Protein AF-A0A374UNR1-F1 (afdb_monomer)

Mean predicted aligned error: 21.01 Å

Radius of gyration: 39.87 Å; Cα contacts (8 Å, |Δi|>4): 2050; chains: 1; bounding box: 82×100×119 Å

Secondary structure (DSSP, 8-state):
-------------HHHHHHHHHHHHHHHHHHHHHHHHHHHHTTTSS--SSHHHHHHHHHHHHHHHHHHHHHHTT-SPPPSSSEEEEEEEE-TT--SEEEEEESSHHHHHHHHH-GGGTTSEEGGGEEEEEEE-TTS-EEEEEEE-TTSS--SSS-----EEEEE---EEEEEEEEEE-EEEE---------------SSGGG-GGG--------TT-----PEEP-TTSSTTSS-EEEE--BS-S--EEESSPEEE-SEEEEEEBSSS-EEEEETTSEEEE-----SS---SSS-SS--SEEEEESSTT--EEEEESEEEE-S-EEEE-STT--SEEEEE-SS-TTT--EEEEEESS-EEEEEE-TTS-EEEEEEE-SEEEEEE-TTTT--EETT-HHHHHHPEEE-TTSGGGGGTTT-THHHHTB-TTSPBP-EEESB-SS--TTSPPPBSB-TTSSBP--TT-SSEESS--SS--GGGTT-EEEE--SS---S-EEEEEE-SSEEEEEE--SS-EEE-SSEEEEEE-SEEEEEESSPTT-EEEEETT-B-TTSPBP-EEE--SS-PPTTTS-S-TTEEEEE--S-SEEEE-STT-EEEEEPPTT-S--EEEE-S-EEEE-TTS-EEEE-SSEE----TT-EETTSHHHHHHHHHS------SSS-SS--EETTEE-TTS-GGGGEEEEEEEEEEETT-EEPPSEEEEEEEEEEEE----SSTTPPEEE-TTEEEESSEEEEEESEEE-BTTB-EEEESSSS-TT-EEEETTEEE-EEEEEE-S-EEEE---TT--EEEEPSEEEEEET--S-EETT-HHHHHT-BTTB-EEEESS--TT---EEEEEEEEEEPPP--TT-B-

Foldseek 3Di:
DDDDDDDPDDPPDPVVVVVVVVVVVVVVVVVVVVVVVVVVVVVPDDDDPDPLLVLLQVQFVQVVVVVLVCVQVVNDDADPAFKKKKWWWDAPPDPDIDIDIDPDPVVNLCVLVPPVCVRIGTRSQFMWIWHQDPVRKIKIKTFHNPPPRDDDDDDDRSMWMFIGHWFKAKEKDWDFAFWAFDFPPPPPPPQDADDEDDWCLQVLQQQPDQPDPDPDDPDTQTQDFPCPFAVLQWGEGERPDAPGDDAREACHEYAAQAAYAYEYDDQEAHEYAHAAYEYAQQHDDPDQTGDDDADNHDWRYYWEYPDQHYEYEYEEQEYEHNIAYEAEHHDPDFHYKYFYHYQPLADFTKHKYFYQAWYWYFYAYPVNDTPAIDIDGGAIWIQTCPSVRPIDHPRDPVRVVRIDTDDPPDPCVVVVVRVVVLVVQADPVRHGAAEHECADPGHHVPADGRQQADSNSAGDAPDPDQFWHQDDDPDHDCRQLRHAYEHEGQAHHPDAGEGEAEHNAEYEYEDEFLAAAEDPHLYEYEYEYQEYEDEFYDAQQQKWKFFQPPADPVRGGGGTRHDPDDGDPPPPVDDRPRIDIDGSHQRLEHEYQDQNYWYWYAYHPPDQWHKYAYSAKGKYAANVRDIDIQAGDIDTPAGSGTDTCNDPVVRVVRVVVCPHADPDDEPPDCCEDPLEGDQVPDQVVLEAQNAEHERRNQQAYEDHAHERHYQEYHEDGHDDDADPTFREHEQANYEYAHCAYEYEGSEYEYDPQHFHKYANPQSDPPRWMGGPNRTFGWHKYFYQAWYWAAQPDDRHGIYIDGGWMKTAGPHRGIDTPSHPVSQQVAAPVGWIKTDNDRDRDDRGIITIHMDMRIDSDDRVPRMD

Sequence (864 aa):
MKKLHTKKRRINSKKGISMVLAIALAAVLFLSTTTFLSIAMLQQKETGTTMNSRQAYVSAKSALDMAEELLNDGKLQLPDSGSLYYVFYYVEGDPKVHVEKFNSSELALEWINNPAHASYTIIGNAYIKITKNTDGSYTMTAVGKENKYDYSGDGNTGDLSTKFDVKYNLVEKEETANLTMKQKTITSPTGNKFLMLGDQTSFSLLRSVRKTLNEGDTTFRTLQSYDTDNDKKSIIYIPKNEAGNTPLTTCFPLVFDKTVKSTSNSNKRLKFTAYDNGIYFLGNYSGPKVTSDYNSEAVDISFYTESDAYGVALECKYLVIGGNMVCRPATGESGITLKYSGSSYNTDKGVVIYFTKDCKLMTYNNSNQITKTVEYKKGYYYINLGDNNTAVDLFSESTKASAKEITTNSEEYKRVNSIDMYSSMVDTKGKLKDIHSAYEGEYEKGKERVDILNESGTFTAVPNSNSYSNTVRTTFTKGWQDYYIYCAPSEMPTASGYYDMYSGKEFNYLWYNINPMEFNGNVDMSIHSSNITLSIGPDENETVYYNNQIKNSNGNPYFPYSFNQTILPTDKFATDSNTQKFTAEGSNKITQKNSSASFSVKPYWNEKSFTLKVVNDFIVEMSDGTTYTIKADDYTDIPETGLNLFTDEAKKYFESHSTSRVDSNSSSIEWVKNNTINTSVDSSNLDQSSSVINFKATAGGTLKDGTYKGKAIYCDFGNGSSGKDAIVTYGNNATLKADVVSIGADLLEIKDGKGLKINTYSAHKESTCVVDGNPIDGSMLQITRKTTLKFNDDNANSITLSPGYYFFPGITGDFDILSKAFWENWSSSKPYYKAEKLNDGTEAYKKVTVTTKIDPVDFEGKYF

Structure (mmCIF, N/CA/C/O backbone):
data_AF-A0A374UNR1-F1
#
_entry.id   AF-A0A374UNR1-F1
#
loop_
_atom_site.group_PDB
_atom_site.id
_atom_site.type_symbol
_atom_site.label_atom_id
_atom_site.label_alt_id
_atom_site.label_comp_id
_atom_site.label_asym_id
_atom_site.label_entity_id
_atom_site.label_seq_id
_atom_site.pdbx_PDB_ins_code
_atom_site.Cartn_x
_atom_site.Cartn_y
_atom_site.Cartn_z
_atom_site.occupancy
_atom_site.B_iso_or_equiv
_atom_site.auth_seq_id
_atom_site.auth_comp_id
_atom_site.auth_asym_id
_atom_site.auth_atom_id
_atom_site.pdbx_PDB_model_num
ATOM 1 N N . MET A 1 1 ? 11.825 -65.751 11.940 1.00 29.23 1 MET A N 1
ATOM 2 C CA . MET A 1 1 ? 13.012 -66.184 12.712 1.00 29.23 1 MET A CA 1
ATOM 3 C C . MET A 1 1 ? 13.044 -65.458 14.054 1.00 29.23 1 MET A C 1
ATOM 5 O O . MET A 1 1 ? 12.887 -64.252 14.068 1.00 29.23 1 MET A O 1
ATOM 9 N N . LYS A 1 2 ? 13.197 -66.243 15.133 1.00 29.80 2 LYS A N 1
ATOM 10 C CA . LYS A 1 2 ? 13.602 -65.946 16.528 1.00 29.80 2 LYS A CA 1
ATOM 11 C C . LYS A 1 2 ? 13.008 -64.736 17.285 1.00 29.80 2 LYS A C 1
ATOM 13 O O . LYS A 1 2 ? 13.402 -63.592 17.112 1.00 29.80 2 LYS A O 1
ATOM 18 N N . LYS A 1 3 ? 12.153 -65.095 18.256 1.00 33.03 3 LYS A N 1
ATOM 19 C CA . LYS A 1 3 ? 11.768 -64.340 19.459 1.00 33.03 3 LYS A CA 1
ATOM 20 C C . LYS A 1 3 ? 12.991 -64.002 20.325 1.00 33.03 3 LYS A C 1
ATOM 22 O O . LYS A 1 3 ? 13.810 -64.882 20.582 1.00 33.03 3 LYS A O 1
ATOM 27 N N . LEU A 1 4 ? 13.009 -62.798 20.893 1.00 28.83 4 LEU A N 1
ATOM 28 C CA . LEU A 1 4 ? 13.778 -62.462 22.092 1.00 28.83 4 LEU A CA 1
ATOM 29 C C . LEU A 1 4 ? 12.827 -61.828 23.114 1.00 28.83 4 LEU A C 1
ATOM 31 O O . LEU A 1 4 ? 12.230 -60.782 22.881 1.00 28.83 4 LEU A O 1
ATOM 35 N N . HIS A 1 5 ? 12.640 -62.538 24.225 1.00 33.31 5 HIS A N 1
ATOM 36 C CA . HIS A 1 5 ? 11.892 -62.102 25.398 1.00 33.31 5 HIS A CA 1
ATOM 37 C C . HIS A 1 5 ? 12.731 -61.119 26.223 1.00 33.31 5 HIS A C 1
ATOM 39 O O . HIS A 1 5 ? 13.824 -61.475 26.660 1.00 33.31 5 HIS A O 1
ATOM 45 N N . THR A 1 6 ? 12.163 -59.969 26.586 1.00 31.38 6 THR A N 1
ATOM 46 C CA . THR A 1 6 ? 12.615 -59.182 27.744 1.00 31.38 6 THR A CA 1
ATOM 47 C C . THR A 1 6 ? 11.504 -59.140 28.789 1.00 31.38 6 THR A C 1
ATOM 49 O O . THR A 1 6 ? 10.429 -58.575 28.595 1.00 31.38 6 THR A O 1
ATOM 52 N N . LYS A 1 7 ? 11.766 -59.816 29.913 1.00 32.53 7 LYS A N 1
ATOM 53 C CA . LYS A 1 7 ? 10.925 -59.875 31.114 1.00 32.53 7 LYS A CA 1
ATOM 54 C C . LYS A 1 7 ? 10.635 -58.458 31.633 1.00 32.53 7 LYS A C 1
ATOM 56 O O . LYS A 1 7 ? 11.538 -57.809 32.158 1.00 32.53 7 LYS A O 1
ATOM 61 N N . LYS A 1 8 ? 9.372 -58.013 31.607 1.00 32.25 8 LYS A N 1
ATOM 62 C CA . LYS A 1 8 ? 8.910 -56.919 32.479 1.00 32.25 8 LYS A CA 1
ATOM 63 C C . LYS A 1 8 ? 8.946 -57.416 33.929 1.00 32.25 8 LYS A C 1
ATOM 65 O O . LYS A 1 8 ? 8.096 -58.199 34.349 1.00 32.25 8 LYS A O 1
ATOM 70 N N . ARG A 1 9 ? 9.962 -56.995 34.688 1.00 33.50 9 ARG A N 1
ATOM 71 C CA . ARG A 1 9 ? 10.013 -57.132 36.152 1.00 33.50 9 ARG A CA 1
ATOM 72 C C . ARG A 1 9 ? 8.788 -56.424 36.748 1.00 33.50 9 ARG A C 1
ATOM 74 O O . ARG A 1 9 ? 8.654 -55.214 36.601 1.00 33.50 9 ARG A O 1
ATOM 81 N N . ARG A 1 10 ? 7.922 -57.164 37.448 1.00 40.94 10 ARG A N 1
ATOM 82 C CA . ARG A 1 10 ? 6.970 -56.589 38.412 1.00 40.94 10 ARG A CA 1
ATOM 83 C C . ARG A 1 10 ? 7.777 -55.886 39.506 1.00 40.94 10 ARG A C 1
ATOM 85 O O . ARG A 1 10 ? 8.472 -56.554 40.269 1.00 40.94 10 ARG A O 1
ATOM 92 N N . ILE A 1 11 ? 7.676 -54.563 39.600 1.00 37.28 11 ILE A N 1
ATOM 93 C CA . ILE A 1 11 ? 8.151 -53.812 40.766 1.00 37.28 11 ILE A CA 1
ATOM 94 C C . ILE A 1 11 ? 7.072 -53.941 41.849 1.00 37.28 11 ILE A C 1
ATOM 96 O O . ILE A 1 11 ? 6.263 -53.048 42.054 1.00 37.28 11 ILE A O 1
ATOM 100 N N . ASN A 1 12 ? 7.049 -55.079 42.546 1.00 48.50 12 ASN A N 1
ATOM 101 C CA . ASN A 1 12 ? 6.418 -55.173 43.864 1.00 48.50 12 ASN A CA 1
ATOM 102 C C . ASN A 1 12 ? 7.443 -54.698 44.899 1.00 48.50 12 ASN A C 1
ATOM 104 O O . ASN A 1 12 ? 8.076 -55.495 45.587 1.00 48.50 12 ASN A O 1
ATOM 108 N N . SER A 1 13 ? 7.646 -53.386 44.981 1.00 42.69 13 SER A N 1
ATOM 109 C CA . SER A 1 13 ? 8.400 -52.779 46.074 1.00 42.69 13 SER A CA 1
ATOM 110 C C . SER A 1 13 ? 7.399 -52.265 47.102 1.00 42.69 13 SER A C 1
ATOM 112 O O . SER A 1 13 ? 6.795 -51.211 46.911 1.00 42.69 13 SER A O 1
ATOM 114 N N . LYS A 1 14 ? 7.232 -52.994 48.217 1.00 47.12 14 LYS A N 1
ATOM 115 C CA . LYS A 1 14 ? 6.432 -52.549 49.379 1.00 47.12 14 LYS A CA 1
ATOM 116 C C . LYS A 1 14 ? 6.840 -51.147 49.875 1.00 47.12 14 LYS A C 1
ATOM 118 O O . LYS A 1 14 ? 6.032 -50.465 50.491 1.00 47.12 14 LYS A O 1
ATOM 123 N N . LYS A 1 15 ? 8.060 -50.689 49.559 1.00 47.06 15 LYS A N 1
ATOM 124 C CA . LYS A 1 15 ? 8.560 -49.349 49.899 1.00 47.06 15 LYS A CA 1
ATOM 125 C C . LYS A 1 15 ? 7.963 -48.232 49.029 1.00 47.06 15 LYS A C 1
ATOM 127 O O . LYS A 1 15 ? 7.762 -47.143 49.540 1.00 47.06 15 LYS A O 1
ATOM 132 N N . GLY A 1 16 ? 7.624 -48.493 47.762 1.00 44.81 16 GLY A N 1
ATOM 133 C CA . GLY A 1 16 ? 7.032 -47.483 46.867 1.00 44.81 16 GLY A CA 1
ATOM 134 C C . GLY A 1 16 ? 5.580 -47.154 47.221 1.00 44.81 16 GLY A C 1
ATOM 135 O O . GLY A 1 16 ? 5.220 -45.987 47.329 1.00 44.81 16 GLY A O 1
ATOM 136 N N . ILE A 1 17 ? 4.774 -48.184 47.508 1.00 51.75 17 ILE A N 1
ATOM 137 C CA . ILE A 1 17 ? 3.396 -48.002 47.994 1.00 51.75 17 ILE A CA 1
ATOM 138 C C . ILE A 1 17 ? 3.410 -47.341 49.373 1.00 51.75 17 ILE A C 1
ATOM 140 O O . ILE A 1 17 ? 2.650 -46.410 49.593 1.00 51.75 17 ILE A O 1
ATOM 144 N N . SER A 1 18 ? 4.316 -47.744 50.272 1.00 48.91 18 SER A N 1
ATOM 145 C CA . SER A 1 18 ? 4.457 -47.109 51.588 1.00 48.91 18 SER A CA 1
ATOM 146 C C . SER A 1 18 ? 4.862 -45.636 51.505 1.00 48.91 18 SER A C 1
ATOM 148 O O . SER A 1 18 ? 4.433 -44.865 52.352 1.00 48.91 18 SER A O 1
ATOM 150 N N . MET A 1 19 ? 5.672 -45.237 50.521 1.00 49.16 19 MET A N 1
ATOM 151 C CA . MET A 1 19 ? 6.091 -43.844 50.352 1.00 49.16 19 MET A CA 1
ATOM 152 C C . MET A 1 19 ? 4.959 -42.981 49.790 1.00 49.16 19 MET A C 1
ATOM 154 O O . MET A 1 19 ? 4.734 -41.886 50.288 1.00 49.16 19 MET A O 1
ATOM 158 N N . VAL A 1 20 ? 4.192 -43.494 48.822 1.00 52.34 20 VAL A N 1
ATOM 159 C CA . VAL A 1 20 ? 2.989 -42.811 48.312 1.00 52.34 20 VAL A CA 1
ATOM 160 C C . VAL A 1 20 ? 1.911 -42.733 49.392 1.00 52.34 20 VAL A C 1
ATOM 162 O O . VAL A 1 20 ? 1.309 -41.679 49.560 1.00 52.34 20 VAL A O 1
ATOM 165 N N . LEU A 1 21 ? 1.716 -43.796 50.181 1.00 51.34 21 LEU A N 1
ATOM 166 C CA . LEU A 1 21 ? 0.797 -43.772 51.318 1.00 51.34 21 LEU A CA 1
ATOM 167 C C . LEU A 1 21 ? 1.270 -42.793 52.393 1.00 51.34 21 LEU A C 1
ATOM 169 O O . LEU A 1 21 ? 0.435 -42.116 52.964 1.00 51.34 21 LEU A O 1
ATOM 173 N N . ALA A 1 22 ? 2.578 -42.692 52.650 1.00 53.69 22 ALA A N 1
ATOM 174 C CA . ALA A 1 22 ? 3.142 -41.748 53.612 1.00 53.69 22 ALA A CA 1
ATOM 175 C C . ALA A 1 22 ? 3.049 -40.296 53.129 1.00 53.69 22 ALA A C 1
ATOM 177 O O . ALA A 1 22 ? 2.792 -39.423 53.942 1.00 53.69 22 ALA A O 1
ATOM 178 N N . ILE A 1 23 ? 3.205 -40.031 51.828 1.00 62.62 23 ILE A N 1
ATOM 179 C CA . ILE A 1 23 ? 2.996 -38.698 51.243 1.00 62.62 23 ILE A CA 1
ATOM 180 C C . ILE A 1 23 ? 1.506 -38.345 51.250 1.00 62.62 23 ILE A C 1
ATOM 182 O O . ILE A 1 23 ? 1.162 -37.221 51.589 1.00 62.62 23 ILE A O 1
ATOM 186 N N . ALA A 1 24 ? 0.616 -39.295 50.952 1.00 53.59 24 ALA A N 1
ATOM 187 C CA . ALA A 1 24 ? -0.827 -39.097 51.055 1.00 53.59 24 ALA A CA 1
ATOM 188 C C . ALA A 1 24 ? -1.268 -38.895 52.513 1.00 53.59 24 ALA A C 1
ATOM 190 O O . ALA A 1 24 ? -2.026 -37.977 52.791 1.00 53.59 24 ALA A O 1
ATOM 191 N N . LEU A 1 25 ? -0.743 -39.682 53.459 1.00 52.00 25 LEU A N 1
ATOM 192 C CA . LEU A 1 25 ? -0.968 -39.500 54.895 1.00 52.00 25 LEU A CA 1
ATOM 193 C C . LEU A 1 25 ? -0.373 -38.194 55.392 1.00 52.00 25 LEU A C 1
ATOM 195 O O . LEU A 1 25 ? -1.006 -37.563 56.217 1.00 52.00 25 LEU A O 1
ATOM 199 N N . ALA A 1 26 ? 0.791 -37.771 54.897 1.00 55.19 26 ALA A N 1
ATOM 200 C CA . ALA A 1 26 ? 1.384 -36.482 55.228 1.00 55.19 26 ALA A CA 1
ATOM 201 C C . ALA A 1 26 ? 0.565 -35.332 54.641 1.00 55.19 26 ALA A C 1
ATOM 203 O O . ALA A 1 26 ? 0.360 -34.355 55.336 1.00 55.19 26 ALA A O 1
ATOM 204 N N . ALA A 1 27 ? 0.044 -35.450 53.418 1.00 51.47 27 ALA A N 1
ATOM 205 C CA . ALA A 1 27 ? -0.844 -34.460 52.812 1.00 51.47 27 ALA A CA 1
ATOM 206 C C . ALA A 1 27 ? -2.188 -34.384 53.548 1.00 51.47 27 ALA A C 1
ATOM 208 O O . ALA A 1 27 ? -2.667 -33.291 53.815 1.00 51.47 27 ALA A O 1
ATOM 209 N N . VAL A 1 28 ? -2.755 -35.525 53.955 1.00 56.34 28 VAL A N 1
ATOM 210 C CA . VAL A 1 28 ? -3.936 -35.587 54.828 1.00 56.34 28 VAL A CA 1
ATOM 211 C C . VAL A 1 28 ? -3.605 -35.042 56.215 1.00 56.34 28 VAL A C 1
ATOM 213 O O . VAL A 1 28 ? -4.420 -34.322 56.775 1.00 56.34 28 VAL A O 1
ATOM 216 N N . LEU A 1 29 ? -2.404 -35.296 56.751 1.00 48.38 29 LEU A N 1
ATOM 217 C CA . LEU A 1 29 ? -1.960 -34.708 58.012 1.00 48.38 29 LEU A CA 1
ATOM 218 C C . LEU A 1 29 ? -1.815 -33.197 57.871 1.00 48.38 29 LEU A C 1
ATOM 220 O O . LEU A 1 29 ? -2.296 -32.505 58.745 1.00 48.38 29 LEU A O 1
ATOM 224 N N . PHE A 1 30 ? -1.227 -32.690 56.785 1.00 49.44 30 PHE A N 1
ATOM 225 C CA . PHE A 1 30 ? -1.058 -31.263 56.503 1.00 49.44 30 PHE A CA 1
ATOM 226 C C . PHE A 1 30 ? -2.394 -30.564 56.247 1.00 49.44 30 PHE A C 1
ATOM 228 O O . PHE A 1 30 ? -2.594 -29.462 56.744 1.00 49.44 30 PHE A O 1
ATOM 235 N N . LEU A 1 31 ? -3.332 -31.201 55.541 1.00 49.78 31 LEU A N 1
ATOM 236 C CA . LEU A 1 31 ? -4.710 -30.723 55.385 1.00 49.78 31 LEU A CA 1
ATOM 237 C C . LEU A 1 31 ? -5.444 -30.739 56.730 1.00 49.78 31 LEU A C 1
ATOM 239 O O . LEU A 1 31 ? -6.104 -29.769 57.076 1.00 49.78 31 LEU A O 1
ATOM 243 N N . SER A 1 32 ? -5.254 -31.787 57.539 1.00 46.12 32 SER A N 1
ATOM 244 C CA . SER A 1 32 ? -5.852 -31.870 58.871 1.00 46.12 32 SER A CA 1
ATOM 245 C C . SER A 1 32 ? -5.237 -30.853 59.838 1.00 46.12 32 SER A C 1
ATOM 247 O O . SER A 1 32 ? -5.969 -30.198 60.570 1.00 46.12 32 SER A O 1
ATOM 249 N N . THR A 1 33 ? -3.918 -30.637 59.817 1.00 44.62 33 THR A N 1
ATOM 250 C CA . THR A 1 33 ? -3.226 -29.688 60.693 1.00 44.62 33 THR A CA 1
ATOM 251 C C . THR A 1 33 ? -3.454 -28.258 60.255 1.00 44.62 33 THR A C 1
ATOM 253 O O . THR A 1 33 ? -3.564 -27.414 61.130 1.00 44.62 33 THR A O 1
ATOM 256 N N . THR A 1 34 ? -3.607 -27.971 58.958 1.00 47.34 34 THR A N 1
ATOM 257 C CA . THR A 1 34 ? -4.079 -26.657 58.497 1.00 47.34 34 THR A CA 1
ATOM 258 C C . THR A 1 34 ? -5.524 -26.427 58.910 1.00 47.34 34 THR A C 1
ATOM 260 O O . THR A 1 34 ? -5.779 -25.383 59.490 1.00 47.34 34 THR A O 1
ATOM 263 N N . THR A 1 35 ? -6.435 -27.407 58.803 1.00 46.94 35 THR A N 1
ATOM 264 C CA . THR A 1 35 ? -7.781 -27.262 59.393 1.00 46.94 35 THR A CA 1
ATOM 265 C C . THR A 1 35 ? -7.748 -27.111 60.917 1.00 46.94 35 THR A C 1
ATOM 267 O O . THR A 1 35 ? -8.485 -26.289 61.446 1.00 46.94 35 THR A O 1
ATOM 270 N N . PHE A 1 36 ? -6.865 -27.808 61.644 1.00 41.84 36 PHE A N 1
ATOM 271 C CA . PHE A 1 36 ? -6.701 -27.639 63.094 1.00 41.84 36 PHE A CA 1
ATOM 272 C C . PHE A 1 36 ? -6.054 -26.297 63.458 1.00 41.84 36 PHE A C 1
ATOM 274 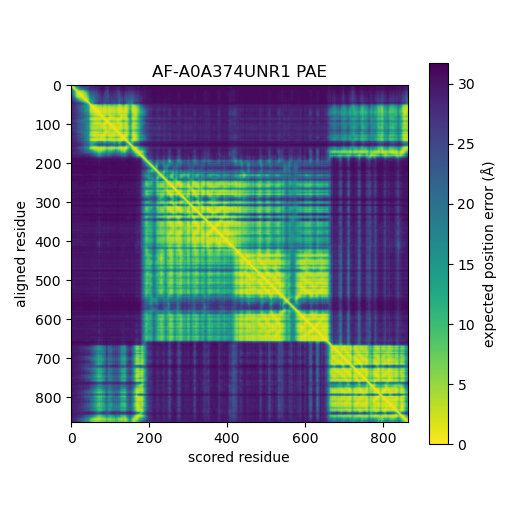O O . PHE A 1 36 ? -6.419 -25.734 64.480 1.00 41.84 36 PHE A O 1
ATOM 281 N N . LEU A 1 37 ? -5.147 -25.758 62.638 1.00 39.94 37 LEU A N 1
ATOM 282 C CA . LEU A 1 37 ? -4.577 -24.416 62.790 1.00 39.94 37 LEU A CA 1
ATOM 283 C C . LEU A 1 37 ? -5.606 -23.337 62.455 1.00 39.94 37 LEU A C 1
ATOM 285 O O . LEU A 1 37 ? -5.656 -22.348 63.169 1.00 39.94 37 LEU A O 1
ATOM 289 N N . SER A 1 38 ? -6.474 -23.536 61.463 1.00 42.09 38 SER A N 1
ATOM 290 C CA . SER A 1 38 ? -7.618 -22.661 61.183 1.00 42.09 38 SER A CA 1
ATOM 291 C C . SER A 1 38 ? -8.635 -22.700 62.328 1.00 42.09 38 SER A C 1
ATOM 293 O O . SER A 1 38 ? -9.090 -21.652 62.774 1.00 42.09 38 SER A O 1
ATOM 295 N N . ILE A 1 39 ? -8.926 -23.885 62.882 1.00 47.09 39 ILE A N 1
ATOM 296 C CA . ILE A 1 39 ? -9.789 -24.074 64.063 1.00 47.09 39 ILE A CA 1
ATOM 297 C C . ILE A 1 39 ? -9.136 -23.500 65.339 1.00 47.09 39 ILE A C 1
ATOM 299 O O . ILE A 1 39 ? -9.832 -22.961 66.198 1.00 47.09 39 ILE A O 1
ATOM 303 N N . ALA A 1 40 ? -7.807 -23.564 65.470 1.00 39.69 40 ALA A N 1
ATOM 304 C CA . ALA A 1 40 ? -7.055 -22.986 66.587 1.00 39.69 40 ALA A CA 1
ATOM 305 C C . ALA A 1 40 ? -6.854 -21.465 66.449 1.00 39.69 40 ALA A C 1
ATOM 307 O O . ALA A 1 40 ? -6.859 -20.755 67.450 1.00 39.69 40 ALA A O 1
ATOM 308 N N . MET A 1 41 ? -6.752 -20.928 65.230 1.00 39.75 41 MET A N 1
ATOM 309 C CA . MET A 1 41 ? -6.783 -19.483 64.977 1.00 39.75 41 MET A CA 1
ATOM 310 C C . MET A 1 41 ? -8.196 -18.916 65.200 1.00 39.75 41 MET A C 1
ATOM 312 O O . MET A 1 41 ? -8.321 -17.847 65.794 1.00 39.75 41 MET A O 1
ATOM 316 N N . LEU A 1 42 ? -9.252 -19.682 64.883 1.00 41.78 42 LEU A N 1
ATOM 317 C CA . LEU A 1 42 ? -10.643 -19.417 65.294 1.00 41.78 42 LEU A CA 1
ATOM 318 C C . LEU A 1 42 ? -10.852 -19.482 66.822 1.00 41.78 42 LEU A C 1
ATOM 320 O O . LEU A 1 42 ? -11.837 -18.952 67.328 1.00 41.78 42 LEU A O 1
ATOM 324 N N . GLN A 1 43 ? -9.939 -20.093 67.591 1.00 43.88 43 GLN A N 1
ATOM 325 C CA . GLN A 1 43 ? -9.961 -20.005 69.058 1.00 43.88 43 GLN A CA 1
ATOM 326 C C . GLN A 1 43 ? -9.366 -18.698 69.604 1.00 43.88 43 GLN A C 1
ATOM 328 O O . GLN A 1 43 ? -9.635 -18.380 70.763 1.00 43.88 43 GLN A O 1
ATOM 333 N N . GLN A 1 44 ? -8.573 -17.950 68.826 1.00 40.66 44 GLN A N 1
ATOM 334 C CA . GLN A 1 44 ? -7.817 -16.795 69.333 1.00 40.66 44 GLN A CA 1
ATOM 335 C C . GLN A 1 44 ? -8.295 -15.422 68.850 1.00 40.66 44 GLN A C 1
ATOM 337 O O . GLN A 1 44 ? -7.933 -14.429 69.482 1.00 40.66 44 GLN A O 1
ATOM 342 N N . LYS A 1 45 ? -9.124 -15.325 67.805 1.00 39.19 45 LYS A N 1
ATOM 343 C CA . LYS A 1 45 ? -9.715 -14.046 67.384 1.00 39.19 45 LYS A CA 1
ATOM 344 C C . LYS A 1 45 ? -11.214 -14.178 67.089 1.00 39.19 45 LYS A C 1
ATOM 346 O O . LYS A 1 45 ? -11.601 -14.733 66.073 1.00 39.19 45 LYS A O 1
ATOM 351 N N . GLU A 1 46 ? -11.981 -13.598 68.014 1.00 42.94 46 GLU A N 1
ATOM 352 C CA . GLU A 1 46 ? -13.384 -13.144 67.939 1.00 42.94 46 GLU A CA 1
ATOM 353 C C . GLU A 1 46 ? -14.532 -14.106 68.349 1.00 42.94 46 GLU A C 1
ATOM 355 O O . GLU A 1 46 ? -14.998 -14.978 67.625 1.00 42.94 46 GLU A O 1
ATOM 360 N N . THR A 1 47 ? -14.955 -13.881 69.608 1.00 48.19 47 THR A N 1
ATOM 361 C CA . THR A 1 47 ? -16.325 -13.793 70.169 1.00 48.19 47 THR A CA 1
ATOM 362 C C . THR A 1 47 ? -17.348 -14.905 69.908 1.00 48.19 47 THR A C 1
ATOM 364 O O . THR A 1 47 ? -18.336 -14.731 69.207 1.00 48.19 47 THR A O 1
ATOM 367 N N . GLY A 1 48 ? -17.210 -16.003 70.656 1.00 43.06 48 GLY A N 1
ATOM 368 C CA . GLY A 1 48 ? -18.324 -16.883 71.022 1.00 43.06 48 GLY A CA 1
ATOM 369 C C . GLY A 1 48 ? -17.963 -17.688 72.269 1.00 43.06 48 GLY A C 1
ATOM 370 O O . GLY A 1 48 ? -16.992 -18.448 72.257 1.00 43.06 48 GLY A O 1
ATOM 371 N N . THR A 1 49 ? -18.690 -17.493 73.369 1.00 51.75 49 THR A N 1
ATOM 372 C CA . THR A 1 49 ? -18.372 -18.048 74.698 1.00 51.75 49 THR A CA 1
ATOM 373 C C . THR A 1 49 ? -18.713 -19.543 74.850 1.00 51.75 49 THR A C 1
ATOM 375 O O . THR A 1 49 ? -18.425 -20.115 75.900 1.00 51.75 49 THR A O 1
ATOM 378 N N . THR A 1 50 ? -19.240 -20.227 73.814 1.00 59.41 50 THR A N 1
ATOM 379 C CA . THR A 1 50 ? -19.604 -21.665 73.851 1.00 59.41 50 THR A CA 1
ATOM 380 C C . THR A 1 50 ? -19.249 -22.439 72.559 1.00 59.41 50 THR A C 1
ATOM 382 O O . THR A 1 50 ? -19.030 -21.867 71.490 1.00 59.41 50 THR A O 1
ATOM 385 N N . MET A 1 51 ? -19.167 -23.779 72.626 1.00 61.03 51 MET A N 1
ATOM 386 C CA . MET A 1 51 ? -18.892 -24.645 71.457 1.00 61.03 51 MET A CA 1
ATOM 387 C C . MET A 1 51 ? -20.012 -24.579 70.403 1.00 61.03 51 MET A C 1
ATOM 389 O O . MET A 1 51 ? -19.736 -24.623 69.205 1.00 61.03 51 MET A O 1
ATOM 393 N N . ASN A 1 52 ? -21.255 -24.382 70.849 1.00 62.81 52 ASN A N 1
ATOM 394 C CA . ASN A 1 52 ? -22.427 -24.254 69.986 1.00 62.81 52 ASN A CA 1
ATOM 395 C C . ASN A 1 52 ? -22.388 -22.963 69.156 1.00 62.81 52 ASN A C 1
ATOM 397 O O . ASN A 1 52 ? -22.630 -23.019 67.953 1.00 62.81 52 ASN A O 1
ATOM 401 N N . SER A 1 53 ? -21.983 -21.824 69.740 1.00 60.34 53 SER A N 1
ATOM 402 C CA . SER A 1 53 ? -21.831 -20.571 68.980 1.00 60.34 53 SER A CA 1
ATOM 403 C C . SER A 1 53 ? -20.756 -20.670 67.890 1.00 60.34 53 SER A C 1
ATOM 405 O O . SER A 1 53 ? -20.907 -20.105 66.812 1.00 60.34 53 SER A O 1
ATOM 407 N N . ARG A 1 54 ? -19.692 -21.451 68.125 1.00 67.88 54 ARG A N 1
ATOM 408 C CA . ARG A 1 54 ? -18.645 -21.703 67.117 1.00 67.88 54 ARG A CA 1
ATOM 409 C C . ARG A 1 54 ? -19.147 -22.594 65.983 1.00 67.88 54 ARG A C 1
ATOM 411 O O . ARG A 1 54 ? -18.820 -22.357 64.826 1.00 67.88 54 ARG A O 1
ATOM 418 N N . GLN A 1 55 ? -19.949 -23.608 66.305 1.00 70.50 55 GLN A N 1
ATOM 419 C CA . GLN A 1 55 ? -20.542 -24.489 65.301 1.00 70.50 55 GLN A CA 1
ATOM 420 C C . GLN A 1 55 ? -21.580 -23.755 64.439 1.00 70.50 55 GLN A C 1
ATOM 422 O O . GLN A 1 55 ? -21.625 -23.975 63.228 1.00 70.50 55 GLN A O 1
ATOM 427 N N . ALA A 1 56 ? -22.361 -22.852 65.040 1.00 70.06 56 ALA A N 1
ATOM 428 C CA . ALA A 1 56 ? -23.271 -21.963 64.326 1.00 70.06 56 ALA A CA 1
ATOM 429 C C . ALA A 1 56 ? -22.509 -21.050 63.349 1.00 70.06 56 ALA A C 1
ATOM 431 O O . ALA A 1 56 ? -22.813 -21.059 62.159 1.00 70.06 56 ALA A O 1
ATOM 432 N N . TYR A 1 57 ? -21.438 -20.391 63.811 1.00 73.50 57 TYR A N 1
ATOM 433 C CA . TYR A 1 57 ? -20.580 -19.549 62.969 1.00 73.50 57 TYR A CA 1
ATOM 434 C C . TYR A 1 57 ? -19.986 -20.306 61.769 1.00 73.50 57 TYR A C 1
ATOM 436 O O . TYR A 1 57 ? -20.101 -19.856 60.633 1.00 73.50 57 TYR A O 1
ATOM 444 N N . VAL A 1 58 ? -19.393 -21.487 61.988 1.00 76.19 58 VAL A N 1
ATOM 445 C CA . VAL A 1 58 ? -18.815 -22.300 60.897 1.00 76.19 58 VAL A CA 1
ATOM 446 C C . VAL A 1 58 ? -19.890 -22.746 59.901 1.00 76.19 58 VAL A C 1
ATOM 448 O O . VAL A 1 58 ? -19.637 -22.772 58.695 1.00 76.19 58 VAL A O 1
ATOM 451 N N . SER A 1 59 ? -21.093 -23.069 60.384 1.00 78.62 59 SER A N 1
ATOM 452 C CA . SER A 1 59 ? -22.217 -23.468 59.528 1.00 78.62 59 SER A CA 1
ATOM 453 C C . SER A 1 59 ? -22.690 -22.304 58.650 1.00 78.62 59 SER A C 1
ATOM 455 O O . SER A 1 59 ? -22.813 -22.471 57.438 1.00 78.62 59 SER A O 1
ATOM 457 N N . ALA A 1 60 ? -22.875 -21.120 59.239 1.00 79.62 60 ALA A N 1
ATOM 458 C CA . ALA A 1 60 ? -23.276 -19.911 58.528 1.00 79.62 60 ALA A CA 1
ATOM 459 C C . ALA A 1 60 ? -22.203 -19.452 57.527 1.00 79.62 60 ALA A C 1
ATOM 461 O O . ALA A 1 60 ? -22.521 -19.169 56.372 1.00 79.62 60 ALA A O 1
ATOM 462 N N . LYS A 1 61 ? -20.922 -19.489 57.918 1.00 84.00 61 LYS A N 1
ATOM 463 C CA . LYS A 1 61 ? -19.799 -19.199 57.017 1.00 84.00 61 LYS A CA 1
ATOM 464 C C . LYS A 1 61 ? -19.764 -20.160 55.829 1.00 84.00 61 LYS A C 1
ATOM 466 O O . LYS A 1 61 ? -19.634 -19.710 54.703 1.00 84.00 61 LYS A O 1
ATOM 471 N N . SER A 1 62 ? -19.953 -21.462 56.054 1.00 83.81 62 SER A N 1
ATOM 472 C CA . SER A 1 62 ? -19.968 -22.450 54.961 1.00 83.81 62 SER A CA 1
ATOM 473 C C . SER A 1 62 ? -21.091 -22.184 53.950 1.00 83.81 62 SER A C 1
ATOM 475 O O . SER A 1 62 ? -20.913 -22.410 52.755 1.00 83.81 62 SER A O 1
ATOM 477 N N . ALA A 1 63 ? -22.250 -21.704 54.414 1.00 87.38 63 ALA A N 1
ATOM 478 C CA . ALA A 1 63 ? -23.346 -21.313 53.531 1.00 87.38 63 ALA A CA 1
ATOM 479 C C . ALA A 1 63 ? -23.031 -20.022 52.753 1.00 87.38 63 ALA A C 1
ATOM 481 O O . ALA A 1 63 ? -23.362 -19.947 51.572 1.00 87.38 63 ALA A O 1
ATOM 482 N N . LEU A 1 64 ? -22.368 -19.039 53.378 1.00 88.56 64 LEU A N 1
ATOM 483 C CA . LEU A 1 64 ? -21.918 -17.811 52.709 1.00 88.56 64 LEU A CA 1
ATOM 484 C C . LEU A 1 64 ? -20.791 -18.060 51.699 1.00 88.56 64 LEU A C 1
ATOM 486 O O . LEU A 1 64 ? -20.872 -17.533 50.597 1.00 88.56 64 LEU A O 1
ATOM 490 N N . ASP A 1 65 ? -19.797 -18.892 52.026 1.00 86.50 65 ASP A N 1
ATOM 491 C CA . ASP A 1 65 ? -18.714 -19.277 51.105 1.00 86.50 65 ASP A CA 1
ATOM 492 C C . ASP A 1 65 ? -19.302 -19.954 49.849 1.00 86.50 65 ASP A C 1
ATOM 494 O O . ASP A 1 65 ? -18.936 -19.644 48.718 1.00 86.50 65 ASP A O 1
ATOM 498 N N . MET A 1 66 ? -20.286 -20.843 50.036 1.00 89.19 66 MET A N 1
ATOM 499 C CA . MET A 1 66 ? -21.009 -21.472 48.926 1.00 89.19 66 MET A CA 1
ATOM 500 C C . MET A 1 66 ? -21.831 -20.452 48.125 1.00 89.19 66 MET A C 1
ATOM 502 O O . MET A 1 66 ? -21.913 -20.531 46.899 1.00 89.19 66 MET A O 1
ATOM 506 N N . ALA A 1 67 ? -22.450 -19.483 48.802 1.00 89.94 67 ALA A N 1
ATOM 507 C CA . ALA A 1 67 ? -23.182 -18.414 48.137 1.00 89.94 67 ALA A CA 1
ATOM 508 C C . ALA A 1 67 ? -22.257 -17.529 47.288 1.00 89.94 67 ALA A C 1
ATOM 510 O O . ALA A 1 67 ? -22.648 -17.134 46.193 1.00 89.94 67 ALA A O 1
ATOM 511 N N . GLU A 1 68 ? -21.044 -17.241 47.769 1.00 89.81 68 GLU A N 1
ATOM 512 C CA . GLU A 1 68 ? -20.006 -16.508 47.039 1.00 89.81 68 GLU A CA 1
ATOM 513 C C . GLU A 1 68 ? -19.661 -17.215 45.726 1.00 89.81 68 GLU A C 1
ATOM 515 O O . GLU A 1 68 ? -19.734 -16.615 44.653 1.00 89.81 68 GLU A O 1
ATOM 520 N N . GLU A 1 69 ? -19.360 -18.514 45.804 1.00 88.12 69 GLU A N 1
ATOM 521 C CA . GLU A 1 69 ? -19.015 -19.339 44.646 1.00 88.12 69 GLU A CA 1
ATOM 522 C C . GLU A 1 69 ? -20.163 -19.366 43.627 1.00 88.12 69 GLU A C 1
ATOM 524 O O . GLU A 1 69 ? -19.966 -19.080 42.445 1.00 88.12 69 GLU A O 1
ATOM 529 N N . LEU A 1 70 ? -21.393 -19.622 44.086 1.00 89.31 70 LEU A N 1
ATOM 530 C CA . LEU A 1 70 ? -22.574 -19.676 43.221 1.00 89.31 70 LEU A CA 1
ATOM 531 C C . LEU A 1 70 ? -22.944 -18.307 42.623 1.00 89.31 70 LEU A C 1
ATOM 533 O O . LEU A 1 70 ? -23.452 -18.251 41.499 1.00 89.31 70 LEU A O 1
ATOM 537 N N . LEU A 1 71 ? -22.703 -17.206 43.342 1.00 88.44 71 LEU A N 1
ATOM 538 C CA . LEU A 1 71 ? -22.895 -15.845 42.837 1.00 88.44 71 LEU A CA 1
ATOM 539 C C . LEU A 1 71 ? -21.863 -15.512 41.752 1.00 88.44 71 LEU A C 1
ATOM 541 O O . LEU A 1 71 ? -22.242 -15.033 40.683 1.00 88.44 71 LEU A O 1
ATOM 545 N N . ASN A 1 72 ? -20.588 -15.828 41.987 1.00 84.56 72 ASN A N 1
ATOM 546 C CA . ASN A 1 72 ? -19.495 -15.618 41.032 1.00 84.56 72 ASN A CA 1
ATOM 547 C C . ASN A 1 72 ? -19.637 -16.485 39.765 1.00 84.56 72 ASN A C 1
ATOM 549 O O . ASN A 1 72 ? -19.263 -16.059 38.666 1.00 84.56 72 ASN A O 1
ATOM 553 N N . ASP A 1 73 ? -20.252 -17.662 39.898 1.00 81.44 73 ASP A N 1
ATOM 554 C CA . ASP A 1 73 ? -20.659 -18.543 38.798 1.00 81.44 73 ASP A CA 1
ATOM 555 C C . ASP A 1 73 ? -21.908 -18.053 38.035 1.00 81.44 73 ASP A C 1
ATOM 557 O O . ASP A 1 73 ? -22.287 -18.648 37.022 1.00 81.44 73 ASP A O 1
ATOM 561 N N . GLY A 1 74 ? -22.577 -16.995 38.508 1.00 77.75 74 GLY A N 1
ATOM 562 C CA . GLY A 1 74 ? -23.805 -16.459 37.911 1.00 77.75 74 GLY A CA 1
ATOM 563 C C . GLY A 1 74 ? -25.050 -17.327 38.132 1.00 77.75 74 GLY A C 1
ATOM 564 O O . GLY A 1 74 ? -26.040 -17.172 37.417 1.00 77.75 74 GLY A O 1
ATOM 565 N N . LYS A 1 75 ? -25.018 -18.254 39.098 1.00 85.31 75 LYS A N 1
ATOM 566 C CA . LYS A 1 75 ? -26.140 -19.150 39.437 1.00 85.31 75 LYS A CA 1
ATOM 567 C C . LYS A 1 75 ? -27.101 -18.542 40.460 1.00 85.31 75 LYS A C 1
ATOM 569 O O . LYS A 1 75 ? -28.217 -19.038 40.602 1.00 85.31 75 LYS A O 1
ATOM 574 N N . LEU A 1 76 ? -26.696 -17.476 41.154 1.00 87.38 76 LEU A N 1
ATOM 575 C CA . LEU A 1 76 ? -27.564 -16.711 42.052 1.00 87.38 76 LEU A CA 1
ATOM 576 C C . LEU A 1 76 ? -28.000 -15.398 41.407 1.00 87.38 76 LEU A C 1
ATOM 578 O O . LEU A 1 76 ? -27.199 -14.688 40.806 1.00 87.38 76 LEU A O 1
ATOM 582 N N . GLN A 1 77 ? -29.277 -15.055 41.577 1.00 85.06 77 GLN A N 1
ATOM 583 C CA . GLN A 1 77 ? -29.808 -13.752 41.182 1.00 85.06 77 GLN A CA 1
ATOM 584 C C . GLN A 1 77 ? -29.799 -12.797 42.375 1.00 85.06 77 GLN A C 1
ATOM 586 O O . GLN A 1 77 ? -30.195 -13.169 43.485 1.00 85.06 77 GLN A O 1
ATOM 591 N N . LEU A 1 78 ? -29.409 -11.551 42.124 1.00 87.06 78 LEU A N 1
ATOM 592 C CA . LEU A 1 78 ? -29.503 -10.469 43.096 1.00 87.06 78 LEU A CA 1
ATOM 593 C C . LEU A 1 78 ? -30.897 -9.811 43.032 1.00 87.06 78 LEU A C 1
ATOM 595 O O . LEU A 1 78 ? -31.478 -9.732 41.950 1.00 87.06 78 LEU A O 1
ATOM 599 N N . PRO A 1 79 ? -31.469 -9.371 44.168 1.00 86.56 79 PRO A N 1
ATOM 600 C CA . PRO A 1 79 ? -32.762 -8.685 44.189 1.00 86.56 79 PRO A CA 1
ATOM 601 C C . PRO A 1 79 ? -32.685 -7.294 43.543 1.00 86.56 79 PRO A C 1
ATOM 603 O O . PRO A 1 79 ? -31.834 -6.490 43.918 1.00 86.56 79 PRO A O 1
ATOM 606 N N . ASP A 1 80 ? -33.636 -6.957 42.667 1.00 77.88 80 ASP A N 1
ATOM 607 C CA . ASP A 1 80 ? -33.789 -5.586 42.145 1.00 77.88 80 ASP A CA 1
ATOM 608 C C . ASP A 1 80 ? -34.329 -4.614 43.209 1.00 77.88 80 ASP A C 1
ATOM 610 O O . ASP A 1 80 ? -33.969 -3.433 43.222 1.00 77.88 80 ASP A O 1
ATOM 614 N N . SER A 1 81 ? -35.171 -5.129 44.114 1.00 77.50 81 SER A N 1
ATOM 615 C CA . SER A 1 81 ? -35.678 -4.481 45.330 1.00 77.50 81 SER A CA 1
ATOM 616 C C . SER A 1 81 ? -36.078 -5.546 46.365 1.00 77.50 81 SER A C 1
ATOM 618 O O . SER A 1 81 ? -36.372 -6.685 45.998 1.00 77.50 81 SER A O 1
ATOM 620 N N . GLY A 1 82 ? -36.080 -5.201 47.657 1.00 83.19 82 GLY A N 1
ATOM 621 C CA . GLY A 1 82 ? -36.431 -6.139 48.731 1.00 83.19 82 GLY A CA 1
ATOM 622 C C . GLY A 1 82 ? -35.370 -7.224 48.972 1.00 83.19 82 GLY A C 1
ATOM 623 O O . GLY A 1 82 ? -34.168 -6.955 48.884 1.00 83.19 82 GLY A O 1
ATOM 624 N N . SER A 1 83 ? -35.817 -8.441 49.299 1.00 90.06 83 SER A N 1
ATOM 625 C CA . SER A 1 83 ? -34.942 -9.579 49.608 1.00 90.06 83 SER A CA 1
ATOM 626 C C . SER A 1 83 ? -35.279 -10.818 48.774 1.00 90.06 83 SER A C 1
ATOM 628 O O . SER A 1 83 ? -36.446 -11.094 48.508 1.00 90.06 83 SER A O 1
ATOM 630 N N . LEU A 1 84 ? -34.251 -11.586 48.407 1.00 92.12 84 LEU A N 1
ATOM 631 C CA . LEU A 1 84 ? -34.374 -12.938 47.857 1.00 92.12 84 LEU A CA 1
ATOM 632 C C . LEU A 1 84 ? -33.835 -13.959 48.853 1.00 92.12 84 LEU A C 1
ATOM 634 O O . LEU A 1 84 ? -32.887 -13.673 49.586 1.00 92.12 84 LEU A O 1
ATOM 638 N N . TYR A 1 85 ? -34.430 -15.148 48.851 1.00 93.00 85 TYR A N 1
ATOM 639 C CA . TYR A 1 85 ? -34.133 -16.206 49.808 1.00 93.00 85 TYR A CA 1
ATOM 640 C C . TYR A 1 85 ? -33.715 -17.470 49.058 1.00 93.00 85 TYR A C 1
ATOM 642 O O . TYR A 1 85 ? -34.383 -17.861 48.103 1.00 93.00 85 TYR A O 1
ATOM 650 N N . TYR A 1 86 ? -32.625 -18.108 49.475 1.00 93.25 86 TYR A N 1
ATOM 651 C CA . TYR A 1 86 ? -32.086 -19.300 48.823 1.00 93.25 86 TYR A CA 1
ATOM 652 C C . TYR A 1 86 ? -31.777 -20.403 49.825 1.00 93.25 86 TYR A C 1
ATOM 654 O O . TYR A 1 86 ? -31.347 -20.127 50.942 1.00 93.25 86 TYR A O 1
ATOM 662 N N . VAL A 1 87 ? -31.939 -21.656 49.410 1.00 91.75 87 VAL A N 1
ATOM 663 C CA . VAL A 1 87 ? -31.495 -22.826 50.176 1.00 91.75 87 VAL A CA 1
ATOM 664 C C . VAL A 1 87 ? -30.575 -23.664 49.301 1.00 91.75 87 VAL A C 1
ATOM 666 O O . VAL A 1 87 ? -30.922 -23.985 48.163 1.00 91.75 87 VAL A O 1
ATOM 669 N N . PHE A 1 88 ? -29.403 -24.015 49.833 1.00 92.88 88 PHE A N 1
ATOM 670 C CA . PHE A 1 88 ? -28.427 -24.859 49.146 1.00 92.88 88 PHE A CA 1
ATOM 671 C C . PHE A 1 88 ? -28.370 -26.233 49.798 1.00 92.88 88 PHE A C 1
ATOM 673 O O . PHE A 1 88 ? -28.310 -26.340 51.026 1.00 92.88 88 PHE A O 1
ATOM 680 N N . TYR A 1 89 ? -28.377 -27.293 48.996 1.00 90.94 89 TYR A N 1
ATOM 681 C CA . TYR A 1 89 ? -28.417 -28.655 49.518 1.00 90.94 89 TYR A CA 1
ATOM 682 C C . TYR A 1 89 ? -27.758 -29.673 48.586 1.00 90.94 89 TYR A C 1
ATOM 684 O O . TYR A 1 89 ? -27.623 -29.451 47.384 1.00 90.94 89 TYR A O 1
ATOM 692 N N . TYR A 1 90 ? -27.371 -30.810 49.160 1.00 88.81 90 TYR A N 1
ATOM 693 C CA . TYR A 1 90 ? -26.953 -32.004 48.429 1.00 88.81 90 TYR A CA 1
ATOM 694 C C . TYR A 1 90 ? -28.045 -33.069 48.464 1.00 88.81 90 TYR A C 1
ATOM 696 O O . TYR A 1 90 ? -28.696 -33.271 49.495 1.00 88.81 90 TYR A O 1
ATOM 704 N N . VAL A 1 91 ? -28.186 -33.787 47.353 1.00 88.00 91 VAL A N 1
ATOM 705 C CA . VAL A 1 91 ? -29.029 -34.980 47.239 1.00 88.00 91 VAL A CA 1
ATOM 706 C C . VAL A 1 91 ? -28.139 -36.216 47.362 1.00 88.00 91 VAL A C 1
ATOM 708 O O . VAL A 1 91 ? -27.042 -36.260 46.809 1.00 88.00 91 VAL A O 1
ATOM 711 N N . GLU A 1 92 ? -28.591 -37.231 48.097 1.00 81.81 92 GLU A N 1
ATOM 712 C CA . GLU A 1 92 ? -27.834 -38.472 48.275 1.00 81.81 92 GLU A CA 1
ATOM 713 C C . GLU A 1 92 ? -27.498 -39.119 46.916 1.00 81.81 92 GLU A C 1
ATOM 715 O O . GLU A 1 92 ? -28.379 -39.391 46.101 1.00 81.81 92 GLU A O 1
ATOM 720 N N . GLY A 1 93 ? -26.206 -39.350 46.661 1.00 79.38 93 GLY A N 1
ATOM 721 C CA . GLY A 1 93 ? -25.712 -39.925 45.404 1.00 79.38 93 GLY A CA 1
ATOM 722 C C . GLY A 1 93 ? -25.420 -38.920 44.280 1.00 79.38 93 GLY A C 1
ATOM 723 O O . GLY A 1 93 ? -24.836 -39.326 43.275 1.00 79.38 93 GLY A O 1
ATOM 724 N N . ASP A 1 94 ? -25.743 -37.632 44.446 1.00 82.69 94 ASP A N 1
ATOM 725 C CA . ASP A 1 94 ? -25.370 -36.561 43.511 1.00 82.69 94 ASP A CA 1
ATOM 726 C C . ASP A 1 94 ? -24.354 -35.603 44.162 1.00 82.69 94 ASP A C 1
ATOM 728 O O . ASP A 1 94 ? -24.683 -34.919 45.132 1.00 82.69 94 ASP A O 1
ATOM 732 N N . PRO A 1 95 ? -23.109 -35.519 43.655 1.00 78.69 95 PRO A N 1
ATOM 733 C CA . PRO A 1 95 ? -22.095 -34.629 44.216 1.00 78.69 95 PRO A CA 1
ATOM 734 C C . PRO A 1 95 ? -22.337 -33.139 43.911 1.00 78.69 95 PRO A C 1
ATOM 736 O O . PRO A 1 95 ? -21.545 -32.305 44.347 1.00 78.69 95 PRO A O 1
ATOM 739 N N . LYS A 1 96 ? -23.368 -32.778 43.135 1.00 85.94 96 LYS A N 1
ATOM 740 C CA . LYS A 1 96 ? -23.668 -31.383 42.785 1.00 85.94 96 LYS A CA 1
ATOM 741 C C . LYS A 1 96 ? -24.462 -30.670 43.879 1.00 85.94 96 LYS A C 1
ATOM 743 O O . LYS A 1 96 ? -25.359 -31.242 44.493 1.00 85.94 96 LYS A O 1
ATOM 748 N N . VAL A 1 97 ? -24.163 -29.385 44.057 1.00 89.31 97 VAL A N 1
ATOM 749 C CA . VAL A 1 97 ? -24.960 -28.472 44.885 1.00 89.31 97 VAL A CA 1
ATOM 750 C C . VAL A 1 97 ? -26.228 -28.087 44.128 1.00 89.31 97 VAL A C 1
ATOM 752 O O . VAL A 1 97 ? -26.157 -27.616 42.991 1.00 89.31 97 VAL A O 1
ATOM 755 N N . HIS A 1 98 ? -27.377 -28.263 44.774 1.00 90.88 98 HIS A N 1
ATOM 756 C CA . HIS A 1 98 ? -28.685 -27.827 44.290 1.00 90.88 98 HIS A CA 1
ATOM 757 C C . HIS A 1 98 ? -29.084 -26.513 44.965 1.00 90.88 98 HIS A C 1
ATOM 759 O O . HIS A 1 98 ? -28.754 -26.285 46.131 1.00 90.88 98 HIS A O 1
ATOM 765 N N . VAL A 1 99 ? -29.779 -25.645 44.226 1.00 92.06 99 VAL A N 1
ATOM 766 C CA . VAL A 1 99 ? -30.172 -24.298 44.666 1.00 92.06 99 VAL A CA 1
ATOM 767 C C . VAL A 1 99 ? -31.672 -24.126 44.475 1.00 92.06 99 VAL A C 1
ATOM 769 O O . VAL A 1 99 ? -32.154 -24.216 43.349 1.00 92.06 99 VAL A O 1
ATOM 772 N N . GLU A 1 100 ? -32.389 -23.825 45.555 1.00 93.06 100 GLU A N 1
ATOM 773 C CA . GLU A 1 100 ? -33.822 -23.512 45.521 1.00 93.06 100 GLU A CA 1
ATOM 774 C C . GLU A 1 100 ? -34.050 -22.043 45.905 1.00 93.06 100 GLU A C 1
ATOM 776 O O . GLU A 1 100 ? -33.446 -21.555 46.865 1.00 93.06 100 GLU A O 1
ATOM 781 N N . LYS A 1 101 ? -34.898 -21.328 45.152 1.00 92.56 101 LYS A N 1
ATOM 782 C CA . LYS A 1 101 ? -35.186 -19.893 45.333 1.00 92.56 101 LYS A CA 1
ATOM 783 C C . LYS A 1 101 ? -36.585 -19.690 45.918 1.00 92.56 101 LYS A C 1
ATOM 785 O O . LYS A 1 101 ? -37.556 -20.241 45.412 1.00 92.56 101 LYS A O 1
ATOM 790 N N . PHE A 1 102 ? -36.700 -18.800 46.899 1.00 91.50 102 PHE A N 1
ATOM 791 C CA . PHE A 1 102 ? -37.947 -18.436 47.569 1.00 91.50 102 PHE A CA 1
ATOM 792 C C . PHE A 1 102 ? -38.148 -16.918 47.604 1.00 91.50 102 PHE A C 1
ATOM 794 O O . PHE A 1 102 ? -37.197 -16.133 47.557 1.00 91.50 102 PHE A O 1
ATOM 801 N N . ASN A 1 103 ? -39.414 -16.512 47.725 1.00 85.75 103 ASN A N 1
ATOM 802 C CA . ASN A 1 103 ? -39.817 -15.104 47.791 1.00 85.75 103 ASN A CA 1
ATOM 803 C C . ASN A 1 103 ? -40.034 -14.596 49.229 1.00 85.75 103 ASN A C 1
ATOM 805 O O . ASN A 1 103 ? -40.273 -13.406 49.411 1.00 85.75 103 ASN A O 1
ATOM 809 N N . SER A 1 104 ? -39.972 -15.466 50.244 1.00 88.44 104 SER A N 1
ATOM 810 C CA . SER A 1 104 ? -40.081 -15.072 51.653 1.00 88.44 104 SER A CA 1
ATOM 811 C C . SER A 1 104 ? -39.269 -15.990 52.571 1.00 88.44 104 SER A C 1
ATOM 813 O O . SER A 1 104 ? -38.942 -17.125 52.205 1.00 88.44 104 SER A O 1
ATOM 815 N N . SER A 1 105 ? -38.955 -15.492 53.769 1.00 86.56 105 SER A N 1
ATOM 816 C CA . SER A 1 105 ? -38.276 -16.246 54.830 1.00 86.56 105 SER A CA 1
ATOM 817 C C . SER A 1 105 ? -39.091 -17.450 55.289 1.00 86.56 105 SER A C 1
ATOM 819 O O . SER A 1 105 ? -38.531 -18.520 55.508 1.00 86.56 105 SER A O 1
ATOM 821 N N . GLU A 1 106 ? -40.409 -17.291 55.398 1.00 86.56 106 GLU A N 1
ATOM 822 C CA . GLU A 1 106 ? -41.317 -18.322 55.905 1.00 86.56 106 GLU A CA 1
ATOM 823 C C . GLU A 1 106 ? -41.317 -19.533 54.970 1.00 86.56 106 GLU A C 1
ATOM 825 O O . GLU A 1 106 ? -41.158 -20.657 55.431 1.00 86.56 106 GLU A O 1
ATOM 830 N N . LEU A 1 107 ? -41.385 -19.306 53.654 1.00 89.06 107 LEU A N 1
ATOM 831 C CA . LEU A 1 107 ? -41.368 -20.378 52.655 1.00 89.06 107 LEU A CA 1
ATOM 832 C C . LEU A 1 107 ? -40.027 -21.119 52.612 1.00 89.06 107 LEU A C 1
ATOM 834 O O . LEU A 1 107 ? -40.002 -22.345 52.503 1.00 89.06 107 LEU A O 1
ATOM 838 N N . ALA A 1 108 ? -38.910 -20.392 52.716 1.00 88.12 108 ALA A N 1
ATOM 839 C CA . ALA A 1 108 ? -37.589 -21.012 52.784 1.00 88.12 108 ALA A CA 1
ATOM 840 C C . ALA A 1 108 ? -37.454 -21.881 54.046 1.00 88.12 108 ALA A C 1
ATOM 842 O O . ALA A 1 108 ? -36.949 -23.004 53.987 1.00 88.12 108 ALA A O 1
ATOM 843 N N . LEU A 1 109 ? -37.957 -21.393 55.184 1.00 85.06 109 LEU A N 1
ATOM 844 C CA . LEU A 1 109 ? -37.923 -22.111 56.453 1.00 85.06 109 LEU A CA 1
ATOM 845 C C . LEU A 1 109 ? -38.866 -23.326 56.460 1.00 85.06 109 LEU A C 1
ATOM 847 O O . LEU A 1 109 ? -38.480 -24.395 56.934 1.00 85.06 109 LEU A O 1
ATOM 851 N N . GLU A 1 110 ? -40.072 -23.203 55.900 1.00 86.56 110 GLU A N 1
ATOM 852 C CA . GLU A 1 110 ? -41.001 -24.320 55.689 1.00 86.56 110 GLU A CA 1
ATOM 853 C C . GLU A 1 110 ? -40.374 -25.407 54.812 1.00 86.56 110 GLU A C 1
ATOM 855 O O . GLU A 1 110 ? -40.474 -26.591 55.135 1.00 86.56 110 GLU A O 1
ATOM 860 N N . TRP A 1 111 ? -39.665 -25.021 53.747 1.00 89.94 111 TRP A N 1
ATOM 861 C CA . TRP A 1 111 ? -38.976 -25.961 52.866 1.00 89.94 111 TRP A CA 1
ATOM 862 C C . TRP A 1 111 ? -37.845 -26.707 53.579 1.00 89.94 111 TRP A C 1
ATOM 864 O O . TRP A 1 111 ? -37.754 -27.931 53.460 1.00 89.94 111 TRP A O 1
ATOM 874 N N . ILE A 1 112 ? -37.024 -25.992 54.361 1.00 85.62 112 ILE A N 1
ATOM 875 C CA . ILE A 1 112 ? -35.962 -26.570 55.205 1.00 85.62 112 ILE A CA 1
ATOM 876 C C . ILE A 1 112 ? -36.546 -27.548 56.237 1.00 85.62 112 ILE A C 1
ATOM 878 O O . ILE A 1 112 ? -35.916 -28.548 56.584 1.00 85.62 112 ILE A O 1
ATOM 882 N N . ASN A 1 113 ? -37.737 -27.254 56.762 1.00 83.44 113 ASN A N 1
ATOM 883 C CA . ASN A 1 113 ? -38.392 -28.042 57.805 1.00 83.44 113 ASN A CA 1
ATOM 884 C C . ASN A 1 113 ? -39.306 -29.150 57.274 1.00 83.44 113 ASN A C 1
ATOM 886 O O . ASN A 1 113 ? -39.848 -29.916 58.074 1.00 83.44 113 ASN A O 1
ATOM 890 N N . ASN A 1 114 ? -39.473 -29.264 55.956 1.00 85.19 114 ASN A N 1
ATOM 891 C CA . ASN A 1 114 ? -40.353 -30.254 55.359 1.00 85.19 114 ASN A CA 1
ATOM 892 C C . ASN A 1 114 ? -39.786 -31.676 55.562 1.00 85.19 114 ASN A C 1
ATOM 894 O O . ASN A 1 114 ? -38.691 -31.971 55.074 1.00 85.19 114 ASN A O 1
ATOM 898 N N . PRO A 1 115 ? -40.523 -32.599 56.214 1.00 83.31 115 PRO A N 1
ATOM 899 C CA . PRO A 1 115 ? -40.073 -33.977 56.412 1.00 83.31 115 PRO A CA 1
ATOM 900 C C . PRO A 1 115 ? -39.741 -34.721 55.110 1.00 83.31 115 PRO A C 1
ATOM 902 O O . PRO A 1 115 ? -38.913 -35.629 55.123 1.00 83.31 115 PRO A O 1
ATOM 905 N N . ALA A 1 116 ? -40.346 -34.333 53.980 1.00 83.50 116 ALA A N 1
ATOM 906 C CA . ALA A 1 116 ? -40.053 -34.912 52.669 1.00 83.50 116 ALA A CA 1
ATOM 907 C C . ALA A 1 116 ? -38.619 -34.626 52.181 1.00 83.50 116 ALA A C 1
ATOM 909 O O . ALA A 1 116 ? -38.117 -35.339 51.319 1.00 83.50 116 ALA A O 1
ATOM 910 N N . HIS A 1 117 ? -37.950 -33.612 52.737 1.00 84.25 117 HIS A N 1
ATOM 911 C CA . HIS A 1 117 ? -36.579 -33.222 52.396 1.00 84.25 117 HIS A CA 1
ATOM 912 C C . HIS A 1 117 ? -35.548 -33.729 53.415 1.00 84.25 117 HIS A C 1
ATOM 914 O O . HIS A 1 117 ? -34.384 -33.340 53.363 1.00 84.25 117 HIS A O 1
ATOM 920 N N . ALA A 1 118 ? -35.940 -34.615 54.339 1.00 76.56 118 ALA A N 1
ATOM 921 C CA . ALA A 1 118 ? -35.057 -35.121 55.394 1.00 76.56 118 ALA A CA 1
ATOM 922 C C . ALA A 1 118 ? -33.831 -35.897 54.869 1.00 76.56 118 ALA A C 1
ATOM 924 O O . ALA A 1 118 ? -32.843 -36.031 55.587 1.00 76.56 118 ALA A O 1
ATOM 925 N N . SER A 1 119 ? -33.883 -36.397 53.629 1.00 80.50 119 SER A N 1
ATOM 926 C CA . SER A 1 119 ? -32.756 -37.041 52.941 1.00 80.50 119 SER A CA 1
ATOM 927 C C . SER A 1 119 ? -31.758 -36.053 52.322 1.00 80.50 119 SER A C 1
ATOM 929 O O . SER A 1 119 ? -30.712 -36.475 51.835 1.00 80.50 119 SER A O 1
ATOM 931 N N . TYR A 1 120 ? -32.060 -34.752 52.292 1.00 87.81 120 TYR A N 1
ATOM 932 C CA . TYR A 1 120 ? -31.170 -33.734 51.736 1.00 87.81 120 TYR A CA 1
ATOM 933 C C . TYR A 1 120 ? -30.206 -33.209 52.799 1.00 87.81 120 TYR A C 1
ATOM 935 O O . TYR A 1 120 ? -30.587 -32.926 53.934 1.00 87.81 120 TYR A O 1
ATOM 943 N N . THR A 1 121 ? -28.941 -33.021 52.421 1.00 87.56 121 THR A N 1
ATOM 944 C CA . THR A 1 121 ? -27.960 -32.358 53.291 1.00 87.56 121 THR A CA 1
ATOM 945 C C . THR A 1 121 ? -27.963 -30.864 53.000 1.00 87.56 121 THR A C 1
ATOM 947 O O . THR A 1 121 ? -27.368 -30.428 52.018 1.00 87.56 121 THR A O 1
ATOM 950 N N . ILE A 1 122 ? -28.633 -30.081 53.846 1.00 87.25 122 ILE A N 1
ATOM 951 C CA . ILE A 1 122 ? -28.713 -28.619 53.711 1.00 87.25 122 ILE A CA 1
ATOM 952 C C . ILE A 1 122 ? -27.384 -27.995 54.145 1.00 87.25 122 ILE A C 1
ATOM 954 O O . ILE A 1 122 ? -26.929 -28.183 55.278 1.00 87.25 122 ILE A O 1
ATOM 958 N N . ILE A 1 123 ? -26.761 -27.234 53.251 1.00 86.00 123 ILE A N 1
ATOM 959 C CA . ILE A 1 123 ? -25.462 -26.601 53.484 1.00 86.00 123 ILE A CA 1
ATOM 960 C C . ILE A 1 123 ? -25.634 -25.505 54.539 1.00 86.00 123 ILE A C 1
ATOM 962 O O . ILE A 1 123 ? -26.495 -24.638 54.431 1.00 86.00 123 ILE A O 1
ATOM 966 N N . GLY A 1 124 ? -24.850 -25.593 55.613 1.00 78.94 124 GLY A N 1
ATOM 967 C CA . GLY A 1 124 ? -24.921 -24.667 56.745 1.00 78.94 124 GLY A CA 1
ATOM 968 C C . GLY A 1 124 ? -26.193 -24.749 57.601 1.00 78.94 124 GLY A C 1
ATOM 969 O O . GLY A 1 124 ? -26.284 -24.024 58.585 1.00 78.94 124 GLY A O 1
ATOM 970 N N . ASN A 1 125 ? -27.153 -25.640 57.296 1.00 81.12 125 ASN A N 1
ATOM 971 C CA . ASN A 1 125 ? -28.482 -25.678 57.941 1.00 81.12 125 ASN A CA 1
ATOM 972 C C . ASN A 1 125 ? -29.162 -24.293 58.017 1.00 81.12 125 ASN A C 1
ATOM 974 O O . ASN A 1 125 ? -29.825 -23.974 59.008 1.00 81.12 125 ASN A O 1
ATOM 978 N N . ALA A 1 126 ? -28.964 -23.478 56.987 1.00 84.31 126 ALA A N 1
ATOM 979 C CA . ALA A 1 126 ? -29.407 -22.096 56.920 1.00 84.31 126 ALA A CA 1
ATOM 980 C C . ALA A 1 126 ? -30.053 -21.827 55.560 1.00 84.31 126 ALA A C 1
ATOM 982 O O . ALA A 1 126 ? -29.766 -22.521 54.581 1.00 84.31 126 ALA A O 1
ATOM 983 N N . TYR A 1 127 ? -30.897 -20.800 55.493 1.00 89.31 127 TYR A N 1
ATOM 984 C CA . TYR A 1 127 ? -31.216 -20.162 54.219 1.00 89.31 127 TYR A CA 1
ATOM 985 C C . TYR A 1 127 ? -30.356 -18.908 54.052 1.00 89.31 127 TYR A C 1
ATOM 987 O O . TYR A 1 127 ? -29.976 -18.260 55.025 1.00 89.31 127 TYR A O 1
ATOM 995 N N . ILE A 1 128 ? -30.058 -18.544 52.812 1.00 92.94 128 ILE A N 1
ATOM 996 C CA . ILE A 1 128 ? -29.370 -17.303 52.473 1.00 92.94 128 ILE A CA 1
ATOM 997 C C . ILE A 1 128 ? -30.401 -16.240 52.132 1.00 92.94 128 ILE A C 1
ATOM 999 O O . ILE A 1 128 ? -31.179 -16.406 51.196 1.00 92.94 128 ILE A O 1
ATOM 1003 N N . LYS A 1 129 ? -30.381 -15.126 52.858 1.00 93.06 129 LYS A N 1
ATOM 1004 C CA . LYS A 1 129 ? -31.121 -13.909 52.532 1.00 93.06 129 LYS A CA 1
ATOM 1005 C C . LYS A 1 129 ? -30.183 -12.928 51.842 1.00 93.06 129 LYS A C 1
ATOM 1007 O O . LYS A 1 129 ? -29.217 -12.478 52.446 1.00 93.06 129 LYS A O 1
ATOM 1012 N N . ILE A 1 130 ? -30.499 -12.540 50.615 1.00 93.06 130 ILE A N 1
ATOM 1013 C CA . ILE A 1 130 ? -29.809 -11.464 49.897 1.00 93.06 130 ILE A CA 1
ATOM 1014 C C . ILE A 1 130 ? -30.725 -10.248 49.895 1.00 93.06 130 ILE A C 1
ATOM 1016 O O . ILE A 1 130 ? -31.882 -10.363 49.505 1.00 93.06 130 ILE A O 1
ATOM 1020 N N . THR A 1 131 ? -30.227 -9.090 50.318 1.00 91.69 131 THR A N 1
ATOM 1021 C CA . THR A 1 131 ? -30.984 -7.831 50.367 1.00 91.69 131 THR A CA 1
ATOM 1022 C C . THR A 1 131 ? -30.217 -6.736 49.649 1.00 91.69 131 THR A C 1
ATOM 1024 O O . THR A 1 131 ? -29.012 -6.595 49.856 1.00 91.69 131 THR A O 1
ATOM 1027 N N . LYS A 1 132 ? -30.913 -5.951 48.823 1.00 90.31 132 LYS A N 1
ATOM 1028 C CA . LYS A 1 132 ? -30.352 -4.737 48.227 1.00 90.31 132 LYS A CA 1
ATOM 1029 C C . LYS A 1 132 ? -30.533 -3.571 49.194 1.00 90.31 132 LYS A C 1
ATOM 1031 O O . LYS A 1 132 ? -31.656 -3.263 49.590 1.00 90.31 132 LYS A O 1
ATOM 1036 N N . ASN A 1 133 ? -29.429 -2.947 49.580 1.00 87.50 133 ASN A N 1
ATOM 1037 C CA . ASN A 1 133 ? -29.421 -1.812 50.491 1.00 87.50 133 ASN A CA 1
ATOM 1038 C C . ASN A 1 133 ? -29.781 -0.515 49.753 1.00 87.50 133 ASN A C 1
ATOM 1040 O O . ASN A 1 133 ? -29.682 -0.415 48.529 1.00 87.50 133 ASN A O 1
ATOM 1044 N N . THR A 1 134 ? -30.171 0.512 50.509 1.00 83.38 134 THR A N 1
ATOM 1045 C CA . THR A 1 134 ? -30.505 1.838 49.963 1.00 83.38 134 THR A CA 1
ATOM 1046 C C . THR A 1 134 ? -29.313 2.550 49.323 1.00 83.38 134 THR A C 1
ATOM 1048 O O . THR A 1 134 ? -29.517 3.404 48.468 1.00 83.38 134 THR A O 1
ATOM 1051 N N . ASP A 1 135 ? -28.086 2.199 49.714 1.00 79.44 135 ASP A N 1
ATOM 1052 C CA . ASP A 1 135 ? -26.838 2.715 49.136 1.00 79.44 135 ASP A CA 1
ATOM 1053 C C . ASP A 1 135 ? -26.393 1.965 47.863 1.00 79.44 135 ASP A C 1
ATOM 1055 O O . ASP A 1 135 ? -25.337 2.267 47.316 1.00 79.44 135 ASP A O 1
ATOM 1059 N N . GLY A 1 136 ? -27.184 0.997 47.383 1.00 74.94 136 GLY A N 1
ATOM 1060 C CA . GLY A 1 136 ? -26.902 0.213 46.176 1.00 74.94 136 GLY A CA 1
ATOM 1061 C C . GLY A 1 136 ? -26.022 -1.023 46.397 1.00 74.94 136 GLY A C 1
ATOM 1062 O O . GLY A 1 136 ? -25.949 -1.869 45.504 1.00 74.94 136 GLY A O 1
ATOM 1063 N N . SER A 1 137 ? -25.414 -1.169 47.577 1.00 85.69 137 SER A N 1
ATOM 1064 C CA . SER A 1 137 ? -24.687 -2.381 47.974 1.00 85.69 137 SER A CA 1
ATOM 1065 C C . SER A 1 137 ? -25.643 -3.535 48.299 1.00 85.69 137 SER A C 1
ATOM 1067 O O . SER A 1 137 ? -26.856 -3.348 48.443 1.00 85.69 137 SER A O 1
ATOM 1069 N N . TYR A 1 138 ? -25.101 -4.738 48.472 1.00 89.69 138 TYR A N 1
ATOM 1070 C CA . TYR A 1 138 ? -25.869 -5.912 48.870 1.00 89.69 138 TYR A CA 1
ATOM 1071 C C . TYR A 1 138 ? -25.408 -6.419 50.229 1.00 89.69 138 TYR A C 1
ATOM 1073 O O . TYR A 1 138 ? -24.219 -6.423 50.549 1.00 89.69 138 TYR A O 1
ATOM 1081 N N . THR A 1 139 ? -26.366 -6.880 51.024 1.00 91.25 139 THR A N 1
ATOM 1082 C CA . THR A 1 139 ? -26.098 -7.647 52.238 1.00 91.25 139 THR A CA 1
ATOM 1083 C C . THR A 1 139 ? -26.604 -9.060 52.042 1.00 91.25 139 THR A C 1
ATOM 1085 O O . THR A 1 139 ? -27.765 -9.269 51.681 1.00 91.25 139 THR A O 1
ATOM 1088 N N . MET A 1 140 ? -25.724 -10.026 52.273 1.00 92.56 140 MET A N 1
ATOM 1089 C CA . MET A 1 140 ? -26.049 -11.441 52.252 1.00 92.56 140 MET A CA 1
ATOM 1090 C C . MET A 1 140 ? -25.897 -12.002 53.657 1.00 92.56 140 MET A C 1
ATOM 1092 O O . MET A 1 140 ? -24.837 -11.881 54.265 1.00 92.56 140 MET A O 1
ATOM 1096 N N . THR A 1 141 ? -26.972 -12.593 54.163 1.00 90.44 141 THR A N 1
ATOM 1097 C CA . THR A 1 141 ? -27.054 -13.140 55.514 1.00 90.44 141 THR A CA 1
ATOM 1098 C C . THR A 1 141 ? -27.389 -14.618 55.426 1.00 90.44 141 THR A C 1
ATOM 1100 O O . THR A 1 141 ? -28.412 -1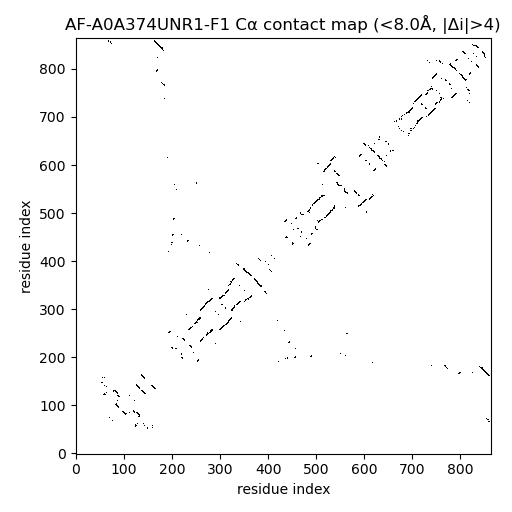4.982 54.846 1.00 90.44 141 THR A O 1
ATOM 1103 N N . ALA A 1 142 ? -26.553 -15.470 56.009 1.00 88.56 142 ALA A N 1
ATOM 1104 C CA . ALA A 1 142 ? -26.932 -16.845 56.296 1.00 88.56 142 ALA A CA 1
ATOM 1105 C C . ALA A 1 142 ? -27.757 -16.841 57.581 1.00 88.56 142 ALA A C 1
ATOM 1107 O O . ALA A 1 142 ? -27.229 -16.482 58.629 1.00 88.56 142 ALA A O 1
ATOM 1108 N N . VAL A 1 143 ? -29.039 -17.199 57.481 1.00 84.88 143 VAL A N 1
ATOM 1109 C CA . VAL A 1 143 ? -29.961 -17.241 58.618 1.00 84.88 143 VAL A CA 1
ATOM 1110 C C . VAL A 1 143 ? -30.153 -18.683 59.060 1.00 84.88 143 VAL A C 1
ATOM 1112 O O . VAL A 1 143 ? -30.635 -19.524 58.291 1.00 84.88 143 VAL A O 1
ATOM 1115 N N . GLY A 1 144 ? -29.733 -18.976 60.287 1.00 73.06 144 GLY A N 1
ATOM 1116 C CA . GLY A 1 144 ? -29.774 -20.321 60.846 1.00 73.06 144 GLY A CA 1
ATOM 1117 C C . GLY A 1 144 ? -31.201 -20.815 61.086 1.00 73.06 144 GLY A C 1
ATOM 1118 O O . GLY A 1 144 ? -32.125 -20.048 61.342 1.00 73.06 144 GLY A O 1
ATOM 1119 N N . LYS A 1 145 ? -31.397 -22.136 61.050 1.00 67.56 145 LYS A N 1
ATOM 1120 C CA . LYS A 1 145 ? -32.635 -22.756 61.540 1.00 67.56 145 LYS A CA 1
ATOM 1121 C C . LYS A 1 145 ? -32.812 -22.460 63.038 1.00 67.56 145 LYS A C 1
ATOM 1123 O O . LYS A 1 145 ? -32.025 -22.950 63.854 1.00 67.56 145 LYS A O 1
ATOM 1128 N N . GLU A 1 146 ? -33.855 -21.703 63.388 1.00 55.38 146 GLU A N 1
ATOM 1129 C CA . GLU A 1 146 ? -34.203 -21.378 64.778 1.00 55.38 146 GLU A CA 1
ATOM 1130 C C . GLU A 1 146 ? -34.265 -22.649 65.657 1.00 55.38 146 GLU A C 1
ATOM 1132 O O . GLU A 1 146 ? -34.744 -23.704 65.229 1.00 55.38 146 GLU A O 1
ATOM 1137 N N . ASN A 1 147 ? -33.771 -22.543 66.897 1.00 50.47 147 ASN A N 1
ATOM 1138 C CA . ASN A 1 147 ? -33.803 -23.566 67.960 1.00 50.47 147 ASN A CA 1
ATOM 1139 C C . ASN A 1 147 ? -32.831 -24.762 67.863 1.00 50.47 147 ASN A C 1
ATOM 1141 O O . ASN A 1 147 ? -32.938 -25.683 68.673 1.00 50.47 147 ASN A O 1
ATOM 1145 N N . LYS A 1 148 ? -31.848 -24.787 66.947 1.00 50.94 148 LYS A N 1
ATOM 1146 C CA . LYS A 1 148 ? -30.838 -25.878 66.933 1.00 50.94 148 LYS A CA 1
ATOM 1147 C C . LYS A 1 148 ? -29.693 -25.685 67.943 1.00 50.94 148 LYS A C 1
ATOM 1149 O O . LYS A 1 148 ? -29.116 -26.673 68.393 1.00 50.94 148 LYS A O 1
ATOM 1154 N N . TYR A 1 149 ? -29.379 -24.440 68.306 1.00 50.09 149 TYR A N 1
ATOM 1155 C CA . TYR A 1 149 ? -28.281 -24.090 69.224 1.00 50.09 149 TYR A CA 1
ATOM 1156 C C . TYR A 1 149 ? -28.735 -23.301 70.462 1.00 50.09 149 TYR A C 1
ATOM 1158 O O . TYR A 1 149 ? -27.889 -22.796 71.200 1.00 50.09 149 TYR A O 1
ATOM 1166 N N . ASP A 1 150 ? -30.047 -23.212 70.701 1.00 43.81 150 ASP A N 1
ATOM 1167 C CA . ASP A 1 150 ? -30.611 -22.462 71.822 1.00 43.81 150 ASP A CA 1
ATOM 1168 C C . ASP A 1 150 ? -30.356 -23.195 73.149 1.00 43.81 150 ASP A C 1
ATOM 1170 O O . ASP A 1 150 ? -30.932 -24.246 73.439 1.00 43.81 150 ASP A O 1
ATOM 1174 N N . TYR A 1 151 ? -29.437 -22.648 73.941 1.00 43.16 151 TYR A N 1
ATOM 1175 C CA . TYR A 1 151 ? -29.301 -22.970 75.353 1.00 43.16 151 TYR A CA 1
ATOM 1176 C C . TYR A 1 151 ? -29.188 -21.653 76.120 1.00 43.16 151 TYR A C 1
ATOM 1178 O O . TYR A 1 151 ? -28.114 -21.068 76.221 1.00 43.16 151 TYR A O 1
ATOM 1186 N N . SER A 1 152 ? -30.324 -21.220 76.665 1.00 43.50 152 SER A N 1
ATOM 1187 C CA . SER A 1 152 ? -30.468 -20.236 77.742 1.00 43.50 152 SER A CA 1
ATOM 1188 C C . SER A 1 152 ? -29.759 -18.884 77.554 1.00 43.50 152 SER A C 1
ATOM 1190 O O . SER A 1 152 ? -28.591 -18.726 77.894 1.00 43.50 152 SER A O 1
ATOM 1192 N N . GLY A 1 153 ? -30.541 -17.863 77.200 1.00 46.44 153 GLY A N 1
ATOM 1193 C CA . GLY A 1 153 ? -30.403 -16.526 77.792 1.00 46.44 153 GLY A CA 1
ATOM 1194 C C . GLY A 1 153 ? -29.721 -15.440 76.961 1.00 46.44 153 GLY A C 1
ATOM 1195 O O . GLY A 1 153 ? -30.106 -14.288 77.118 1.00 46.44 153 GLY A O 1
ATOM 1196 N N . ASP A 1 154 ? -28.816 -15.777 76.041 1.00 41.28 154 ASP A N 1
ATOM 1197 C CA . ASP A 1 154 ? -28.133 -14.791 75.190 1.00 41.28 154 ASP A CA 1
ATOM 1198 C C . ASP A 1 154 ? -28.406 -15.114 73.715 1.00 41.28 154 ASP A C 1
ATOM 1200 O O . ASP A 1 154 ? -27.761 -15.976 73.119 1.00 41.28 154 ASP A O 1
ATOM 1204 N N . GLY A 1 155 ? -29.430 -14.461 73.153 1.00 43.75 155 GLY A N 1
ATOM 1205 C CA . GLY A 1 155 ? -30.012 -14.719 71.832 1.00 43.75 155 GLY A CA 1
ATOM 1206 C C . GLY A 1 155 ? -29.048 -14.554 70.656 1.00 43.75 155 GLY A C 1
ATOM 1207 O O . GLY A 1 155 ? -29.085 -13.549 69.952 1.00 43.75 155 GLY A O 1
ATOM 1208 N N . ASN A 1 156 ? -28.214 -15.561 70.416 1.00 45.66 156 ASN A N 1
ATOM 1209 C CA . ASN A 1 156 ? -27.416 -15.680 69.208 1.00 45.66 156 ASN A CA 1
ATOM 1210 C C . ASN A 1 156 ? -28.141 -16.613 68.228 1.00 45.66 156 ASN A C 1
ATOM 1212 O O . ASN A 1 156 ? -28.140 -17.831 68.406 1.00 45.66 156 ASN A O 1
ATOM 1216 N N . THR A 1 157 ? -28.774 -16.041 67.203 1.00 53.91 157 THR A N 1
ATOM 1217 C CA . THR A 1 157 ? -29.473 -16.786 66.140 1.00 53.91 157 THR A CA 1
ATOM 1218 C C . THR A 1 157 ? -28.514 -17.601 65.265 1.00 53.91 157 THR A C 1
ATOM 1220 O O . THR A 1 157 ? -28.950 -18.477 64.520 1.00 53.91 157 THR A O 1
ATOM 1223 N N . GLY A 1 158 ? -27.198 -17.388 65.406 1.00 60.25 158 GLY A N 1
ATOM 1224 C CA . GLY A 1 158 ? -26.184 -18.041 64.582 1.00 60.25 158 GLY A CA 1
ATOM 1225 C C . GLY A 1 158 ? -26.083 -17.442 63.183 1.00 60.25 158 GLY A C 1
ATOM 1226 O O . GLY A 1 158 ? -25.460 -18.055 62.317 1.00 60.25 158 GLY A O 1
ATOM 1227 N N . ASP A 1 159 ? -26.694 -16.277 62.972 1.00 75.44 159 ASP A N 1
ATOM 1228 C CA . ASP A 1 159 ? -26.688 -15.596 61.689 1.00 75.44 159 ASP A CA 1
ATOM 1229 C C . ASP A 1 159 ? -25.324 -14.960 61.437 1.00 75.44 159 ASP A C 1
ATOM 1231 O O . ASP A 1 159 ? -24.696 -14.412 62.343 1.00 75.44 159 ASP A O 1
ATOM 1235 N N . LEU A 1 160 ? -24.874 -15.020 60.189 1.00 81.38 160 LEU A N 1
ATOM 1236 C CA . LEU A 1 160 ? -23.651 -14.359 59.753 1.00 81.38 160 LEU A CA 1
ATOM 1237 C C . LEU A 1 160 ? -23.969 -13.531 58.523 1.00 81.38 160 LEU A C 1
ATOM 1239 O O . LEU A 1 160 ? -24.623 -14.029 57.602 1.00 81.38 160 LEU A O 1
ATOM 1243 N N . SER A 1 161 ? -23.521 -12.279 58.503 1.00 85.50 161 SER A N 1
ATOM 1244 C CA . SER A 1 161 ? -23.752 -11.383 57.376 1.00 85.50 161 SER A CA 1
ATOM 1245 C C . SER A 1 161 ? -22.450 -10.956 56.721 1.00 85.50 161 SER A C 1
ATOM 1247 O O . SER A 1 161 ? -21.397 -10.872 57.346 1.00 85.50 161 SER A O 1
ATOM 1249 N N . THR A 1 162 ? -22.534 -10.644 55.435 1.00 89.12 162 THR A N 1
ATOM 1250 C CA . THR A 1 162 ? -21.495 -9.917 54.714 1.00 89.12 162 THR A CA 1
ATOM 1251 C C . THR A 1 162 ? -22.127 -8.827 53.860 1.00 89.12 162 THR A C 1
ATOM 1253 O O . THR A 1 162 ? -23.241 -8.977 53.348 1.00 89.12 162 THR A O 1
ATOM 1256 N N . LYS A 1 163 ? -21.427 -7.699 53.737 1.00 88.94 163 LYS A N 1
ATOM 1257 C CA . LYS A 1 163 ? -21.816 -6.572 52.889 1.00 88.94 163 LYS A CA 1
ATOM 1258 C C . LYS A 1 163 ? -20.811 -6.467 51.752 1.00 88.94 163 LYS A C 1
ATOM 1260 O O . LYS A 1 163 ? -19.607 -6.437 51.997 1.00 88.94 163 LYS A O 1
ATOM 1265 N N . PHE A 1 164 ? -21.304 -6.390 50.524 1.00 85.56 164 PHE A N 1
ATOM 1266 C CA . PHE A 1 164 ? -20.467 -6.325 49.335 1.00 85.56 164 PHE A CA 1
ATOM 1267 C C . PHE A 1 164 ? -21.063 -5.392 48.286 1.00 85.56 164 PHE A C 1
ATOM 1269 O O . PHE A 1 164 ? -22.280 -5.250 48.154 1.00 85.56 164 PHE A O 1
ATOM 1276 N N . ASP A 1 165 ? -20.170 -4.776 47.521 1.00 82.12 165 ASP A N 1
ATOM 1277 C CA . ASP A 1 165 ? -20.522 -3.992 46.348 1.00 82.12 165 ASP A CA 1
ATOM 1278 C C . ASP A 1 165 ? -20.396 -4.865 45.109 1.00 82.12 165 ASP A C 1
ATOM 1280 O O . ASP A 1 165 ? -19.486 -5.689 44.994 1.00 82.12 165 ASP A O 1
ATOM 1284 N N . VAL A 1 166 ? -21.302 -4.660 44.162 1.00 76.06 166 VAL A N 1
ATOM 1285 C CA . VAL A 1 166 ? -21.312 -5.408 42.910 1.00 76.06 166 VAL A CA 1
ATOM 1286 C C . VAL A 1 166 ? -20.907 -4.470 41.795 1.00 76.06 166 VAL A C 1
ATOM 1288 O O . VAL A 1 166 ? -21.566 -3.463 41.542 1.00 76.06 166 VAL A O 1
ATOM 1291 N N . LYS A 1 167 ? -19.815 -4.814 41.115 1.00 75.50 167 LYS A N 1
ATOM 1292 C CA . LYS A 1 167 ? -19.428 -4.166 39.867 1.00 75.50 167 LYS A CA 1
ATOM 1293 C C . LYS A 1 167 ? -19.844 -5.062 38.723 1.00 75.50 167 LYS A C 1
ATOM 1295 O O . LYS A 1 167 ? -19.479 -6.229 38.672 1.00 75.50 167 LYS A O 1
ATOM 1300 N N . TYR A 1 168 ? -20.606 -4.497 37.810 1.00 76.06 168 TYR A N 1
ATOM 1301 C CA . TYR A 1 168 ? -20.967 -5.157 36.572 1.00 76.06 168 TYR A CA 1
ATOM 1302 C C . TYR A 1 168 ? -20.003 -4.691 35.482 1.00 76.06 168 TYR A C 1
ATOM 1304 O O . TYR A 1 168 ? -19.681 -3.505 35.398 1.00 76.06 168 TYR A O 1
ATOM 1312 N N . ASN A 1 169 ? -19.550 -5.611 34.643 1.00 80.31 169 ASN A N 1
ATOM 1313 C CA . ASN A 1 169 ? -18.764 -5.320 33.454 1.00 80.31 169 ASN A CA 1
ATOM 1314 C C . ASN A 1 169 ? -19.391 -6.009 32.248 1.00 80.31 169 ASN A C 1
ATOM 1316 O O . ASN A 1 169 ? -19.996 -7.078 32.356 1.00 80.31 169 ASN A O 1
ATOM 1320 N N . LEU A 1 170 ? -19.248 -5.382 31.088 1.00 84.75 170 LEU A N 1
ATOM 1321 C CA . LEU A 1 170 ? -19.610 -6.007 29.829 1.00 84.75 170 LEU A CA 1
ATOM 1322 C C . LEU A 1 170 ? -18.510 -7.000 29.443 1.00 84.75 170 LEU A C 1
ATOM 1324 O O . LEU A 1 170 ? -17.319 -6.709 29.567 1.00 84.75 170 LEU A O 1
ATOM 1328 N N . VAL A 1 171 ? -18.907 -8.180 28.979 1.00 86.00 171 VAL A N 1
ATOM 1329 C CA . VAL A 1 171 ? -18.001 -9.250 28.557 1.00 86.00 171 VAL A CA 1
ATOM 1330 C C . VAL A 1 171 ? -18.411 -9.812 27.201 1.00 86.00 171 VAL A C 1
ATOM 1332 O O . VAL A 1 171 ? -19.598 -9.955 26.891 1.00 86.00 171 VAL A O 1
ATOM 1335 N N . GLU A 1 172 ? -17.402 -10.145 26.399 1.00 89.00 172 GLU A N 1
ATOM 1336 C CA . GLU A 1 172 ? -17.572 -10.772 25.092 1.00 89.00 172 GLU A CA 1
ATOM 1337 C C . GLU A 1 172 ? -17.934 -12.249 25.259 1.00 89.00 172 GLU A C 1
ATOM 1339 O O . GLU A 1 172 ? -17.208 -13.016 25.895 1.00 89.00 172 GLU A O 1
ATOM 1344 N N . LYS A 1 173 ? -19.036 -12.668 24.638 1.00 87.50 173 LYS A N 1
ATOM 1345 C CA . LYS A 1 173 ? -19.330 -14.075 24.386 1.00 87.50 173 LYS A CA 1
ATOM 1346 C C . LYS A 1 173 ? -19.098 -14.354 22.907 1.00 87.50 173 LYS A C 1
ATOM 1348 O O . LYS A 1 173 ? -19.793 -13.810 22.047 1.00 87.50 173 LYS A O 1
ATOM 1353 N N . GLU A 1 174 ? -18.120 -15.208 22.635 1.00 86.94 174 GLU A N 1
ATOM 1354 C CA . GLU A 1 174 ? -17.682 -15.553 21.288 1.00 86.94 174 GLU A CA 1
ATOM 1355 C C . GLU A 1 174 ? -18.263 -16.902 20.837 1.00 86.94 174 GLU A C 1
ATOM 1357 O O . GLU A 1 174 ? -18.226 -17.888 21.572 1.00 86.94 174 GLU A O 1
ATOM 1362 N N . GLU A 1 175 ? -18.757 -16.956 19.604 1.00 83.81 175 GLU A N 1
ATOM 1363 C CA . GLU A 1 175 ? -19.229 -18.166 18.928 1.00 83.81 175 GLU A CA 1
ATOM 1364 C C . GLU A 1 175 ? -18.510 -18.289 17.574 1.00 83.81 175 GLU A C 1
ATOM 1366 O O . GLU A 1 175 ? -18.295 -17.296 16.875 1.00 83.81 175 GLU A O 1
ATOM 1371 N N . THR A 1 176 ? -18.086 -19.497 17.200 1.00 76.19 176 THR A N 1
ATOM 1372 C CA . THR A 1 176 ? -17.386 -19.732 15.926 1.00 76.19 176 THR A CA 1
ATOM 1373 C C . THR A 1 176 ? -18.317 -19.462 14.744 1.00 76.19 176 THR A C 1
ATOM 1375 O O . THR A 1 176 ? -19.455 -19.928 14.740 1.00 76.19 176 THR A O 1
ATOM 1378 N N . ALA A 1 177 ? -17.835 -18.734 13.734 1.00 66.12 177 ALA A N 1
ATOM 1379 C CA . ALA A 1 177 ? -18.588 -18.436 12.521 1.00 66.12 177 ALA A CA 1
ATOM 1380 C C . ALA A 1 177 ? -17.685 -18.458 11.275 1.00 66.12 177 ALA A C 1
ATOM 1382 O O . ALA A 1 177 ? -16.527 -18.043 11.323 1.00 66.12 177 ALA A O 1
ATOM 1383 N N . ASN A 1 178 ? -18.238 -18.903 10.144 1.00 62.06 178 ASN A N 1
ATOM 1384 C CA . ASN A 1 178 ? -17.554 -18.891 8.852 1.00 62.06 178 ASN A CA 1
ATOM 1385 C C . ASN A 1 178 ? -17.670 -17.495 8.236 1.00 62.06 178 ASN A C 1
ATOM 1387 O O . ASN A 1 178 ? -18.731 -17.085 7.772 1.00 62.06 178 ASN A O 1
ATOM 1391 N N . LEU A 1 179 ? -16.589 -16.724 8.272 1.00 62.59 179 LEU A N 1
ATOM 1392 C CA . LEU A 1 179 ? -16.582 -15.342 7.787 1.00 62.59 179 LEU A CA 1
ATOM 1393 C C . LEU A 1 179 ? -15.356 -15.141 6.887 1.00 62.59 179 LEU A C 1
ATOM 1395 O O . LEU A 1 179 ? -14.493 -16.009 6.787 1.00 62.59 179 LEU A O 1
ATOM 1399 N N . THR A 1 180 ? -15.270 -14.016 6.190 1.00 64.50 180 THR A N 1
ATOM 1400 C CA . THR A 1 180 ? -14.041 -13.543 5.543 1.00 64.50 180 THR A CA 1
ATOM 1401 C C . THR A 1 180 ? -13.960 -12.043 5.759 1.00 64.50 180 THR A C 1
ATOM 1403 O O . THR A 1 180 ? -14.805 -11.285 5.286 1.00 64.50 180 THR A O 1
ATOM 1406 N N . MET A 1 181 ? -12.951 -11.610 6.513 1.00 62.31 181 MET A N 1
ATOM 1407 C CA . MET A 1 181 ? -12.746 -10.199 6.834 1.00 62.31 181 MET A CA 1
ATOM 1408 C C . MET A 1 181 ? -11.543 -9.668 6.072 1.00 62.31 181 MET A C 1
ATOM 1410 O O . MET A 1 181 ? -10.437 -10.196 6.211 1.00 62.31 181 MET A O 1
ATOM 1414 N N . LYS A 1 182 ? -11.759 -8.592 5.313 1.00 59.81 182 LYS A N 1
ATOM 1415 C CA . LYS A 1 182 ? -10.711 -7.890 4.585 1.00 59.81 182 LYS A CA 1
ATOM 1416 C C . LYS A 1 182 ? -10.700 -6.424 4.996 1.00 59.81 182 LYS A C 1
ATOM 1418 O O . LYS A 1 182 ? -11.676 -5.700 4.835 1.00 59.81 182 LYS A O 1
ATOM 1423 N N . GLN A 1 183 ? -9.571 -5.974 5.526 1.00 52.12 183 GLN A N 1
ATOM 1424 C CA . GLN A 1 183 ? -9.318 -4.543 5.643 1.00 52.12 183 GLN A CA 1
ATOM 1425 C C . GLN A 1 183 ? -8.997 -3.989 4.266 1.00 52.12 183 GLN A C 1
ATOM 1427 O O . GLN A 1 183 ? -8.330 -4.663 3.477 1.00 52.12 183 GLN A O 1
ATOM 1432 N N . LYS A 1 184 ? -9.430 -2.753 4.000 1.00 52.31 184 LYS A N 1
ATOM 1433 C CA . LYS A 1 184 ? -8.945 -1.981 2.858 1.00 52.31 184 LYS A CA 1
ATOM 1434 C C . LYS A 1 184 ? -7.423 -2.103 2.802 1.00 52.31 184 LYS A C 1
ATOM 1436 O O . LYS A 1 184 ? -6.733 -1.786 3.773 1.00 52.31 184 LYS A O 1
ATOM 1441 N N . THR A 1 185 ? -6.890 -2.587 1.686 1.00 38.47 185 THR A N 1
ATOM 1442 C CA . THR A 1 185 ? -5.450 -2.531 1.467 1.00 38.47 185 THR A CA 1
ATOM 1443 C C . THR A 1 185 ? -5.102 -1.057 1.348 1.00 38.47 185 THR A C 1
ATOM 1445 O O . THR A 1 185 ? -5.496 -0.404 0.386 1.00 38.47 185 THR A O 1
ATOM 1448 N N . ILE A 1 186 ? -4.391 -0.512 2.337 1.00 30.94 186 ILE A N 1
ATOM 1449 C CA . ILE A 1 186 ? -3.719 0.770 2.159 1.00 30.94 186 ILE A CA 1
ATOM 1450 C C . ILE A 1 186 ? -2.590 0.493 1.171 1.00 30.94 186 ILE A C 1
ATOM 1452 O O . ILE A 1 186 ? -1.463 0.188 1.553 1.00 30.94 186 ILE A O 1
ATOM 1456 N N . THR A 1 187 ? -2.897 0.541 -0.118 1.00 26.48 187 THR A N 1
ATOM 1457 C CA . THR A 1 187 ? -1.869 0.686 -1.132 1.00 26.48 187 THR A CA 1
ATOM 1458 C C . THR A 1 187 ? -1.295 2.080 -0.941 1.00 26.48 187 THR A C 1
ATOM 1460 O O . THR A 1 187 ? -1.844 3.079 -1.400 1.00 26.48 187 THR A O 1
ATOM 1463 N N . SER A 1 188 ? -0.196 2.167 -0.195 1.00 24.80 188 SER A N 1
ATOM 1464 C CA . SER A 1 188 ? 0.812 3.173 -0.499 1.00 24.80 188 SER A CA 1
ATOM 1465 C C . SER A 1 188 ? 1.231 2.893 -1.934 1.00 24.80 188 SER A C 1
ATOM 1467 O O . SER A 1 188 ? 1.719 1.790 -2.202 1.00 24.80 188 SER A O 1
ATOM 1469 N N . PRO A 1 189 ? 1.000 3.803 -2.888 1.00 24.08 189 PRO A N 1
ATOM 1470 C CA . PRO A 1 189 ? 1.554 3.604 -4.207 1.00 24.08 189 PRO A CA 1
ATOM 1471 C C . PRO A 1 189 ? 3.070 3.601 -4.005 1.00 24.08 189 PRO A C 1
ATOM 1473 O O . PRO A 1 189 ? 3.649 4.559 -3.506 1.00 24.08 189 PRO A O 1
ATOM 1476 N N . THR A 1 190 ? 3.729 2.486 -4.308 1.00 27.05 190 THR A N 1
ATOM 1477 C CA . THR A 1 190 ? 5.191 2.443 -4.349 1.00 27.05 190 THR A CA 1
ATOM 1478 C C . THR A 1 190 ? 5.634 3.168 -5.619 1.00 27.05 190 THR A C 1
ATOM 1480 O O . THR A 1 190 ? 6.031 2.567 -6.615 1.00 27.05 190 THR A O 1
ATOM 1483 N N . GLY A 1 191 ? 5.483 4.492 -5.608 1.00 28.89 191 GLY A N 1
ATOM 1484 C CA . GLY A 1 191 ? 5.976 5.388 -6.641 1.00 28.89 191 GLY A CA 1
ATOM 1485 C C . GLY A 1 191 ? 7.473 5.555 -6.460 1.00 28.89 191 GLY A C 1
ATOM 1486 O O . GLY A 1 191 ? 7.887 6.322 -5.608 1.00 28.89 191 GLY A O 1
ATOM 1487 N N . ASN A 1 192 ? 8.236 4.711 -7.158 1.00 36.06 192 ASN A N 1
ATOM 1488 C CA . ASN A 1 192 ? 9.616 4.901 -7.636 1.00 36.06 192 ASN A CA 1
ATOM 1489 C C . ASN A 1 192 ? 10.136 3.533 -8.097 1.00 36.06 192 ASN A C 1
ATOM 1491 O O . ASN A 1 192 ? 10.984 2.925 -7.448 1.00 36.06 192 ASN A O 1
ATOM 1495 N N . LYS A 1 193 ? 9.562 2.966 -9.168 1.00 38.09 193 LYS A N 1
ATOM 1496 C CA . LYS A 1 193 ? 9.949 1.619 -9.631 1.00 38.09 193 LYS A CA 1
ATOM 1497 C C . LYS A 1 193 ? 9.972 1.430 -11.143 1.00 38.09 193 LYS A C 1
ATOM 1499 O O . LYS A 1 193 ? 9.940 0.290 -11.585 1.00 38.09 193 LYS A O 1
ATOM 1504 N N . PHE A 1 194 ? 10.040 2.471 -11.966 1.00 41.75 194 PHE A N 1
ATOM 1505 C CA . PHE A 1 194 ? 10.035 2.241 -13.412 1.00 41.75 194 PHE A CA 1
ATOM 1506 C C . PHE A 1 194 ? 11.309 2.739 -14.083 1.00 41.75 194 PHE A C 1
ATOM 1508 O O . PHE A 1 194 ? 11.548 3.930 -14.215 1.00 41.75 194 PHE A O 1
ATOM 1515 N N . LEU A 1 195 ? 12.106 1.762 -14.512 1.00 41.41 195 LEU A N 1
ATOM 1516 C CA . LEU A 1 195 ? 12.890 1.807 -15.735 1.00 41.41 195 LEU A CA 1
ATOM 1517 C C . LEU A 1 195 ? 12.527 0.519 -16.486 1.00 41.41 195 LEU A C 1
ATOM 1519 O O . LEU A 1 195 ? 12.743 -0.579 -15.977 1.00 41.41 195 LEU A O 1
ATOM 1523 N N . MET A 1 196 ? 11.898 0.638 -17.650 1.00 49.41 196 MET A N 1
ATOM 1524 C CA . MET A 1 196 ? 11.560 -0.500 -18.512 1.00 49.41 196 MET A CA 1
ATOM 1525 C C . MET A 1 196 ? 12.489 -0.461 -19.726 1.00 49.41 196 MET A C 1
ATOM 1527 O O . MET A 1 196 ? 12.570 0.576 -20.375 1.00 49.41 196 MET A O 1
ATOM 1531 N N . LEU A 1 197 ? 13.218 -1.541 -20.029 1.00 41.50 197 LEU A N 1
ATOM 1532 C CA . LEU A 1 197 ? 14.118 -1.556 -21.188 1.00 41.50 197 LEU A CA 1
ATOM 1533 C C . LEU A 1 197 ? 13.367 -2.093 -22.411 1.00 41.50 197 LEU A C 1
ATOM 1535 O O . LEU A 1 197 ? 13.199 -3.298 -22.550 1.00 41.50 197 LEU A O 1
ATOM 1539 N N . GLY A 1 198 ? 12.961 -1.200 -23.311 1.00 35.56 198 GLY A N 1
ATOM 1540 C CA . GLY A 1 198 ? 12.985 -1.500 -24.747 1.00 35.56 198 GLY A CA 1
ATOM 1541 C C . GLY A 1 198 ? 14.258 -0.903 -25.365 1.00 35.56 198 GLY A C 1
ATOM 1542 O O . GLY A 1 198 ? 15.094 -0.375 -24.628 1.00 35.56 198 GLY A O 1
ATOM 1543 N N . ASP A 1 199 ? 14.430 -0.996 -26.688 1.00 36.09 199 ASP A N 1
ATOM 1544 C CA . ASP A 1 199 ? 15.670 -0.625 -27.394 1.00 36.09 199 ASP A CA 1
ATOM 1545 C C . ASP A 1 199 ? 16.296 0.698 -26.874 1.00 36.09 199 ASP A C 1
ATOM 1547 O O . ASP A 1 199 ? 15.661 1.754 -26.847 1.00 36.09 199 ASP A O 1
ATOM 1551 N N . GLN A 1 200 ? 17.521 0.599 -26.337 1.00 43.16 200 GLN A N 1
ATOM 1552 C CA . GLN A 1 200 ? 18.090 1.530 -25.339 1.00 43.16 200 GLN A CA 1
ATOM 1553 C C . GLN A 1 200 ? 18.787 2.761 -25.906 1.00 43.16 200 GLN A C 1
ATOM 1555 O O . GLN A 1 200 ? 19.299 3.592 -25.160 1.00 43.16 200 GLN A O 1
ATOM 1560 N N . THR A 1 201 ? 18.823 2.899 -27.214 1.00 35.41 201 THR A N 1
ATOM 1561 C CA . THR A 1 201 ? 19.369 4.074 -27.895 1.00 35.41 201 THR A CA 1
ATOM 1562 C C . THR A 1 201 ? 18.774 5.366 -27.300 1.00 35.41 201 THR A C 1
ATOM 1564 O O . THR A 1 201 ? 19.493 6.319 -27.005 1.00 35.41 201 THR A O 1
ATOM 1567 N N . SER A 1 202 ? 17.488 5.348 -26.931 1.00 31.83 202 SER A N 1
ATOM 1568 C CA . SER A 1 202 ? 16.826 6.501 -26.316 1.00 31.83 202 SER A CA 1
ATOM 1569 C C . SER A 1 202 ? 16.909 6.651 -24.799 1.00 31.83 202 SER A C 1
ATOM 1571 O O . SER A 1 202 ? 16.428 7.655 -24.274 1.00 31.83 202 SER A O 1
ATOM 1573 N N . PHE A 1 203 ? 17.542 5.724 -24.075 1.00 42.12 203 PHE A N 1
ATOM 1574 C CA . PHE A 1 203 ? 17.745 5.868 -22.633 1.00 42.12 203 PHE A CA 1
ATOM 1575 C C . PHE A 1 203 ? 18.983 6.711 -22.332 1.00 42.12 203 PHE A C 1
ATOM 1577 O O . PHE A 1 203 ? 20.073 6.237 -22.016 1.00 42.12 203 PHE A O 1
ATOM 1584 N N . SER A 1 204 ? 18.775 8.016 -22.385 1.00 36.00 204 SER A N 1
ATOM 1585 C CA . SER A 1 204 ? 19.735 9.046 -22.001 1.00 36.00 204 SER A CA 1
ATOM 1586 C C . SER A 1 204 ? 20.294 8.917 -20.575 1.00 36.00 204 SER A C 1
ATOM 1588 O O . SER A 1 204 ? 21.455 9.256 -20.349 1.00 36.00 204 SER A O 1
ATOM 1590 N N . LEU A 1 205 ? 19.522 8.348 -19.641 1.00 35.88 205 LEU A N 1
ATOM 1591 C CA . LEU A 1 205 ? 19.921 8.108 -18.244 1.00 35.88 205 LEU A CA 1
ATOM 1592 C C . LEU A 1 205 ? 21.069 7.090 -18.085 1.00 35.88 205 LEU A C 1
ATOM 1594 O O . LEU A 1 205 ? 21.703 7.046 -17.034 1.00 35.88 205 LEU A O 1
ATOM 1598 N N . LEU A 1 206 ? 21.360 6.281 -19.112 1.00 38.44 206 LEU A N 1
ATOM 1599 C CA . LEU A 1 206 ? 22.373 5.217 -19.077 1.00 38.44 206 LEU A CA 1
ATOM 1600 C C . LEU A 1 206 ? 23.481 5.395 -20.126 1.00 38.44 206 LEU A C 1
ATOM 1602 O O . LEU A 1 206 ? 24.128 4.421 -20.515 1.00 38.44 206 LEU A O 1
ATOM 1606 N N . ARG A 1 207 ? 23.761 6.631 -20.566 1.00 39.94 207 ARG A N 1
ATOM 1607 C CA . ARG A 1 207 ? 24.891 6.938 -21.463 1.00 39.94 207 ARG A CA 1
ATOM 1608 C C . ARG A 1 207 ? 26.246 6.705 -20.768 1.00 39.94 207 ARG A C 1
ATOM 1610 O O . ARG A 1 207 ? 26.950 7.644 -20.406 1.00 39.94 207 ARG A O 1
ATOM 1617 N N . SER A 1 208 ? 26.653 5.445 -20.600 1.00 34.12 208 SER A N 1
ATOM 1618 C CA . SER A 1 208 ? 28.015 5.099 -20.195 1.00 34.12 208 SER A CA 1
ATOM 1619 C C . SER A 1 208 ? 28.967 5.433 -21.347 1.00 34.12 208 SER A C 1
ATOM 1621 O O . SER A 1 208 ? 28.963 4.770 -22.389 1.00 34.12 208 SER A O 1
ATOM 1623 N N . VAL A 1 209 ? 29.768 6.480 -21.172 1.00 31.64 209 VAL A N 1
ATOM 1624 C CA . VAL A 1 209 ? 30.753 6.953 -22.152 1.00 31.64 209 VAL A CA 1
ATOM 1625 C C . VAL A 1 209 ? 31.716 5.826 -22.541 1.00 31.64 209 VAL A C 1
ATOM 1627 O O . VAL A 1 209 ? 32.217 5.075 -21.695 1.00 31.64 209 VAL A O 1
ATOM 1630 N N . ARG A 1 210 ? 32.014 5.705 -23.838 1.00 32.09 210 ARG A N 1
ATOM 1631 C CA . ARG A 1 210 ? 33.145 4.919 -24.343 1.00 32.09 210 ARG A CA 1
ATOM 1632 C C . ARG A 1 210 ? 34.431 5.570 -23.811 1.00 32.09 210 ARG A C 1
ATOM 1634 O O . ARG A 1 210 ? 34.825 6.639 -24.254 1.00 32.09 210 ARG A O 1
ATOM 1641 N N . LYS A 1 211 ? 35.077 4.958 -22.814 1.00 31.50 211 LYS A N 1
ATOM 1642 C CA . LYS A 1 211 ? 36.343 5.437 -22.229 1.00 31.50 211 LYS A CA 1
ATOM 1643 C C . LYS A 1 211 ? 37.529 5.072 -23.134 1.00 31.50 211 LYS A C 1
ATOM 1645 O O . LYS A 1 211 ? 38.440 4.370 -22.701 1.00 31.50 211 LYS A O 1
ATOM 1650 N N . THR A 1 212 ? 37.510 5.502 -24.393 1.00 30.62 212 THR A N 1
ATOM 1651 C CA . THR A 1 212 ? 38.703 5.478 -25.250 1.00 30.62 212 THR A CA 1
ATOM 1652 C C . THR A 1 212 ? 39.057 6.896 -25.652 1.00 30.62 212 THR A C 1
ATOM 1654 O O . THR A 1 212 ? 38.253 7.628 -26.210 1.00 30.62 212 THR A O 1
ATOM 1657 N N . LEU A 1 213 ? 40.284 7.250 -25.292 1.00 30.72 213 LEU A N 1
ATOM 1658 C CA . LEU A 1 213 ? 40.904 8.568 -25.215 1.00 30.72 213 LEU A CA 1
ATOM 1659 C C . LEU A 1 213 ? 41.127 9.276 -26.568 1.00 30.72 213 LEU A C 1
ATOM 1661 O O . LEU A 1 213 ? 42.044 10.082 -26.667 1.00 30.72 213 LEU A O 1
ATOM 1665 N N . ASN A 1 214 ? 40.341 8.970 -27.602 1.00 28.95 214 ASN A N 1
ATOM 1666 C CA . ASN A 1 214 ? 40.465 9.612 -28.907 1.00 28.95 214 ASN A CA 1
ATOM 1667 C C . ASN A 1 214 ? 39.208 10.434 -29.187 1.00 28.95 214 ASN A C 1
ATOM 1669 O O . ASN A 1 214 ? 38.124 9.899 -29.418 1.00 28.95 214 ASN A O 1
ATOM 1673 N N . GLU A 1 215 ? 39.390 11.748 -29.129 1.00 31.53 215 GLU A N 1
ATOM 1674 C CA . GLU A 1 215 ? 38.452 12.771 -29.574 1.00 31.53 215 GLU A CA 1
ATOM 1675 C C . GLU A 1 215 ? 37.904 12.413 -30.966 1.00 31.53 215 GLU A C 1
ATOM 1677 O O . GLU A 1 215 ? 38.657 12.351 -31.936 1.00 31.53 215 GLU A O 1
ATOM 1682 N N . GLY A 1 216 ? 36.599 12.144 -31.068 1.00 32.53 216 GLY A N 1
ATOM 1683 C CA . GLY A 1 216 ? 35.927 11.961 -32.360 1.00 32.53 216 GLY A CA 1
ATOM 1684 C C . GLY A 1 216 ? 34.902 10.833 -32.440 1.00 32.53 216 GLY A C 1
ATOM 1685 O O . GLY A 1 216 ? 34.163 10.783 -33.418 1.00 32.53 216 GLY A O 1
ATOM 1686 N N . ASP A 1 217 ? 34.806 9.954 -31.441 1.00 33.09 217 ASP A N 1
ATOM 1687 C CA . ASP A 1 217 ? 33.838 8.854 -31.475 1.00 33.09 217 ASP A CA 1
ATOM 1688 C C . ASP A 1 217 ? 32.554 9.199 -30.703 1.00 33.09 217 ASP A C 1
ATOM 1690 O O . ASP A 1 217 ? 32.478 9.093 -29.479 1.00 33.09 217 ASP A O 1
ATOM 1694 N N . THR A 1 218 ? 31.544 9.665 -31.438 1.00 34.03 218 THR A N 1
ATOM 1695 C CA . THR A 1 218 ? 30.213 10.039 -30.934 1.00 34.03 218 THR A CA 1
ATOM 1696 C C . THR A 1 218 ? 29.262 8.846 -30.800 1.00 34.03 218 THR A C 1
ATOM 1698 O O . THR A 1 218 ? 28.087 9.039 -30.487 1.00 34.03 218 THR A O 1
ATOM 1701 N N . THR A 1 219 ? 29.729 7.615 -31.042 1.00 32.47 219 THR A N 1
ATOM 1702 C CA . THR A 1 219 ? 28.852 6.439 -31.081 1.00 32.47 219 THR A CA 1
ATOM 1703 C C . THR A 1 219 ? 28.549 5.895 -29.680 1.00 32.47 219 THR A C 1
ATOM 1705 O O . THR A 1 219 ? 29.429 5.520 -28.900 1.00 32.47 219 THR A O 1
ATOM 1708 N N . PHE A 1 220 ? 27.260 5.895 -29.338 1.00 39.00 220 PHE A N 1
ATOM 1709 C CA . PHE A 1 220 ? 26.726 5.438 -28.056 1.00 39.00 220 PHE A CA 1
ATOM 1710 C C . PHE A 1 220 ? 26.766 3.902 -27.946 1.00 39.00 220 PHE A C 1
ATOM 1712 O O . PHE A 1 220 ? 26.710 3.194 -28.952 1.00 39.00 220 PHE A O 1
ATOM 1719 N N . ARG A 1 221 ? 26.854 3.357 -26.722 1.00 40.59 221 ARG A N 1
ATOM 1720 C CA . ARG A 1 221 ? 26.720 1.906 -26.495 1.00 40.59 221 ARG A CA 1
ATOM 1721 C C . ARG A 1 221 ? 25.242 1.541 -26.542 1.00 40.59 221 ARG A C 1
ATOM 1723 O O . ARG A 1 221 ? 24.522 1.771 -25.578 1.00 40.59 221 ARG A O 1
ATOM 1730 N N . THR A 1 222 ? 24.797 1.018 -27.670 1.00 36.31 222 THR A N 1
ATOM 1731 C CA . THR A 1 222 ? 23.403 0.656 -27.919 1.00 36.31 222 THR A CA 1
ATOM 1732 C C . THR A 1 222 ? 23.219 -0.857 -27.789 1.00 36.31 222 THR A C 1
ATOM 1734 O O . THR A 1 222 ? 24.181 -1.628 -27.888 1.00 36.31 222 THR A O 1
ATOM 1737 N N . LEU A 1 223 ? 21.981 -1.308 -27.558 1.00 41.78 223 LEU A N 1
ATOM 1738 C CA . LEU A 1 223 ? 21.625 -2.682 -27.902 1.00 41.78 223 LEU A CA 1
ATOM 1739 C C . LEU A 1 223 ? 21.824 -2.788 -29.428 1.00 41.78 223 LEU A C 1
ATOM 1741 O O . LEU A 1 223 ? 21.254 -1.995 -30.171 1.00 41.78 223 LEU A O 1
ATOM 1745 N N . GLN A 1 224 ? 22.686 -3.687 -29.906 1.00 39.75 224 GLN A N 1
ATOM 1746 C CA . GLN A 1 224 ? 22.712 -3.993 -31.336 1.00 39.75 224 GLN A CA 1
ATOM 1747 C C . GLN A 1 224 ? 21.567 -4.955 -31.643 1.00 39.75 224 GLN A C 1
ATOM 1749 O O . GLN A 1 224 ? 21.263 -5.854 -30.866 1.00 39.75 224 GLN A O 1
ATOM 1754 N N . SER A 1 225 ? 20.954 -4.812 -32.805 1.00 44.69 225 SER A N 1
ATOM 1755 C CA . SER A 1 225 ? 20.243 -5.905 -33.449 1.00 44.69 225 SER A CA 1
ATOM 1756 C C . SER A 1 225 ? 21.246 -6.668 -34.321 1.00 44.69 225 SER A C 1
ATOM 1758 O O . SER A 1 225 ? 22.016 -6.071 -35.073 1.00 44.69 225 SER A O 1
ATOM 1760 N N . TYR A 1 226 ? 21.271 -8.000 -34.231 1.00 47.41 226 TYR A N 1
ATOM 1761 C CA . TYR A 1 226 ? 21.767 -8.809 -35.346 1.00 47.41 226 TYR A CA 1
ATOM 1762 C C . TYR A 1 226 ? 20.565 -9.047 -36.253 1.00 47.41 226 TYR A C 1
ATOM 1764 O O . TYR A 1 226 ? 19.703 -9.878 -35.973 1.00 47.41 226 TYR A O 1
ATOM 1772 N N . ASP A 1 227 ? 20.502 -8.258 -37.320 1.00 44.88 227 ASP A N 1
ATOM 1773 C CA . ASP A 1 227 ? 19.351 -8.048 -38.210 1.00 44.88 227 ASP A CA 1
ATOM 1774 C C . ASP A 1 227 ? 18.881 -9.310 -38.982 1.00 44.88 227 ASP A C 1
ATOM 1776 O O . ASP A 1 227 ? 17.988 -9.253 -39.824 1.00 44.88 227 ASP A O 1
ATOM 1780 N N . THR A 1 228 ? 19.475 -10.483 -38.726 1.00 51.88 228 THR A N 1
ATOM 1781 C CA . THR A 1 228 ? 19.308 -11.689 -39.562 1.00 51.88 228 THR A CA 1
ATOM 1782 C C . THR A 1 228 ? 19.039 -12.994 -38.806 1.00 51.88 228 THR A C 1
ATOM 1784 O O . THR A 1 228 ? 18.725 -13.996 -39.444 1.00 51.88 228 THR A O 1
ATOM 1787 N N . ASP A 1 229 ? 19.059 -13.012 -37.468 1.00 55.72 229 ASP A N 1
ATOM 1788 C CA . ASP A 1 229 ? 18.981 -14.279 -36.720 1.00 55.72 229 ASP A CA 1
ATOM 1789 C C . ASP A 1 229 ? 17.562 -14.895 -36.667 1.00 55.72 229 ASP A C 1
ATOM 1791 O O . ASP A 1 229 ? 17.435 -16.087 -36.382 1.00 55.72 229 ASP A O 1
ATOM 1795 N N . ASN A 1 230 ? 16.492 -14.116 -36.904 1.00 60.19 230 ASN A N 1
ATOM 1796 C CA . ASN A 1 230 ? 15.098 -14.570 -36.722 1.00 60.19 230 ASN A CA 1
ATOM 1797 C C . ASN A 1 230 ? 14.055 -13.899 -37.655 1.00 60.19 230 ASN A C 1
ATOM 1799 O O . ASN A 1 230 ? 12.884 -13.782 -37.293 1.00 60.19 230 ASN A O 1
ATOM 1803 N N . ASP A 1 231 ? 14.435 -13.414 -38.843 1.00 63.19 231 ASP A N 1
ATOM 1804 C CA . ASP A 1 231 ? 13.516 -12.777 -39.820 1.00 63.19 231 ASP A CA 1
ATOM 1805 C C . ASP A 1 231 ? 12.599 -11.674 -39.232 1.00 63.19 231 ASP A C 1
ATOM 1807 O O . ASP A 1 231 ? 11.447 -11.514 -39.656 1.00 63.19 231 ASP A O 1
ATOM 1811 N N . LYS A 1 232 ? 13.066 -10.962 -38.198 1.00 59.03 232 LYS A N 1
ATOM 1812 C CA . LYS A 1 232 ? 12.282 -9.994 -37.408 1.00 59.03 232 LYS A CA 1
ATOM 1813 C C . LYS A 1 232 ? 11.035 -10.585 -36.717 1.00 59.03 232 LYS A C 1
ATOM 1815 O O . LYS A 1 232 ? 10.188 -9.837 -36.262 1.00 59.03 232 LYS A O 1
ATOM 1820 N N . LYS A 1 233 ? 10.872 -11.911 -36.600 1.00 61.19 233 LYS A N 1
ATOM 1821 C CA . LYS A 1 233 ? 9.665 -12.544 -36.010 1.00 61.19 233 LYS A CA 1
ATOM 1822 C C . LYS A 1 233 ? 9.514 -12.329 -34.503 1.00 61.19 233 LYS A C 1
ATOM 1824 O O . LYS A 1 233 ? 8.395 -12.246 -34.016 1.00 61.19 233 LYS A O 1
ATOM 1829 N N . SER A 1 234 ? 10.621 -12.265 -33.777 1.00 61.81 234 SER A N 1
ATOM 1830 C CA . SER A 1 234 ? 10.690 -11.801 -32.391 1.00 61.81 234 SER A CA 1
ATOM 1831 C C . SER A 1 234 ? 11.983 -11.015 -32.239 1.00 61.81 234 SER A C 1
ATOM 1833 O O . SER A 1 234 ? 13.035 -11.490 -32.687 1.00 61.81 234 SER A O 1
ATOM 1835 N N . ILE A 1 235 ? 11.901 -9.816 -31.662 1.00 56.09 235 ILE A N 1
ATOM 1836 C CA . ILE A 1 235 ? 13.086 -8.991 -31.415 1.00 56.09 235 ILE A CA 1
ATOM 1837 C C . ILE A 1 235 ? 13.984 -9.748 -30.433 1.00 56.09 235 ILE A C 1
ATOM 1839 O O . ILE A 1 235 ? 13.528 -10.240 -29.399 1.00 56.09 235 ILE A O 1
ATOM 1843 N N . ILE A 1 236 ? 15.261 -9.869 -30.791 1.00 55.94 236 ILE A N 1
ATOM 1844 C CA . ILE A 1 236 ? 16.316 -10.358 -29.908 1.00 55.94 236 ILE A CA 1
ATOM 1845 C C . ILE A 1 236 ? 17.058 -9.121 -29.418 1.00 55.94 236 ILE A C 1
ATOM 1847 O O . ILE A 1 236 ? 17.723 -8.455 -30.211 1.00 55.94 236 ILE A O 1
ATOM 1851 N N . TYR A 1 237 ? 16.968 -8.807 -28.129 1.00 54.66 237 TYR A N 1
ATOM 1852 C CA . TYR A 1 237 ? 17.798 -7.748 -27.563 1.00 54.66 237 TYR A CA 1
ATOM 1853 C C . TYR A 1 237 ? 19.232 -8.260 -27.406 1.00 54.66 237 TYR A C 1
ATOM 1855 O O . TYR A 1 237 ? 19.464 -9.225 -26.668 1.00 54.66 237 TYR A O 1
ATOM 1863 N N . ILE A 1 238 ? 20.193 -7.608 -28.077 1.00 50.09 238 ILE A N 1
ATOM 1864 C CA . ILE A 1 238 ? 21.626 -7.872 -27.902 1.00 50.09 238 ILE A CA 1
ATOM 1865 C C . ILE A 1 238 ? 22.289 -6.662 -27.264 1.00 50.09 238 ILE A C 1
ATOM 1867 O O . ILE A 1 238 ? 22.620 -5.708 -27.963 1.00 50.09 238 ILE A O 1
ATOM 1871 N N . PRO A 1 239 ? 22.542 -6.660 -25.946 1.00 46.56 239 PRO A N 1
ATOM 1872 C CA . PRO A 1 239 ? 23.440 -5.674 -25.372 1.00 46.56 239 PRO A CA 1
ATOM 1873 C C . PRO A 1 239 ? 24.835 -5.889 -25.944 1.00 46.56 239 PRO A C 1
ATOM 1875 O O . PRO A 1 239 ? 25.569 -6.777 -25.507 1.00 46.56 239 PRO A O 1
ATOM 1878 N N . LYS A 1 240 ? 25.218 -5.062 -26.926 1.00 40.19 240 LYS A N 1
ATOM 1879 C CA . LYS A 1 240 ? 26.605 -4.978 -27.362 1.00 40.19 240 LYS A CA 1
ATOM 1880 C C . LYS A 1 240 ? 27.362 -4.171 -26.324 1.00 40.19 240 LYS A C 1
ATOM 1882 O O . LYS A 1 240 ? 27.475 -2.950 -26.396 1.00 40.19 240 LYS A O 1
ATOM 1887 N N . ASN A 1 241 ? 27.921 -4.882 -25.357 1.00 41.19 241 ASN A N 1
ATOM 1888 C CA . ASN A 1 241 ? 29.009 -4.345 -24.568 1.00 41.19 241 ASN A CA 1
ATOM 1889 C C . ASN A 1 241 ? 30.307 -4.864 -25.188 1.00 41.19 241 ASN A C 1
ATOM 1891 O O . ASN A 1 241 ? 30.775 -5.947 -24.849 1.00 41.19 241 ASN A O 1
ATOM 1895 N N . GLU A 1 242 ? 30.896 -4.111 -26.122 1.00 39.34 242 GLU A N 1
ATOM 1896 C CA . GLU A 1 242 ? 32.323 -4.307 -26.386 1.00 39.34 242 GLU A CA 1
ATOM 1897 C C . GLU A 1 242 ? 33.045 -4.109 -25.053 1.00 39.34 242 GLU A C 1
ATOM 1899 O O . GLU A 1 242 ? 32.859 -3.082 -24.394 1.00 39.34 242 GLU A O 1
ATOM 1904 N N . ALA A 1 243 ? 33.803 -5.118 -24.626 1.00 38.62 243 ALA A N 1
ATOM 1905 C CA . ALA A 1 243 ? 34.504 -5.182 -23.351 1.00 38.62 243 ALA A CA 1
ATOM 1906 C C . ALA A 1 243 ? 35.414 -3.963 -23.105 1.00 38.62 243 ALA A C 1
ATOM 1908 O O . ALA A 1 243 ? 36.632 -3.993 -23.274 1.00 38.62 243 ALA A O 1
ATOM 1909 N N . GLY A 1 244 ? 34.820 -2.882 -22.618 1.00 42.78 244 GLY A N 1
ATOM 1910 C CA . GLY A 1 244 ? 35.482 -1.626 -22.317 1.00 42.78 244 GLY A CA 1
ATOM 1911 C C . GLY A 1 244 ? 35.030 -1.136 -20.957 1.00 42.78 244 GLY A C 1
ATOM 1912 O O . GLY A 1 244 ? 34.115 -0.334 -20.896 1.00 42.78 244 GLY A O 1
ATOM 1913 N N . ASN A 1 245 ? 35.665 -1.642 -19.899 1.00 43.22 245 ASN A N 1
ATOM 1914 C CA . ASN A 1 245 ? 35.758 -1.120 -18.523 1.00 43.22 245 ASN A CA 1
ATOM 1915 C C . ASN A 1 245 ? 34.491 -0.707 -17.740 1.00 43.22 245 ASN A C 1
ATOM 1917 O O . ASN A 1 245 ? 34.634 -0.491 -16.539 1.00 43.22 245 ASN A O 1
ATOM 1921 N N . THR A 1 246 ? 33.292 -0.635 -18.323 1.00 46.12 246 THR A N 1
ATOM 1922 C CA . THR A 1 246 ? 32.135 -0.013 -17.659 1.00 46.12 246 THR A CA 1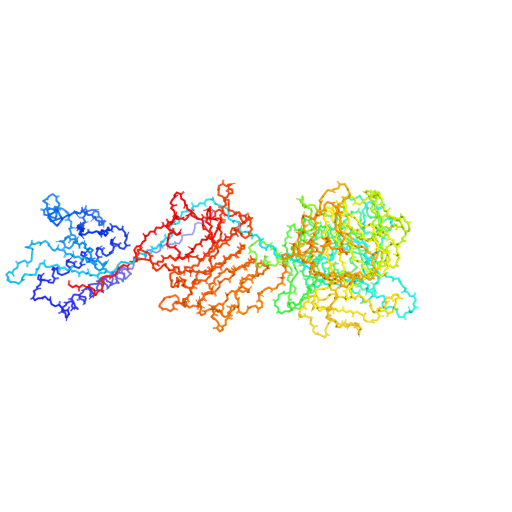
ATOM 1923 C C . THR A 1 246 ? 30.905 -0.939 -17.674 1.00 46.12 246 THR A C 1
ATOM 1925 O O . THR A 1 246 ? 30.414 -1.281 -18.752 1.00 46.12 246 THR A O 1
ATOM 1928 N N . PRO A 1 247 ? 30.418 -1.398 -16.503 1.00 50.62 247 PRO A N 1
ATOM 1929 C CA . PRO A 1 247 ? 29.208 -2.220 -16.382 1.00 50.62 247 PRO A CA 1
ATOM 1930 C C . PRO A 1 247 ? 27.922 -1.425 -16.656 1.00 50.62 247 PRO A C 1
ATOM 1932 O O . PRO A 1 247 ? 27.869 -0.235 -16.349 1.00 50.62 247 PRO A O 1
ATOM 1935 N N . LEU A 1 248 ? 26.858 -2.091 -17.133 1.00 53.00 248 LEU A N 1
ATOM 1936 C CA . LEU A 1 248 ? 25.515 -1.498 -17.161 1.00 53.00 248 LEU A CA 1
ATOM 1937 C C . LEU A 1 248 ? 24.992 -1.451 -15.720 1.00 53.00 248 LEU A C 1
ATOM 1939 O O . LEU A 1 248 ? 24.660 -2.487 -15.148 1.00 53.00 248 LEU A O 1
ATOM 1943 N N . THR A 1 249 ? 24.971 -0.264 -15.118 1.00 51.41 249 THR A N 1
ATOM 1944 C CA . THR A 1 249 ? 24.631 -0.067 -13.701 1.00 51.41 249 THR A CA 1
ATOM 1945 C C . THR A 1 249 ? 23.450 0.877 -13.579 1.00 51.41 249 THR A C 1
ATOM 1947 O O . THR A 1 249 ? 23.461 1.946 -14.179 1.00 51.41 249 THR A O 1
ATOM 1950 N N . THR A 1 250 ? 22.452 0.497 -12.790 1.00 48.69 250 THR A N 1
ATOM 1951 C CA . THR A 1 250 ? 21.253 1.296 -12.537 1.00 48.69 250 THR A CA 1
ATOM 1952 C C . THR A 1 250 ? 20.785 1.121 -11.090 1.00 48.69 250 THR A C 1
ATOM 1954 O O . THR A 1 250 ? 21.027 0.085 -10.469 1.00 48.69 250 THR A O 1
ATOM 1957 N N . CYS A 1 251 ? 20.114 2.130 -10.541 1.00 47.94 251 CYS A N 1
ATOM 1958 C CA . CYS A 1 251 ? 19.335 2.021 -9.302 1.00 47.94 251 CYS A CA 1
ATOM 1959 C C . CYS A 1 251 ? 17.860 1.738 -9.591 1.00 47.94 251 CYS A C 1
ATOM 1961 O O . CYS A 1 251 ? 17.052 1.716 -8.675 1.00 47.94 251 CYS A O 1
ATOM 1963 N N . PHE A 1 252 ? 17.501 1.529 -10.855 1.00 52.59 252 PHE A N 1
ATOM 1964 C CA . PHE A 1 252 ? 16.186 1.077 -11.249 1.00 52.59 252 PHE A CA 1
ATOM 1965 C C . PHE A 1 252 ? 16.203 -0.412 -11.609 1.00 52.59 252 PHE A C 1
ATOM 1967 O O . PHE A 1 252 ? 17.249 -1.003 -11.878 1.00 52.59 252 PHE A O 1
ATOM 1974 N N . PRO A 1 253 ? 15.031 -1.035 -11.639 1.00 60.94 253 PRO A N 1
ATOM 1975 C CA . PRO A 1 253 ? 14.824 -2.352 -12.216 1.00 60.94 253 PRO A CA 1
ATOM 1976 C C . PRO A 1 253 ? 15.333 -2.447 -13.665 1.00 60.94 253 PRO A C 1
ATOM 1978 O O . PRO A 1 253 ? 15.111 -1.539 -14.456 1.00 60.94 253 PRO A O 1
ATOM 1981 N N . LEU A 1 254 ? 16.000 -3.543 -14.035 1.00 69.00 254 LEU A N 1
ATOM 1982 C CA . LEU A 1 254 ? 16.317 -3.855 -15.438 1.00 69.00 254 LEU A CA 1
ATOM 1983 C C . LEU A 1 254 ? 15.313 -4.887 -15.938 1.00 69.00 254 LEU A C 1
ATOM 1985 O O . LEU A 1 254 ? 15.264 -5.973 -15.374 1.00 69.00 254 LEU A O 1
ATOM 1989 N N . VAL A 1 255 ? 14.535 -4.585 -16.974 1.00 72.00 255 VAL A N 1
ATOM 1990 C CA . VAL A 1 255 ? 13.495 -5.490 -17.494 1.00 72.00 255 VAL A CA 1
ATOM 1991 C C . VAL A 1 255 ? 13.767 -5.818 -18.948 1.00 72.00 255 VAL A C 1
ATOM 1993 O O . VAL A 1 255 ? 13.907 -4.906 -19.745 1.00 72.00 255 VAL A O 1
ATOM 1996 N N . PHE A 1 256 ? 13.811 -7.102 -19.282 1.00 72.81 256 PHE A N 1
ATOM 1997 C CA . PHE A 1 256 ? 13.951 -7.622 -20.635 1.00 72.81 256 PHE A CA 1
ATOM 1998 C C . PHE A 1 256 ? 12.781 -8.566 -20.922 1.00 72.81 256 PHE A C 1
ATOM 2000 O O . PHE A 1 256 ? 12.812 -9.729 -20.526 1.00 72.81 256 PHE A O 1
ATOM 2007 N N . ASP A 1 257 ? 11.726 -8.069 -21.560 1.00 69.06 257 ASP A N 1
ATOM 2008 C CA . ASP A 1 257 ? 10.482 -8.804 -21.830 1.00 69.06 257 ASP A CA 1
ATOM 2009 C C . ASP A 1 257 ? 10.507 -9.631 -23.127 1.00 69.06 257 ASP A C 1
ATOM 2011 O O . ASP A 1 257 ? 9.732 -10.577 -23.285 1.00 69.06 257 ASP A O 1
ATOM 2015 N N . LYS A 1 258 ? 11.453 -9.338 -24.024 1.00 71.88 258 LYS A N 1
ATOM 2016 C CA . LYS A 1 258 ? 11.741 -10.125 -25.232 1.00 71.88 258 LYS A CA 1
ATOM 2017 C C . LYS A 1 258 ? 12.919 -11.072 -25.041 1.00 71.88 258 LYS A C 1
ATOM 2019 O O . LYS A 1 258 ? 13.614 -11.055 -24.025 1.00 71.88 258 LYS A O 1
ATOM 2024 N N . THR A 1 259 ? 13.137 -11.928 -26.036 1.00 71.38 259 THR A N 1
ATOM 2025 C CA . THR A 1 259 ? 14.288 -12.834 -26.079 1.00 71.38 259 THR A CA 1
ATOM 2026 C C . THR A 1 259 ? 15.589 -12.039 -25.979 1.00 71.38 259 THR A C 1
ATOM 2028 O O . THR A 1 259 ? 15.779 -11.056 -26.692 1.00 71.38 259 THR A O 1
ATOM 2031 N N . VAL A 1 260 ? 16.505 -12.468 -25.110 1.00 70.75 260 VAL A N 1
ATOM 2032 C CA . VAL A 1 260 ? 17.799 -11.794 -24.911 1.00 70.75 260 VAL A CA 1
ATOM 2033 C C . VAL A 1 260 ? 18.920 -12.682 -25.420 1.00 70.75 260 VAL A C 1
ATOM 2035 O O . VAL A 1 260 ? 18.982 -13.854 -25.062 1.00 70.75 260 VAL A O 1
ATOM 2038 N N . LYS A 1 261 ? 19.845 -12.123 -26.201 1.00 69.75 261 LYS A N 1
ATOM 2039 C CA . LYS A 1 261 ? 21.105 -12.772 -26.585 1.00 69.75 261 LYS A CA 1
ATOM 2040 C C . LYS A 1 261 ? 22.240 -11.823 -26.255 1.00 69.75 261 LYS A C 1
ATOM 2042 O O . LYS A 1 261 ? 22.317 -10.769 -26.850 1.00 69.75 261 LYS A O 1
ATOM 2047 N N . SER A 1 262 ? 23.133 -12.158 -25.334 1.00 67.56 262 SER A N 1
ATOM 2048 C CA . SER A 1 262 ? 24.313 -11.322 -25.068 1.00 67.56 262 SER A CA 1
ATOM 2049 C C . SER A 1 262 ? 25.573 -12.005 -25.576 1.00 67.56 262 SER A C 1
ATOM 2051 O O . SER A 1 262 ? 25.747 -13.196 -25.327 1.00 67.56 262 SER A O 1
ATOM 2053 N N . THR A 1 263 ? 26.465 -11.251 -26.217 1.00 63.50 263 THR A N 1
ATOM 2054 C CA . THR A 1 263 ? 27.768 -11.744 -26.683 1.00 63.50 263 THR A CA 1
ATOM 2055 C C . THR A 1 263 ? 28.876 -10.902 -26.050 1.00 63.50 263 THR A C 1
ATOM 2057 O O . THR A 1 263 ? 28.878 -9.681 -26.205 1.00 63.50 263 THR A O 1
ATOM 2060 N N . SER A 1 264 ? 29.790 -11.527 -25.300 1.00 59.19 264 SER A N 1
ATOM 2061 C CA . SER A 1 264 ? 30.982 -10.853 -24.769 1.00 59.19 264 SER A CA 1
ATOM 2062 C C . SER A 1 264 ? 32.140 -10.983 -25.750 1.00 59.19 264 SER A C 1
ATOM 2064 O O . SER A 1 264 ? 32.639 -12.091 -25.957 1.00 59.19 264 SER A O 1
ATOM 2066 N N . ASN A 1 265 ? 32.605 -9.860 -26.296 1.00 54.16 265 ASN A N 1
ATOM 2067 C CA . ASN A 1 265 ? 33.771 -9.820 -27.177 1.00 54.16 265 ASN A CA 1
ATOM 2068 C C . ASN A 1 265 ? 34.957 -9.275 -26.364 1.00 54.16 265 ASN A C 1
ATOM 2070 O O . ASN A 1 265 ? 34.869 -8.154 -25.860 1.00 54.16 265 ASN A O 1
ATOM 2074 N N . SER A 1 266 ? 36.078 -10.012 -26.289 1.00 52.84 266 SER A N 1
ATOM 2075 C CA . SER A 1 266 ? 37.314 -9.770 -25.487 1.00 52.84 266 SER A CA 1
ATOM 2076 C C . SER A 1 266 ? 37.351 -10.354 -24.057 1.00 52.84 266 SER A C 1
ATOM 2078 O O . SER A 1 266 ? 36.350 -10.812 -23.522 1.00 52.84 266 SER A O 1
ATOM 2080 N N . ASN A 1 267 ? 38.531 -10.298 -23.416 1.00 57.84 267 ASN A N 1
ATOM 2081 C CA . ASN A 1 267 ? 38.851 -10.852 -22.084 1.00 57.84 267 ASN A CA 1
ATOM 2082 C C . ASN A 1 267 ? 38.183 -10.128 -20.889 1.00 57.84 267 ASN A C 1
ATOM 2084 O O . ASN A 1 267 ? 38.875 -9.815 -19.919 1.00 57.84 267 ASN A O 1
ATOM 2088 N N . LYS A 1 268 ? 36.877 -9.814 -20.923 1.00 56.59 268 LYS A N 1
ATOM 2089 C CA . LYS A 1 268 ? 36.142 -9.219 -19.778 1.00 56.59 268 LYS A CA 1
ATOM 2090 C C . LYS A 1 268 ? 34.686 -9.695 -19.708 1.00 56.59 268 LYS A C 1
ATOM 2092 O O . LYS A 1 268 ? 34.116 -10.097 -20.715 1.00 56.59 268 LYS A O 1
ATOM 2097 N N . ARG A 1 269 ? 34.081 -9.617 -18.511 1.00 60.81 269 ARG A N 1
ATOM 2098 C CA . ARG A 1 269 ? 32.678 -10.009 -18.252 1.00 60.81 269 ARG A CA 1
ATOM 2099 C C . ARG A 1 269 ? 31.698 -8.923 -18.693 1.00 60.81 269 ARG A C 1
ATOM 2101 O O . ARG A 1 269 ? 31.898 -7.750 -18.374 1.00 60.81 269 ARG A O 1
ATOM 2108 N N . LEU A 1 270 ? 30.589 -9.331 -19.310 1.00 67.75 270 LEU A N 1
ATOM 2109 C CA . LEU A 1 270 ? 29.366 -8.524 -19.366 1.00 67.75 270 LEU A CA 1
ATOM 2110 C C . LEU A 1 270 ? 28.813 -8.411 -17.945 1.00 67.75 270 LEU A C 1
ATOM 2112 O O . LEU A 1 270 ? 28.637 -9.425 -17.273 1.00 67.75 270 LEU A O 1
ATOM 2116 N N . LYS A 1 271 ? 28.554 -7.196 -17.464 1.00 69.19 271 LYS A N 1
ATOM 2117 C CA . LYS A 1 271 ? 28.064 -6.972 -16.102 1.00 69.19 271 LYS A CA 1
ATOM 2118 C C . LYS A 1 271 ? 26.819 -6.092 -16.114 1.00 69.19 271 LYS A C 1
ATOM 2120 O O . LYS A 1 271 ? 26.853 -4.995 -16.671 1.00 69.19 271 LYS A O 1
ATOM 2125 N N . PHE A 1 272 ? 25.772 -6.591 -15.463 1.00 71.88 272 PHE A N 1
ATOM 2126 C CA . PHE A 1 272 ? 24.526 -5.893 -15.170 1.00 71.88 272 PHE A CA 1
ATOM 2127 C C . PHE A 1 272 ? 24.418 -5.699 -13.661 1.00 71.88 272 PHE A C 1
ATOM 2129 O O . PHE A 1 272 ? 24.566 -6.658 -12.901 1.00 71.88 272 PHE A O 1
ATOM 2136 N N . THR A 1 273 ? 24.135 -4.477 -13.227 1.00 65.81 273 THR A N 1
ATOM 2137 C CA . THR A 1 273 ? 23.962 -4.146 -11.815 1.00 65.81 273 THR A CA 1
ATOM 2138 C C . THR A 1 273 ? 22.671 -3.355 -11.617 1.00 65.81 273 THR A C 1
ATOM 2140 O O . THR A 1 273 ? 22.513 -2.296 -12.217 1.00 65.81 273 THR A O 1
ATOM 2143 N N . ALA A 1 274 ? 21.780 -3.850 -10.753 1.00 64.38 274 ALA A N 1
ATOM 2144 C CA . ALA A 1 274 ? 20.586 -3.159 -10.265 1.00 64.38 274 ALA A CA 1
ATOM 2145 C C . ALA A 1 274 ? 20.694 -2.966 -8.739 1.00 64.38 274 ALA A C 1
ATOM 2147 O O . ALA A 1 274 ? 20.530 -3.916 -7.973 1.00 64.38 274 ALA A O 1
ATOM 2148 N N . TYR A 1 275 ? 21.024 -1.756 -8.283 1.00 55.22 275 TYR A N 1
ATOM 2149 C CA . TYR A 1 275 ? 21.215 -1.441 -6.859 1.00 55.22 275 TYR A CA 1
ATOM 2150 C C . TYR A 1 275 ? 19.890 -1.380 -6.099 1.00 55.22 275 TYR A C 1
ATOM 2152 O O . TYR A 1 275 ? 18.982 -0.656 -6.503 1.00 55.22 275 TYR A O 1
ATOM 2160 N N . ASP A 1 276 ? 19.781 -2.166 -5.018 1.00 55.41 276 ASP A N 1
ATOM 2161 C CA . ASP A 1 276 ? 18.587 -2.298 -4.162 1.00 55.41 276 ASP A CA 1
ATOM 2162 C C . ASP A 1 276 ? 17.289 -2.679 -4.912 1.00 55.41 276 ASP A C 1
ATOM 2164 O O . ASP A 1 276 ? 16.205 -2.717 -4.326 1.00 55.41 276 ASP A O 1
ATOM 2168 N N . ASN A 1 277 ? 17.422 -3.051 -6.189 1.00 65.69 277 ASN A N 1
ATOM 2169 C CA . ASN A 1 277 ? 16.354 -3.313 -7.146 1.00 65.69 277 ASN A CA 1
ATOM 2170 C C . ASN A 1 277 ? 16.570 -4.642 -7.884 1.00 65.69 277 ASN A C 1
ATOM 2172 O O . ASN A 1 277 ? 17.483 -5.420 -7.578 1.00 65.69 277 ASN A O 1
ATOM 2176 N N . GLY A 1 278 ? 15.656 -4.941 -8.812 1.00 73.31 278 GLY A N 1
ATOM 2177 C CA . GLY A 1 278 ? 15.601 -6.225 -9.499 1.00 73.31 278 GLY A CA 1
ATOM 2178 C C . GLY A 1 278 ? 16.120 -6.229 -10.937 1.00 73.31 278 GLY A C 1
ATOM 2179 O O . GLY A 1 278 ? 16.079 -5.217 -11.626 1.00 73.31 278 GLY A O 1
ATOM 2180 N N . ILE A 1 279 ? 16.543 -7.395 -11.414 1.00 78.25 279 ILE A N 1
ATOM 2181 C CA . ILE A 1 279 ? 16.751 -7.685 -12.839 1.00 78.25 279 ILE A CA 1
ATOM 2182 C C . ILE A 1 279 ? 15.679 -8.695 -13.267 1.00 78.25 279 ILE A C 1
ATOM 2184 O O . ILE A 1 279 ? 15.445 -9.673 -12.569 1.00 78.25 279 ILE A O 1
ATOM 2188 N N . TYR A 1 280 ? 15.007 -8.477 -14.391 1.00 80.38 280 TYR A N 1
ATOM 2189 C CA . TYR A 1 280 ? 13.856 -9.246 -14.856 1.00 80.38 280 TYR A CA 1
ATOM 2190 C C . TYR A 1 280 ? 14.133 -9.704 -16.287 1.00 80.38 280 TYR A C 1
ATOM 2192 O O . TYR A 1 280 ? 14.031 -8.918 -17.220 1.00 80.38 280 TYR A O 1
ATOM 2200 N N . PHE A 1 281 ? 14.495 -10.969 -16.476 1.00 81.19 281 PHE A N 1
ATOM 2201 C CA . PHE A 1 281 ? 14.627 -11.582 -17.796 1.00 81.19 281 PHE A CA 1
ATOM 2202 C C . PHE A 1 281 ? 13.362 -12.377 -18.101 1.00 81.19 281 PHE A C 1
ATOM 2204 O O . PHE A 1 281 ? 13.236 -13.522 -17.681 1.00 81.19 281 PHE A O 1
ATOM 2211 N N . LEU A 1 282 ? 12.405 -11.771 -18.791 1.00 77.38 282 LEU A N 1
ATOM 2212 C CA . LEU A 1 282 ? 11.060 -12.303 -19.018 1.00 77.38 282 LEU A CA 1
ATOM 2213 C C . LEU A 1 282 ? 10.834 -12.833 -20.441 1.00 77.38 282 LEU A C 1
ATOM 2215 O O . LEU A 1 282 ? 9.742 -13.322 -20.723 1.00 77.38 282 LEU A O 1
ATOM 2219 N N . GLY A 1 283 ? 11.862 -12.768 -21.295 1.00 70.88 283 GLY A N 1
ATOM 2220 C CA . GLY A 1 283 ? 11.835 -13.212 -22.686 1.00 70.88 283 GLY A CA 1
ATOM 2221 C C . GLY A 1 283 ? 11.078 -14.516 -22.929 1.00 70.88 283 GLY A C 1
ATOM 2222 O O . GLY A 1 283 ? 11.175 -15.472 -22.158 1.00 70.88 283 GLY A O 1
ATOM 2223 N N . ASN A 1 284 ? 10.320 -14.541 -24.025 1.00 66.62 284 ASN A N 1
ATOM 2224 C CA . ASN A 1 284 ? 9.501 -15.678 -24.425 1.00 66.62 284 ASN A CA 1
ATOM 2225 C C . ASN A 1 284 ? 9.683 -15.949 -25.923 1.00 66.62 284 ASN A C 1
ATOM 2227 O O . ASN A 1 284 ? 9.094 -15.275 -26.769 1.00 66.62 284 ASN A O 1
ATOM 2231 N N . TYR A 1 285 ? 10.526 -16.923 -26.251 1.00 65.62 285 TYR A N 1
ATOM 2232 C CA . TYR A 1 285 ? 10.773 -17.358 -27.614 1.00 65.62 285 TYR A CA 1
ATOM 2233 C C . TYR A 1 285 ? 9.904 -18.575 -27.946 1.00 65.62 285 TYR A C 1
ATOM 2235 O O . TYR A 1 285 ? 10.029 -19.639 -27.347 1.00 65.62 285 TYR A O 1
ATOM 2243 N N . SER A 1 286 ? 9.039 -18.431 -28.948 1.00 58.19 286 SER A N 1
ATOM 2244 C CA . SER A 1 286 ? 8.186 -19.516 -29.469 1.00 58.19 286 SER A CA 1
ATOM 2245 C C . SER A 1 286 ? 8.479 -19.866 -30.930 1.00 58.19 286 SER A C 1
ATOM 2247 O O . SER A 1 286 ? 7.793 -20.697 -31.527 1.00 58.19 286 SER A O 1
ATOM 2249 N N . GLY A 1 287 ? 9.478 -19.212 -31.529 1.00 58.12 287 GLY A N 1
ATOM 2250 C CA . GLY A 1 287 ? 9.841 -19.426 -32.921 1.00 58.12 287 GLY A CA 1
ATOM 2251 C C . GLY A 1 287 ? 10.546 -20.770 -33.155 1.00 58.12 287 GLY A C 1
ATOM 2252 O O . GLY A 1 287 ? 10.875 -21.496 -32.219 1.00 58.12 287 GLY A O 1
ATOM 2253 N N . PRO A 1 288 ? 10.780 -21.139 -34.422 1.00 49.59 288 PRO A N 1
ATOM 2254 C CA . PRO A 1 288 ? 11.466 -22.383 -34.749 1.00 49.59 288 PRO A CA 1
ATOM 2255 C C . PRO A 1 288 ? 12.997 -22.257 -34.883 1.00 49.59 288 PRO A C 1
ATOM 2257 O O . PRO A 1 288 ? 13.645 -23.296 -34.977 1.00 49.59 288 PRO A O 1
ATOM 2260 N N . LYS A 1 289 ? 13.591 -21.048 -34.971 1.00 52.66 289 LYS A N 1
ATOM 2261 C CA . LYS A 1 289 ? 15.024 -20.849 -35.299 1.00 52.66 289 LYS A CA 1
ATOM 2262 C C . LYS A 1 289 ? 15.608 -19.512 -34.806 1.00 52.66 289 LYS A C 1
ATOM 2264 O O . LYS A 1 289 ? 15.103 -18.459 -35.181 1.00 52.66 289 LYS A O 1
ATOM 2269 N N . VAL A 1 290 ? 16.732 -19.563 -34.084 1.00 52.91 290 VAL A N 1
ATOM 2270 C CA . VAL A 1 290 ? 17.655 -18.425 -33.897 1.00 52.91 290 VAL A CA 1
ATOM 2271 C C . VAL A 1 290 ? 18.976 -18.786 -34.584 1.00 52.91 290 VAL A C 1
ATOM 2273 O O . VAL A 1 290 ? 19.701 -19.647 -34.096 1.00 52.91 290 VAL A O 1
ATOM 2276 N N . THR A 1 291 ? 19.279 -18.196 -35.744 1.00 53.25 291 THR A N 1
ATOM 2277 C CA . THR A 1 291 ? 20.477 -18.528 -36.539 1.00 53.25 291 THR A CA 1
ATOM 2278 C C . THR A 1 291 ? 21.549 -17.444 -36.491 1.00 53.25 291 THR A C 1
ATOM 2280 O O . THR A 1 291 ? 21.646 -16.650 -37.414 1.00 53.25 291 THR A O 1
ATOM 2283 N N . SER A 1 292 ? 22.408 -17.509 -35.468 1.00 52.53 292 SER A N 1
ATOM 2284 C CA . SER A 1 292 ? 23.873 -17.415 -35.612 1.00 52.53 292 SER A CA 1
ATOM 2285 C C . SER A 1 292 ? 24.561 -18.068 -34.391 1.00 52.53 292 SER A C 1
ATOM 2287 O O . SER A 1 292 ? 24.602 -17.513 -33.288 1.00 52.53 292 SER A O 1
ATOM 2289 N N . ASP A 1 293 ? 24.990 -19.318 -34.635 1.00 55.72 293 ASP A N 1
ATOM 2290 C CA . ASP A 1 293 ? 25.948 -20.221 -33.965 1.00 55.72 293 ASP A CA 1
ATOM 2291 C C . ASP A 1 293 ? 25.938 -20.492 -32.455 1.00 55.72 293 ASP A C 1
ATOM 2293 O O . ASP A 1 293 ? 27.002 -20.676 -31.878 1.00 55.72 293 ASP A O 1
ATOM 2297 N N . TYR A 1 294 ? 24.776 -20.691 -31.821 1.00 52.88 294 TYR A N 1
ATOM 2298 C CA . TYR A 1 294 ? 24.702 -21.281 -30.476 1.00 52.88 294 TYR A CA 1
ATOM 2299 C C . TYR A 1 294 ? 23.329 -21.951 -30.198 1.00 52.88 294 TYR A C 1
ATOM 2301 O O . TYR A 1 294 ? 22.328 -21.266 -30.012 1.00 52.88 294 TYR A O 1
ATOM 2309 N N . ASN A 1 295 ? 23.337 -23.296 -30.152 1.00 54.47 295 ASN A N 1
ATOM 2310 C CA . ASN A 1 295 ? 22.232 -24.285 -30.094 1.00 54.47 295 ASN A CA 1
ATOM 2311 C C . ASN A 1 295 ? 21.207 -24.283 -31.258 1.00 54.47 295 ASN A C 1
ATOM 2313 O O . ASN A 1 295 ? 20.700 -23.252 -31.681 1.00 54.47 295 ASN A O 1
ATOM 2317 N N . SER A 1 296 ? 20.866 -25.482 -31.750 1.00 49.38 296 SER A N 1
ATOM 2318 C CA . SER A 1 296 ? 19.797 -25.740 -32.729 1.00 49.38 296 SER A CA 1
ATOM 2319 C C . SER A 1 296 ? 18.386 -25.695 -32.130 1.00 49.38 296 SER A C 1
ATOM 2321 O O . SER A 1 296 ? 17.414 -25.641 -32.882 1.00 49.38 296 SER A O 1
ATOM 2323 N N . GLU A 1 297 ? 18.262 -25.737 -30.800 1.00 52.28 297 GLU A N 1
ATOM 2324 C CA . GLU A 1 297 ? 17.008 -25.485 -30.085 1.00 52.28 297 GLU A CA 1
ATOM 2325 C C . GLU A 1 297 ? 16.997 -24.045 -29.578 1.00 52.28 297 GLU A C 1
ATOM 2327 O O . GLU A 1 297 ? 17.928 -23.589 -28.911 1.00 52.28 297 GLU A O 1
ATOM 2332 N N . ALA A 1 298 ? 15.940 -23.317 -29.905 1.00 54.66 298 ALA A N 1
ATOM 2333 C CA . ALA A 1 298 ? 15.839 -21.926 -29.529 1.00 54.66 298 ALA A CA 1
ATOM 2334 C C . ALA A 1 298 ? 15.440 -21.757 -28.059 1.00 54.66 298 ALA A C 1
ATOM 2336 O O . ALA A 1 298 ? 14.632 -22.515 -27.519 1.00 54.66 298 ALA A O 1
ATOM 2337 N N . VAL A 1 299 ? 16.018 -20.749 -27.411 1.00 65.69 299 VAL A N 1
ATOM 2338 C CA . VAL A 1 299 ? 15.889 -20.518 -25.970 1.00 65.69 299 VAL A CA 1
ATOM 2339 C C . VAL A 1 299 ? 15.560 -19.065 -25.676 1.00 65.69 299 VAL A C 1
ATOM 2341 O O . VAL A 1 299 ? 15.954 -18.160 -26.410 1.00 65.69 299 VAL A O 1
ATOM 2344 N N . ASP A 1 300 ? 14.826 -18.861 -24.586 1.00 71.75 300 ASP A N 1
ATOM 2345 C CA . ASP A 1 300 ? 14.286 -17.562 -24.190 1.00 71.75 300 ASP A CA 1
ATOM 2346 C C . ASP A 1 300 ? 15.389 -16.536 -23.867 1.00 71.75 300 ASP A C 1
ATOM 2348 O O . ASP A 1 300 ? 15.246 -15.346 -24.151 1.00 71.75 300 ASP A O 1
ATOM 2352 N N . ILE A 1 301 ? 16.492 -16.987 -23.260 1.00 78.06 301 ILE A N 1
ATOM 2353 C CA . ILE A 1 301 ? 17.597 -16.141 -22.801 1.00 78.06 301 ILE A CA 1
ATOM 2354 C C . ILE A 1 301 ? 18.931 -16.831 -23.125 1.00 78.06 301 ILE A C 1
ATOM 2356 O O . ILE A 1 301 ? 19.151 -17.986 -22.767 1.00 78.06 301 ILE A O 1
ATOM 2360 N N . SER A 1 302 ? 19.848 -16.122 -23.777 1.00 73.25 302 SER A N 1
ATOM 2361 C CA . SER A 1 302 ? 21.110 -16.650 -24.296 1.00 73.25 302 SER A CA 1
ATOM 2362 C C . SER A 1 302 ? 22.309 -15.780 -23.922 1.00 73.25 302 SER A C 1
ATOM 2364 O O . SER A 1 302 ? 22.284 -14.565 -24.116 1.00 73.25 302 SER A O 1
ATOM 2366 N N . PHE A 1 303 ? 23.392 -16.396 -23.446 1.00 74.81 303 PHE A N 1
ATOM 2367 C CA . PHE A 1 303 ? 24.632 -15.699 -23.093 1.00 74.81 303 PHE A CA 1
ATOM 2368 C C . PHE A 1 303 ? 25.864 -16.409 -23.670 1.00 74.81 303 PHE A C 1
ATOM 2370 O O . PHE A 1 303 ? 26.155 -17.560 -23.341 1.00 74.81 303 PHE A O 1
ATOM 2377 N N . TYR A 1 304 ? 26.622 -15.708 -24.504 1.00 67.00 304 TYR A N 1
ATOM 2378 C CA . TYR A 1 304 ? 27.757 -16.247 -25.246 1.00 67.00 304 TYR A CA 1
ATOM 2379 C C . TYR A 1 304 ? 29.017 -15.432 -24.975 1.00 67.00 304 TYR A C 1
ATOM 2381 O O . TYR A 1 304 ? 28.971 -14.210 -24.841 1.0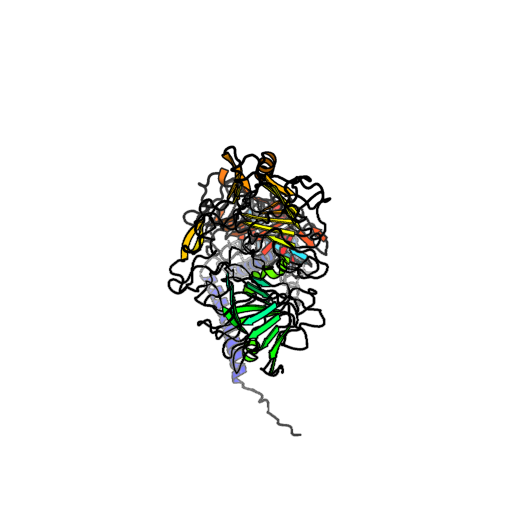0 67.00 304 TYR A O 1
ATOM 2389 N N . THR A 1 305 ? 30.156 -16.109 -24.880 1.00 59.75 305 THR A N 1
ATOM 2390 C CA . THR A 1 305 ? 31.460 -15.474 -24.668 1.00 59.75 305 THR A CA 1
ATOM 2391 C C . THR A 1 305 ? 32.386 -15.858 -25.814 1.00 59.75 305 THR A C 1
ATOM 2393 O O . THR A 1 305 ? 32.631 -17.045 -26.010 1.00 59.75 305 THR A O 1
ATOM 2396 N N . GLU A 1 306 ? 32.907 -14.882 -26.560 1.00 50.94 306 GLU A N 1
ATOM 2397 C CA . GLU A 1 306 ? 33.876 -15.118 -27.645 1.00 50.94 306 GLU A CA 1
ATOM 2398 C C . GLU A 1 306 ? 35.314 -15.312 -27.134 1.00 50.94 306 GLU A C 1
ATOM 2400 O O . GLU A 1 306 ? 36.190 -15.707 -27.897 1.00 50.94 306 GLU A O 1
ATOM 2405 N N . SER A 1 307 ? 35.584 -15.019 -25.858 1.00 49.31 307 SER A N 1
ATOM 2406 C CA . SER A 1 307 ? 36.922 -15.063 -25.260 1.00 49.31 307 SER A CA 1
ATOM 2407 C C . SER A 1 307 ? 36.992 -16.015 -24.065 1.00 49.31 307 SER A C 1
ATOM 2409 O O . SER A 1 307 ? 36.032 -16.161 -23.304 1.00 49.31 307 SER A O 1
ATOM 2411 N N . ASP A 1 308 ? 38.167 -16.630 -23.898 1.00 39.62 308 ASP A N 1
ATOM 2412 C CA . ASP A 1 308 ? 38.400 -17.834 -23.098 1.00 39.62 308 ASP A CA 1
ATOM 2413 C C . ASP A 1 308 ? 38.267 -17.695 -21.564 1.00 39.62 308 ASP A C 1
ATOM 2415 O O . ASP A 1 308 ? 38.661 -18.605 -20.836 1.00 39.62 308 ASP A O 1
ATOM 2419 N N . ALA A 1 309 ? 37.752 -16.573 -21.042 1.00 46.53 309 ALA A N 1
ATOM 2420 C CA . ALA A 1 309 ? 37.976 -16.228 -19.636 1.00 46.53 309 ALA A CA 1
ATOM 2421 C C . ALA A 1 309 ? 36.825 -15.570 -18.851 1.00 46.53 309 ALA A C 1
ATOM 2423 O O . ALA A 1 309 ? 37.022 -15.357 -17.665 1.00 46.53 309 ALA A O 1
ATOM 2424 N N . TYR A 1 310 ? 35.672 -15.174 -19.422 1.00 55.28 310 TYR A N 1
ATOM 2425 C CA . TYR A 1 310 ? 34.744 -14.300 -18.668 1.00 55.28 310 TYR A CA 1
ATOM 2426 C C . TYR A 1 310 ? 33.254 -14.344 -19.104 1.00 55.28 310 TYR A C 1
ATOM 2428 O O . TYR A 1 310 ? 32.897 -13.784 -20.136 1.00 55.28 310 TYR A O 1
ATOM 2436 N N . GLY A 1 311 ? 32.370 -14.927 -18.269 1.00 63.34 311 GLY A N 1
ATOM 2437 C CA . GLY A 1 311 ? 30.894 -14.990 -18.430 1.00 63.34 311 GLY A CA 1
ATOM 2438 C C . GLY A 1 311 ? 30.097 -13.700 -18.130 1.00 63.34 311 GLY A C 1
ATOM 2439 O O . GLY A 1 311 ? 30.639 -12.595 -18.154 1.00 63.34 311 GLY A O 1
ATOM 2440 N N . VAL A 1 312 ? 28.797 -13.827 -17.816 1.00 73.94 312 VAL A N 1
ATOM 2441 C CA . VAL A 1 312 ? 27.925 -12.700 -17.400 1.00 73.94 312 VAL A CA 1
ATOM 2442 C C . VAL A 1 312 ? 27.896 -12.565 -15.877 1.00 73.94 312 VAL A C 1
ATOM 2444 O O . VAL A 1 312 ? 27.798 -13.557 -15.158 1.00 73.94 312 VAL A O 1
ATOM 2447 N N . ALA A 1 313 ? 27.960 -11.336 -15.368 1.00 76.56 313 ALA A N 1
ATOM 2448 C CA . ALA A 1 313 ? 27.779 -11.011 -13.958 1.00 76.56 313 ALA A CA 1
ATOM 2449 C C . ALA A 1 313 ? 26.467 -10.244 -13.744 1.00 76.56 313 ALA A C 1
ATOM 2451 O O . ALA A 1 313 ? 26.238 -9.215 -14.378 1.00 76.56 313 ALA A O 1
ATOM 2452 N N . LEU A 1 314 ? 25.632 -10.734 -12.830 1.00 81.06 314 LEU A N 1
ATOM 2453 C CA . LEU A 1 314 ? 24.400 -10.091 -12.384 1.00 81.06 314 LEU A CA 1
ATOM 2454 C C . LEU A 1 314 ? 24.561 -9.679 -10.924 1.00 81.06 314 LEU A C 1
ATOM 2456 O O . LEU A 1 314 ? 24.755 -10.527 -10.053 1.00 81.06 314 LEU A O 1
ATOM 2460 N N . GLU A 1 315 ? 24.469 -8.386 -10.649 1.00 77.88 315 GLU A N 1
ATOM 2461 C CA . GLU A 1 315 ? 24.512 -7.850 -9.292 1.00 77.88 315 GLU A CA 1
ATOM 2462 C C . GLU A 1 315 ? 23.169 -7.192 -8.973 1.00 77.88 315 GLU A C 1
ATOM 2464 O O . GLU A 1 315 ? 22.847 -6.135 -9.507 1.00 77.88 315 GLU A O 1
ATOM 2469 N N . CYS A 1 316 ? 22.349 -7.822 -8.138 1.00 76.31 316 CYS A N 1
ATOM 2470 C CA . CYS A 1 316 ? 20.985 -7.361 -7.879 1.00 76.31 316 CYS A CA 1
ATOM 2471 C C . CYS A 1 316 ? 20.484 -7.811 -6.509 1.00 76.31 316 CYS A C 1
ATOM 2473 O O . CYS A 1 316 ? 21.090 -8.666 -5.865 1.00 76.31 316 CYS A O 1
ATOM 2475 N N . LYS A 1 317 ? 19.375 -7.225 -6.059 1.00 77.00 317 LYS A N 1
ATOM 2476 C CA . LYS A 1 317 ? 18.648 -7.684 -4.869 1.00 77.00 317 LYS A CA 1
ATOM 2477 C C . LYS A 1 317 ? 17.596 -8.735 -5.224 1.00 77.00 317 LYS A C 1
ATOM 2479 O O . LYS A 1 317 ? 17.431 -9.724 -4.506 1.00 77.00 317 LYS A O 1
ATOM 2484 N N . TYR A 1 318 ? 16.927 -8.525 -6.357 1.00 81.12 318 TYR A N 1
ATOM 2485 C CA . TYR A 1 318 ? 15.891 -9.407 -6.888 1.00 81.12 318 TYR A CA 1
ATOM 2486 C C . TYR A 1 318 ? 16.243 -9.859 -8.308 1.00 81.12 318 TYR A C 1
ATOM 2488 O O . TYR A 1 318 ? 16.762 -9.079 -9.102 1.00 81.12 318 TYR A O 1
ATOM 2496 N N . LEU A 1 319 ? 15.927 -11.100 -8.657 1.00 87.88 319 LEU A N 1
ATOM 2497 C CA . LEU A 1 319 ? 16.059 -11.610 -10.020 1.00 87.88 319 LEU A CA 1
ATOM 2498 C C . LEU A 1 319 ? 14.760 -12.307 -10.426 1.00 87.88 319 LEU A C 1
ATOM 2500 O O . LEU A 1 319 ? 14.276 -13.168 -9.701 1.00 87.88 319 LEU A O 1
ATOM 2504 N N . VAL A 1 320 ? 14.191 -11.976 -11.578 1.00 87.31 320 VAL A N 1
ATOM 2505 C CA . VAL A 1 320 ? 13.030 -12.685 -12.129 1.00 87.31 320 VAL A CA 1
ATOM 2506 C C . VAL A 1 320 ? 13.413 -13.329 -13.447 1.00 87.31 320 VAL A C 1
ATOM 2508 O O . VAL A 1 320 ? 14.001 -12.680 -14.309 1.00 87.31 320 VAL A O 1
ATOM 2511 N N . ILE A 1 321 ? 13.085 -14.610 -13.596 1.00 88.62 321 ILE A N 1
ATOM 2512 C CA . ILE A 1 321 ? 13.397 -15.405 -14.782 1.00 88.62 321 ILE A CA 1
ATOM 2513 C C . ILE A 1 321 ? 12.090 -15.973 -15.345 1.00 88.62 321 ILE A C 1
ATOM 2515 O O . ILE A 1 321 ? 11.402 -16.791 -14.729 1.00 88.62 321 ILE A O 1
ATOM 2519 N N . GLY A 1 322 ? 11.739 -15.492 -16.533 1.00 84.19 322 GLY A N 1
ATOM 2520 C CA . GLY A 1 322 ? 10.561 -15.859 -17.311 1.00 84.19 322 GLY A CA 1
ATOM 2521 C C . GLY A 1 322 ? 10.776 -17.007 -18.290 1.00 84.19 322 GLY A C 1
ATOM 2522 O O . GLY A 1 322 ? 9.808 -17.546 -18.827 1.00 84.19 322 GLY A O 1
ATOM 2523 N N . GLY A 1 323 ? 12.034 -17.387 -18.515 1.00 82.25 323 GLY A N 1
ATOM 2524 C CA . GLY A 1 323 ? 12.425 -18.216 -19.641 1.00 82.25 323 GLY A CA 1
ATOM 2525 C C . GLY A 1 323 ? 13.545 -19.211 -19.364 1.00 82.25 323 GLY A C 1
ATOM 2526 O O . GLY A 1 323 ? 14.251 -19.115 -18.360 1.00 82.25 323 GLY A O 1
ATOM 2527 N N . ASN A 1 324 ? 13.703 -20.177 -20.269 1.00 83.44 324 ASN A N 1
ATOM 2528 C CA . ASN A 1 324 ? 14.882 -21.040 -20.307 1.00 83.44 324 ASN A CA 1
ATOM 2529 C C . ASN A 1 324 ? 16.133 -20.210 -20.603 1.00 83.44 324 ASN A C 1
ATOM 2531 O O . ASN A 1 324 ? 16.091 -19.267 -21.392 1.00 83.44 324 ASN A O 1
ATOM 2535 N N . MET A 1 325 ? 17.257 -20.588 -20.003 1.00 82.81 325 MET A N 1
ATOM 2536 C CA . MET A 1 325 ? 18.509 -19.855 -20.153 1.00 82.81 325 MET A CA 1
ATOM 2537 C C . MET A 1 325 ? 19.600 -20.768 -20.696 1.00 82.81 325 MET A C 1
ATOM 2539 O O . MET A 1 325 ? 19.721 -21.924 -20.283 1.00 82.81 325 MET A O 1
ATOM 2543 N N . VAL A 1 326 ? 20.448 -20.230 -21.564 1.00 79.31 326 VAL A N 1
ATOM 2544 C CA . VAL A 1 326 ? 21.669 -20.910 -21.996 1.00 79.31 326 VAL A CA 1
ATOM 2545 C C . VAL A 1 326 ? 22.885 -20.040 -21.797 1.00 79.31 326 VAL A C 1
ATOM 2547 O O . VAL A 1 326 ? 22.837 -18.822 -21.966 1.00 79.31 326 VAL A O 1
ATOM 2550 N N . CYS A 1 327 ? 23.995 -20.690 -21.477 1.00 77.94 327 CYS A N 1
ATOM 2551 C CA . CYS A 1 327 ? 25.302 -20.065 -21.492 1.00 77.94 327 CYS A CA 1
ATOM 2552 C C . CYS A 1 327 ? 26.316 -20.949 -22.221 1.00 77.94 327 CYS A C 1
ATOM 2554 O O . CYS A 1 327 ? 26.281 -22.175 -22.098 1.00 77.94 327 CYS A O 1
ATOM 2556 N N . ARG A 1 328 ? 27.277 -20.343 -22.916 1.00 74.19 328 ARG A N 1
ATOM 2557 C CA . ARG A 1 328 ? 28.477 -21.040 -23.400 1.00 74.19 328 ARG A CA 1
ATOM 2558 C C . ARG A 1 328 ? 29.730 -20.335 -22.880 1.00 74.19 328 ARG A C 1
ATOM 2560 O O . ARG A 1 328 ? 30.250 -19.472 -23.582 1.00 74.19 328 ARG A O 1
ATOM 2567 N N . PRO A 1 329 ? 30.183 -20.652 -21.654 1.00 68.94 329 PRO A N 1
ATOM 2568 C CA . PRO A 1 329 ? 31.464 -20.186 -21.156 1.00 68.94 329 PRO A CA 1
ATOM 2569 C C . PRO A 1 329 ? 32.591 -20.982 -21.822 1.00 68.94 329 PRO A C 1
ATOM 2571 O O . PRO A 1 329 ? 32.460 -22.181 -22.088 1.00 68.94 329 PRO A O 1
ATOM 2574 N N . ALA A 1 330 ? 33.727 -20.339 -22.053 1.00 57.75 330 ALA A N 1
ATOM 2575 C CA . ALA A 1 330 ? 34.945 -21.051 -22.400 1.00 57.75 330 ALA A CA 1
ATOM 2576 C C . ALA A 1 330 ? 35.571 -21.717 -21.157 1.00 57.75 330 ALA A C 1
ATOM 2578 O O . ALA A 1 330 ? 35.431 -21.226 -20.039 1.00 57.75 330 ALA A O 1
ATOM 2579 N N . THR A 1 331 ? 36.210 -22.875 -21.367 1.00 53.97 331 THR A N 1
ATOM 2580 C CA . THR A 1 331 ? 37.067 -23.632 -20.424 1.00 53.97 331 THR A CA 1
ATOM 2581 C C . THR A 1 331 ? 36.948 -23.288 -18.927 1.00 53.97 331 THR A C 1
ATOM 2583 O O . THR A 1 331 ? 37.703 -22.481 -18.400 1.00 53.97 331 THR A O 1
ATOM 2586 N N . GLY A 1 332 ? 36.073 -24.001 -18.208 1.00 52.47 332 GLY A N 1
ATOM 2587 C CA . GLY A 1 332 ? 36.108 -24.084 -16.738 1.00 52.47 332 GLY A CA 1
ATOM 2588 C C . GLY A 1 332 ? 35.454 -22.936 -15.959 1.00 52.47 332 GLY A C 1
ATOM 2589 O O . GLY A 1 332 ? 35.483 -22.969 -14.730 1.00 52.47 332 GLY A O 1
ATOM 2590 N N . GLU A 1 333 ? 34.835 -21.960 -16.625 1.00 55.69 333 GLU A N 1
ATOM 2591 C CA . GLU A 1 333 ? 34.217 -20.805 -15.962 1.00 55.69 333 GLU A CA 1
ATOM 2592 C C . GLU A 1 333 ? 32.694 -20.904 -15.750 1.00 55.69 333 GLU A C 1
ATOM 2594 O O . GLU A 1 333 ? 31.979 -21.660 -16.407 1.00 55.69 333 GLU A O 1
ATOM 2599 N N . SER A 1 334 ? 32.215 -20.105 -14.791 1.00 58.91 334 SER A N 1
ATOM 2600 C CA . SER A 1 334 ? 30.823 -19.992 -14.339 1.00 58.91 334 SER A CA 1
ATOM 2601 C C . SER A 1 334 ? 29.916 -19.353 -15.396 1.00 58.91 334 SER A C 1
ATOM 2603 O O . SER A 1 334 ? 30.266 -18.324 -15.973 1.00 58.91 334 SER A O 1
ATOM 2605 N N . GLY A 1 335 ? 28.736 -19.940 -15.625 1.00 66.44 335 GLY A N 1
ATOM 2606 C CA . GLY A 1 335 ? 27.793 -19.506 -16.661 1.00 66.44 335 GLY A CA 1
ATOM 2607 C C . GLY A 1 335 ? 27.254 -18.095 -16.426 1.00 66.44 335 GLY A C 1
ATOM 2608 O O . GLY A 1 335 ? 27.433 -17.202 -17.256 1.00 66.44 335 GLY A O 1
ATOM 2609 N N . ILE A 1 336 ? 26.639 -17.877 -15.262 1.00 79.06 336 ILE A N 1
ATOM 2610 C CA . ILE A 1 336 ? 26.209 -16.549 -14.809 1.00 79.06 336 ILE A CA 1
ATOM 2611 C C . ILE A 1 336 ? 26.572 -16.401 -13.346 1.00 79.06 336 ILE A C 1
ATOM 2613 O O . ILE A 1 336 ? 26.072 -17.126 -12.492 1.00 79.06 336 ILE A O 1
ATOM 2617 N N . THR A 1 337 ? 27.406 -15.417 -13.045 1.00 81.69 337 THR A N 1
ATOM 2618 C CA . THR A 1 337 ? 27.782 -15.110 -11.671 1.00 81.69 337 THR A CA 1
ATOM 2619 C C . THR A 1 337 ? 26.788 -14.146 -11.035 1.00 81.69 337 THR A C 1
ATOM 2621 O O . THR A 1 337 ? 26.623 -13.025 -11.509 1.00 81.69 337 THR A O 1
ATOM 2624 N N . LEU A 1 338 ? 26.173 -14.562 -9.934 1.00 86.19 338 LEU A N 1
ATOM 2625 C CA . LEU A 1 338 ? 25.221 -13.797 -9.141 1.00 86.19 338 LEU A CA 1
ATOM 2626 C C . LEU A 1 338 ? 25.914 -13.146 -7.935 1.00 86.19 338 LEU A C 1
ATOM 2628 O O . LEU A 1 338 ? 26.673 -13.811 -7.223 1.00 86.19 338 LEU A O 1
ATOM 2632 N N . LYS A 1 339 ? 25.632 -11.864 -7.686 1.00 84.06 339 LYS A N 1
ATOM 2633 C CA . LYS A 1 339 ? 26.016 -11.136 -6.467 1.00 84.06 339 LYS A CA 1
ATOM 2634 C C . LYS A 1 339 ? 24.862 -10.292 -5.935 1.00 84.06 339 LYS A C 1
ATOM 2636 O O . LYS A 1 339 ? 24.007 -9.853 -6.701 1.00 84.06 339 LYS A O 1
ATOM 2641 N N . TYR A 1 340 ? 24.887 -10.005 -4.637 1.00 78.38 340 TYR A N 1
ATOM 2642 C CA . TYR A 1 340 ? 23.966 -9.065 -4.013 1.00 78.38 340 TYR A CA 1
ATOM 2643 C C . TYR A 1 340 ? 24.385 -7.627 -4.317 1.00 78.38 340 TYR A C 1
ATOM 2645 O O . TYR A 1 340 ? 25.570 -7.292 -4.222 1.00 78.38 340 TYR A O 1
ATOM 2653 N N . SER A 1 341 ? 23.408 -6.781 -4.631 1.00 65.50 341 SER A N 1
ATOM 2654 C CA . SER A 1 341 ? 23.582 -5.337 -4.783 1.00 65.50 341 SER A CA 1
ATOM 2655 C C . SER A 1 341 ? 22.553 -4.602 -3.919 1.00 65.50 341 SER A C 1
ATOM 2657 O O . SER A 1 341 ? 21.365 -4.614 -4.239 1.00 65.50 341 SER A O 1
ATOM 2659 N N . GLY A 1 342 ? 22.991 -3.993 -2.810 1.00 55.41 342 GLY A N 1
ATOM 2660 C CA . GLY A 1 342 ? 22.120 -3.216 -1.922 1.00 55.41 342 GLY A CA 1
ATOM 2661 C C . GLY A 1 342 ? 22.825 -2.584 -0.715 1.00 55.41 342 GLY A C 1
ATOM 2662 O O . GLY A 1 342 ? 23.891 -3.045 -0.307 1.00 55.41 342 GLY A O 1
ATOM 2663 N N . SER A 1 343 ? 22.228 -1.532 -0.146 1.00 45.81 343 SER A N 1
ATOM 2664 C CA . SER A 1 343 ? 22.776 -0.671 0.926 1.00 45.81 343 SER A CA 1
ATOM 2665 C C . SER A 1 343 ? 22.894 -1.343 2.308 1.00 45.81 343 SER A C 1
ATOM 2667 O O . SER A 1 343 ? 23.629 -0.893 3.190 1.00 45.81 343 SER A O 1
ATOM 2669 N N . SER A 1 344 ? 22.205 -2.466 2.505 1.00 46.16 344 SER A N 1
ATOM 2670 C CA . SER A 1 344 ? 22.119 -3.236 3.755 1.00 46.16 344 SER A CA 1
ATOM 2671 C C . SER A 1 344 ? 23.343 -4.149 3.944 1.00 46.16 344 SER A C 1
ATOM 2673 O O . SER A 1 344 ? 23.260 -5.373 3.906 1.00 46.16 344 SER A O 1
ATOM 2675 N N . TYR A 1 345 ? 24.521 -3.552 4.134 1.00 44.19 345 TYR A N 1
ATOM 2676 C CA . TYR A 1 345 ? 25.799 -4.277 4.121 1.00 44.19 345 TYR A CA 1
ATOM 2677 C C . TYR A 1 345 ? 26.106 -5.151 5.350 1.00 44.19 345 TYR A C 1
ATOM 2679 O O . TYR A 1 345 ? 27.100 -5.880 5.301 1.00 44.19 345 TYR A O 1
ATOM 2687 N N . ASN A 1 346 ? 25.297 -5.126 6.417 1.00 44.28 346 ASN A N 1
ATOM 2688 C CA . ASN A 1 346 ? 25.778 -5.595 7.721 1.00 44.28 346 ASN A CA 1
ATOM 2689 C C . ASN A 1 346 ? 25.273 -6.943 8.249 1.00 44.28 346 ASN A C 1
ATOM 2691 O O . ASN A 1 346 ? 25.939 -7.439 9.150 1.00 44.28 346 ASN A O 1
ATOM 2695 N N . THR A 1 347 ? 24.212 -7.586 7.738 1.00 49.69 347 THR A N 1
ATOM 2696 C CA . THR A 1 347 ? 23.788 -8.875 8.351 1.00 49.69 347 THR A CA 1
ATOM 2697 C C . THR A 1 347 ? 23.064 -9.900 7.467 1.00 49.69 347 THR A C 1
ATOM 2699 O O . THR A 1 347 ? 22.808 -10.995 7.960 1.00 49.69 347 THR A O 1
ATOM 2702 N N . ASP A 1 348 ? 22.725 -9.625 6.198 1.00 60.00 348 ASP A N 1
ATOM 2703 C CA . ASP A 1 348 ? 21.957 -10.600 5.396 1.00 60.00 348 ASP A CA 1
ATOM 2704 C C . ASP A 1 348 ? 22.086 -10.381 3.876 1.00 60.00 348 ASP A C 1
ATOM 2706 O O . ASP A 1 348 ? 21.261 -9.719 3.246 1.00 60.00 348 ASP A O 1
ATOM 2710 N N . LYS A 1 349 ? 23.168 -10.899 3.282 1.00 70.94 349 LYS A N 1
ATOM 2711 C CA . LYS A 1 349 ? 23.485 -10.728 1.855 1.00 70.94 349 LYS A CA 1
ATOM 2712 C C . LYS A 1 349 ? 23.030 -11.943 1.053 1.00 70.94 349 LYS A C 1
ATOM 2714 O O . LYS A 1 349 ? 23.737 -12.948 0.975 1.00 70.94 349 LYS A O 1
ATOM 2719 N N . GLY A 1 350 ? 21.877 -11.838 0.406 1.00 80.81 350 GLY A N 1
ATOM 2720 C CA . GLY A 1 350 ? 21.396 -12.865 -0.510 1.00 80.81 350 GLY A CA 1
ATOM 2721 C C . GLY A 1 350 ? 20.424 -12.324 -1.544 1.00 80.81 350 GLY A C 1
ATOM 2722 O O . GLY A 1 350 ? 19.798 -11.285 -1.351 1.00 80.81 350 GLY A O 1
ATOM 2723 N N . VAL A 1 351 ? 20.326 -13.028 -2.666 1.00 86.44 351 VAL A N 1
ATOM 2724 C CA . VAL A 1 351 ? 19.479 -12.641 -3.798 1.00 86.44 351 VAL A CA 1
ATOM 2725 C C . VAL A 1 351 ? 18.204 -13.463 -3.755 1.00 86.44 351 VAL A C 1
ATOM 2727 O O . VAL A 1 351 ? 18.260 -14.692 -3.646 1.00 86.44 351 VAL A O 1
ATOM 2730 N N . VAL A 1 352 ? 17.054 -12.795 -3.850 1.00 87.06 352 VAL A N 1
ATOM 2731 C CA . VAL A 1 352 ? 15.780 -13.492 -4.035 1.00 87.06 352 VAL A CA 1
ATOM 2732 C C . VAL A 1 352 ? 15.505 -13.630 -5.525 1.00 87.06 352 VAL A C 1
ATOM 2734 O O . VAL A 1 352 ? 15.517 -12.645 -6.261 1.00 87.06 352 VAL A O 1
ATOM 2737 N N . ILE A 1 353 ? 15.250 -14.855 -5.966 1.00 91.19 353 ILE A N 1
ATOM 2738 C CA . ILE A 1 353 ? 14.980 -15.196 -7.358 1.00 91.19 353 ILE A CA 1
ATOM 2739 C C . ILE A 1 353 ? 13.544 -15.694 -7.486 1.00 91.19 353 ILE A C 1
ATOM 2741 O O . ILE A 1 353 ? 13.111 -16.524 -6.690 1.00 91.19 353 ILE A O 1
ATOM 2745 N N . TYR A 1 354 ? 12.815 -15.234 -8.498 1.00 90.31 354 TYR A N 1
ATOM 2746 C CA . TYR A 1 354 ? 11.515 -15.777 -8.872 1.00 90.31 354 TYR A CA 1
ATOM 2747 C C . TYR A 1 354 ? 11.572 -16.407 -10.266 1.00 90.31 354 TYR A C 1
ATOM 2749 O O . TYR A 1 354 ? 11.801 -15.719 -11.262 1.00 90.31 354 TYR A O 1
ATOM 2757 N N . PHE A 1 355 ? 11.331 -17.716 -10.338 1.00 89.69 355 PHE A N 1
ATOM 2758 C CA . PHE A 1 355 ? 11.116 -18.422 -11.598 1.00 89.69 355 PHE A CA 1
ATOM 2759 C C . PHE A 1 355 ? 9.618 -18.464 -11.886 1.00 89.69 355 PHE A C 1
ATOM 2761 O O . PHE A 1 355 ? 8.847 -19.073 -11.143 1.00 89.69 355 PHE A O 1
ATOM 2768 N N . THR A 1 356 ? 9.192 -17.807 -12.963 1.00 84.81 356 THR A N 1
ATOM 2769 C CA . THR A 1 356 ? 7.758 -17.654 -13.283 1.00 84.81 356 THR A CA 1
ATOM 2770 C C . THR A 1 356 ? 7.134 -18.934 -13.856 1.00 84.81 356 THR A C 1
ATOM 2772 O O . THR A 1 356 ? 5.918 -19.137 -13.779 1.00 84.81 356 THR A O 1
ATOM 2775 N N . LYS A 1 357 ? 7.980 -19.813 -14.402 1.00 85.81 357 LYS A N 1
ATOM 2776 C CA . LYS A 1 357 ? 7.673 -21.135 -14.950 1.00 85.81 357 LYS A CA 1
ATOM 2777 C C . LYS A 1 357 ? 8.828 -22.087 -14.626 1.00 85.81 357 LYS A C 1
ATOM 2779 O O . LYS A 1 357 ? 9.861 -21.653 -14.122 1.00 85.81 357 LYS A O 1
ATOM 2784 N N . ASP A 1 358 ? 8.651 -23.372 -14.908 1.00 89.50 358 ASP A N 1
ATOM 2785 C CA . ASP A 1 358 ? 9.757 -24.329 -14.843 1.00 89.50 358 ASP A CA 1
ATOM 2786 C C . ASP A 1 358 ? 10.824 -23.933 -15.875 1.00 89.50 358 ASP A C 1
ATOM 2788 O O . ASP A 1 358 ? 10.527 -23.834 -17.068 1.00 89.50 358 ASP A O 1
ATOM 2792 N N . CYS A 1 359 ? 12.054 -23.707 -15.415 1.00 87.25 359 CYS A N 1
ATOM 2793 C CA . CYS A 1 359 ? 13.149 -23.210 -16.245 1.00 87.25 359 CYS A CA 1
ATOM 2794 C C . CYS A 1 359 ? 14.318 -24.195 -16.274 1.00 87.25 359 CYS A C 1
ATOM 2796 O O . CYS A 1 359 ? 14.744 -24.726 -15.242 1.00 87.25 359 CYS A O 1
ATOM 2798 N N . LYS A 1 360 ? 14.889 -24.377 -17.467 1.00 87.44 360 LYS A N 1
ATOM 2799 C CA . LYS A 1 360 ? 16.142 -25.102 -17.688 1.00 87.44 360 LYS A CA 1
ATOM 2800 C C . LYS A 1 360 ? 17.274 -24.122 -17.956 1.00 87.44 360 LYS A C 1
ATOM 2802 O O . LYS A 1 360 ? 17.181 -23.298 -18.865 1.00 87.44 360 LYS A O 1
ATOM 2807 N N . LEU A 1 361 ? 18.340 -24.237 -17.171 1.00 87.94 361 LEU A N 1
ATOM 2808 C CA . LEU A 1 361 ? 19.594 -23.509 -17.329 1.00 87.94 361 LEU A CA 1
ATOM 2809 C C . LEU A 1 361 ? 20.631 -24.472 -17.910 1.00 87.94 361 LEU A C 1
ATOM 2811 O O . LEU A 1 361 ? 21.057 -25.407 -17.231 1.00 87.94 361 LEU A O 1
ATOM 2815 N N . MET A 1 362 ? 21.012 -24.283 -19.174 1.00 83.44 362 MET A N 1
ATOM 2816 C CA . MET A 1 362 ? 21.895 -25.202 -19.904 1.00 83.44 362 MET A CA 1
ATOM 2817 C C . MET A 1 362 ? 23.247 -24.568 -20.235 1.00 83.44 362 MET A C 1
ATOM 2819 O O . MET A 1 362 ? 23.319 -23.466 -20.776 1.00 83.44 362 MET A O 1
ATOM 2823 N N . THR A 1 363 ? 24.328 -25.292 -19.956 1.00 81.12 363 THR A N 1
ATOM 2824 C CA . THR A 1 363 ? 25.691 -24.890 -20.321 1.00 81.12 363 THR A CA 1
ATOM 2825 C C . THR A 1 363 ? 26.163 -25.674 -21.536 1.00 81.12 363 THR A C 1
ATOM 2827 O O . THR A 1 363 ? 26.050 -26.900 -21.556 1.00 81.12 363 THR A O 1
ATOM 2830 N N . TYR A 1 364 ? 26.734 -24.977 -22.515 1.00 77.25 364 TYR A N 1
ATOM 2831 C CA . TYR A 1 364 ? 27.317 -25.561 -23.721 1.00 77.25 364 TYR A CA 1
ATOM 2832 C C . TYR A 1 364 ? 28.842 -25.455 -23.708 1.00 77.25 364 TYR A C 1
ATOM 2834 O O . TYR A 1 364 ? 29.399 -24.504 -23.161 1.00 77.25 364 TYR A O 1
ATOM 2842 N N . ASN A 1 365 ? 29.519 -26.417 -24.336 1.00 75.12 365 ASN A N 1
ATOM 2843 C CA . ASN A 1 365 ? 30.951 -26.335 -24.637 1.00 75.12 365 ASN A CA 1
ATOM 2844 C C . ASN A 1 365 ? 31.221 -25.723 -26.018 1.00 75.12 365 ASN A C 1
ATOM 2846 O O . ASN A 1 365 ? 30.308 -25.485 -26.807 1.00 75.12 365 ASN A O 1
ATOM 2850 N N . ASN A 1 366 ? 32.507 -25.565 -26.347 1.00 71.44 366 ASN A N 1
ATOM 2851 C CA . ASN A 1 366 ? 32.950 -25.040 -27.638 1.00 71.44 366 ASN A CA 1
ATOM 2852 C C . ASN A 1 366 ? 32.533 -25.852 -28.875 1.00 71.44 366 ASN A C 1
ATOM 2854 O O . ASN A 1 366 ? 32.569 -25.327 -29.983 1.00 71.44 366 ASN A O 1
ATOM 2858 N N . SER A 1 367 ? 32.072 -27.085 -28.681 1.00 72.69 367 SER A N 1
ATOM 2859 C CA . SER A 1 367 ? 31.576 -27.978 -29.729 1.00 72.69 367 SER A CA 1
ATOM 2860 C C . SER A 1 367 ? 30.044 -28.000 -29.823 1.00 72.69 367 SER A C 1
ATOM 2862 O O . SER A 1 367 ? 29.491 -28.926 -30.412 1.00 72.69 367 SER A O 1
ATOM 2864 N N . ASN A 1 368 ? 29.347 -27.021 -29.232 1.00 71.62 368 ASN A N 1
ATOM 2865 C CA . ASN A 1 368 ? 27.880 -26.926 -29.196 1.00 71.62 368 ASN A CA 1
ATOM 2866 C C . ASN A 1 368 ? 27.173 -28.099 -28.496 1.00 71.62 368 ASN A C 1
ATOM 2868 O O . ASN A 1 368 ? 25.990 -28.339 -28.726 1.00 71.62 368 ASN A O 1
ATOM 2872 N N . GLN A 1 369 ? 27.861 -28.813 -27.606 1.00 75.94 369 GLN A N 1
ATOM 2873 C CA . GLN A 1 369 ? 27.259 -29.883 -26.812 1.00 75.94 369 GLN A CA 1
ATOM 2874 C C . GLN A 1 369 ? 26.910 -29.385 -25.412 1.00 75.94 369 GLN A C 1
ATOM 2876 O O . GLN A 1 369 ? 27.703 -28.674 -24.787 1.00 75.94 369 GLN A O 1
ATOM 2881 N N . ILE A 1 370 ? 25.749 -29.806 -24.905 1.00 79.88 370 ILE A N 1
ATOM 2882 C CA . ILE A 1 370 ? 25.343 -29.567 -23.517 1.00 79.88 370 ILE A CA 1
ATOM 2883 C C . ILE A 1 370 ? 26.308 -30.311 -22.593 1.00 79.88 370 ILE A C 1
ATOM 2885 O O . ILE A 1 370 ? 26.446 -31.530 -22.674 1.00 79.88 370 ILE A O 1
ATOM 2889 N N . THR A 1 371 ? 26.957 -29.583 -21.692 1.00 80.62 371 THR A N 1
ATOM 2890 C CA . THR A 1 371 ? 27.820 -30.150 -20.645 1.00 80.62 371 THR A CA 1
ATOM 2891 C C . THR A 1 371 ? 27.148 -30.178 -19.283 1.00 80.62 371 THR A C 1
ATOM 2893 O O . THR A 1 371 ? 27.550 -30.955 -18.418 1.00 80.62 371 THR A O 1
ATOM 2896 N N . LYS A 1 372 ? 26.135 -29.332 -19.074 1.00 82.81 372 LYS A N 1
ATOM 2897 C CA . LYS A 1 372 ? 25.449 -29.179 -17.792 1.00 82.81 372 LYS A CA 1
ATOM 2898 C C . LYS A 1 372 ? 24.017 -28.717 -18.004 1.00 82.81 372 LYS A C 1
ATOM 2900 O O . LYS A 1 372 ? 23.744 -27.901 -18.882 1.00 82.81 372 LYS A O 1
ATOM 2905 N N . THR A 1 373 ? 23.104 -29.208 -17.180 1.00 86.88 373 THR A N 1
ATOM 2906 C CA . THR A 1 373 ? 21.722 -28.730 -17.132 1.00 86.88 373 THR A CA 1
ATOM 2907 C C . THR A 1 373 ? 21.293 -28.652 -15.682 1.00 86.88 373 THR A C 1
ATOM 2909 O O . THR A 1 373 ? 21.367 -29.651 -14.976 1.00 86.88 373 THR A O 1
ATOM 2912 N N . VAL A 1 374 ? 20.846 -27.471 -15.265 1.00 90.06 374 VAL A N 1
ATOM 2913 C CA . VAL A 1 374 ? 20.294 -27.209 -13.937 1.00 90.06 374 VAL A CA 1
ATOM 2914 C C . VAL A 1 374 ? 18.834 -26.810 -14.110 1.00 90.06 374 VAL A C 1
ATOM 2916 O O . VAL A 1 374 ? 18.516 -25.877 -14.843 1.00 90.06 374 VAL A O 1
ATOM 2919 N N . GLU A 1 375 ? 17.932 -27.534 -13.457 1.00 91.44 375 GLU A N 1
ATOM 2920 C CA . GLU A 1 375 ? 16.490 -27.266 -13.537 1.00 91.44 375 GLU A CA 1
ATOM 2921 C C . GLU A 1 375 ? 15.978 -26.609 -12.253 1.00 91.44 375 GLU A C 1
ATOM 2923 O O . GLU A 1 375 ? 16.209 -27.139 -11.162 1.00 91.44 375 GLU A O 1
ATOM 2928 N N . TYR A 1 376 ? 15.247 -25.504 -12.392 1.00 92.75 376 TYR A N 1
ATOM 2929 C CA . TYR A 1 376 ? 14.526 -24.837 -11.307 1.00 92.75 376 TYR A CA 1
ATOM 2930 C C . TYR A 1 376 ? 13.022 -24.945 -11.561 1.00 92.75 376 TYR A C 1
ATOM 2932 O O . TYR A 1 376 ? 12.558 -24.755 -12.689 1.00 92.75 376 TYR A O 1
ATOM 2940 N N . LYS A 1 377 ? 12.258 -25.279 -10.518 1.00 94.00 377 LYS A N 1
ATOM 2941 C CA . LYS A 1 377 ? 10.796 -25.290 -10.597 1.00 94.00 377 LYS A CA 1
ATOM 2942 C C . LYS A 1 377 ? 10.259 -23.873 -10.490 1.00 94.00 377 LYS A C 1
ATOM 2944 O O . LYS A 1 377 ? 10.927 -22.988 -9.960 1.00 94.00 377 LYS A O 1
ATOM 2949 N N . LYS A 1 378 ? 9.046 -23.661 -10.995 1.00 91.75 378 LYS A N 1
ATOM 2950 C CA . LYS A 1 378 ? 8.317 -22.418 -10.748 1.00 91.75 378 LYS A CA 1
ATOM 2951 C C . LYS A 1 378 ? 8.254 -22.149 -9.241 1.00 91.75 378 LYS A C 1
ATOM 2953 O O . LYS A 1 378 ? 7.782 -23.001 -8.493 1.00 91.75 378 LYS A O 1
ATOM 2958 N N . GLY A 1 379 ? 8.661 -20.957 -8.813 1.00 88.69 379 GLY A N 1
ATOM 2959 C CA . GLY A 1 379 ? 8.648 -20.588 -7.400 1.00 88.69 379 GLY A CA 1
ATOM 2960 C C . GLY A 1 379 ? 9.687 -19.538 -7.023 1.00 88.69 379 GLY A C 1
ATOM 2961 O O . GLY A 1 379 ? 10.464 -19.064 -7.857 1.00 88.69 379 GLY A O 1
ATOM 2962 N N . TYR A 1 380 ? 9.671 -19.164 -5.745 1.00 89.56 380 TYR A N 1
ATOM 2963 C CA . TYR A 1 380 ? 10.611 -18.218 -5.152 1.00 89.56 380 TYR A CA 1
ATOM 2964 C C . TYR A 1 380 ? 11.764 -18.959 -4.482 1.00 89.56 380 TYR A C 1
ATOM 2966 O O . TYR A 1 380 ? 11.552 -19.931 -3.759 1.00 89.56 380 TYR A O 1
ATOM 2974 N N . TYR A 1 381 ? 12.978 -18.459 -4.673 1.00 91.94 381 TYR A N 1
ATOM 2975 C CA . TYR A 1 381 ? 14.197 -19.027 -4.115 1.00 91.94 381 TYR A CA 1
ATOM 2976 C C . TYR A 1 381 ? 15.048 -17.936 -3.476 1.00 91.94 381 TYR A C 1
ATOM 2978 O O . TYR A 1 381 ? 15.165 -16.837 -4.010 1.00 91.94 381 TYR A O 1
ATOM 2986 N N . TYR A 1 382 ? 15.681 -18.247 -2.351 1.00 90.31 382 TYR A N 1
ATOM 2987 C CA . TYR A 1 382 ? 16.689 -17.405 -1.721 1.00 90.31 382 TYR A CA 1
ATOM 2988 C C . TYR A 1 382 ? 18.071 -18.028 -1.889 1.00 90.31 382 TYR A C 1
ATOM 2990 O O . TYR A 1 382 ? 18.290 -19.175 -1.491 1.00 90.31 382 TYR A O 1
ATOM 2998 N N . ILE A 1 383 ? 19.009 -17.259 -2.440 1.00 90.38 383 ILE A N 1
ATOM 2999 C CA . ILE A 1 383 ? 20.417 -17.643 -2.546 1.00 90.38 383 ILE A CA 1
ATOM 3000 C C . ILE A 1 383 ? 21.230 -16.777 -1.591 1.00 90.38 383 ILE A C 1
ATOM 3002 O O . ILE A 1 383 ? 21.438 -15.590 -1.840 1.00 90.38 383 ILE A O 1
ATOM 3006 N N . ASN A 1 384 ? 21.698 -17.381 -0.499 1.00 86.69 384 ASN A N 1
ATOM 3007 C CA . ASN A 1 384 ? 22.564 -16.721 0.473 1.00 86.69 384 ASN A CA 1
ATOM 3008 C C . ASN A 1 384 ? 24.004 -16.656 -0.067 1.00 86.69 384 ASN A C 1
ATOM 3010 O O . ASN A 1 384 ? 24.568 -17.678 -0.455 1.00 86.69 384 ASN A O 1
ATOM 3014 N N . LEU A 1 385 ? 24.596 -15.461 -0.083 1.00 84.06 385 LEU A N 1
ATOM 3015 C CA . LEU A 1 385 ? 25.951 -15.200 -0.584 1.00 84.06 385 LEU A CA 1
ATOM 3016 C C . LEU A 1 385 ? 26.978 -14.990 0.542 1.00 84.06 385 LEU A C 1
ATOM 3018 O O . LEU A 1 385 ? 28.138 -14.656 0.281 1.00 84.06 385 LEU A O 1
ATOM 3022 N N . GLY A 1 386 ? 26.555 -15.188 1.791 1.00 75.62 386 GLY A N 1
ATOM 3023 C CA . GLY A 1 386 ? 27.352 -15.014 2.998 1.00 75.62 386 GLY A CA 1
ATOM 3024 C C . GLY A 1 386 ? 27.766 -13.564 3.256 1.00 75.62 386 GLY A C 1
ATOM 3025 O O . GLY A 1 386 ? 27.589 -12.665 2.431 1.00 75.62 386 GLY A O 1
ATOM 3026 N N . ASP A 1 387 ? 28.399 -13.333 4.404 1.00 70.69 387 ASP A N 1
ATOM 3027 C CA . ASP A 1 387 ? 28.792 -11.987 4.851 1.00 70.69 387 ASP A CA 1
ATOM 3028 C C . ASP A 1 387 ? 29.769 -11.289 3.889 1.00 70.69 387 ASP A C 1
ATOM 3030 O O . ASP A 1 387 ? 29.821 -10.059 3.821 1.00 70.69 387 ASP A O 1
ATOM 3034 N N . ASN A 1 388 ? 30.498 -12.058 3.077 1.00 71.62 388 ASN A N 1
ATOM 3035 C CA . ASN A 1 388 ? 31.463 -11.550 2.102 1.00 71.62 388 ASN A CA 1
ATOM 3036 C C . ASN A 1 388 ? 30.864 -11.240 0.721 1.00 71.62 388 ASN A C 1
ATOM 3038 O O . ASN A 1 388 ? 31.605 -10.795 -0.156 1.00 71.62 388 ASN A O 1
ATOM 3042 N N . ASN A 1 389 ? 29.555 -11.443 0.510 1.00 75.81 389 ASN A N 1
ATOM 3043 C CA . ASN A 1 389 ? 28.912 -11.305 -0.805 1.00 75.81 389 ASN A CA 1
ATOM 3044 C C . ASN A 1 389 ? 29.637 -12.125 -1.890 1.00 75.81 389 ASN A C 1
ATOM 3046 O O . ASN A 1 389 ? 29.988 -11.616 -2.963 1.00 75.81 389 ASN A O 1
ATOM 3050 N N . THR A 1 390 ? 29.964 -13.377 -1.568 1.00 82.25 390 THR A N 1
ATOM 3051 C CA . THR A 1 390 ? 30.728 -14.246 -2.458 1.00 82.25 390 THR A CA 1
ATOM 3052 C C . THR A 1 390 ? 29.891 -14.569 -3.686 1.00 82.25 390 THR A C 1
ATOM 3054 O O . THR A 1 390 ? 28.759 -15.026 -3.588 1.00 82.25 390 THR A O 1
ATOM 3057 N N . ALA A 1 391 ? 30.466 -14.319 -4.856 1.00 82.00 391 ALA A N 1
ATOM 3058 C CA . ALA A 1 391 ? 29.804 -14.553 -6.125 1.00 82.00 391 ALA A CA 1
ATOM 3059 C C . ALA A 1 391 ? 29.549 -16.052 -6.347 1.00 82.00 391 ALA A C 1
ATOM 3061 O O . ALA A 1 391 ? 30.457 -16.859 -6.142 1.00 82.00 391 ALA A O 1
ATOM 3062 N N . VAL A 1 392 ? 28.353 -16.416 -6.811 1.00 86.69 392 VAL A N 1
ATOM 3063 C CA . VAL A 1 392 ? 27.974 -17.817 -7.081 1.00 86.69 392 VAL A CA 1
ATOM 3064 C C . VAL A 1 392 ? 27.512 -18.001 -8.519 1.00 86.69 392 VAL A C 1
ATOM 3066 O O . VAL A 1 392 ? 26.986 -17.073 -9.120 1.00 86.69 392 VAL A O 1
ATOM 3069 N N . ASP A 1 393 ? 27.686 -19.195 -9.078 1.00 86.88 393 ASP A N 1
ATOM 3070 C CA . ASP A 1 393 ? 27.234 -19.505 -10.436 1.00 86.88 393 ASP A CA 1
ATOM 3071 C C . ASP A 1 393 ? 25.791 -20.016 -10.438 1.00 86.88 393 ASP A C 1
ATOM 3073 O O . ASP A 1 393 ? 25.516 -21.096 -9.923 1.00 86.88 393 ASP A O 1
ATOM 3077 N N . LEU A 1 394 ? 24.869 -19.280 -11.054 1.00 88.56 394 LEU A N 1
ATOM 3078 C CA . LEU A 1 394 ? 23.465 -19.685 -11.151 1.00 88.56 394 LEU A CA 1
ATOM 3079 C C . LEU A 1 394 ? 23.286 -20.999 -11.933 1.00 88.56 394 LEU A C 1
ATOM 3081 O O . LEU A 1 394 ? 22.362 -21.758 -11.663 1.00 88.56 394 LEU A O 1
ATOM 3085 N N . PHE A 1 395 ? 24.198 -21.311 -12.859 1.00 87.50 395 PHE A N 1
ATOM 3086 C CA . PHE A 1 395 ? 24.189 -22.563 -13.621 1.00 87.50 395 PHE A CA 1
ATOM 3087 C C . PHE A 1 395 ? 24.833 -23.711 -12.831 1.00 87.50 395 PHE A C 1
ATOM 3089 O O . PHE A 1 395 ? 25.174 -24.740 -13.408 1.00 87.50 395 PHE A O 1
ATOM 3096 N N . SER A 1 396 ? 25.053 -23.567 -11.519 1.00 86.75 396 SER A N 1
ATOM 3097 C CA . SER A 1 396 ? 25.663 -24.582 -10.661 1.00 86.75 396 SER A CA 1
ATOM 3098 C C . SER A 1 396 ? 24.678 -25.445 -9.886 1.00 86.75 396 SER A C 1
ATOM 3100 O O . SER A 1 396 ? 23.811 -24.936 -9.184 1.00 86.75 396 SER A O 1
ATOM 3102 N N . GLU A 1 397 ? 24.908 -26.764 -9.903 1.00 87.12 397 GLU A N 1
ATOM 3103 C CA . GLU A 1 397 ? 24.228 -27.705 -9.003 1.00 87.12 397 GLU A CA 1
ATOM 3104 C C . GLU A 1 397 ? 24.513 -27.394 -7.528 1.00 87.12 397 GLU A C 1
ATOM 3106 O O . GLU A 1 397 ? 23.630 -27.555 -6.692 1.00 87.12 397 GLU A O 1
ATOM 3111 N N . SER A 1 398 ? 25.702 -26.876 -7.187 1.00 87.56 398 SER A N 1
ATOM 3112 C CA . SER A 1 398 ? 25.988 -26.445 -5.810 1.00 87.56 398 SER A CA 1
ATOM 3113 C C . SER A 1 398 ? 25.120 -25.255 -5.399 1.00 87.56 398 SER A C 1
ATOM 3115 O O . SER A 1 398 ? 24.584 -25.229 -4.294 1.00 87.56 398 SER A O 1
ATOM 3117 N N . THR A 1 399 ? 24.933 -24.297 -6.308 1.00 89.44 399 THR A N 1
ATOM 3118 C CA . THR A 1 399 ? 24.093 -23.121 -6.085 1.00 89.44 399 THR A CA 1
ATOM 3119 C C . THR A 1 399 ? 22.629 -23.520 -5.977 1.00 89.44 399 THR A C 1
ATOM 3121 O O . THR A 1 399 ? 21.968 -23.102 -5.030 1.00 89.44 399 THR A O 1
ATOM 3124 N N . LYS A 1 400 ? 22.142 -24.406 -6.855 1.00 90.00 400 LYS A N 1
ATOM 3125 C CA . LYS A 1 400 ? 20.809 -25.012 -6.741 1.00 90.00 400 LYS A CA 1
ATOM 3126 C C . LYS A 1 400 ? 20.610 -25.741 -5.413 1.00 90.00 400 LYS A C 1
ATOM 3128 O O . LYS A 1 400 ? 19.606 -25.506 -4.755 1.00 90.00 400 LYS A O 1
ATOM 3133 N N . ALA A 1 401 ? 21.560 -26.575 -4.994 1.00 89.12 401 ALA A N 1
ATOM 3134 C CA . ALA A 1 401 ? 21.477 -27.304 -3.729 1.00 89.12 401 ALA A CA 1
ATOM 3135 C C . ALA A 1 401 ? 21.477 -26.373 -2.502 1.00 89.12 401 ALA A C 1
ATOM 3137 O O . ALA A 1 401 ? 20.879 -26.703 -1.482 1.00 89.12 401 ALA A O 1
ATOM 3138 N N . SER A 1 402 ? 22.132 -25.211 -2.599 1.00 87.88 402 SER A N 1
ATOM 3139 C CA . SER A 1 402 ? 22.139 -24.184 -1.547 1.00 87.88 402 SER A CA 1
ATOM 3140 C C . SER A 1 402 ? 20.933 -23.236 -1.575 1.00 87.88 402 SER A C 1
ATOM 3142 O O . SER A 1 402 ? 20.702 -22.517 -0.602 1.00 87.88 402 SER A O 1
ATOM 3144 N N . ALA A 1 403 ? 20.180 -23.205 -2.679 1.00 90.44 403 ALA A N 1
ATOM 3145 C CA . ALA A 1 403 ? 19.040 -22.317 -2.839 1.00 90.44 403 ALA A CA 1
ATOM 3146 C C . ALA A 1 403 ? 17.877 -22.801 -1.966 1.00 90.44 403 ALA A C 1
ATOM 3148 O O . ALA A 1 403 ? 17.434 -23.945 -2.072 1.00 90.44 403 ALA A O 1
ATOM 3149 N N . LYS A 1 404 ? 17.361 -21.921 -1.108 1.00 89.56 404 LYS A N 1
ATOM 3150 C CA . LYS A 1 404 ? 16.210 -22.232 -0.258 1.00 89.56 404 LYS A CA 1
ATOM 3151 C C . LYS A 1 404 ? 14.926 -21.841 -0.962 1.00 89.56 404 LYS A C 1
ATOM 3153 O O . LYS A 1 404 ? 14.770 -20.682 -1.336 1.00 89.56 404 LYS A O 1
ATOM 3158 N N . GLU A 1 405 ? 13.994 -22.772 -1.091 1.00 90.50 405 GLU A N 1
ATOM 3159 C CA . GLU A 1 405 ? 12.649 -22.443 -1.553 1.00 90.50 405 GLU A CA 1
ATOM 3160 C C . GLU A 1 405 ? 11.937 -21.553 -0.522 1.00 90.50 405 GLU A C 1
ATOM 3162 O O . GLU A 1 405 ? 11.964 -21.808 0.688 1.00 90.50 405 GLU A O 1
ATOM 3167 N N . ILE A 1 406 ? 11.318 -20.477 -1.001 1.00 82.44 406 ILE A N 1
ATOM 3168 C CA . ILE A 1 406 ? 10.571 -19.541 -0.170 1.00 82.44 406 ILE A CA 1
ATOM 3169 C C . ILE A 1 406 ? 9.085 -19.865 -0.301 1.00 82.44 406 ILE A C 1
ATOM 3171 O O . ILE A 1 406 ? 8.458 -19.616 -1.328 1.00 82.44 406 ILE A O 1
ATOM 3175 N N . THR A 1 407 ? 8.523 -20.395 0.778 1.00 79.75 407 THR A N 1
ATOM 3176 C CA . THR A 1 407 ? 7.087 -20.632 0.948 1.00 79.75 407 THR A CA 1
ATOM 3177 C C . THR A 1 407 ? 6.487 -19.545 1.838 1.00 79.75 407 THR A C 1
ATOM 3179 O O . THR A 1 407 ? 7.226 -18.795 2.474 1.00 79.75 407 THR A O 1
ATOM 3182 N N . THR A 1 408 ? 5.159 -19.480 1.954 1.00 72.44 408 THR A N 1
ATOM 3183 C CA . THR A 1 408 ? 4.454 -18.520 2.830 1.00 72.44 408 THR A CA 1
ATOM 3184 C C . THR A 1 408 ? 4.869 -18.589 4.305 1.00 72.44 408 THR A C 1
ATOM 3186 O O . THR A 1 408 ? 4.706 -17.613 5.031 1.00 72.44 408 THR A O 1
ATOM 3189 N N . ASN A 1 409 ? 5.439 -19.716 4.743 1.00 71.44 409 ASN A N 1
ATOM 3190 C CA . ASN A 1 409 ? 5.906 -19.936 6.113 1.00 71.44 409 ASN A CA 1
ATOM 3191 C C . ASN A 1 409 ? 7.431 -19.783 6.276 1.00 71.44 409 ASN A C 1
ATOM 3193 O O . ASN A 1 409 ? 7.936 -19.915 7.390 1.00 71.44 409 ASN A O 1
ATOM 3197 N N . SER A 1 410 ? 8.179 -19.549 5.192 1.00 68.56 410 SER A N 1
ATOM 3198 C CA . SER A 1 410 ? 9.635 -19.379 5.251 1.00 68.56 410 SER A CA 1
ATOM 3199 C C . SER A 1 410 ? 9.993 -18.045 5.919 1.00 68.56 410 SER A C 1
ATOM 3201 O O . SER A 1 410 ? 9.327 -17.034 5.703 1.00 68.56 410 SER A O 1
ATOM 3203 N N . GLU A 1 411 ? 11.090 -17.992 6.680 1.00 71.25 411 GLU A N 1
ATOM 3204 C CA . GLU A 1 411 ? 11.567 -16.738 7.292 1.00 71.25 411 GLU A CA 1
ATOM 3205 C C . GLU A 1 411 ? 11.909 -15.679 6.224 1.00 71.25 411 GLU A C 1
ATOM 3207 O O . GLU A 1 411 ? 11.802 -14.469 6.436 1.00 71.25 411 GLU A O 1
ATOM 3212 N N . GLU A 1 412 ? 12.302 -16.153 5.043 1.00 70.12 412 GLU A N 1
ATOM 3213 C CA . GLU A 1 412 ? 12.563 -15.390 3.834 1.00 70.12 412 GLU A CA 1
ATOM 3214 C C . GLU A 1 412 ? 11.311 -14.863 3.127 1.00 70.12 412 GLU A C 1
ATOM 3216 O O . GLU A 1 412 ? 11.450 -13.974 2.290 1.00 70.12 412 GLU A O 1
ATOM 3221 N N . TYR A 1 413 ? 10.097 -15.281 3.504 1.00 66.19 413 TYR A N 1
ATOM 3222 C CA . TYR A 1 413 ? 8.858 -14.809 2.872 1.00 66.19 413 TYR A CA 1
ATOM 3223 C C . TYR A 1 413 ? 8.655 -13.295 3.009 1.00 66.19 413 TYR A C 1
ATOM 3225 O O . TYR A 1 413 ? 8.210 -12.635 2.073 1.00 66.19 413 TYR A O 1
ATOM 3233 N N . LYS A 1 414 ? 9.112 -12.698 4.120 1.00 61.94 414 LYS A N 1
ATOM 3234 C CA . LYS A 1 414 ? 9.131 -11.233 4.315 1.00 61.94 414 LYS A CA 1
ATOM 3235 C C . LYS A 1 414 ? 9.898 -10.481 3.215 1.00 61.94 414 LYS A C 1
ATOM 3237 O O . LYS A 1 414 ? 9.645 -9.302 2.994 1.00 61.94 414 LYS A O 1
ATOM 3242 N N . ARG A 1 415 ? 10.830 -11.161 2.532 1.00 64.06 415 ARG A N 1
ATOM 3243 C CA . ARG A 1 415 ? 11.667 -10.623 1.448 1.00 64.06 415 ARG A CA 1
ATOM 3244 C C . ARG A 1 415 ? 10.962 -10.703 0.080 1.00 64.06 415 ARG A C 1
ATOM 3246 O O . ARG A 1 415 ? 11.399 -10.045 -0.859 1.00 64.06 415 ARG A O 1
ATOM 3253 N N . VAL A 1 416 ? 9.861 -11.460 -0.030 1.00 62.59 416 VAL A N 1
ATOM 3254 C CA . VAL A 1 416 ? 9.073 -11.643 -1.267 1.00 62.59 416 VAL A CA 1
ATOM 3255 C C . VAL A 1 416 ? 8.126 -10.472 -1.524 1.00 62.59 416 VAL A C 1
ATOM 3257 O O . VAL A 1 416 ? 7.976 -10.070 -2.674 1.00 62.59 416 VAL A O 1
ATOM 3260 N N . ASN A 1 417 ? 7.570 -9.852 -0.475 1.00 46.19 417 ASN A N 1
ATOM 3261 C CA . ASN A 1 417 ? 6.680 -8.682 -0.599 1.00 46.19 417 ASN A CA 1
ATOM 3262 C C . ASN A 1 417 ? 7.331 -7.494 -1.331 1.00 46.19 417 ASN A C 1
ATOM 3264 O O . ASN A 1 417 ? 6.648 -6.582 -1.781 1.00 46.19 417 ASN A O 1
ATOM 3268 N N . SER A 1 418 ? 8.657 -7.491 -1.465 1.00 46.44 418 SER A N 1
ATOM 3269 C CA . SER A 1 418 ? 9.405 -6.462 -2.181 1.00 46.44 418 SER A CA 1
ATOM 3270 C C . SER A 1 418 ? 9.636 -6.761 -3.676 1.00 46.44 418 SER A C 1
ATOM 3272 O O . SER A 1 418 ? 10.095 -5.869 -4.385 1.00 46.44 418 SER A O 1
ATOM 3274 N N . ILE A 1 419 ? 9.277 -7.959 -4.174 1.00 53.16 419 ILE A N 1
ATOM 3275 C CA . ILE A 1 419 ? 9.344 -8.378 -5.604 1.00 53.16 419 ILE A CA 1
ATOM 3276 C C . ILE A 1 419 ? 8.116 -7.906 -6.411 1.00 53.16 419 ILE A C 1
ATOM 3278 O O . ILE A 1 419 ? 7.982 -8.177 -7.601 1.00 53.16 419 ILE A O 1
ATOM 3282 N N . ASP A 1 420 ? 7.247 -7.141 -5.757 1.00 48.62 420 ASP A N 1
ATOM 3283 C CA . ASP A 1 420 ? 6.001 -6.502 -6.195 1.00 48.62 420 ASP A CA 1
ATOM 3284 C C . ASP A 1 420 ? 5.900 -6.114 -7.689 1.00 48.62 420 ASP A C 1
ATOM 3286 O O . ASP A 1 420 ? 4.848 -6.250 -8.308 1.00 48.62 420 ASP A O 1
ATOM 3290 N N . MET A 1 421 ? 7.000 -5.731 -8.337 1.00 59.28 421 MET A N 1
ATOM 3291 C CA . MET A 1 421 ? 6.977 -5.287 -9.730 1.00 59.28 421 MET A CA 1
ATOM 3292 C C . MET A 1 421 ? 6.666 -6.345 -10.781 1.00 59.28 421 MET A C 1
ATOM 3294 O O . MET A 1 421 ? 6.190 -5.991 -11.852 1.00 59.28 421 MET A O 1
ATOM 3298 N N . TYR A 1 422 ? 6.946 -7.629 -10.545 1.00 64.06 422 TYR A N 1
ATOM 3299 C CA . TYR A 1 422 ? 6.585 -8.626 -11.559 1.00 64.06 422 TYR A CA 1
ATOM 3300 C C . TYR A 1 422 ? 5.067 -8.624 -11.815 1.00 64.06 422 TYR A C 1
ATOM 3302 O O . TYR A 1 422 ? 4.626 -8.797 -12.949 1.00 64.06 422 TYR A O 1
ATOM 3310 N N . SER A 1 423 ? 4.270 -8.353 -10.774 1.00 59.88 423 SER A N 1
ATOM 3311 C CA . SER A 1 423 ? 2.813 -8.270 -10.884 1.00 59.88 423 SER A CA 1
ATOM 3312 C C . SER A 1 423 ? 2.340 -7.104 -11.763 1.00 59.88 423 SER A C 1
ATOM 3314 O O . SER A 1 423 ? 1.333 -7.238 -12.450 1.00 59.88 423 SER A O 1
ATOM 3316 N N . SER A 1 424 ? 3.086 -5.994 -11.820 1.00 60.81 424 SER A N 1
ATOM 3317 C CA . SER A 1 424 ? 2.753 -4.846 -12.674 1.00 60.81 424 SER A CA 1
ATOM 3318 C C . SER A 1 424 ? 3.184 -5.023 -14.135 1.00 60.81 424 SER A C 1
ATOM 3320 O O . SER A 1 424 ? 2.712 -4.288 -15.007 1.00 60.81 424 SER A O 1
ATOM 3322 N N . MET A 1 425 ? 4.045 -6.010 -14.414 1.00 69.44 425 MET A N 1
ATOM 3323 C CA . MET A 1 425 ? 4.500 -6.376 -15.761 1.00 69.44 425 MET A CA 1
ATOM 3324 C C . MET A 1 425 ? 3.576 -7.376 -16.458 1.00 69.44 425 MET A C 1
ATOM 3326 O O . MET A 1 425 ? 3.755 -7.632 -17.646 1.00 69.44 425 MET A O 1
ATOM 3330 N N . VAL A 1 426 ? 2.594 -7.943 -15.755 1.00 68.50 426 VAL A N 1
ATOM 3331 C CA . VAL A 1 426 ? 1.587 -8.828 -16.347 1.00 68.50 426 VAL A CA 1
ATOM 3332 C C . VAL A 1 426 ? 0.247 -8.108 -16.506 1.00 68.50 426 VAL A C 1
ATOM 3334 O O . VAL A 1 426 ? -0.087 -7.194 -15.755 1.00 68.50 426 VAL A O 1
ATOM 3337 N N . ASP A 1 427 ? -0.513 -8.485 -17.528 1.00 65.44 427 ASP A N 1
ATOM 3338 C CA . ASP A 1 427 ? -1.878 -8.035 -17.751 1.00 65.44 427 ASP A CA 1
ATOM 3339 C C . ASP A 1 427 ? -2.855 -8.705 -16.765 1.00 65.44 427 ASP A C 1
ATOM 3341 O O . ASP A 1 427 ? -2.503 -9.592 -15.983 1.00 65.44 427 ASP A O 1
ATOM 3345 N N . THR A 1 428 ? -4.128 -8.311 -16.823 1.00 62.09 428 THR A N 1
ATOM 3346 C CA . THR A 1 428 ? -5.194 -8.854 -15.961 1.00 62.09 428 THR A CA 1
ATOM 3347 C C . THR A 1 428 ? -5.452 -10.352 -16.153 1.00 62.09 428 THR A C 1
ATOM 3349 O O . THR A 1 428 ? -6.151 -10.966 -15.349 1.00 62.09 428 THR A O 1
ATOM 3352 N N . LYS A 1 429 ? -4.893 -10.961 -17.203 1.00 64.25 429 LYS A N 1
ATOM 3353 C CA . LYS A 1 429 ? -4.967 -12.396 -17.502 1.00 64.25 429 LYS A CA 1
ATOM 3354 C C . LYS A 1 429 ? -3.676 -13.126 -17.113 1.00 64.25 429 LYS A C 1
ATOM 3356 O O . LYS A 1 429 ? -3.544 -14.314 -17.407 1.00 64.25 429 LYS A O 1
ATOM 3361 N N . GLY A 1 430 ? -2.734 -12.436 -16.466 1.00 63.75 430 GLY A N 1
ATOM 3362 C CA . GLY A 1 430 ? -1.446 -12.975 -16.044 1.00 63.75 430 GLY A CA 1
ATOM 3363 C C . GLY A 1 430 ? -0.448 -13.179 -17.187 1.00 63.75 430 GLY A C 1
ATOM 3364 O O . GLY A 1 430 ? 0.537 -13.894 -17.000 1.00 63.75 430 GLY A O 1
ATOM 3365 N N . LYS A 1 431 ? -0.685 -12.599 -18.372 1.00 73.06 431 LYS A N 1
ATOM 3366 C CA . LYS A 1 431 ? 0.270 -12.622 -19.488 1.00 73.06 431 LYS A CA 1
ATOM 3367 C C . LYS A 1 431 ? 1.216 -11.439 -19.392 1.00 73.06 431 LYS A C 1
ATOM 3369 O O . LYS A 1 431 ? 0.799 -10.354 -19.019 1.00 73.06 431 LYS A O 1
ATOM 3374 N N . LEU A 1 432 ? 2.477 -11.634 -19.762 1.00 74.19 432 LEU A N 1
ATOM 3375 C CA . LEU A 1 432 ? 3.444 -10.542 -19.839 1.00 74.19 432 LEU A CA 1
ATOM 3376 C C . LEU A 1 432 ? 2.932 -9.440 -20.783 1.00 74.19 432 LEU A C 1
ATOM 3378 O O . LEU A 1 432 ? 2.499 -9.748 -21.896 1.00 74.19 432 LEU A O 1
ATOM 3382 N N . LYS A 1 433 ? 2.959 -8.185 -20.323 1.00 76.00 433 LYS A N 1
ATOM 3383 C CA . LYS A 1 433 ? 2.666 -7.009 -21.147 1.00 76.00 433 LYS A CA 1
ATOM 3384 C C . LYS A 1 433 ? 3.690 -6.919 -22.282 1.00 76.00 433 LYS A C 1
ATOM 3386 O O . LYS A 1 433 ? 4.855 -7.247 -22.090 1.00 76.00 433 LYS A O 1
ATOM 3391 N N . ASP A 1 434 ? 3.242 -6.479 -23.449 1.00 73.75 434 ASP A N 1
ATOM 3392 C CA . ASP A 1 434 ? 4.076 -6.277 -24.636 1.00 73.75 434 ASP A CA 1
ATOM 3393 C C . ASP A 1 434 ? 4.680 -4.870 -24.578 1.00 73.75 434 ASP A C 1
ATOM 3395 O O . ASP A 1 434 ? 4.040 -3.899 -24.991 1.00 73.75 434 ASP A O 1
ATOM 3399 N N . ILE A 1 435 ? 5.837 -4.743 -23.925 1.00 75.81 435 ILE A N 1
ATOM 3400 C CA . ILE A 1 435 ? 6.396 -3.446 -23.544 1.00 75.81 435 ILE A CA 1
ATOM 3401 C C . ILE A 1 435 ? 7.329 -2.953 -24.653 1.00 75.81 435 ILE A C 1
ATOM 3403 O O . ILE A 1 435 ? 8.255 -3.638 -25.073 1.00 75.81 435 ILE A O 1
ATOM 3407 N N . HIS A 1 436 ? 7.100 -1.725 -25.102 1.00 75.25 436 HIS A N 1
ATOM 3408 C CA . HIS A 1 436 ? 7.857 -1.050 -26.145 1.00 75.25 436 HIS A CA 1
ATOM 3409 C C . HIS A 1 436 ? 8.565 0.188 -25.574 1.00 75.25 436 HIS A C 1
ATOM 3411 O O . HIS A 1 436 ? 8.002 0.939 -24.774 1.00 75.25 436 HIS A O 1
ATOM 3417 N N . SER A 1 437 ? 9.807 0.428 -25.997 1.00 71.12 437 SER A N 1
ATOM 3418 C CA . SER A 1 437 ? 10.496 1.702 -25.738 1.00 71.12 437 SER A CA 1
ATOM 3419 C C . SER A 1 437 ? 9.965 2.774 -26.683 1.00 71.12 437 SER A C 1
ATOM 3421 O O . SER A 1 437 ? 9.532 2.474 -27.791 1.00 71.12 437 SER A O 1
ATOM 3423 N N . ALA A 1 438 ? 10.039 4.039 -26.272 1.00 73.44 438 ALA A N 1
ATOM 3424 C CA . ALA A 1 438 ? 9.716 5.189 -27.115 1.00 73.44 438 ALA A CA 1
ATOM 3425 C C . ALA A 1 438 ? 10.640 5.353 -28.339 1.00 73.44 438 ALA A C 1
ATOM 3427 O O . ALA A 1 438 ? 10.383 6.203 -29.190 1.00 73.44 438 ALA A O 1
ATOM 3428 N N . TYR A 1 439 ? 11.678 4.529 -28.454 1.00 73.06 439 TYR A N 1
ATOM 3429 C CA . TYR A 1 439 ? 12.381 4.270 -29.703 1.00 73.06 439 TYR A CA 1
ATOM 3430 C C . TYR A 1 439 ? 12.673 2.791 -29.841 1.00 73.06 439 TYR A C 1
ATOM 3432 O O . TYR A 1 439 ? 13.122 2.130 -28.904 1.00 73.06 439 TYR A O 1
ATOM 3440 N N . GLU A 1 440 ? 12.504 2.319 -31.059 1.00 68.31 440 GLU A N 1
ATOM 3441 C CA . GLU A 1 440 ? 12.950 1.021 -31.514 1.00 68.31 440 GLU A CA 1
ATOM 3442 C C . GLU A 1 440 ? 13.869 1.242 -32.707 1.00 68.31 440 GLU A C 1
ATOM 3444 O O . GLU A 1 440 ? 13.493 1.938 -33.647 1.00 68.31 440 GLU A O 1
ATOM 3449 N N . GLY A 1 441 ? 15.083 0.695 -32.697 1.00 59.06 441 GLY A N 1
ATOM 3450 C CA . GLY A 1 441 ? 15.924 0.630 -33.891 1.00 59.06 441 GLY A CA 1
ATOM 3451 C C . GLY A 1 441 ? 15.345 -0.365 -34.894 1.00 59.06 441 GLY A C 1
ATOM 3452 O O . GLY A 1 441 ? 15.163 -0.036 -36.065 1.00 59.06 441 GLY A O 1
ATOM 3453 N N . GLU A 1 442 ? 14.975 -1.542 -34.386 1.00 61.25 442 GLU A N 1
ATOM 3454 C CA . GLU A 1 442 ? 14.334 -2.643 -35.108 1.00 61.25 442 GLU A CA 1
ATOM 3455 C C . GLU A 1 442 ? 12.989 -3.022 -34.484 1.00 61.25 442 GLU A C 1
ATOM 3457 O O . GLU A 1 442 ? 12.799 -2.894 -33.279 1.00 61.25 442 GLU A O 1
ATOM 3462 N N . TYR A 1 443 ? 12.066 -3.535 -35.299 1.00 66.50 443 TYR A N 1
ATOM 3463 C CA . TYR A 1 443 ? 10.695 -3.849 -34.888 1.00 66.50 443 TYR A CA 1
ATOM 3464 C C . TYR A 1 443 ? 10.278 -5.264 -35.311 1.00 66.50 443 TYR A C 1
ATOM 3466 O O . TYR A 1 443 ? 10.810 -5.831 -36.271 1.00 66.50 443 TYR A O 1
ATOM 3474 N N . GLU A 1 444 ? 9.321 -5.857 -34.591 1.00 69.69 444 GLU A N 1
ATOM 3475 C CA . GLU A 1 444 ? 8.808 -7.189 -34.928 1.00 69.69 444 GLU A CA 1
ATOM 3476 C C . GLU A 1 444 ? 8.041 -7.164 -36.262 1.00 69.69 444 GLU A C 1
ATOM 3478 O O . GLU A 1 444 ? 7.334 -6.221 -36.611 1.00 69.69 444 GLU A O 1
ATOM 3483 N N . LYS A 1 445 ? 8.140 -8.240 -37.037 1.00 70.75 445 LYS A N 1
ATOM 3484 C CA . LYS A 1 445 ? 7.465 -8.374 -38.323 1.00 70.75 445 LYS A CA 1
ATOM 3485 C C . LYS A 1 445 ? 5.950 -8.314 -38.129 1.00 70.75 445 LYS A C 1
ATOM 3487 O O . LYS A 1 445 ? 5.377 -9.149 -37.436 1.00 70.75 445 LYS A O 1
ATOM 3492 N N . GLY A 1 446 ? 5.301 -7.386 -38.830 1.00 74.75 446 GLY A N 1
ATOM 3493 C CA . GLY A 1 446 ? 3.854 -7.164 -38.730 1.00 74.75 446 GLY A CA 1
ATOM 3494 C C . GLY A 1 446 ? 3.445 -6.252 -37.570 1.00 74.75 446 GLY A C 1
ATOM 3495 O O . GLY A 1 446 ? 2.253 -6.027 -37.386 1.00 74.75 446 GLY A O 1
ATOM 3496 N N . LYS A 1 447 ? 4.419 -5.724 -36.827 1.00 78.00 447 LYS A N 1
ATOM 3497 C CA . LYS A 1 447 ? 4.2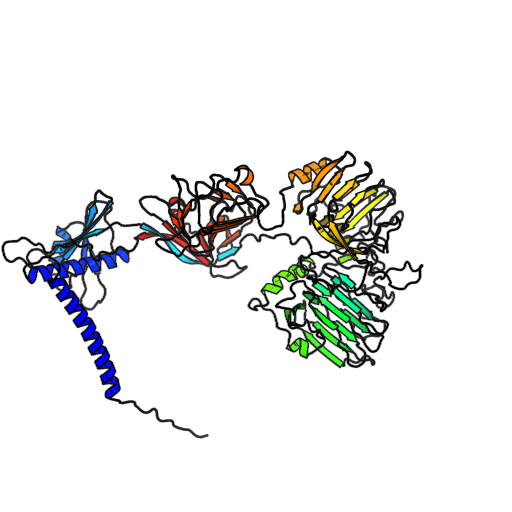54 -4.673 -35.830 1.00 78.00 447 LYS A CA 1
ATOM 3498 C C . LYS A 1 447 ? 4.751 -3.340 -36.381 1.00 78.00 447 LYS A C 1
ATOM 3500 O O . LYS A 1 447 ? 5.622 -3.310 -37.246 1.00 78.00 447 LYS A O 1
ATOM 3505 N N . GLU A 1 448 ? 4.171 -2.246 -35.906 1.00 83.06 448 GLU A N 1
ATOM 3506 C CA . GLU A 1 448 ? 4.616 -0.897 -36.251 1.00 83.06 448 GLU A CA 1
ATOM 3507 C C . GLU A 1 448 ? 5.788 -0.506 -35.343 1.00 83.06 448 GLU A C 1
ATOM 3509 O O . GLU A 1 448 ? 5.716 -0.703 -34.129 1.00 83.06 448 GLU A O 1
ATOM 3514 N N . ARG A 1 449 ? 6.851 0.055 -35.919 1.00 79.81 449 ARG A N 1
ATOM 3515 C CA . ARG A 1 449 ? 8.012 0.565 -35.176 1.00 79.81 449 ARG A CA 1
ATOM 3516 C C . ARG A 1 449 ? 7.611 1.732 -34.276 1.00 79.81 449 ARG A C 1
ATOM 3518 O O . ARG A 1 449 ? 6.891 2.614 -34.742 1.00 79.81 449 ARG A O 1
ATOM 3525 N N . VAL A 1 450 ? 8.113 1.784 -33.043 1.00 79.44 450 VAL A N 1
ATOM 3526 C CA . VAL A 1 450 ? 7.997 2.984 -32.192 1.00 79.44 450 VAL A CA 1
ATOM 3527 C C . VAL A 1 450 ? 9.157 3.954 -32.458 1.00 79.44 450 VAL A C 1
ATOM 3529 O O . VAL A 1 450 ? 10.325 3.582 -32.373 1.00 79.44 450 VAL A O 1
ATOM 3532 N N . ASP A 1 451 ? 8.844 5.207 -32.799 1.00 79.94 451 ASP A N 1
ATOM 3533 C CA . ASP A 1 451 ? 9.807 6.240 -33.225 1.00 79.94 451 ASP A CA 1
ATOM 3534 C C . ASP A 1 451 ? 9.512 7.630 -32.617 1.00 79.94 451 ASP A C 1
ATOM 3536 O O . ASP A 1 451 ? 9.676 8.672 -33.255 1.00 79.94 451 ASP A O 1
ATOM 3540 N N . ILE A 1 452 ? 9.041 7.665 -31.368 1.00 84.31 452 ILE A N 1
ATOM 3541 C CA . ILE A 1 452 ? 8.762 8.909 -30.628 1.00 84.31 452 ILE A CA 1
ATOM 3542 C C . ILE A 1 452 ? 10.059 9.674 -30.341 1.00 84.31 452 ILE A C 1
ATOM 3544 O O . ILE A 1 452 ? 10.146 10.890 -30.529 1.00 84.31 452 ILE A O 1
ATOM 3548 N N . LEU A 1 453 ? 11.080 8.944 -29.906 1.00 76.25 453 LEU A N 1
ATOM 3549 C CA . LEU A 1 453 ? 12.436 9.440 -29.715 1.00 76.25 453 LEU A CA 1
ATOM 3550 C C . LEU A 1 453 ? 13.320 8.966 -30.873 1.00 76.25 453 LEU A C 1
ATOM 3552 O O . LEU A 1 453 ? 12.955 8.058 -31.612 1.00 76.25 453 LEU A O 1
ATOM 3556 N N . ASN A 1 454 ? 14.481 9.585 -31.051 1.00 68.75 454 ASN A N 1
ATOM 3557 C CA . ASN A 1 454 ? 15.521 9.113 -31.961 1.00 68.75 454 ASN A CA 1
ATOM 3558 C C . ASN A 1 454 ? 16.570 8.277 -31.218 1.00 68.75 454 ASN A C 1
ATOM 3560 O O . ASN A 1 454 ? 16.526 8.129 -29.995 1.00 68.75 454 ASN A O 1
ATOM 3564 N N . GLU A 1 455 ? 17.584 7.816 -31.949 1.00 61.53 455 GLU A N 1
ATOM 3565 C CA . GLU A 1 455 ? 18.642 6.971 -31.397 1.00 61.53 455 GLU A CA 1
ATOM 3566 C C . GLU A 1 455 ? 19.453 7.590 -30.248 1.00 61.53 455 GLU A C 1
ATOM 3568 O O . GLU A 1 455 ? 20.187 6.887 -29.568 1.00 61.53 455 GLU A O 1
ATOM 3573 N N . SER A 1 456 ? 19.363 8.905 -30.055 1.00 57.03 456 SER A N 1
ATOM 3574 C CA . SER A 1 456 ? 20.025 9.617 -28.965 1.00 57.03 456 SER A CA 1
ATOM 3575 C C . SER A 1 456 ? 19.087 9.871 -27.780 1.00 57.03 456 SER A C 1
ATOM 3577 O O . SER A 1 456 ? 19.528 10.337 -26.736 1.00 57.03 456 SER A O 1
ATOM 3579 N N . GLY A 1 457 ? 17.800 9.546 -27.900 1.00 63.34 457 GLY A N 1
ATOM 3580 C CA . GLY A 1 457 ? 16.781 9.764 -26.870 1.00 63.34 457 GLY A CA 1
ATOM 3581 C C . GLY A 1 457 ? 16.168 11.147 -26.887 1.00 63.34 457 GLY A C 1
ATOM 3582 O O . GLY A 1 457 ? 15.552 11.567 -25.907 1.00 63.34 457 GLY A O 1
ATOM 3583 N N . THR A 1 458 ? 16.388 11.894 -27.957 1.00 71.81 458 THR A N 1
ATOM 3584 C CA . THR A 1 458 ? 15.803 13.215 -28.157 1.00 71.81 458 THR A CA 1
ATOM 3585 C C . THR A 1 458 ? 14.583 13.059 -29.056 1.00 71.81 458 THR A C 1
ATOM 3587 O O . THR A 1 458 ? 14.469 12.066 -29.777 1.00 71.81 458 THR A O 1
ATOM 3590 N N . PHE A 1 459 ? 13.617 13.968 -28.966 1.00 80.62 459 PHE A N 1
ATOM 3591 C CA . PHE A 1 459 ? 12.371 13.823 -29.718 1.00 80.62 459 PHE A CA 1
ATOM 3592 C C . PHE A 1 459 ? 12.616 13.819 -31.229 1.00 80.62 459 PHE A C 1
ATOM 3594 O O . PHE A 1 459 ? 13.379 14.635 -31.752 1.00 80.62 459 PHE A O 1
ATOM 3601 N N . THR A 1 460 ? 11.955 12.901 -31.937 1.00 82.50 460 THR A N 1
ATOM 3602 C CA . THR A 1 460 ? 12.015 12.869 -33.399 1.00 82.50 460 THR A CA 1
ATOM 3603 C C . THR A 1 460 ? 11.251 14.067 -33.961 1.00 82.50 460 THR A C 1
ATOM 3605 O O . THR A 1 460 ? 10.101 14.296 -33.607 1.00 82.50 460 THR A O 1
ATOM 3608 N N . ALA A 1 461 ? 11.884 14.822 -34.858 1.00 85.88 461 ALA A N 1
ATOM 3609 C CA . ALA A 1 461 ? 11.266 15.939 -35.580 1.00 85.88 461 ALA A CA 1
ATOM 3610 C C . ALA A 1 461 ? 11.213 15.669 -37.094 1.00 85.88 461 ALA A C 1
ATOM 3612 O O . ALA A 1 461 ? 11.296 16.580 -37.918 1.00 85.88 461 ALA A O 1
ATOM 3613 N N . VAL A 1 462 ? 11.141 14.390 -37.477 1.00 85.00 462 VAL A N 1
ATOM 3614 C CA . VAL A 1 462 ? 11.053 13.968 -38.879 1.00 85.00 462 VAL A CA 1
ATOM 3615 C C . VAL A 1 462 ? 9.660 14.324 -39.403 1.00 85.00 462 VAL A C 1
ATOM 3617 O O . VAL A 1 462 ? 8.681 13.766 -38.904 1.00 85.00 462 VAL A O 1
ATOM 3620 N N . PRO A 1 463 ? 9.529 15.228 -40.395 1.00 78.56 463 PRO A N 1
ATOM 3621 C CA . PRO A 1 463 ? 8.222 15.657 -40.877 1.00 78.56 463 PRO A CA 1
ATOM 3622 C C . PRO A 1 463 ? 7.364 14.465 -41.310 1.00 78.56 463 PRO A C 1
ATOM 3624 O O . PRO A 1 463 ? 7.773 13.685 -42.170 1.00 78.56 463 PRO A O 1
ATOM 3627 N N . ASN A 1 464 ? 6.159 14.364 -40.745 1.00 70.62 464 ASN A N 1
ATOM 3628 C CA . ASN A 1 464 ? 5.197 13.287 -40.993 1.00 70.62 464 ASN A CA 1
ATOM 3629 C C . ASN A 1 464 ? 5.590 11.894 -40.443 1.00 70.62 464 ASN A C 1
ATOM 3631 O O . ASN A 1 464 ? 5.055 10.902 -40.936 1.00 70.62 464 ASN A O 1
ATOM 3635 N N . SER A 1 465 ? 6.459 11.787 -39.424 1.00 81.62 465 SER A N 1
ATOM 3636 C CA . SER A 1 465 ? 6.645 10.526 -38.664 1.00 81.62 465 SER A CA 1
ATOM 3637 C C . SER A 1 465 ? 5.358 10.103 -37.944 1.00 81.62 465 SER A C 1
ATOM 3639 O O . SER A 1 465 ? 4.372 10.825 -37.978 1.00 81.62 465 SER A O 1
ATOM 3641 N N . ASN A 1 466 ? 5.289 8.961 -37.259 1.00 79.88 466 ASN A N 1
ATOM 3642 C CA . ASN A 1 466 ? 4.065 8.632 -36.508 1.00 79.88 466 ASN A CA 1
ATOM 3643 C C . ASN A 1 466 ? 3.842 9.551 -35.292 1.00 79.88 466 ASN A C 1
ATOM 3645 O O . ASN A 1 466 ? 2.697 9.752 -34.889 1.00 79.88 466 ASN A O 1
ATOM 3649 N N . SER A 1 467 ? 4.922 10.137 -34.773 1.00 83.75 467 SER A N 1
ATOM 3650 C CA . SER A 1 467 ? 4.989 10.890 -33.520 1.00 83.75 467 SER A CA 1
ATOM 3651 C C . SER A 1 467 ? 5.151 12.407 -33.677 1.00 83.75 467 SER A C 1
ATOM 3653 O O . SER A 1 467 ? 4.996 13.118 -32.690 1.00 83.75 467 SER A O 1
ATOM 3655 N N . TYR A 1 468 ? 5.450 12.923 -34.881 1.00 89.62 468 TYR A N 1
ATOM 3656 C CA . TYR A 1 468 ? 5.693 14.353 -35.123 1.00 89.62 468 TYR A CA 1
ATOM 3657 C C . TYR A 1 468 ? 5.057 14.893 -36.415 1.00 89.62 468 TYR A C 1
ATOM 3659 O O . TYR A 1 468 ? 4.992 14.224 -37.451 1.00 89.62 468 TYR A O 1
ATOM 3667 N N . SER A 1 469 ? 4.596 16.145 -36.388 1.00 86.44 469 SER A N 1
ATOM 3668 C CA . SER A 1 469 ? 4.056 16.863 -37.546 1.00 86.44 469 SER A CA 1
ATOM 3669 C C . SER A 1 469 ? 4.283 18.373 -37.461 1.00 86.44 469 SER A C 1
ATOM 3671 O O . SER A 1 469 ? 4.293 18.959 -36.384 1.00 86.44 469 SER A O 1
ATOM 3673 N N . ASN A 1 470 ? 4.373 19.032 -38.618 1.00 88.06 470 ASN A N 1
ATOM 3674 C CA . ASN A 1 470 ? 4.369 20.499 -38.706 1.00 88.06 470 ASN A CA 1
ATOM 3675 C C . ASN A 1 470 ? 2.956 21.101 -38.606 1.00 88.06 470 ASN A C 1
ATOM 3677 O O . ASN A 1 470 ? 2.806 22.305 -38.414 1.00 88.06 470 ASN A O 1
ATOM 3681 N N . THR A 1 471 ? 1.919 20.279 -38.765 1.00 86.25 471 THR A N 1
ATOM 3682 C CA . THR A 1 471 ? 0.506 20.678 -38.707 1.00 86.25 471 THR A CA 1
ATOM 3683 C C . THR A 1 471 ? -0.265 19.794 -37.736 1.00 86.25 471 THR A C 1
ATOM 3685 O O . THR A 1 471 ? 0.060 18.614 -37.602 1.00 86.25 471 THR A O 1
ATOM 3688 N N . VAL A 1 472 ? -1.323 20.333 -37.123 1.00 82.31 472 VAL A N 1
ATOM 3689 C CA . VAL A 1 472 ? -2.218 19.582 -36.226 1.00 82.31 472 VAL A CA 1
ATOM 3690 C C . VAL A 1 472 ? -2.675 18.291 -36.905 1.00 82.31 472 VAL A C 1
ATOM 3692 O O . VAL A 1 472 ? -3.186 18.325 -38.030 1.00 82.31 472 VAL A O 1
ATOM 3695 N N . ARG A 1 473 ? -2.519 17.151 -36.230 1.00 72.50 473 ARG A N 1
ATOM 3696 C CA . ARG A 1 473 ? -3.047 15.876 -36.720 1.00 72.50 473 ARG A CA 1
ATOM 3697 C C . ARG A 1 473 ? -4.518 15.737 -36.365 1.00 72.50 473 ARG A C 1
ATOM 3699 O O . ARG A 1 473 ? -4.918 15.878 -35.216 1.00 72.50 473 ARG A O 1
ATOM 3706 N N . THR A 1 474 ? -5.326 15.399 -37.362 1.00 69.44 474 THR A N 1
ATOM 3707 C CA . THR A 1 474 ? -6.745 15.043 -37.187 1.00 69.44 474 THR A CA 1
ATOM 3708 C C . THR A 1 474 ? -6.986 13.536 -37.293 1.00 69.44 474 THR A C 1
ATOM 3710 O O . THR A 1 474 ? -8.082 13.056 -37.013 1.00 69.44 474 THR A O 1
ATOM 3713 N N . THR A 1 475 ? -5.957 12.775 -37.670 1.00 66.31 475 THR A N 1
ATOM 3714 C CA . THR A 1 475 ? -5.969 11.317 -37.825 1.00 66.31 475 THR A CA 1
ATOM 3715 C C . THR A 1 475 ? -4.712 10.727 -37.195 1.00 66.31 475 THR A C 1
ATOM 3717 O O . THR A 1 475 ? -3.640 11.317 -37.312 1.00 66.31 475 THR A O 1
ATOM 3720 N N . PHE A 1 476 ? -4.827 9.556 -36.577 1.00 66.19 476 PHE A N 1
ATOM 3721 C CA . PHE A 1 476 ? -3.723 8.865 -35.910 1.00 66.19 476 PHE A CA 1
ATOM 3722 C C . PHE A 1 476 ? -3.441 7.521 -36.582 1.00 66.19 476 PHE A C 1
ATOM 3724 O O . PHE A 1 476 ? -4.334 6.895 -37.166 1.00 66.19 476 PHE A O 1
ATOM 3731 N N . THR A 1 477 ? -2.197 7.065 -36.489 1.00 64.88 477 THR A N 1
ATOM 3732 C CA . THR A 1 477 ? -1.799 5.750 -36.989 1.00 64.88 477 THR A CA 1
ATOM 3733 C C . THR A 1 477 ? -2.246 4.691 -35.976 1.00 64.88 477 THR A C 1
ATOM 3735 O O . THR A 1 477 ? -1.948 4.774 -34.790 1.00 64.88 477 THR A O 1
ATOM 3738 N N . LYS A 1 478 ? -2.981 3.662 -36.416 1.00 69.19 478 LYS A N 1
ATOM 3739 C CA . LYS A 1 478 ? -3.466 2.580 -35.529 1.00 69.19 478 LYS A CA 1
ATOM 3740 C C . LYS A 1 478 ? -2.373 1.577 -35.122 1.00 69.19 478 LYS A C 1
ATOM 3742 O O . LYS A 1 478 ? -2.667 0.594 -34.451 1.00 69.19 478 LYS A O 1
ATOM 3747 N N . GLY A 1 479 ? -1.129 1.809 -35.540 1.00 77.19 479 GLY A N 1
ATOM 3748 C CA . GLY A 1 479 ? -0.023 0.859 -35.417 1.00 77.19 479 GLY A CA 1
ATOM 3749 C C . GLY A 1 479 ? 0.348 0.492 -33.978 1.00 77.19 479 GLY A C 1
ATOM 3750 O O . GLY A 1 479 ? 0.794 -0.625 -33.750 1.00 77.19 479 GLY A O 1
ATOM 3751 N N . TRP A 1 480 ? 0.110 1.383 -33.005 1.00 85.75 480 TRP A N 1
ATOM 3752 C CA . TRP A 1 480 ? 0.449 1.167 -31.585 1.00 85.75 480 TRP A CA 1
ATOM 3753 C C . TRP A 1 480 ? -0.783 0.930 -30.687 1.00 85.75 480 TRP A C 1
ATOM 3755 O O . TRP A 1 480 ? -0.735 1.160 -29.478 1.00 85.75 480 TRP A O 1
ATOM 3765 N N . GLN A 1 481 ? -1.918 0.492 -31.255 1.00 84.00 481 GLN A N 1
ATOM 3766 C CA . GLN A 1 481 ? -3.178 0.298 -30.513 1.00 84.00 481 GLN A CA 1
ATOM 3767 C C . GLN A 1 481 ? -3.100 -0.781 -29.412 1.00 84.00 481 GLN A C 1
ATOM 3769 O O . GLN A 1 481 ? -3.833 -0.726 -28.427 1.00 84.00 481 GLN A O 1
ATOM 3774 N N . ASP A 1 482 ? -2.222 -1.768 -29.552 1.00 83.31 482 ASP A N 1
ATOM 3775 C CA . ASP A 1 482 ? -2.088 -2.851 -28.570 1.00 83.31 482 ASP A CA 1
ATOM 3776 C C . ASP A 1 482 ? -0.806 -2.762 -27.733 1.00 83.31 482 ASP A C 1
ATOM 3778 O O . ASP A 1 482 ? -0.493 -3.692 -26.994 1.00 83.31 482 ASP A O 1
ATOM 3782 N N . TYR A 1 483 ? -0.071 -1.652 -27.831 1.00 83.00 483 TYR A N 1
ATOM 3783 C CA . TYR A 1 483 ? 1.240 -1.518 -27.199 1.00 83.00 483 TYR A CA 1
ATOM 3784 C C . TYR A 1 483 ? 1.132 -1.030 -25.755 1.00 83.00 483 TYR A C 1
ATOM 3786 O O . TYR A 1 483 ? 0.150 -0.400 -25.365 1.00 83.00 483 TYR A O 1
ATOM 3794 N N . TYR A 1 484 ? 2.178 -1.304 -24.976 1.00 80.75 484 TYR A N 1
ATOM 3795 C CA . TYR A 1 484 ? 2.492 -0.626 -23.723 1.00 80.75 484 TYR A CA 1
ATOM 3796 C C . TYR A 1 484 ? 3.786 0.153 -23.965 1.00 80.75 484 TYR A C 1
ATOM 3798 O O . TYR A 1 484 ? 4.818 -0.470 -24.179 1.00 80.75 484 TYR A O 1
ATOM 3806 N N . ILE A 1 485 ? 3.765 1.487 -23.982 1.00 79.06 485 ILE A N 1
ATOM 3807 C CA . ILE A 1 485 ? 4.949 2.289 -24.336 1.00 79.06 485 ILE A CA 1
ATOM 3808 C C . ILE A 1 485 ? 5.548 2.940 -23.097 1.00 79.06 485 ILE A C 1
ATOM 3810 O O . ILE A 1 485 ? 4.832 3.480 -22.253 1.00 79.06 485 ILE A O 1
ATOM 3814 N N . TYR A 1 486 ? 6.875 2.913 -23.016 1.00 75.69 486 TYR A N 1
ATOM 3815 C CA . TYR A 1 486 ? 7.660 3.609 -22.011 1.00 75.69 486 TYR A CA 1
ATOM 3816 C C . TYR A 1 486 ? 8.557 4.672 -22.660 1.00 75.69 486 TYR A C 1
ATOM 3818 O O . TYR A 1 486 ? 9.394 4.365 -23.508 1.00 75.69 486 TYR A O 1
ATOM 3826 N N . CYS A 1 487 ? 8.407 5.925 -22.235 1.00 75.50 487 CYS A N 1
ATOM 3827 C CA . CYS A 1 487 ? 9.081 7.092 -22.788 1.00 75.50 487 CYS A CA 1
ATOM 3828 C C . CYS A 1 487 ? 9.848 7.854 -21.704 1.00 75.50 487 CYS A C 1
ATOM 3830 O O . CYS A 1 487 ? 9.246 8.423 -20.796 1.00 75.50 487 CYS A O 1
ATOM 3832 N N . ALA A 1 488 ? 11.176 7.907 -21.833 1.00 71.19 488 ALA A N 1
ATOM 3833 C CA . ALA A 1 488 ? 12.054 8.684 -20.959 1.00 71.19 488 ALA A CA 1
ATOM 3834 C C . ALA A 1 488 ? 13.024 9.542 -21.792 1.00 71.19 488 ALA A C 1
ATOM 3836 O O . ALA A 1 488 ? 14.150 9.113 -22.061 1.00 71.19 488 ALA A O 1
ATOM 3837 N N . PRO A 1 489 ? 12.590 10.723 -22.265 1.00 69.81 489 PRO A N 1
ATOM 3838 C CA . PRO A 1 489 ? 13.405 11.563 -23.135 1.00 69.81 489 PRO A CA 1
ATOM 3839 C C . PRO A 1 489 ? 14.639 12.128 -22.419 1.00 69.81 489 PRO A C 1
ATOM 3841 O O . PRO A 1 489 ? 14.615 12.435 -21.230 1.00 69.81 489 PRO A O 1
ATOM 3844 N N . SER A 1 490 ? 15.721 12.317 -23.178 1.00 60.94 490 SER A N 1
ATOM 3845 C CA . SER A 1 490 ? 16.925 13.045 -22.733 1.00 60.94 490 SER A CA 1
ATOM 3846 C C . SER A 1 490 ? 16.689 14.533 -22.576 1.00 60.94 490 SER A C 1
ATOM 3848 O O . SER A 1 490 ? 17.270 15.185 -21.718 1.00 60.94 490 SER A O 1
ATOM 3850 N N . GLU A 1 491 ? 15.938 15.110 -23.496 1.00 69.75 491 GLU A N 1
ATOM 3851 C CA . GLU A 1 491 ? 15.859 16.550 -23.647 1.00 69.75 491 GLU A CA 1
ATOM 3852 C C . GLU A 1 491 ? 14.513 16.924 -24.230 1.00 69.75 491 GLU A C 1
ATOM 3854 O O . GLU A 1 491 ? 13.844 16.109 -24.869 1.00 69.75 491 GLU A O 1
ATOM 3859 N N . MET A 1 492 ? 14.139 18.175 -24.001 1.00 80.94 492 MET A N 1
ATOM 3860 C CA . MET A 1 492 ? 12.946 18.744 -24.595 1.00 80.94 492 MET A CA 1
ATOM 3861 C C . MET A 1 492 ? 13.134 18.954 -26.099 1.00 80.94 492 MET A C 1
ATOM 3863 O O . MET A 1 492 ? 14.259 19.212 -26.540 1.00 80.94 492 MET A O 1
ATOM 3867 N N . PRO A 1 493 ? 12.057 18.862 -26.899 1.00 81.88 493 PRO A N 1
ATOM 3868 C CA . PRO A 1 493 ? 12.161 19.064 -28.333 1.00 81.88 493 PRO A CA 1
ATOM 3869 C C . PRO A 1 493 ? 12.679 20.468 -28.662 1.00 81.88 493 PRO A C 1
ATOM 3871 O O . PRO A 1 493 ? 12.229 21.464 -28.094 1.00 81.88 493 PRO A O 1
ATOM 3874 N N . THR A 1 494 ? 13.613 20.552 -29.609 1.00 76.38 494 THR A N 1
ATOM 3875 C CA . THR A 1 494 ? 14.176 21.828 -30.085 1.00 76.38 494 THR A CA 1
ATOM 3876 C C . THR A 1 494 ? 13.452 22.368 -31.317 1.00 76.38 494 THR A C 1
ATOM 3878 O O . THR A 1 494 ? 13.441 23.577 -31.543 1.00 76.38 494 THR A O 1
ATOM 3881 N N . ALA A 1 495 ? 12.819 21.494 -32.105 1.00 85.12 495 ALA A N 1
ATOM 3882 C CA . ALA A 1 495 ? 12.020 21.882 -33.259 1.00 85.12 495 ALA A CA 1
ATOM 3883 C C . ALA A 1 495 ? 10.575 22.194 -32.850 1.00 85.12 495 ALA A C 1
ATOM 3885 O O . ALA A 1 495 ? 9.942 21.421 -32.129 1.00 85.12 495 ALA A O 1
ATOM 3886 N N . SER A 1 496 ? 10.038 23.303 -33.358 1.00 88.56 496 SER A N 1
ATOM 3887 C CA . SER A 1 496 ? 8.615 23.633 -33.238 1.00 88.56 496 SER A CA 1
ATOM 3888 C C . SER A 1 496 ? 7.750 22.625 -34.003 1.00 88.56 496 SER A C 1
ATOM 3890 O O . SER A 1 496 ? 8.181 22.086 -35.023 1.00 88.56 496 SER A O 1
ATOM 3892 N N . GLY A 1 497 ? 6.524 22.390 -33.541 1.00 90.56 497 GLY A N 1
ATOM 3893 C CA . GLY A 1 497 ? 5.577 21.472 -34.179 1.00 90.56 497 GLY A CA 1
ATOM 3894 C C . GLY A 1 497 ? 4.734 20.693 -33.174 1.00 90.56 497 GLY A C 1
ATOM 3895 O O . GLY A 1 497 ? 4.724 21.005 -31.985 1.00 90.56 497 GLY A O 1
ATOM 3896 N N . TYR A 1 498 ? 4.035 19.682 -33.681 1.00 90.81 498 TYR A N 1
ATOM 3897 C CA . TYR A 1 498 ? 3.116 18.820 -32.945 1.00 90.81 498 TYR A CA 1
ATOM 3898 C C . TYR A 1 498 ? 3.775 17.467 -32.700 1.00 90.81 498 TYR A C 1
ATOM 3900 O O . TYR A 1 498 ? 4.139 16.786 -33.657 1.00 90.81 498 TYR A O 1
ATOM 3908 N N . TYR A 1 499 ? 3.929 17.094 -31.435 1.00 91.38 499 TYR A N 1
ATOM 3909 C CA . TYR A 1 499 ? 4.484 15.829 -30.972 1.00 91.38 499 TYR A CA 1
ATOM 3910 C C . TYR A 1 499 ? 3.358 15.006 -30.341 1.00 91.38 499 TYR A C 1
ATOM 3912 O O . TYR A 1 499 ? 3.026 15.165 -29.163 1.00 91.38 499 TYR A O 1
ATOM 3920 N N . ASP A 1 500 ? 2.760 14.135 -31.146 1.00 88.00 500 ASP A N 1
ATOM 3921 C CA . ASP A 1 500 ? 1.644 13.279 -30.756 1.00 88.00 500 ASP A CA 1
ATOM 3922 C C . ASP A 1 500 ? 2.182 11.910 -30.322 1.00 88.00 500 ASP A C 1
ATOM 3924 O O . ASP A 1 500 ? 2.488 11.035 -31.132 1.00 88.00 500 ASP A O 1
ATOM 3928 N N . MET A 1 501 ? 2.318 11.724 -29.015 1.00 90.56 501 MET A N 1
ATOM 3929 C CA . MET A 1 501 ? 2.787 10.490 -28.394 1.00 90.56 501 MET A CA 1
ATOM 3930 C C . MET A 1 501 ? 1.598 9.619 -28.016 1.00 90.56 501 MET A C 1
ATOM 3932 O O . MET A 1 501 ? 0.636 10.109 -27.425 1.00 90.56 501 MET A O 1
ATOM 3936 N N . TYR A 1 502 ? 1.642 8.320 -28.313 1.00 89.81 502 TYR A N 1
ATOM 3937 C CA . TYR A 1 502 ? 0.504 7.473 -27.986 1.00 89.81 502 TYR A CA 1
ATOM 3938 C C . TYR A 1 502 ? 0.781 5.998 -27.824 1.00 89.81 502 TYR A C 1
ATOM 3940 O O . TYR A 1 502 ? 1.785 5.483 -28.291 1.00 89.81 502 TYR A O 1
ATOM 3948 N N . SER A 1 503 ? -0.164 5.337 -27.164 1.00 87.88 503 SER A N 1
ATOM 3949 C CA . SER A 1 503 ? -0.208 3.903 -26.925 1.00 87.88 503 SER A CA 1
ATOM 3950 C C . SER A 1 503 ? -1.658 3.503 -26.675 1.00 87.88 503 SER A C 1
ATOM 3952 O O . SER A 1 503 ? -2.368 4.227 -25.987 1.00 87.88 503 SER A O 1
ATOM 3954 N N . GLY A 1 504 ? -2.139 2.394 -27.233 1.00 82.38 504 GLY A N 1
ATOM 3955 C CA . GLY A 1 504 ? -3.540 2.004 -27.038 1.00 82.38 504 GLY A CA 1
ATOM 3956 C C . GLY A 1 504 ? -3.828 1.167 -25.787 1.00 82.38 504 GLY A C 1
ATOM 3957 O O . GLY A 1 504 ? -4.994 0.878 -25.536 1.00 82.38 504 GLY A O 1
ATOM 3958 N N . LYS A 1 505 ? -2.820 0.774 -24.988 1.00 84.38 505 LYS A N 1
ATOM 3959 C CA . LYS A 1 505 ? -3.045 0.157 -23.660 1.00 84.38 505 LYS A CA 1
ATOM 3960 C C . LYS A 1 505 ? -2.579 1.040 -22.513 1.00 84.38 505 LYS A C 1
ATOM 3962 O O . LYS A 1 505 ? -3.357 1.342 -21.608 1.00 84.38 505 LYS A O 1
ATOM 3967 N N . GLU A 1 506 ? -1.295 1.387 -22.520 1.00 84.50 506 GLU A N 1
ATOM 3968 C CA . GLU A 1 506 ? -0.640 2.120 -21.437 1.00 84.50 506 GLU A CA 1
ATOM 3969 C C . GLU A 1 506 ? 0.516 2.955 -21.994 1.00 84.50 506 GLU A C 1
ATOM 3971 O O . GLU A 1 506 ? 1.309 2.456 -22.797 1.00 84.50 506 GLU A O 1
ATOM 3976 N N . PHE A 1 507 ? 0.627 4.210 -21.565 1.00 86.88 507 PHE A N 1
ATOM 3977 C CA . PHE A 1 507 ? 1.736 5.094 -21.904 1.00 86.88 507 PHE A CA 1
ATOM 3978 C C . PHE A 1 507 ? 2.393 5.597 -20.623 1.00 86.88 507 PHE A C 1
ATOM 3980 O O . PHE A 1 507 ? 1.768 6.305 -19.840 1.00 86.88 507 PHE A O 1
ATOM 3987 N N . ASN A 1 508 ? 3.658 5.255 -20.415 1.00 79.06 508 ASN A N 1
ATOM 3988 C CA . ASN A 1 508 ? 4.442 5.676 -19.262 1.00 79.06 508 ASN A CA 1
ATOM 3989 C C . ASN A 1 508 ? 5.426 6.765 -19.693 1.00 79.06 508 ASN A C 1
ATOM 3991 O O . ASN A 1 508 ? 6.302 6.506 -20.515 1.00 79.06 508 ASN A O 1
ATOM 3995 N N . TYR A 1 509 ? 5.296 7.969 -19.142 1.00 82.25 509 TYR A N 1
ATOM 3996 C CA . TYR A 1 509 ? 6.180 9.099 -19.408 1.00 82.25 509 TYR A CA 1
ATOM 3997 C C . TYR A 1 509 ? 6.973 9.470 -18.152 1.00 82.25 509 TYR A C 1
ATOM 3999 O O . TYR A 1 509 ? 6.393 9.833 -17.126 1.00 82.25 509 TYR A O 1
ATOM 4007 N N . LEU A 1 510 ? 8.301 9.407 -18.250 1.00 76.00 510 LEU A N 1
ATOM 4008 C CA . LEU A 1 510 ? 9.231 9.768 -17.183 1.00 76.00 510 LEU A CA 1
ATOM 4009 C C . LEU A 1 510 ? 10.168 10.882 -17.657 1.00 76.00 510 LEU A C 1
ATOM 4011 O O . LEU A 1 510 ? 11.083 10.644 -18.443 1.00 76.00 510 LEU A O 1
ATOM 4015 N N . TRP A 1 511 ? 10.004 12.083 -17.114 1.00 73.62 511 TRP A N 1
ATOM 4016 C CA . TRP A 1 511 ? 11.043 13.107 -17.161 1.00 73.62 511 TRP A CA 1
ATOM 4017 C C . TRP A 1 511 ? 11.877 12.988 -15.890 1.00 73.62 511 TRP A C 1
ATOM 4019 O O . TRP A 1 511 ? 11.395 13.356 -14.834 1.00 73.62 511 TRP A O 1
ATOM 4029 N N . TYR A 1 512 ? 13.109 12.484 -15.944 1.00 65.06 512 TYR A N 1
ATOM 4030 C CA . TYR A 1 512 ? 13.968 12.391 -14.754 1.00 65.06 512 TYR A CA 1
ATOM 4031 C C . TYR A 1 512 ? 15.273 13.148 -14.995 1.00 65.06 512 TYR A C 1
ATOM 4033 O O . TYR A 1 512 ? 16.253 12.610 -15.508 1.00 65.06 512 TYR A O 1
ATOM 4041 N N . ASN A 1 513 ? 15.262 14.441 -14.681 1.00 61.56 513 ASN A N 1
ATOM 4042 C CA . ASN A 1 513 ? 16.370 15.357 -14.930 1.00 61.56 513 ASN A CA 1
ATOM 4043 C C . ASN A 1 513 ? 16.515 16.329 -13.752 1.00 61.56 513 ASN A C 1
ATOM 4045 O O . ASN A 1 513 ? 15.523 16.669 -13.120 1.00 61.56 513 ASN A O 1
ATOM 4049 N N . ILE A 1 514 ? 17.738 16.784 -13.465 1.00 57.97 514 ILE A N 1
ATOM 4050 C CA . ILE A 1 514 ? 17.999 17.826 -12.455 1.00 57.97 514 ILE A CA 1
ATOM 4051 C C . ILE A 1 514 ? 17.457 19.190 -12.878 1.00 57.97 514 ILE A C 1
ATOM 4053 O O . ILE A 1 514 ? 17.227 20.049 -12.036 1.00 57.97 514 ILE A O 1
ATOM 4057 N N . ASN A 1 515 ? 17.272 19.388 -14.182 1.00 67.50 515 ASN A N 1
ATOM 4058 C CA . ASN A 1 515 ? 16.656 20.588 -14.711 1.00 67.50 515 ASN A CA 1
ATOM 4059 C C . ASN A 1 515 ? 15.145 20.375 -14.893 1.00 67.50 515 ASN A C 1
ATOM 4061 O O . ASN A 1 515 ? 14.727 19.272 -15.277 1.00 67.50 515 ASN A O 1
ATOM 4065 N N . PRO A 1 516 ? 14.338 21.432 -14.696 1.00 77.50 516 PRO A N 1
ATOM 4066 C CA . PRO A 1 516 ? 12.927 21.422 -15.049 1.00 77.50 516 PRO A CA 1
ATOM 4067 C C . PRO A 1 516 ? 12.687 20.982 -16.499 1.00 77.50 516 PRO A C 1
ATOM 4069 O O . PRO A 1 516 ? 13.528 21.160 -17.384 1.00 77.50 516 PRO A O 1
ATOM 4072 N N . MET A 1 517 ? 11.496 20.457 -16.756 1.00 85.56 517 MET A N 1
ATOM 4073 C CA . MET A 1 517 ? 10.997 20.193 -18.101 1.00 85.56 517 MET A CA 1
ATOM 4074 C C . MET A 1 517 ? 10.564 21.516 -18.755 1.00 85.56 517 MET A C 1
ATOM 4076 O O . MET A 1 517 ? 9.447 21.985 -18.543 1.00 85.56 517 MET A O 1
ATOM 4080 N N . GLU A 1 518 ? 11.457 22.156 -19.516 1.00 88.19 518 GLU A N 1
ATOM 4081 C CA . GLU A 1 518 ? 11.229 23.498 -20.078 1.00 88.19 518 GLU A CA 1
ATOM 4082 C C . GLU A 1 518 ? 10.762 23.489 -21.543 1.00 88.19 518 GLU A C 1
ATOM 4084 O O . GLU A 1 518 ? 11.463 23.030 -22.447 1.00 88.19 518 GLU A O 1
ATOM 4089 N N . PHE A 1 519 ? 9.599 24.087 -21.798 1.00 90.50 519 PHE A N 1
ATOM 4090 C CA . PHE A 1 519 ? 9.048 24.298 -23.135 1.00 90.50 519 PHE A CA 1
ATOM 4091 C C . PHE A 1 519 ? 9.439 25.681 -23.671 1.00 90.50 519 PHE A C 1
ATOM 4093 O O . PHE A 1 519 ? 8.751 26.678 -23.437 1.00 90.50 519 PHE A O 1
ATOM 4100 N N . ASN A 1 520 ? 10.562 25.730 -24.394 1.00 83.06 520 ASN A N 1
ATOM 4101 C CA . ASN A 1 520 ? 11.146 26.970 -24.927 1.00 83.06 520 ASN A CA 1
ATOM 4102 C C . ASN A 1 520 ? 10.678 27.320 -26.355 1.00 83.06 520 ASN A C 1
ATOM 4104 O O . ASN A 1 520 ? 10.649 28.492 -26.731 1.00 83.06 520 ASN A O 1
ATOM 4108 N N . GLY A 1 521 ? 10.322 26.318 -27.163 1.00 81.62 521 GLY A N 1
ATOM 4109 C CA . GLY A 1 521 ? 9.854 26.488 -28.545 1.00 81.62 521 GLY A CA 1
ATOM 4110 C C . GLY A 1 521 ? 8.330 26.553 -28.670 1.00 81.62 521 GLY A C 1
ATOM 4111 O O . GLY A 1 521 ? 7.610 26.357 -27.694 1.00 81.62 521 GLY A O 1
ATOM 4112 N N . ASN A 1 522 ? 7.829 26.789 -29.887 1.00 88.19 522 ASN A N 1
ATOM 4113 C CA . ASN A 1 522 ? 6.404 26.631 -30.192 1.00 88.19 522 ASN A CA 1
ATOM 4114 C C . ASN A 1 522 ? 6.101 25.139 -30.405 1.00 88.19 522 ASN A C 1
ATOM 4116 O O . ASN A 1 522 ? 6.136 24.638 -31.532 1.00 88.19 522 ASN A O 1
ATOM 4120 N N . VAL A 1 523 ? 5.927 24.425 -29.298 1.00 91.38 523 VAL A N 1
ATOM 4121 C CA . VAL A 1 523 ? 5.842 22.964 -29.242 1.00 91.38 523 VAL A CA 1
ATOM 4122 C C . VAL A 1 523 ? 4.493 22.567 -28.656 1.00 91.38 523 VAL A C 1
ATOM 4124 O O . VAL A 1 523 ? 4.169 22.980 -27.546 1.00 91.38 523 VAL A O 1
ATOM 4127 N N . ASP A 1 524 ? 3.743 21.736 -29.374 1.00 92.00 524 ASP A N 1
ATOM 4128 C CA . ASP A 1 524 ? 2.508 21.122 -28.887 1.00 92.00 524 ASP A CA 1
ATOM 4129 C C . ASP A 1 524 ? 2.748 19.634 -28.653 1.00 92.00 524 ASP A C 1
ATOM 4131 O O . ASP A 1 524 ? 2.889 18.864 -29.598 1.00 92.00 524 ASP A O 1
ATOM 4135 N N . MET A 1 525 ? 2.852 19.229 -27.391 1.00 93.62 525 MET A N 1
ATOM 4136 C CA . MET A 1 525 ? 3.003 17.829 -27.008 1.00 93.62 525 MET A CA 1
ATOM 4137 C C . MET A 1 525 ? 1.673 17.279 -26.496 1.00 93.62 525 MET A C 1
ATOM 4139 O O . MET A 1 525 ? 1.041 17.867 -25.619 1.00 93.62 525 MET A O 1
ATOM 4143 N N . SER A 1 526 ? 1.270 16.110 -26.986 1.00 92.25 526 SER A N 1
ATOM 4144 C CA . SER A 1 526 ? 0.080 15.400 -26.506 1.00 92.25 526 SER A CA 1
ATOM 4145 C C . SER A 1 526 ? 0.399 13.928 -26.245 1.00 92.25 526 SER A C 1
ATOM 4147 O O . SER A 1 526 ? 1.015 13.279 -27.083 1.00 92.25 526 SER A O 1
ATOM 4149 N N . ILE A 1 527 ? -0.026 13.394 -25.097 1.00 93.56 527 ILE A N 1
ATOM 4150 C CA . ILE A 1 527 ? 0.005 11.959 -24.784 1.00 93.56 527 ILE A CA 1
ATOM 4151 C C . ILE A 1 527 ? -1.416 11.407 -24.880 1.00 93.56 527 ILE A C 1
ATOM 4153 O O . ILE A 1 527 ? -2.311 11.902 -24.197 1.00 93.56 527 ILE A O 1
ATOM 4157 N N . HIS A 1 528 ? -1.608 10.364 -25.686 1.00 91.19 528 HIS A N 1
ATOM 4158 C CA . HIS A 1 528 ? -2.888 9.685 -25.880 1.00 91.19 528 HIS A CA 1
ATOM 4159 C C . HIS A 1 528 ? -2.815 8.212 -25.476 1.00 91.19 528 HIS A C 1
ATOM 4161 O O . HIS A 1 528 ? -2.052 7.442 -26.064 1.00 91.19 528 HIS A O 1
ATOM 4167 N N . SER A 1 529 ? -3.628 7.801 -24.503 1.00 90.31 529 SER A N 1
ATOM 4168 C CA . SER A 1 529 ? -3.736 6.396 -24.086 1.00 90.31 529 SER A CA 1
ATOM 4169 C C . SER A 1 529 ? -4.970 6.159 -23.220 1.00 90.31 529 SER A C 1
ATOM 4171 O O . SER A 1 529 ? -5.491 7.097 -22.623 1.00 90.31 529 SER A O 1
ATOM 4173 N N . SER A 1 530 ? -5.417 4.904 -23.117 1.00 83.62 530 SER A N 1
ATOM 4174 C CA . SER A 1 530 ? -6.440 4.485 -22.146 1.00 83.62 530 SER A CA 1
ATOM 4175 C C . SER A 1 530 ? -5.921 4.570 -20.706 1.00 83.62 530 SER A C 1
ATOM 4177 O O . SER A 1 530 ? -6.688 4.819 -19.779 1.00 83.62 530 SER A O 1
ATOM 4179 N N . ASN A 1 531 ? -4.609 4.388 -20.518 1.00 81.19 531 ASN A N 1
ATOM 4180 C CA . ASN A 1 531 ? -3.913 4.561 -19.244 1.00 81.19 531 ASN A CA 1
ATOM 4181 C C . ASN A 1 531 ? -2.624 5.354 -19.472 1.00 81.19 531 ASN A C 1
ATOM 4183 O O . ASN A 1 531 ? -1.789 4.962 -20.291 1.00 81.19 531 ASN A O 1
ATOM 4187 N N . ILE A 1 532 ? -2.449 6.459 -18.762 1.00 84.19 532 ILE A N 1
ATOM 4188 C CA . ILE A 1 532 ? -1.252 7.297 -18.805 1.00 84.19 532 ILE A CA 1
ATOM 4189 C C . ILE A 1 532 ? -0.619 7.280 -17.421 1.00 84.19 532 ILE A C 1
ATOM 4191 O O . ILE A 1 532 ? -1.302 7.542 -16.441 1.00 84.19 532 ILE A O 1
ATOM 4195 N N . THR A 1 533 ? 0.682 7.036 -17.339 1.00 79.25 533 THR A N 1
ATOM 4196 C CA . THR A 1 533 ? 1.474 7.224 -16.119 1.00 79.25 533 THR A CA 1
ATOM 4197 C C . THR A 1 533 ? 2.458 8.362 -16.349 1.00 79.25 533 THR A C 1
ATOM 4199 O O . THR A 1 533 ? 3.192 8.342 -17.336 1.00 79.25 533 THR A O 1
ATOM 4202 N N . LEU A 1 534 ? 2.502 9.338 -15.446 1.00 79.25 534 LEU A N 1
ATOM 4203 C CA . LEU A 1 534 ? 3.326 10.536 -15.548 1.00 79.25 534 LEU A CA 1
ATOM 4204 C C . LEU A 1 534 ? 4.219 10.700 -14.313 1.00 79.25 534 LEU A C 1
ATOM 4206 O O . LEU A 1 534 ? 3.746 10.635 -13.178 1.00 79.25 534 LEU A O 1
ATOM 4210 N N . SER A 1 535 ? 5.507 10.953 -14.538 1.00 75.25 535 SER A N 1
ATOM 4211 C CA . SER A 1 535 ? 6.481 11.275 -13.492 1.00 75.25 535 SER A CA 1
ATOM 4212 C C . SER A 1 535 ? 7.431 12.371 -13.974 1.00 75.25 535 SER A C 1
ATOM 4214 O O . SER A 1 535 ? 7.955 12.284 -15.089 1.00 75.25 535 SER A O 1
ATOM 4216 N N . ILE A 1 536 ? 7.620 13.411 -13.155 1.00 76.94 536 ILE A N 1
ATOM 4217 C CA . ILE A 1 536 ? 8.377 14.621 -13.507 1.00 76.94 536 ILE A CA 1
ATOM 4218 C C . ILE A 1 536 ? 9.395 14.957 -12.415 1.00 76.94 536 ILE A C 1
ATOM 4220 O O . ILE A 1 536 ? 9.035 15.337 -11.306 1.00 76.94 536 ILE A O 1
ATOM 4224 N N . GLY A 1 537 ? 10.666 14.907 -12.787 1.00 62.47 537 GLY A N 1
ATOM 4225 C CA . GLY A 1 537 ? 11.840 15.165 -11.966 1.00 62.47 537 GLY A CA 1
ATOM 4226 C C . GLY A 1 537 ? 12.103 14.107 -10.883 1.00 62.47 537 GLY A C 1
ATOM 4227 O O . GLY A 1 537 ? 11.217 13.325 -10.544 1.00 62.47 537 GLY A O 1
ATOM 4228 N N . PRO A 1 538 ? 13.331 14.077 -10.334 1.00 58.59 538 PRO A N 1
ATOM 4229 C CA . PRO A 1 538 ? 13.573 13.555 -8.993 1.00 58.59 538 PRO A CA 1
ATOM 4230 C C . PRO A 1 538 ? 12.772 14.339 -7.950 1.00 58.59 538 PRO A C 1
ATOM 4232 O O . PRO A 1 538 ? 12.494 15.527 -8.155 1.00 58.59 538 PRO A O 1
ATOM 4235 N N . ASP A 1 539 ? 12.447 13.684 -6.834 1.00 53.28 539 ASP A N 1
ATOM 4236 C CA . ASP A 1 539 ? 11.718 14.311 -5.728 1.00 53.28 539 ASP A CA 1
ATOM 4237 C C . ASP A 1 539 ? 12.518 15.484 -5.140 1.00 53.28 539 ASP A C 1
ATOM 4239 O O . ASP A 1 539 ? 13.753 15.496 -5.151 1.00 53.28 539 ASP A O 1
ATOM 4243 N N . GLU A 1 540 ? 11.818 16.480 -4.595 1.00 54.22 540 GLU A N 1
ATOM 4244 C CA . GLU A 1 540 ? 12.464 17.624 -3.953 1.00 54.22 540 GLU A CA 1
ATOM 4245 C C . GLU A 1 540 ? 13.370 17.144 -2.806 1.00 54.22 540 GLU A C 1
ATOM 4247 O O . GLU A 1 540 ? 12.938 16.426 -1.902 1.00 54.22 540 GLU A O 1
ATOM 4252 N N . ASN A 1 541 ? 14.638 17.558 -2.831 1.00 53.84 541 ASN A N 1
ATOM 4253 C CA . ASN A 1 541 ? 15.704 17.119 -1.923 1.00 53.84 541 ASN A CA 1
ATOM 4254 C C . ASN A 1 541 ? 16.218 15.684 -2.130 1.00 53.84 541 ASN A C 1
ATOM 4256 O O . ASN A 1 541 ? 17.062 15.224 -1.349 1.00 53.84 541 ASN A O 1
ATOM 4260 N N . GLU A 1 542 ? 15.789 14.978 -3.181 1.00 51.47 542 GLU A N 1
ATOM 4261 C CA . GLU A 1 542 ? 16.407 13.708 -3.555 1.00 51.47 542 GLU A CA 1
ATOM 4262 C C . GLU A 1 542 ? 17.898 13.937 -3.846 1.00 51.47 542 GLU A C 1
ATOM 4264 O O . GLU A 1 542 ? 18.299 14.867 -4.555 1.00 51.47 542 GLU A O 1
ATOM 4269 N N . THR A 1 543 ? 18.757 13.097 -3.267 1.00 51.56 543 THR A N 1
ATOM 4270 C CA . THR A 1 543 ? 20.178 13.121 -3.610 1.00 51.56 543 THR A CA 1
ATOM 4271 C C . THR A 1 543 ? 20.375 12.389 -4.931 1.00 51.56 543 THR A C 1
ATOM 4273 O O . THR A 1 543 ? 20.170 11.181 -5.021 1.00 51.56 543 THR A O 1
ATOM 4276 N N . VAL A 1 544 ? 20.847 13.116 -5.935 1.00 50.78 544 VAL A N 1
ATOM 4277 C CA . VAL A 1 544 ? 21.171 12.589 -7.261 1.00 50.78 544 VAL A CA 1
ATOM 4278 C C . VAL A 1 544 ? 22.661 12.766 -7.536 1.00 50.78 544 VAL A C 1
ATOM 4280 O O . VAL A 1 544 ? 23.331 13.611 -6.942 1.00 50.78 544 VAL A O 1
ATOM 4283 N N . TYR A 1 545 ? 23.223 11.939 -8.407 1.00 50.19 545 TYR A N 1
ATOM 4284 C CA . TYR A 1 545 ? 24.652 11.948 -8.717 1.00 50.19 545 TYR A CA 1
ATOM 4285 C C . TYR A 1 545 ? 24.836 12.076 -10.227 1.00 50.19 545 TYR A C 1
ATOM 4287 O O . TYR A 1 545 ? 23.977 11.649 -10.969 1.00 50.19 545 TYR A O 1
ATOM 4295 N N . TYR A 1 546 ? 25.918 12.653 -10.738 1.00 50.53 546 TYR A N 1
ATOM 4296 C CA . TYR A 1 546 ? 26.065 12.943 -12.181 1.00 50.53 546 TYR A CA 1
ATOM 4297 C C . TYR A 1 546 ? 27.522 12.873 -12.616 1.00 50.53 546 TYR A C 1
ATOM 4299 O O . TYR A 1 546 ? 28.403 13.032 -11.780 1.00 50.53 546 TYR A O 1
ATOM 4307 N N . ASN A 1 547 ? 27.792 12.675 -13.909 1.00 48.66 547 ASN A N 1
ATOM 4308 C CA . ASN A 1 547 ? 29.156 12.713 -14.447 1.00 48.66 547 ASN A CA 1
ATOM 4309 C C . ASN A 1 547 ? 29.433 14.070 -15.113 1.00 48.66 547 ASN A C 1
ATOM 4311 O O . ASN A 1 547 ? 28.818 14.422 -16.116 1.00 48.66 547 ASN A O 1
ATOM 4315 N N . ASN A 1 548 ? 30.379 14.832 -14.564 1.00 47.88 548 ASN A N 1
ATOM 4316 C CA . ASN A 1 548 ? 30.637 16.223 -14.941 1.00 47.88 548 ASN A CA 1
ATOM 4317 C C . ASN A 1 548 ? 31.404 16.420 -16.271 1.00 47.88 548 ASN A C 1
ATOM 4319 O O . ASN A 1 548 ? 31.555 17.562 -16.708 1.00 47.88 548 ASN A O 1
ATOM 4323 N N . GLN A 1 549 ? 31.897 15.354 -16.915 1.00 46.00 549 GLN A N 1
ATOM 4324 C CA . GLN A 1 549 ? 32.683 15.455 -18.157 1.00 46.00 549 GLN A CA 1
ATOM 4325 C C . GLN A 1 549 ? 31.877 15.268 -19.441 1.00 46.00 549 GLN A C 1
ATOM 4327 O O . GLN A 1 549 ? 32.331 15.662 -20.514 1.00 46.00 549 GLN A O 1
ATOM 4332 N N . ILE A 1 550 ? 30.691 14.680 -19.363 1.00 47.84 550 ILE A N 1
ATOM 4333 C CA . ILE A 1 550 ? 29.848 14.469 -20.537 1.00 47.84 550 ILE A CA 1
ATOM 4334 C C . ILE A 1 550 ? 29.014 15.740 -20.699 1.00 47.84 550 ILE A C 1
ATOM 4336 O O . ILE A 1 550 ? 28.346 16.105 -19.744 1.00 47.84 550 ILE A O 1
ATOM 4340 N N . LYS A 1 551 ? 29.017 16.409 -21.859 1.00 47.91 551 LYS A N 1
ATOM 4341 C CA . LYS A 1 551 ? 28.247 17.649 -22.088 1.00 47.91 551 LYS A CA 1
ATOM 4342 C C . LYS A 1 551 ? 27.251 17.520 -23.242 1.00 47.91 551 LYS A C 1
ATOM 4344 O O . LYS A 1 551 ? 27.595 16.930 -24.263 1.00 47.91 551 LYS A O 1
ATOM 4349 N N . ASN A 1 552 ? 26.047 18.078 -23.100 1.00 46.59 552 ASN A N 1
ATOM 4350 C CA . ASN A 1 552 ? 25.063 18.165 -24.179 1.00 46.59 552 ASN A CA 1
ATOM 4351 C C . ASN A 1 552 ? 25.550 19.068 -25.327 1.00 46.59 552 ASN A C 1
ATOM 4353 O O . ASN A 1 552 ? 26.588 19.725 -25.224 1.00 46.59 552 ASN A O 1
ATOM 4357 N N . SER A 1 553 ? 24.786 19.112 -26.421 1.00 43.47 553 SER A N 1
ATOM 4358 C CA . SER A 1 553 ? 25.045 19.953 -27.604 1.00 43.47 553 SER A CA 1
ATOM 4359 C C . SER A 1 553 ? 25.230 21.444 -27.282 1.00 43.47 553 SER A C 1
ATOM 4361 O O . SER A 1 553 ? 25.847 22.163 -28.064 1.00 43.47 553 SER A O 1
ATOM 4363 N N . ASN A 1 554 ? 24.770 21.886 -26.108 1.00 43.72 554 ASN A N 1
ATOM 4364 C CA . ASN A 1 554 ? 24.865 23.256 -25.609 1.00 43.72 554 ASN A CA 1
ATOM 4365 C C . ASN A 1 554 ? 25.984 23.456 -24.560 1.00 43.72 554 ASN A C 1
ATOM 4367 O O . ASN A 1 554 ? 26.087 24.529 -23.974 1.00 43.72 554 ASN A O 1
ATOM 4371 N N . GLY A 1 555 ? 26.832 22.451 -24.301 1.00 46.00 555 GLY A N 1
ATOM 4372 C CA . GLY A 1 555 ? 27.974 22.550 -23.382 1.00 46.00 555 GLY A CA 1
ATOM 4373 C C . GLY A 1 555 ? 27.671 22.303 -21.894 1.00 46.00 555 GLY A C 1
ATOM 4374 O O . GLY A 1 555 ? 28.584 22.434 -21.072 1.00 46.00 555 GLY A O 1
ATOM 4375 N N . ASN A 1 556 ? 26.444 21.904 -21.542 1.00 47.16 556 ASN A N 1
ATOM 4376 C CA . ASN A 1 556 ? 26.017 21.625 -20.162 1.00 47.16 556 ASN A CA 1
ATOM 4377 C C . ASN A 1 556 ? 26.275 20.159 -19.780 1.00 47.16 556 ASN A C 1
ATOM 4379 O O . ASN A 1 556 ? 26.036 19.298 -20.622 1.00 47.16 556 ASN A O 1
ATOM 4383 N N . PRO A 1 557 ? 26.714 19.838 -18.546 1.00 48.06 557 PRO A N 1
ATOM 4384 C CA . PRO A 1 557 ? 26.952 18.456 -18.123 1.00 48.06 557 PRO A CA 1
ATOM 4385 C C . PRO A 1 557 ? 25.694 17.570 -18.274 1.00 48.06 557 PRO A C 1
ATOM 4387 O O . PRO A 1 557 ? 24.583 18.023 -18.007 1.00 48.06 557 PRO A O 1
ATOM 4390 N N . TYR A 1 558 ? 25.852 16.324 -18.730 1.00 50.16 558 TYR A N 1
ATOM 4391 C CA . TYR A 1 558 ? 24.763 15.366 -18.934 1.00 50.16 558 TYR A CA 1
ATOM 4392 C C . TYR A 1 558 ? 24.284 14.729 -17.623 1.00 50.16 558 TYR A C 1
ATOM 4394 O O . TYR A 1 558 ? 25.056 14.516 -16.691 1.00 50.16 558 TYR A O 1
ATOM 4402 N N . PHE A 1 559 ? 22.992 14.400 -17.677 1.00 48.44 559 PHE A N 1
ATOM 4403 C CA . PHE A 1 559 ? 22.107 13.550 -16.873 1.00 48.44 559 PHE A CA 1
ATOM 4404 C C . PHE A 1 559 ? 22.514 13.114 -15.452 1.00 48.44 559 PHE A C 1
ATOM 4406 O O . PHE A 1 559 ? 23.604 12.578 -15.237 1.00 48.44 559 PHE A O 1
ATOM 4413 N N . PRO A 1 560 ? 21.578 13.216 -14.486 1.00 38.81 560 PRO A N 1
ATOM 4414 C CA . PRO A 1 560 ? 21.720 12.541 -13.204 1.00 38.81 560 PRO A CA 1
ATOM 4415 C C . PRO A 1 560 ? 21.641 11.011 -13.353 1.00 38.81 560 PRO A C 1
ATOM 4417 O O . PRO A 1 560 ? 20.704 10.471 -13.929 1.00 38.81 560 PRO A O 1
ATOM 4420 N N . TYR A 1 561 ? 22.589 10.306 -12.750 1.00 40.44 561 TYR A N 1
ATOM 4421 C CA . TYR A 1 561 ? 22.398 8.994 -12.141 1.00 40.44 561 TYR A CA 1
ATOM 4422 C C . TYR A 1 561 ? 21.555 9.163 -10.864 1.00 40.44 561 TYR A C 1
ATOM 4424 O O . TYR A 1 561 ? 21.967 9.854 -9.927 1.00 40.44 561 TYR A O 1
ATOM 4432 N N . SER A 1 562 ? 20.391 8.520 -10.770 1.00 33.12 562 SER A N 1
ATOM 4433 C CA . SER A 1 562 ? 19.739 8.402 -9.461 1.00 33.12 562 SER A CA 1
ATOM 4434 C C . SER A 1 562 ? 20.528 7.414 -8.600 1.00 33.12 562 SER A C 1
ATOM 4436 O O . SER A 1 562 ? 20.866 6.313 -9.040 1.00 33.12 562 SER A O 1
ATOM 4438 N N . PHE A 1 563 ? 20.837 7.798 -7.364 1.00 34.00 563 PHE A N 1
ATOM 4439 C CA . PHE A 1 563 ? 21.132 6.839 -6.305 1.00 34.00 563 PHE A CA 1
ATOM 4440 C C . PHE A 1 563 ? 20.148 7.124 -5.188 1.00 34.00 563 PHE A C 1
ATOM 4442 O O . PHE A 1 563 ? 20.399 7.947 -4.312 1.00 34.00 563 PHE A O 1
ATOM 4449 N N . ASN A 1 564 ? 19.010 6.446 -5.220 1.00 26.08 564 ASN A N 1
ATOM 4450 C CA . ASN A 1 564 ? 18.042 6.576 -4.151 1.00 26.08 564 ASN A CA 1
ATOM 4451 C C . ASN A 1 564 ? 18.432 5.609 -3.015 1.00 26.08 564 ASN A C 1
ATOM 4453 O O . ASN A 1 564 ? 18.032 4.449 -3.049 1.00 26.08 564 ASN A O 1
ATOM 4457 N N . GLN A 1 565 ? 19.305 6.046 -2.085 1.00 26.89 565 GLN A N 1
ATOM 4458 C CA . GLN A 1 565 ? 19.332 5.639 -0.661 1.00 26.89 565 GLN A CA 1
ATOM 4459 C C . GLN A 1 565 ? 20.502 6.225 0.160 1.00 26.89 565 GLN A C 1
ATOM 4461 O O . GLN A 1 565 ? 21.618 6.442 -0.303 1.00 26.89 565 GLN A O 1
ATOM 4466 N N . THR A 1 566 ? 20.215 6.395 1.451 1.00 26.42 566 THR A N 1
ATOM 4467 C CA . THR A 1 566 ? 20.935 7.092 2.530 1.00 26.42 566 THR A CA 1
ATOM 4468 C C . THR A 1 566 ? 22.294 6.509 2.946 1.00 26.42 566 THR A C 1
ATOM 4470 O O . THR A 1 566 ? 22.918 7.040 3.861 1.00 26.42 566 THR A O 1
ATOM 4473 N N . ILE A 1 567 ? 22.773 5.427 2.323 1.00 32.56 567 ILE A N 1
ATOM 4474 C CA . ILE A 1 567 ? 24.063 4.798 2.652 1.00 32.56 567 ILE A CA 1
ATOM 4475 C C . ILE A 1 567 ? 24.688 4.229 1.372 1.00 32.56 567 ILE A C 1
ATOM 4477 O O . ILE A 1 567 ? 24.634 3.028 1.108 1.00 32.56 567 ILE A O 1
ATOM 4481 N N . LEU A 1 568 ? 25.316 5.090 0.568 1.00 34.66 568 LEU A N 1
ATOM 4482 C CA . LEU A 1 568 ? 26.382 4.611 -0.309 1.00 34.66 568 LEU A CA 1
ATOM 4483 C C . LEU A 1 568 ? 27.578 4.242 0.580 1.00 34.66 568 LEU A C 1
ATOM 4485 O O . LEU A 1 568 ? 27.945 5.048 1.441 1.00 34.66 568 LEU A O 1
ATOM 4489 N N . PRO A 1 569 ? 28.211 3.068 0.402 1.00 31.77 569 PRO A N 1
ATOM 4490 C CA . PRO A 1 569 ? 29.498 2.822 1.025 1.00 31.77 569 PRO A CA 1
ATOM 4491 C C . PRO A 1 569 ? 30.458 3.909 0.548 1.00 31.77 569 PRO A C 1
ATOM 4493 O O . PRO A 1 569 ? 30.660 4.106 -0.655 1.00 31.77 569 PRO A O 1
ATOM 4496 N N . THR A 1 570 ? 31.021 4.633 1.511 1.00 42.78 570 THR A N 1
ATOM 4497 C CA . THR A 1 570 ? 32.146 5.524 1.278 1.00 42.78 570 THR A CA 1
ATOM 4498 C C . THR A 1 570 ? 33.241 4.774 0.507 1.00 42.78 570 THR A C 1
ATOM 4500 O O . THR A 1 570 ? 33.353 3.544 0.553 1.00 42.78 570 THR A O 1
ATOM 4503 N N . ASP A 1 571 ? 34.020 5.541 -0.257 1.00 33.03 571 ASP A N 1
ATOM 4504 C CA . ASP A 1 571 ? 35.329 5.192 -0.827 1.00 33.03 571 ASP A CA 1
ATOM 4505 C C . ASP A 1 571 ? 35.448 3.982 -1.790 1.00 33.03 571 ASP A C 1
ATOM 4507 O O . ASP A 1 571 ? 36.490 3.839 -2.431 1.00 33.03 571 ASP A O 1
ATOM 4511 N N . LYS A 1 572 ? 34.403 3.161 -2.003 1.00 34.06 572 LYS A N 1
ATOM 4512 C CA . LYS A 1 572 ? 34.490 1.933 -2.833 1.00 34.06 572 LYS A CA 1
ATOM 4513 C C . LYS A 1 572 ? 33.558 1.837 -4.045 1.00 34.06 572 LYS A C 1
ATOM 4515 O O . LYS A 1 572 ? 33.697 0.887 -4.818 1.00 34.06 572 LYS A O 1
ATOM 4520 N N . PHE A 1 573 ? 32.713 2.839 -4.306 1.00 32.72 573 PHE A N 1
ATOM 4521 C CA . PHE A 1 573 ? 32.277 3.139 -5.681 1.00 32.72 573 PHE A CA 1
ATOM 4522 C C . PHE A 1 573 ? 33.466 3.744 -6.438 1.00 32.72 573 PHE A C 1
ATOM 4524 O O . PHE A 1 573 ? 33.594 4.952 -6.613 1.00 32.72 573 PHE A O 1
ATOM 4531 N N . ALA A 1 574 ? 34.425 2.897 -6.792 1.00 31.67 574 ALA A N 1
ATOM 4532 C CA . ALA A 1 574 ? 35.660 3.334 -7.409 1.00 31.67 574 ALA A CA 1
ATOM 4533 C C . ALA A 1 574 ? 35.462 3.606 -8.916 1.00 31.67 574 ALA A C 1
ATOM 4535 O O . ALA A 1 574 ? 34.999 2.729 -9.645 1.00 31.67 574 ALA A O 1
ATOM 4536 N N . THR A 1 575 ? 35.946 4.775 -9.369 1.00 34.94 575 THR A N 1
ATOM 4537 C CA . THR A 1 575 ? 36.721 5.014 -10.620 1.00 34.94 575 THR A CA 1
ATOM 4538 C C . THR A 1 575 ? 36.211 5.955 -11.729 1.00 34.94 575 THR A C 1
ATOM 4540 O O . THR A 1 575 ? 36.846 5.997 -12.785 1.00 34.94 575 THR A O 1
ATOM 4543 N N . ASP A 1 576 ? 35.214 6.813 -11.507 1.00 38.00 576 ASP A N 1
ATOM 4544 C CA . ASP A 1 576 ? 35.160 8.074 -12.272 1.00 38.00 576 ASP A CA 1
ATOM 4545 C C . ASP A 1 576 ? 35.381 9.245 -11.315 1.00 38.00 576 ASP A C 1
ATOM 4547 O O . ASP A 1 576 ? 34.528 9.581 -10.500 1.00 38.00 576 ASP A O 1
ATOM 4551 N N . SER A 1 577 ? 36.541 9.897 -11.438 1.00 40.56 577 SER A N 1
ATOM 4552 C CA . SER A 1 577 ? 36.922 11.144 -10.745 1.00 40.56 577 SER A CA 1
ATOM 4553 C C . SER A 1 577 ? 35.966 12.322 -10.996 1.00 40.56 577 SER A C 1
ATOM 4555 O O . SER A 1 577 ? 36.200 13.432 -10.530 1.00 40.56 577 SER A O 1
ATOM 4557 N N . ASN A 1 578 ? 34.920 12.074 -11.776 1.00 45.91 578 ASN A N 1
ATOM 4558 C CA . ASN A 1 578 ? 34.034 13.022 -12.421 1.00 45.91 578 ASN A CA 1
ATOM 4559 C C . ASN A 1 578 ? 32.591 12.900 -11.905 1.00 45.91 578 ASN A C 1
ATOM 4561 O O . ASN A 1 578 ? 31.744 13.704 -12.288 1.00 45.91 578 ASN A O 1
ATOM 4565 N N . THR A 1 579 ? 32.298 11.910 -11.047 1.00 48.59 579 THR A N 1
ATOM 4566 C CA . THR A 1 579 ? 30.980 11.771 -10.419 1.00 48.59 579 THR A CA 1
ATOM 4567 C C . THR A 1 579 ? 30.803 12.821 -9.326 1.00 48.59 579 THR A C 1
ATOM 4569 O O . THR A 1 579 ? 31.616 12.906 -8.407 1.00 48.59 579 THR A O 1
ATOM 4572 N N . GLN A 1 580 ? 29.740 13.611 -9.400 1.00 49.62 580 GLN A N 1
ATOM 4573 C CA . GLN A 1 580 ? 29.462 14.703 -8.476 1.00 49.62 580 GLN A CA 1
ATOM 4574 C C . GLN A 1 580 ? 28.095 14.539 -7.775 1.00 49.62 580 GLN A C 1
ATOM 4576 O O . GLN A 1 580 ? 27.181 13.893 -8.279 1.00 49.62 580 GLN A O 1
ATOM 4581 N N . LYS A 1 581 ? 28.041 15.109 -6.564 1.00 56.06 581 LYS A N 1
ATOM 4582 C CA . LYS A 1 581 ? 26.927 15.363 -5.631 1.00 56.06 581 LYS A CA 1
ATOM 4583 C C . LYS A 1 581 ? 25.871 16.383 -6.074 1.00 56.06 581 LYS A C 1
ATOM 4585 O O . LYS A 1 581 ? 26.251 17.547 -6.093 1.00 56.06 581 LYS A O 1
ATOM 4590 N N . PHE A 1 582 ? 24.600 16.048 -6.290 1.00 52.91 582 PHE A N 1
ATOM 4591 C CA . PHE A 1 582 ? 23.523 17.051 -6.341 1.00 52.91 582 PHE A CA 1
ATOM 4592 C C . PHE A 1 582 ? 22.387 16.755 -5.362 1.00 52.91 582 PHE A C 1
ATOM 4594 O O . PHE A 1 582 ? 22.068 15.605 -5.068 1.00 52.91 582 PHE A O 1
ATOM 4601 N N . THR A 1 583 ? 21.760 17.828 -4.894 1.00 59.12 583 THR A N 1
ATOM 4602 C CA . THR A 1 583 ? 20.442 17.801 -4.265 1.00 59.12 583 THR A CA 1
ATOM 4603 C C . THR A 1 583 ? 19.460 18.330 -5.302 1.00 59.12 583 THR A C 1
ATOM 4605 O O . THR A 1 583 ? 19.689 19.401 -5.861 1.00 59.12 583 THR A O 1
ATOM 4608 N N . ALA A 1 584 ? 18.422 17.556 -5.602 1.00 54.78 584 ALA A N 1
ATOM 4609 C CA . ALA A 1 584 ? 17.370 17.912 -6.542 1.00 54.78 584 ALA A CA 1
ATOM 4610 C C . ALA A 1 584 ? 16.535 19.084 -5.992 1.00 54.78 584 ALA A C 1
ATOM 4612 O O . ALA A 1 584 ? 15.603 18.886 -5.216 1.00 54.78 584 ALA A O 1
ATOM 4613 N N . GLU A 1 585 ? 16.908 20.313 -6.347 1.00 60.94 585 GLU A N 1
ATOM 4614 C CA . GLU A 1 585 ? 16.191 21.535 -5.972 1.00 60.94 585 GLU A CA 1
ATOM 4615 C C . GLU A 1 585 ? 15.582 22.159 -7.235 1.00 60.94 585 GLU A C 1
ATOM 4617 O O . GLU A 1 585 ? 16.295 22.536 -8.164 1.00 60.94 585 GLU A O 1
ATOM 4622 N N . GLY A 1 586 ? 14.248 22.224 -7.298 1.00 65.06 586 GLY A N 1
ATOM 4623 C CA . GLY A 1 586 ? 13.518 22.799 -8.435 1.00 65.06 586 GLY A CA 1
ATOM 4624 C C . GLY A 1 586 ? 13.392 21.909 -9.680 1.00 65.06 586 GLY A C 1
ATOM 4625 O O . GLY A 1 586 ? 12.898 22.383 -10.701 1.00 65.06 586 GLY A O 1
ATOM 4626 N N . SER A 1 587 ? 13.803 20.640 -9.622 1.00 65.88 587 SER A N 1
ATOM 4627 C CA . SER A 1 587 ? 13.793 19.692 -10.748 1.00 65.88 587 SER A CA 1
ATOM 4628 C C . SER A 1 587 ? 12.431 19.047 -11.033 1.00 65.88 587 SER A C 1
ATOM 4630 O O . SER A 1 587 ? 12.131 18.719 -12.181 1.00 65.88 587 SER A O 1
ATOM 4632 N N . ASN A 1 588 ? 11.594 18.865 -10.008 1.00 73.31 588 ASN A N 1
ATOM 4633 C CA . ASN A 1 588 ? 10.224 18.343 -10.088 1.00 73.31 588 ASN A CA 1
ATOM 4634 C C . ASN A 1 588 ? 9.253 19.409 -10.614 1.00 73.31 588 ASN A C 1
ATOM 4636 O O . ASN A 1 588 ? 8.282 19.801 -9.962 1.00 73.31 588 ASN A O 1
ATOM 4640 N N . LYS A 1 589 ? 9.557 19.936 -11.799 1.00 84.38 589 LYS A N 1
ATOM 4641 C CA . LYS A 1 589 ? 8.872 21.090 -12.364 1.00 84.38 589 LYS A CA 1
ATOM 4642 C C . LYS A 1 589 ? 8.773 21.000 -13.878 1.00 84.38 589 LYS A C 1
ATOM 4644 O O . LYS A 1 589 ? 9.738 20.647 -14.553 1.00 84.38 589 LYS A O 1
ATOM 4649 N N . ILE A 1 590 ? 7.619 21.382 -14.406 1.00 92.88 590 ILE A N 1
ATOM 4650 C CA . ILE A 1 590 ? 7.373 21.623 -15.824 1.00 92.88 590 ILE A CA 1
ATOM 4651 C C . ILE A 1 590 ? 7.102 23.114 -16.031 1.00 92.88 590 ILE A C 1
ATOM 4653 O O . ILE A 1 590 ? 6.323 23.717 -15.295 1.00 92.88 590 ILE A O 1
ATOM 4657 N N . THR A 1 591 ? 7.757 23.715 -17.022 1.00 92.81 591 THR A N 1
ATOM 4658 C CA . THR A 1 591 ? 7.742 25.166 -17.229 1.00 92.81 591 THR A CA 1
ATOM 4659 C C . THR A 1 591 ? 7.398 25.515 -18.671 1.00 92.81 591 THR A C 1
ATOM 4661 O O . THR A 1 591 ? 8.107 25.128 -19.601 1.00 92.81 591 THR A O 1
ATOM 4664 N N . GLN A 1 592 ? 6.353 26.315 -18.858 1.00 94.94 592 GLN A N 1
ATOM 4665 C CA . GLN A 1 592 ? 5.973 26.912 -20.132 1.00 94.94 592 GLN A CA 1
ATOM 4666 C C . GLN A 1 592 ? 6.703 28.250 -20.310 1.00 94.94 592 GLN A C 1
ATOM 4668 O O . GLN A 1 592 ? 6.258 29.276 -19.804 1.00 94.94 592 GLN A O 1
ATOM 4673 N N . LYS A 1 593 ? 7.831 28.278 -21.031 1.00 90.62 593 LYS A N 1
ATOM 4674 C CA . LYS A 1 593 ? 8.522 29.546 -21.341 1.00 90.62 593 LYS A CA 1
ATOM 4675 C C . LYS A 1 593 ? 7.921 30.244 -22.559 1.00 90.62 593 LYS A C 1
ATOM 4677 O O . LYS A 1 593 ? 7.817 31.467 -22.575 1.00 90.62 593 LYS A O 1
ATOM 4682 N N . ASN A 1 594 ? 7.503 29.480 -23.565 1.00 89.38 594 ASN A N 1
ATOM 4683 C CA . ASN A 1 594 ? 6.761 29.997 -24.710 1.00 89.38 594 ASN A CA 1
ATOM 4684 C C . ASN A 1 594 ? 5.253 29.866 -24.463 1.00 89.38 594 ASN A C 1
ATOM 4686 O O . ASN A 1 594 ? 4.755 28.755 -24.310 1.00 89.38 594 ASN A O 1
ATOM 4690 N N . SER A 1 595 ? 4.514 30.977 -24.474 1.00 91.25 595 SER A N 1
ATOM 4691 C CA . SER A 1 595 ? 3.065 30.986 -24.208 1.00 91.25 595 SER A CA 1
ATOM 4692 C C . SER A 1 595 ? 2.219 30.212 -25.224 1.00 91.25 595 SER A C 1
ATOM 4694 O O . SER A 1 595 ? 1.063 29.912 -24.947 1.00 91.25 595 SER A O 1
ATOM 4696 N N . SER A 1 596 ? 2.778 29.880 -26.392 1.00 89.69 596 SER A N 1
ATOM 4697 C CA . SER A 1 596 ? 2.118 29.043 -27.404 1.00 89.69 596 SER A CA 1
ATOM 4698 C C . SER A 1 596 ? 2.382 27.545 -27.221 1.00 89.69 596 SER A C 1
ATOM 4700 O O . SER A 1 596 ? 1.789 26.745 -27.937 1.00 89.69 596 SER A O 1
ATOM 4702 N N . ALA A 1 597 ? 3.262 27.148 -26.294 1.00 93.12 597 ALA A N 1
ATOM 4703 C CA . ALA A 1 597 ? 3.546 25.740 -26.045 1.00 93.12 597 ALA A CA 1
ATOM 4704 C C . ALA A 1 597 ? 2.423 25.056 -25.251 1.00 93.12 597 ALA A C 1
ATOM 4706 O O . ALA A 1 597 ? 1.814 25.665 -24.369 1.00 93.12 597 ALA A O 1
ATOM 4707 N N . SER A 1 598 ? 2.196 23.771 -25.507 1.00 94.25 598 SER A N 1
ATOM 4708 C CA . SER A 1 598 ? 1.194 22.951 -24.818 1.00 94.25 598 SER A CA 1
ATOM 4709 C C . SER A 1 598 ? 1.753 21.592 -24.420 1.00 94.25 598 SER A C 1
ATOM 4711 O O . SER A 1 598 ? 2.601 21.016 -25.103 1.00 94.25 598 SER A O 1
ATOM 4713 N N . PHE A 1 599 ? 1.238 21.064 -23.309 1.00 95.88 599 PHE A N 1
ATOM 4714 C CA . PHE A 1 599 ? 1.470 19.685 -22.906 1.00 95.88 599 PHE A CA 1
ATOM 4715 C C . PHE A 1 599 ? 0.164 19.069 -22.424 1.00 95.88 599 PHE A C 1
ATOM 4717 O O . PHE A 1 599 ? -0.346 19.431 -21.367 1.00 95.88 599 PHE A O 1
ATOM 4724 N N . SER A 1 600 ? -0.400 18.168 -23.223 1.00 95.06 600 SER A N 1
ATOM 4725 C CA . SER A 1 600 ? -1.732 17.618 -22.991 1.00 95.06 600 SER A CA 1
ATOM 4726 C C . SER A 1 600 ? -1.712 16.129 -22.680 1.00 95.06 600 SER A C 1
ATOM 4728 O O . SER A 1 600 ? -0.995 15.362 -23.318 1.00 95.06 600 SER A O 1
ATOM 4730 N N . VAL A 1 601 ? -2.575 15.711 -21.760 1.00 94.81 601 VAL A N 1
ATOM 4731 C CA . VAL A 1 601 ? -2.933 14.306 -21.522 1.00 94.81 601 VAL A CA 1
ATOM 4732 C C . VAL A 1 601 ? -4.355 14.079 -22.014 1.00 94.81 601 VAL A C 1
ATOM 4734 O O . VAL A 1 601 ? -5.266 14.828 -21.659 1.00 94.81 601 VAL A O 1
ATOM 4737 N N . LYS A 1 602 ? -4.541 13.095 -22.890 1.00 92.44 602 LYS A N 1
ATOM 4738 C CA . LYS A 1 602 ? -5.786 12.871 -23.627 1.00 92.44 602 LYS A CA 1
ATOM 4739 C C . LYS A 1 602 ? -6.139 11.381 -23.634 1.00 92.44 602 LYS A C 1
ATOM 4741 O O . LYS A 1 602 ? -5.233 10.543 -23.594 1.00 92.44 602 LYS A O 1
ATOM 4746 N N . PRO A 1 603 ? -7.432 11.028 -23.739 1.00 88.94 603 PRO A N 1
ATOM 4747 C CA . PRO A 1 603 ? -7.801 9.641 -23.960 1.00 88.94 603 PRO A CA 1
ATOM 4748 C C . PRO A 1 603 ? -7.245 9.131 -25.290 1.00 88.94 603 PRO A C 1
ATOM 4750 O O . PRO A 1 603 ? -6.915 9.903 -26.205 1.00 88.94 603 PRO A O 1
ATOM 4753 N N . TYR A 1 604 ? -7.164 7.805 -25.409 1.00 87.31 604 TYR A N 1
ATOM 4754 C CA . TYR A 1 604 ? -6.902 7.186 -26.699 1.00 87.31 604 TYR A CA 1
ATOM 4755 C C . TYR A 1 604 ? -7.998 7.580 -27.699 1.00 87.31 604 TYR A C 1
ATOM 4757 O O . TYR A 1 604 ? -9.152 7.812 -27.334 1.00 87.31 604 TYR A O 1
ATOM 4765 N N . TRP A 1 605 ? -7.658 7.702 -28.981 1.00 79.38 605 TRP A N 1
ATOM 4766 C CA . TRP A 1 605 ? -8.609 8.209 -29.968 1.00 79.38 605 TRP A CA 1
ATOM 4767 C C . TRP A 1 605 ? -9.874 7.351 -30.047 1.00 79.38 605 TRP A C 1
ATOM 4769 O O . TRP A 1 605 ? -9.816 6.131 -30.217 1.00 79.38 605 TRP A O 1
ATOM 4779 N N . ASN A 1 606 ? -11.021 8.036 -30.045 1.00 77.94 606 ASN A N 1
ATOM 4780 C CA . ASN A 1 606 ? -12.380 7.481 -29.979 1.00 77.94 606 ASN A CA 1
ATOM 4781 C C . ASN A 1 606 ? -12.796 6.925 -28.606 1.00 77.94 606 ASN A C 1
ATOM 4783 O O . ASN A 1 606 ? -13.923 6.447 -28.475 1.00 77.94 606 ASN A O 1
ATOM 4787 N N . GLU A 1 607 ? -11.941 7.013 -27.589 1.00 83.75 607 GLU A N 1
ATOM 4788 C CA . GLU A 1 607 ? -12.331 6.781 -26.201 1.00 83.75 607 GLU A CA 1
ATOM 4789 C C . GLU A 1 607 ? -12.817 8.083 -25.563 1.00 83.75 607 GLU A C 1
ATOM 4791 O O . GLU A 1 607 ? -12.417 9.180 -25.953 1.00 83.75 607 GLU A O 1
ATOM 4796 N N . LYS A 1 608 ? -13.722 7.954 -24.591 1.00 83.50 608 LYS A N 1
ATOM 4797 C CA . LYS A 1 608 ? -14.304 9.090 -23.860 1.00 83.50 608 LYS A CA 1
ATOM 4798 C C . LYS A 1 608 ? -13.705 9.284 -22.472 1.00 83.50 608 LYS A C 1
ATOM 4800 O O . LYS A 1 608 ? -14.030 10.243 -21.793 1.00 83.50 608 LYS A O 1
ATOM 4805 N N . SER A 1 609 ? -12.862 8.360 -22.033 1.00 82.56 609 SER A N 1
ATOM 4806 C CA . SER A 1 609 ? -12.300 8.343 -20.688 1.00 82.56 609 SER A CA 1
ATOM 4807 C C . SER A 1 609 ? -10.960 7.636 -20.713 1.00 82.56 609 SER A C 1
ATOM 4809 O O . SER A 1 609 ? -10.761 6.723 -21.513 1.00 82.56 609 SER A O 1
ATOM 4811 N N . PHE A 1 610 ? -10.083 8.013 -19.798 1.00 83.69 610 PHE A N 1
ATOM 4812 C CA . PHE A 1 610 ? -8.807 7.357 -19.565 1.00 83.69 610 PHE A CA 1
ATOM 4813 C C . PHE A 1 610 ? -8.418 7.527 -18.099 1.00 83.69 610 PHE A C 1
ATOM 4815 O O . PHE A 1 610 ? -8.986 8.359 -17.392 1.00 83.69 610 PHE A O 1
ATOM 4822 N N . THR A 1 611 ? -7.450 6.744 -17.641 1.00 76.38 611 THR A N 1
ATOM 4823 C CA . THR A 1 611 ? -6.850 6.923 -16.316 1.00 76.38 611 THR A CA 1
ATOM 4824 C C . THR A 1 611 ? -5.509 7.629 -16.450 1.00 76.38 611 THR A C 1
ATOM 4826 O O . THR A 1 611 ? -4.672 7.215 -17.250 1.00 76.38 611 THR A O 1
ATOM 4829 N N . LEU A 1 612 ? -5.285 8.673 -15.654 1.00 80.00 612 LEU A N 1
ATOM 4830 C CA . LEU A 1 612 ? -3.980 9.302 -15.476 1.00 80.00 612 LEU A CA 1
ATOM 4831 C C . LEU A 1 612 ? -3.455 8.977 -14.085 1.00 80.00 612 LEU A C 1
ATOM 4833 O O . LEU A 1 612 ? -4.033 9.371 -13.084 1.00 80.00 612 LEU A O 1
ATOM 4837 N N . LYS A 1 613 ? -2.301 8.341 -14.028 1.00 76.50 613 LYS A N 1
ATOM 4838 C CA . LYS A 1 613 ? -1.548 8.096 -12.813 1.00 76.50 613 LYS A CA 1
ATOM 4839 C C . LYS A 1 613 ? -0.387 9.065 -12.721 1.00 76.50 613 LYS A C 1
ATOM 4841 O O . LYS A 1 613 ? 0.503 9.038 -13.565 1.00 76.50 613 LYS A O 1
ATOM 4846 N N . VAL A 1 614 ? -0.350 9.882 -11.682 1.00 70.25 614 VAL A N 1
ATOM 4847 C CA . VAL A 1 614 ? 0.796 10.737 -11.369 1.00 70.25 614 VAL A CA 1
ATOM 4848 C C . VAL A 1 614 ? 1.611 10.080 -10.263 1.00 70.25 614 VAL A C 1
ATOM 4850 O O . VAL A 1 614 ? 1.101 9.729 -9.201 1.00 70.25 614 VAL A O 1
ATOM 4853 N N . VAL A 1 615 ? 2.895 9.858 -10.531 1.00 60.88 615 VAL A N 1
ATOM 4854 C CA . VAL A 1 615 ? 3.756 9.051 -9.658 1.00 60.88 615 VAL A CA 1
ATOM 4855 C C . VAL A 1 615 ? 4.323 9.868 -8.502 1.00 60.88 615 VAL A C 1
ATOM 4857 O O . VAL A 1 615 ? 4.354 9.362 -7.379 1.00 60.88 615 VAL A O 1
ATOM 4860 N N . ASN A 1 616 ? 4.740 11.103 -8.780 1.00 60.69 616 ASN A N 1
ATOM 4861 C CA . ASN A 1 616 ? 5.366 12.019 -7.835 1.00 60.69 616 ASN A CA 1
ATOM 4862 C C . ASN A 1 616 ? 4.773 13.428 -7.972 1.00 60.69 616 ASN A C 1
ATOM 4864 O O . ASN A 1 616 ? 4.277 13.794 -9.037 1.00 60.69 616 ASN A O 1
ATOM 4868 N N . ASP A 1 617 ? 4.819 14.204 -6.892 1.00 72.31 617 ASP A N 1
ATOM 4869 C CA . ASP A 1 617 ? 4.368 15.595 -6.897 1.00 72.31 617 ASP A CA 1
ATOM 4870 C C . ASP A 1 617 ? 5.288 16.450 -7.780 1.00 72.31 617 ASP A C 1
ATOM 4872 O O . ASP A 1 617 ? 6.514 16.408 -7.637 1.00 72.31 617 ASP A O 1
ATOM 4876 N N . PHE A 1 618 ? 4.705 17.287 -8.638 1.00 77.19 618 PHE A N 1
ATOM 4877 C CA . PHE A 1 618 ? 5.475 18.240 -9.435 1.00 77.19 618 PHE A CA 1
ATOM 4878 C C . PHE A 1 618 ? 4.736 19.561 -9.661 1.00 77.19 618 PHE A C 1
ATOM 4880 O O . PHE A 1 618 ? 3.505 19.644 -9.640 1.00 77.19 618 PHE A O 1
ATOM 4887 N N . ILE A 1 619 ? 5.517 20.617 -9.878 1.00 88.75 619 ILE A N 1
ATOM 4888 C CA . ILE A 1 619 ? 5.029 21.980 -10.090 1.00 88.75 619 ILE A CA 1
ATOM 4889 C C . ILE A 1 619 ? 4.847 22.234 -11.583 1.00 88.75 619 ILE A C 1
ATOM 4891 O O . ILE A 1 619 ? 5.737 21.951 -12.380 1.00 88.75 619 ILE A O 1
ATOM 4895 N N . VAL A 1 620 ? 3.729 22.844 -11.953 1.00 94.75 620 VAL A N 1
ATOM 4896 C CA . VAL A 1 620 ? 3.513 23.433 -13.273 1.00 94.75 620 VAL A CA 1
ATOM 4897 C C . VAL A 1 620 ? 3.702 24.944 -13.164 1.00 94.75 620 VAL A C 1
ATOM 4899 O O . VAL A 1 620 ? 3.055 25.576 -12.334 1.00 94.75 620 VAL A O 1
ATOM 4902 N N . GLU A 1 621 ? 4.585 25.525 -13.978 1.00 95.12 621 GLU A N 1
ATOM 4903 C CA . GLU A 1 621 ? 4.751 26.975 -14.163 1.00 95.12 621 GLU A CA 1
ATOM 4904 C C . GLU A 1 621 ? 4.286 27.370 -15.567 1.00 95.12 621 GLU A C 1
ATOM 4906 O O . GLU A 1 621 ? 4.842 26.909 -16.565 1.00 95.12 621 GLU A O 1
ATOM 4911 N N . MET A 1 622 ? 3.267 28.224 -15.637 1.00 95.44 622 MET A N 1
ATOM 4912 C CA . MET A 1 622 ? 2.738 28.789 -16.877 1.00 95.44 622 MET A CA 1
ATOM 4913 C C . MET A 1 622 ? 3.523 30.041 -17.291 1.00 95.44 622 MET A C 1
ATOM 4915 O O . MET A 1 622 ? 4.227 30.658 -16.491 1.00 95.44 622 MET A O 1
ATOM 4919 N N . SER A 1 623 ? 3.403 30.425 -18.563 1.00 93.00 623 SER A N 1
ATOM 4920 C CA . SER A 1 623 ? 4.164 31.537 -19.159 1.00 93.00 623 SER A CA 1
ATOM 4921 C C . SER A 1 623 ? 3.876 32.917 -18.557 1.00 93.00 623 SER A C 1
ATOM 4923 O O . SER A 1 623 ? 4.705 33.820 -18.663 1.00 93.00 623 SER A O 1
ATOM 4925 N N . ASP A 1 624 ? 2.730 33.080 -17.899 1.00 91.44 624 ASP A N 1
ATOM 4926 C CA . ASP A 1 624 ? 2.342 34.276 -17.147 1.00 91.44 624 ASP A CA 1
ATOM 4927 C C . ASP A 1 624 ? 2.934 34.317 -15.720 1.00 91.44 624 ASP A C 1
ATOM 4929 O O . ASP A 1 624 ? 2.731 35.290 -14.993 1.00 91.44 624 ASP A O 1
ATOM 4933 N N . GLY A 1 625 ? 3.678 33.279 -15.321 1.00 88.88 625 GLY A N 1
ATOM 4934 C CA . GLY A 1 625 ? 4.247 33.113 -13.985 1.00 88.88 625 GLY A CA 1
ATOM 4935 C C . GLY A 1 625 ? 3.305 32.446 -12.981 1.00 88.88 625 GLY A C 1
ATOM 4936 O O . GLY A 1 625 ? 3.699 32.230 -11.833 1.00 88.88 625 GLY A O 1
ATOM 4937 N N . THR A 1 626 ? 2.080 32.095 -13.381 1.00 92.00 626 THR A N 1
ATOM 4938 C CA . THR A 1 626 ? 1.154 31.344 -12.535 1.00 92.00 626 THR A CA 1
ATOM 4939 C C . THR A 1 626 ? 1.681 29.931 -12.324 1.00 92.00 626 THR A C 1
ATOM 4941 O O . THR A 1 626 ? 2.110 29.259 -13.262 1.00 92.00 626 THR A O 1
ATOM 4944 N N . THR A 1 627 ? 1.606 29.449 -11.085 1.00 91.88 627 THR A N 1
ATOM 4945 C CA . THR A 1 627 ? 2.007 28.087 -10.737 1.00 91.88 627 THR A CA 1
ATOM 4946 C C . THR A 1 627 ? 0.883 27.318 -10.061 1.00 91.88 627 THR A C 1
ATOM 4948 O O . THR A 1 627 ? -0.016 27.906 -9.452 1.00 91.88 627 THR A O 1
ATOM 4951 N N . TYR A 1 628 ? 0.929 25.994 -10.184 1.00 85.88 628 TYR A N 1
ATOM 4952 C CA . TYR A 1 628 ? 0.119 25.070 -9.395 1.00 85.88 628 TYR A CA 1
ATOM 4953 C C . TYR A 1 628 ? 0.837 23.722 -9.260 1.00 85.88 628 TYR A C 1
ATOM 4955 O O . TYR A 1 628 ? 1.804 23.449 -9.969 1.00 85.88 628 TYR A O 1
ATOM 4963 N N . THR A 1 629 ? 0.414 22.890 -8.308 1.00 83.25 629 THR A N 1
ATOM 4964 C CA . THR A 1 629 ? 1.022 21.571 -8.068 1.00 83.25 629 THR A CA 1
ATOM 4965 C C . THR A 1 629 ? 0.081 20.471 -8.527 1.00 83.25 629 THR A C 1
ATOM 4967 O O . THR A 1 629 ? -1.084 20.458 -8.134 1.00 83.25 629 THR A O 1
ATOM 4970 N N . ILE A 1 630 ? 0.600 19.525 -9.304 1.00 80.25 630 ILE A N 1
ATOM 4971 C CA . ILE A 1 630 ? -0.076 18.258 -9.576 1.00 80.25 630 ILE A CA 1
ATOM 4972 C C . ILE A 1 630 ? 0.426 17.252 -8.545 1.00 80.25 630 ILE A C 1
ATOM 4974 O O . ILE A 1 630 ? 1.634 17.104 -8.350 1.00 80.25 630 ILE A O 1
ATOM 4978 N N . LYS A 1 631 ? -0.510 16.614 -7.840 1.00 67.38 631 LYS A N 1
ATOM 4979 C CA . LYS A 1 631 ? -0.204 15.665 -6.771 1.00 67.38 631 LYS A CA 1
ATOM 4980 C C . LYS A 1 631 ? -0.077 14.254 -7.323 1.00 67.38 631 LYS A C 1
ATOM 4982 O O . LYS A 1 631 ? -0.681 13.913 -8.334 1.00 67.38 631 LYS A O 1
ATOM 4987 N N . ALA A 1 632 ? 0.719 13.432 -6.659 1.00 62.19 632 ALA A N 1
ATOM 4988 C CA . ALA A 1 632 ? 0.796 12.021 -6.971 1.00 62.19 632 ALA A CA 1
ATOM 4989 C C . ALA A 1 632 ? -0.538 11.337 -6.635 1.00 62.19 632 ALA A C 1
ATOM 4991 O O . ALA A 1 632 ? -0.864 11.167 -5.464 1.00 62.19 632 ALA A O 1
ATOM 4992 N N . ASP A 1 633 ? -1.304 10.924 -7.639 1.00 55.44 633 ASP A N 1
ATOM 4993 C CA . ASP A 1 633 ? -2.573 10.216 -7.454 1.00 55.44 633 ASP A CA 1
ATOM 4994 C C . ASP A 1 633 ? -3.015 9.503 -8.742 1.00 55.44 633 ASP A C 1
ATOM 4996 O O . ASP A 1 633 ? -2.416 9.690 -9.805 1.00 55.44 633 ASP A O 1
ATOM 5000 N N . ASP A 1 634 ? -4.071 8.699 -8.642 1.00 61.84 634 ASP A N 1
ATOM 5001 C CA . ASP A 1 634 ? -4.771 8.107 -9.779 1.00 61.84 634 ASP A CA 1
ATOM 5002 C C . ASP A 1 634 ? -6.025 8.953 -10.108 1.00 61.84 634 ASP A C 1
ATOM 5004 O O . ASP A 1 634 ? -7.052 8.898 -9.434 1.00 61.84 634 ASP A O 1
ATOM 5008 N N . TYR A 1 635 ? -5.950 9.737 -11.180 1.00 67.38 635 TYR A N 1
ATOM 5009 C CA . TYR A 1 635 ? -7.015 10.595 -11.700 1.00 67.38 635 TYR A CA 1
ATOM 5010 C C . TYR A 1 635 ? -7.846 9.834 -12.743 1.00 67.38 635 TYR A C 1
ATOM 5012 O O . TYR A 1 635 ? -7.329 9.407 -13.780 1.00 67.38 635 TYR A O 1
ATOM 5020 N N . THR A 1 636 ? -9.141 9.647 -12.480 1.00 73.38 636 THR A N 1
ATOM 5021 C CA . THR A 1 636 ? -10.024 8.783 -13.296 1.00 73.38 636 THR A CA 1
ATOM 5022 C C . THR A 1 636 ? -11.202 9.515 -13.939 1.00 73.38 636 THR A C 1
ATOM 5024 O O . THR A 1 636 ? -11.866 8.958 -14.810 1.00 73.38 636 THR A O 1
ATOM 5027 N N . ASP A 1 637 ? -11.443 10.765 -13.556 1.00 76.00 637 ASP A N 1
ATOM 5028 C CA . ASP A 1 637 ? -12.561 11.608 -13.988 1.00 76.00 637 ASP A CA 1
ATOM 5029 C C . ASP A 1 637 ? -12.103 12.836 -14.792 1.00 76.00 637 ASP A C 1
ATOM 5031 O O . ASP A 1 637 ? -12.765 13.876 -14.823 1.00 76.00 637 ASP A O 1
ATOM 5035 N N . ILE A 1 638 ? -10.961 12.708 -15.472 1.00 80.44 638 ILE A N 1
ATOM 5036 C CA . ILE A 1 638 ? -10.453 13.731 -16.387 1.00 80.44 638 ILE A CA 1
ATOM 5037 C C . ILE A 1 638 ? -11.479 13.968 -17.512 1.00 80.44 638 ILE A C 1
ATOM 5039 O O . ILE A 1 638 ? -12.049 12.998 -18.022 1.00 80.44 638 ILE A O 1
ATOM 5043 N N . PRO A 1 639 ? -11.706 15.228 -17.940 1.00 84.44 639 PRO A N 1
ATOM 5044 C CA . PRO A 1 639 ? -12.607 15.544 -19.047 1.00 84.44 639 PRO A CA 1
ATOM 5045 C C . PRO A 1 639 ? -12.372 14.699 -20.308 1.00 84.44 639 PRO A C 1
ATOM 5047 O O . PRO A 1 639 ? -11.230 14.407 -20.666 1.00 84.44 639 PRO A O 1
ATOM 5050 N N . GLU A 1 640 ? -13.451 14.386 -21.043 1.00 85.88 640 GLU A N 1
ATOM 5051 C CA . GLU A 1 640 ? -13.396 13.545 -22.256 1.00 85.88 640 GLU A CA 1
ATOM 5052 C C . GLU A 1 640 ? -12.455 14.113 -23.341 1.00 85.88 640 GLU A C 1
ATOM 5054 O O . GLU A 1 640 ? -11.947 13.381 -24.186 1.00 85.88 640 GLU A O 1
ATOM 5059 N N . THR A 1 641 ? -12.200 15.425 -23.333 1.00 86.12 641 THR A N 1
ATOM 5060 C CA . THR A 1 641 ? -11.284 16.108 -24.262 1.00 86.12 641 THR A CA 1
ATOM 5061 C C . THR A 1 641 ? -9.812 16.041 -23.847 1.00 86.12 641 THR A C 1
ATOM 5063 O O . THR A 1 641 ? -8.944 16.472 -24.608 1.00 86.12 641 THR A O 1
ATOM 5066 N N . GLY A 1 642 ? -9.519 15.519 -22.654 1.00 89.88 642 GLY A N 1
ATOM 5067 C CA . GLY A 1 642 ? -8.220 15.625 -22.002 1.00 89.88 642 GLY A CA 1
ATOM 5068 C C . GLY A 1 642 ? -7.976 16.991 -21.355 1.00 89.88 642 GLY A C 1
ATOM 5069 O O . GLY A 1 642 ? -8.843 17.865 -21.357 1.00 89.88 642 GLY A O 1
ATOM 5070 N N . LEU A 1 643 ? -6.771 17.168 -20.810 1.00 94.25 643 LEU A N 1
ATOM 5071 C CA . LEU A 1 643 ? -6.320 18.395 -20.149 1.00 94.25 643 LEU A CA 1
ATOM 5072 C C . LEU A 1 643 ? -4.959 18.826 -20.690 1.00 94.25 643 LEU A C 1
ATOM 5074 O O . LEU A 1 643 ? -4.028 18.023 -20.731 1.00 94.25 643 LEU A O 1
ATOM 5078 N N . ASN A 1 644 ? -4.831 20.103 -21.050 1.00 96.00 644 ASN A N 1
ATOM 5079 C CA . ASN A 1 644 ? -3.539 20.745 -21.284 1.00 96.00 644 ASN A CA 1
ATOM 5080 C C . ASN A 1 644 ? -3.028 21.319 -19.961 1.00 96.00 644 ASN A C 1
ATOM 5082 O O . ASN A 1 644 ? -3.666 22.210 -19.403 1.00 96.00 644 ASN A O 1
ATOM 5086 N N . LEU A 1 645 ? -1.879 20.842 -19.481 1.00 95.94 645 LEU A N 1
ATOM 5087 C CA . LEU A 1 645 ? -1.314 21.241 -18.191 1.00 95.94 645 LEU A CA 1
ATOM 5088 C C . LEU A 1 645 ? -0.987 22.745 -18.129 1.00 95.94 645 LEU A C 1
ATOM 5090 O O . LEU A 1 645 ? -0.926 23.317 -17.056 1.00 95.94 645 LEU A O 1
ATOM 5094 N N . PHE A 1 646 ? -0.838 23.442 -19.254 1.00 96.56 646 PHE A N 1
ATOM 5095 C CA . PHE A 1 646 ? -0.616 24.893 -19.248 1.00 96.56 646 PHE A CA 1
ATOM 5096 C C . PHE A 1 646 ? -1.911 25.705 -19.402 1.00 96.56 646 PHE A C 1
ATOM 5098 O O . PHE A 1 646 ? -1.945 26.689 -20.140 1.00 96.56 646 PHE A O 1
ATOM 5105 N N . THR A 1 647 ? -3.000 25.274 -18.758 1.00 94.62 647 THR A N 1
ATOM 5106 C CA . THR A 1 647 ? -4.296 25.974 -18.796 1.00 94.62 647 THR A CA 1
ATOM 5107 C C . THR A 1 647 ? -4.906 26.139 -17.409 1.00 94.62 647 THR A C 1
ATOM 5109 O O . THR A 1 647 ? -4.734 25.292 -16.530 1.00 94.62 647 THR A O 1
ATOM 5112 N N . ASP A 1 648 ? -5.710 27.192 -17.239 1.00 93.00 648 ASP A N 1
ATOM 5113 C CA . ASP A 1 648 ? -6.487 27.423 -16.013 1.00 93.00 648 ASP A CA 1
ATOM 5114 C C . ASP A 1 648 ? -7.490 26.298 -15.723 1.00 93.00 648 ASP A C 1
ATOM 5116 O O . ASP A 1 648 ? -7.823 26.035 -14.568 1.00 93.00 648 ASP A O 1
ATOM 5120 N N . GLU A 1 649 ? -7.972 25.612 -16.762 1.00 92.81 649 GLU A N 1
ATOM 5121 C CA . GLU A 1 649 ? -8.880 24.475 -16.621 1.00 92.81 649 GLU A CA 1
ATOM 5122 C C . GLU A 1 649 ? -8.170 23.271 -15.993 1.00 92.81 649 GLU A C 1
ATOM 5124 O O . GLU A 1 649 ? -8.688 22.688 -15.039 1.00 92.81 649 GLU A O 1
ATOM 5129 N N . ALA A 1 650 ? -6.947 22.961 -16.441 1.00 91.88 650 ALA A N 1
ATOM 5130 C CA . ALA A 1 650 ? -6.121 21.939 -15.806 1.00 91.88 650 ALA A CA 1
ATOM 5131 C C . ALA A 1 650 ? -5.732 22.334 -14.382 1.00 91.88 650 ALA A C 1
ATOM 5133 O O . ALA A 1 650 ? -5.867 21.514 -13.478 1.00 91.88 650 ALA A O 1
ATOM 5134 N N . LYS A 1 651 ? -5.332 23.590 -14.155 1.00 91.12 651 LYS A N 1
ATOM 5135 C CA . LYS A 1 651 ? -5.073 24.106 -12.806 1.00 91.12 651 LYS A CA 1
ATOM 5136 C C . LYS A 1 651 ? -6.269 23.873 -11.882 1.00 91.12 651 LYS A C 1
ATOM 5138 O O . LYS A 1 651 ? -6.129 23.226 -10.849 1.00 91.12 651 LYS A O 1
ATOM 5143 N N . LYS A 1 652 ? -7.459 24.331 -12.281 1.00 87.31 652 LYS A N 1
ATOM 5144 C CA . LYS A 1 652 ? -8.694 24.165 -11.504 1.00 87.31 652 LYS A CA 1
ATOM 5145 C C . LYS A 1 652 ? -9.025 22.691 -11.267 1.00 87.31 652 LYS A C 1
ATOM 5147 O O . LYS A 1 652 ? -9.461 22.337 -10.171 1.00 87.31 652 LYS A O 1
ATOM 5152 N N . TYR A 1 653 ? -8.829 21.834 -12.268 1.00 84.25 653 TYR A N 1
ATOM 5153 C CA . TYR A 1 653 ? -9.005 20.393 -12.117 1.00 84.25 653 TYR A CA 1
ATOM 5154 C C . TYR A 1 653 ? -8.038 19.837 -11.066 1.00 84.25 653 TYR A C 1
ATOM 5156 O O . TYR A 1 653 ? -8.482 19.341 -10.037 1.00 84.25 653 TYR A O 1
ATOM 5164 N N . PHE A 1 654 ? -6.728 19.996 -11.241 1.00 81.25 654 PHE A N 1
ATOM 5165 C CA . PHE A 1 654 ? -5.750 19.406 -10.328 1.00 81.25 654 PHE A CA 1
ATOM 5166 C C . PHE A 1 654 ? -5.797 20.005 -8.920 1.00 81.25 654 PHE A C 1
ATOM 5168 O O . PHE A 1 654 ? -5.616 19.259 -7.970 1.00 81.25 654 PHE A O 1
ATOM 5175 N N . GLU A 1 655 ? -6.118 21.289 -8.746 1.00 79.12 655 GLU A N 1
ATOM 5176 C CA . GLU A 1 655 ? -6.321 21.899 -7.420 1.00 79.12 655 GLU A CA 1
ATOM 5177 C C . GLU A 1 655 ? -7.615 21.422 -6.735 1.00 79.12 655 GLU A C 1
ATOM 5179 O O . GLU A 1 655 ? -7.679 21.346 -5.510 1.00 79.12 655 GLU A O 1
ATOM 5184 N N . SER A 1 656 ? -8.655 21.071 -7.500 1.00 64.94 656 SER A N 1
ATOM 5185 C CA . SER A 1 656 ? -9.878 20.470 -6.937 1.00 64.94 656 SER A CA 1
ATOM 5186 C C . SER A 1 656 ? -9.742 18.972 -6.649 1.00 64.94 656 SER A C 1
ATOM 5188 O O . SER A 1 656 ? -10.476 18.456 -5.809 1.00 64.94 656 SER A O 1
ATOM 5190 N N . HIS A 1 657 ? -8.775 18.305 -7.286 1.00 58.72 657 HIS A N 1
ATOM 5191 C CA . HIS A 1 657 ? -8.449 16.886 -7.101 1.00 58.72 657 HIS A CA 1
ATOM 5192 C C . HIS A 1 657 ? -7.155 16.682 -6.302 1.00 58.72 657 HIS A C 1
ATOM 5194 O O . HIS A 1 657 ? -6.714 15.554 -6.102 1.00 58.72 657 HIS A O 1
ATOM 5200 N N . SER A 1 658 ? -6.532 17.759 -5.813 1.00 46.84 658 SER A N 1
ATOM 5201 C CA . SER A 1 658 ? -5.364 17.690 -4.943 1.00 46.84 658 SER A CA 1
ATOM 5202 C C . SER A 1 658 ? -5.804 17.344 -3.523 1.00 46.84 658 SER A C 1
ATOM 5204 O O . SER A 1 658 ? -5.678 18.145 -2.595 1.00 46.84 658 SER A O 1
ATOM 5206 N N . THR A 1 659 ? -6.310 16.132 -3.314 1.00 37.34 659 THR A N 1
ATOM 5207 C CA . THR A 1 659 ? -6.120 15.498 -2.015 1.00 37.34 659 THR A CA 1
ATOM 5208 C C . THR A 1 659 ? -4.637 15.191 -1.924 1.00 37.34 659 THR A C 1
ATOM 5210 O O . THR A 1 659 ? -4.111 14.369 -2.663 1.00 37.34 659 THR A O 1
ATOM 5213 N N . SER A 1 660 ? -3.930 15.964 -1.102 1.00 30.41 660 SER A N 1
ATOM 5214 C CA . SER A 1 660 ? -2.485 15.834 -0.924 1.00 30.41 660 SER A CA 1
ATOM 5215 C C . SER A 1 660 ? -2.096 14.360 -0.749 1.00 30.41 660 SER A C 1
ATOM 5217 O O . SER A 1 660 ? -2.714 13.635 0.020 1.00 30.41 660 SER A O 1
ATOM 5219 N N . ARG A 1 661 ? -1.053 13.909 -1.442 1.00 28.02 661 ARG A N 1
ATOM 5220 C CA . ARG A 1 661 ? -0.342 12.685 -1.097 1.00 28.02 661 ARG A CA 1
ATOM 5221 C C . ARG A 1 661 ? 1.030 13.117 -0.610 1.00 28.02 661 ARG A C 1
ATOM 5223 O O . ARG A 1 661 ? 1.793 13.716 -1.353 1.00 28.02 661 ARG A O 1
ATOM 5230 N N . VAL A 1 662 ? 1.315 12.873 0.663 1.00 29.00 662 VAL A N 1
ATOM 5231 C CA . VAL A 1 662 ? 2.665 12.993 1.219 1.00 29.00 662 VAL A CA 1
ATOM 5232 C C . VAL A 1 662 ? 3.056 11.595 1.667 1.00 29.00 662 VAL A C 1
ATOM 5234 O O . VAL A 1 662 ? 2.577 11.101 2.688 1.00 29.00 662 VAL A O 1
ATOM 5237 N N . ASP A 1 663 ? 3.906 10.932 0.888 1.00 24.02 663 ASP A N 1
ATOM 5238 C CA . ASP A 1 663 ? 4.623 9.756 1.371 1.00 24.02 663 ASP A CA 1
ATOM 5239 C C . ASP A 1 663 ? 5.769 10.234 2.278 1.00 24.02 663 ASP A C 1
ATOM 5241 O O . ASP A 1 663 ? 6.805 10.686 1.803 1.00 24.02 663 ASP A O 1
ATOM 5245 N N . SER A 1 664 ? 5.573 10.181 3.603 1.00 29.22 664 SER A N 1
ATOM 5246 C CA . SER A 1 664 ? 6.602 9.795 4.595 1.00 29.22 664 SER A CA 1
ATOM 5247 C C . SER A 1 664 ? 6.104 9.905 6.053 1.00 29.22 664 SER A C 1
ATOM 5249 O O . SER A 1 664 ? 6.189 10.927 6.716 1.00 29.22 664 SER A O 1
ATOM 5251 N N . ASN A 1 665 ? 5.614 8.779 6.579 1.00 40.59 665 ASN A N 1
ATOM 5252 C CA . ASN A 1 665 ? 5.801 8.241 7.942 1.00 40.59 665 ASN A CA 1
ATOM 5253 C C . ASN A 1 665 ? 5.538 9.027 9.246 1.00 40.59 665 ASN A C 1
ATOM 5255 O O . ASN A 1 665 ? 5.713 8.425 10.302 1.00 40.59 665 ASN A O 1
ATOM 5259 N N . SER A 1 666 ? 5.070 10.267 9.254 1.00 43.06 666 SER A N 1
ATOM 5260 C CA . SER A 1 666 ? 4.372 10.902 10.391 1.00 43.06 666 SER A CA 1
ATOM 5261 C C . SER A 1 666 ? 4.083 12.334 9.982 1.00 43.06 666 SER A C 1
ATOM 5263 O O . SER A 1 666 ? 4.945 12.978 9.391 1.00 43.06 666 SER A O 1
ATOM 5265 N N . SER A 1 667 ? 2.932 12.889 10.352 1.00 49.66 667 SER A N 1
ATOM 5266 C CA . SER A 1 667 ? 2.798 14.349 10.369 1.00 49.66 667 SER A CA 1
ATOM 5267 C C . SER A 1 667 ? 3.984 14.974 11.128 1.00 49.66 667 SER A C 1
ATOM 5269 O O . SER A 1 667 ? 4.355 14.474 12.196 1.00 49.66 667 SER A O 1
ATOM 5271 N N . SER A 1 668 ? 4.526 16.089 10.638 1.00 55.53 668 SER A N 1
ATOM 5272 C CA . SER A 1 668 ? 5.510 16.929 11.350 1.00 55.53 668 SER A CA 1
ATOM 5273 C C . SER A 1 668 ? 4.965 17.524 12.659 1.00 55.53 668 SER A C 1
ATOM 5275 O O . SER A 1 668 ? 5.699 18.132 13.436 1.00 55.53 668 SER A O 1
ATOM 5277 N N . ILE A 1 669 ? 3.667 17.337 12.902 1.00 69.00 669 ILE A N 1
ATOM 5278 C CA . ILE A 1 669 ? 2.968 17.688 14.125 1.00 69.00 669 ILE A CA 1
ATOM 5279 C C . ILE A 1 669 ? 3.478 16.808 15.265 1.00 69.00 669 ILE A C 1
ATOM 5281 O O . ILE A 1 669 ? 3.378 15.581 15.239 1.00 69.00 669 ILE A O 1
ATOM 5285 N N . GLU A 1 670 ? 3.978 17.462 16.307 1.00 81.44 670 GLU A N 1
ATOM 5286 C CA . GLU A 1 670 ? 4.322 16.832 17.575 1.00 81.44 670 GLU A CA 1
ATOM 5287 C C . GLU A 1 670 ? 3.032 16.387 18.292 1.00 81.44 670 GLU A C 1
ATOM 5289 O O . GLU A 1 670 ? 2.562 17.053 19.207 1.00 81.44 670 GLU A O 1
ATOM 5294 N N . TRP A 1 671 ? 2.422 15.269 17.886 1.00 82.81 671 TRP A N 1
ATOM 5295 C CA . TRP A 1 671 ? 1.224 14.710 18.542 1.00 82.81 671 TRP A CA 1
ATOM 5296 C C . TRP A 1 671 ? 1.473 14.242 19.973 1.00 82.81 671 TRP A C 1
ATOM 5298 O O . TRP A 1 671 ? 0.536 14.075 20.757 1.00 82.81 671 TRP A O 1
ATOM 5308 N N . VAL A 1 672 ? 2.739 14.003 20.311 1.00 81.69 672 VAL A N 1
ATOM 5309 C CA . VAL A 1 672 ? 3.183 13.502 21.606 1.00 81.69 672 VAL A CA 1
ATOM 5310 C C . VAL A 1 672 ? 4.351 14.345 22.080 1.00 81.69 672 VAL A C 1
ATOM 5312 O O . VAL A 1 672 ? 5.355 14.458 21.387 1.00 81.69 672 VAL A O 1
ATOM 5315 N N . LYS A 1 673 ? 4.236 14.878 23.294 1.00 84.94 673 LYS A N 1
ATOM 5316 C CA . LYS A 1 673 ? 5.270 15.665 23.962 1.00 84.94 673 LYS A CA 1
ATOM 5317 C C . LYS A 1 673 ? 5.561 15.039 25.318 1.00 84.94 673 LYS A C 1
ATOM 5319 O O . LYS A 1 673 ? 4.641 14.764 26.084 1.00 84.94 673 LYS A O 1
ATOM 5324 N N . ASN A 1 674 ? 6.835 14.783 25.621 1.00 84.69 674 ASN A N 1
ATOM 5325 C CA . ASN A 1 674 ? 7.251 14.096 26.853 1.00 84.69 674 ASN A CA 1
ATOM 5326 C C . ASN A 1 674 ? 6.495 12.768 27.086 1.00 84.69 674 ASN A C 1
ATOM 5328 O O . ASN A 1 674 ? 6.002 12.510 28.182 1.00 84.69 674 ASN A O 1
ATOM 5332 N N . ASN A 1 675 ? 6.352 11.948 26.036 1.00 80.94 675 ASN A N 1
ATOM 5333 C CA . ASN A 1 675 ? 5.610 10.675 26.045 1.00 80.94 675 ASN A CA 1
ATOM 5334 C C . ASN A 1 675 ? 4.109 10.775 26.397 1.00 80.94 675 ASN A C 1
ATOM 5336 O O . ASN A 1 675 ? 3.463 9.744 26.573 1.00 80.94 675 ASN A O 1
ATOM 5340 N N . THR A 1 676 ? 3.545 11.983 26.471 1.00 87.25 676 THR A N 1
ATOM 5341 C CA . THR A 1 676 ? 2.124 12.251 26.746 1.00 87.25 676 THR A CA 1
ATOM 5342 C C . THR A 1 676 ? 1.476 12.890 25.517 1.00 87.25 676 THR A C 1
ATOM 5344 O O . THR A 1 676 ? 2.152 13.576 24.750 1.00 87.25 676 THR A O 1
ATOM 5347 N N . ILE A 1 677 ? 0.174 12.689 25.310 1.00 89.31 677 ILE A N 1
ATOM 5348 C CA . ILE A 1 677 ? -0.568 13.338 24.215 1.00 89.31 677 ILE A CA 1
ATOM 5349 C C . ILE A 1 677 ? -0.407 14.868 24.288 1.00 89.31 677 ILE A C 1
ATOM 5351 O O . ILE A 1 677 ? -0.661 15.481 25.328 1.00 89.31 677 ILE A O 1
ATOM 5355 N N . ASN A 1 678 ? -0.005 15.489 23.177 1.00 88.69 678 ASN A N 1
ATOM 5356 C CA . ASN A 1 678 ? 0.172 16.933 23.072 1.00 88.69 678 ASN A CA 1
ATOM 5357 C C . ASN A 1 678 ? -1.161 17.628 22.756 1.00 88.69 678 ASN A C 1
ATOM 5359 O O . ASN A 1 678 ? -1.610 17.680 21.613 1.00 88.69 678 ASN A O 1
ATOM 5363 N N . THR A 1 679 ? -1.797 18.212 23.768 1.00 86.56 679 THR A N 1
ATOM 5364 C CA . THR A 1 679 ? -3.070 18.940 23.611 1.00 86.56 679 THR A CA 1
ATOM 5365 C C . THR A 1 679 ? -2.904 20.368 23.084 1.00 86.56 679 THR A C 1
ATOM 5367 O O . THR A 1 679 ? -3.897 21.012 22.722 1.00 86.56 679 THR A O 1
ATOM 5370 N N . SER A 1 680 ? -1.663 20.866 23.015 1.00 83.94 680 SER A N 1
ATOM 5371 C CA . SER A 1 680 ? -1.323 22.195 22.494 1.00 83.94 680 SER A CA 1
ATOM 5372 C C . SER A 1 680 ? -1.288 22.260 20.967 1.00 83.94 680 SER A C 1
ATOM 5374 O O . SER A 1 680 ? -1.136 23.350 20.425 1.00 83.94 680 SER A O 1
ATOM 5376 N N . VAL A 1 681 ? -1.456 21.131 20.269 1.00 80.56 681 VAL A N 1
ATOM 5377 C CA . VAL A 1 681 ? -1.612 21.108 18.808 1.00 80.56 681 VAL A CA 1
ATOM 5378 C C . VAL A 1 681 ? -2.810 21.972 18.406 1.00 80.56 681 VAL A C 1
ATOM 5380 O O . VAL A 1 681 ? -3.883 21.865 19.004 1.00 80.56 681 VAL A O 1
ATOM 5383 N N . ASP A 1 682 ? -2.627 22.850 17.422 1.00 78.44 682 ASP A N 1
ATOM 5384 C CA . ASP A 1 682 ? -3.692 23.708 16.899 1.00 78.44 682 ASP A CA 1
ATOM 5385 C C . ASP A 1 682 ? -4.847 22.863 16.327 1.00 78.44 682 ASP A C 1
ATOM 5387 O O . ASP A 1 682 ? -4.615 21.843 15.680 1.00 78.44 682 ASP A O 1
ATOM 5391 N N . SER A 1 683 ? -6.098 23.267 16.560 1.00 79.00 683 SER A N 1
ATOM 5392 C CA . SER A 1 683 ? -7.270 22.541 16.052 1.00 79.00 683 SER A CA 1
ATOM 5393 C C . SER A 1 683 ? -7.299 22.453 14.520 1.00 79.00 683 SER A C 1
ATOM 5395 O O . SER A 1 683 ? -7.838 21.490 13.979 1.00 79.00 683 SER A O 1
ATOM 5397 N N . SER A 1 684 ? -6.698 23.422 13.822 1.00 75.31 684 SER A N 1
ATOM 5398 C CA . SER A 1 684 ? -6.537 23.405 12.359 1.00 75.31 684 SER A CA 1
ATOM 5399 C C . SER A 1 684 ? -5.672 22.243 11.857 1.00 75.31 684 SER A C 1
ATOM 5401 O O . SER A 1 684 ? -5.860 21.780 10.736 1.00 75.31 684 SER A O 1
ATOM 5403 N N . ASN A 1 685 ? -4.791 21.713 12.707 1.00 76.94 685 ASN A N 1
ATOM 5404 C CA . ASN A 1 685 ? -3.893 20.607 12.388 1.00 76.94 685 ASN A CA 1
ATOM 5405 C C . ASN A 1 685 ? -4.508 19.222 12.651 1.00 76.94 685 ASN A C 1
ATOM 5407 O O . ASN A 1 685 ? -3.875 18.213 12.357 1.00 76.94 685 ASN A O 1
ATOM 5411 N N . LEU A 1 686 ? -5.727 19.143 13.203 1.00 78.75 686 LEU A N 1
ATOM 5412 C CA . LEU A 1 686 ? -6.421 17.864 13.424 1.00 78.75 686 LEU A CA 1
ATOM 5413 C C . LEU A 1 686 ? -6.844 17.191 12.115 1.00 78.75 686 LEU A C 1
ATOM 5415 O O . LEU A 1 686 ? -6.965 15.967 12.060 1.00 78.75 686 LEU A O 1
ATOM 5419 N N . ASP A 1 687 ? -7.051 17.973 11.058 1.00 79.19 687 ASP A N 1
ATOM 5420 C CA . ASP A 1 687 ? -7.324 17.438 9.732 1.00 79.19 687 ASP A CA 1
ATOM 5421 C C . ASP A 1 687 ? -6.008 17.146 9.007 1.00 79.19 687 ASP A C 1
ATOM 5423 O O . ASP A 1 687 ? -5.310 18.045 8.546 1.00 79.19 687 ASP A O 1
ATOM 5427 N N . GLN A 1 688 ? -5.656 15.870 8.947 1.00 69.06 688 GLN A N 1
ATOM 5428 C CA . GLN A 1 688 ? -4.524 15.311 8.220 1.00 69.06 688 GLN A CA 1
ATOM 5429 C C . GLN A 1 688 ? -5.029 14.279 7.208 1.00 69.06 688 GLN A C 1
ATOM 5431 O O . GLN A 1 688 ? -4.415 13.228 7.055 1.00 69.06 688 GLN A O 1
ATOM 5436 N N . SER A 1 689 ? -6.170 14.531 6.549 1.00 61.88 689 SER A N 1
ATOM 5437 C CA . SER A 1 689 ? -6.872 13.551 5.693 1.00 61.88 689 SER A CA 1
ATOM 5438 C C . SER A 1 689 ? -5.980 12.843 4.653 1.00 61.88 689 SER A C 1
ATOM 5440 O O . SER A 1 689 ? -6.273 11.722 4.253 1.00 61.88 689 SER A O 1
ATOM 5442 N N . SER A 1 690 ? -4.864 13.459 4.262 1.00 50.00 690 SER A N 1
ATOM 5443 C CA . SER A 1 690 ? -3.844 12.933 3.349 1.00 50.00 690 SER A CA 1
ATOM 5444 C C . SER A 1 690 ? -2.738 12.076 3.979 1.00 50.00 690 SER A C 1
ATOM 5446 O O . SER A 1 690 ? -1.970 11.430 3.268 1.00 50.00 690 SER A O 1
ATOM 5448 N N . SER A 1 691 ? -2.608 12.091 5.304 1.00 53.00 691 SER A N 1
ATOM 5449 C CA . SER A 1 691 ? -1.434 11.615 6.043 1.00 53.00 691 SER A CA 1
ATOM 5450 C C . SER A 1 691 ? -1.799 10.618 7.144 1.00 53.00 691 SER A C 1
ATOM 5452 O O . SER A 1 691 ? -2.957 10.466 7.538 1.00 53.00 691 SER A O 1
ATOM 5454 N N . VAL A 1 692 ? -0.789 9.909 7.650 1.00 60.69 692 VAL A N 1
ATOM 5455 C CA . VAL A 1 692 ? -0.936 9.017 8.806 1.00 60.69 692 VAL A CA 1
ATOM 5456 C C . VAL A 1 692 ? -0.720 9.807 10.093 1.00 60.69 692 VAL A C 1
ATOM 5458 O O . VAL A 1 692 ? 0.310 10.462 10.259 1.00 60.69 692 VAL A O 1
ATOM 5461 N N . ILE A 1 693 ? -1.661 9.696 11.028 1.00 73.94 693 ILE A N 1
ATOM 5462 C CA . ILE A 1 693 ? -1.497 10.197 12.395 1.00 73.94 693 ILE A CA 1
ATOM 5463 C C . ILE A 1 693 ? -0.979 9.044 13.252 1.00 73.94 693 ILE A C 1
ATOM 5465 O O . ILE A 1 693 ? -1.583 7.972 13.283 1.00 73.94 693 ILE A O 1
ATOM 5469 N N . ASN A 1 694 ? 0.131 9.255 13.956 1.00 75.00 694 ASN A N 1
ATOM 5470 C CA . ASN A 1 694 ? 0.695 8.254 14.853 1.00 75.00 694 ASN A CA 1
ATOM 5471 C C . ASN A 1 694 ? 0.866 8.832 16.259 1.00 75.00 694 ASN A C 1
ATOM 5473 O O . ASN A 1 694 ? 1.638 9.767 16.473 1.00 75.00 694 ASN A O 1
ATOM 5477 N N . PHE A 1 695 ? 0.161 8.254 17.225 1.00 78.00 695 PHE A N 1
ATOM 5478 C CA . PHE A 1 695 ? 0.346 8.546 18.635 1.00 78.00 695 PHE A CA 1
ATOM 5479 C C . PHE A 1 695 ? 1.177 7.445 19.272 1.00 78.00 695 PHE A C 1
ATOM 5481 O O . PHE A 1 695 ? 0.727 6.310 19.373 1.00 78.00 695 PHE A O 1
ATOM 5488 N N . LYS A 1 696 ? 2.353 7.798 19.789 1.00 81.38 696 LYS A N 1
ATOM 5489 C CA . LYS A 1 696 ? 3.133 6.939 20.686 1.00 81.38 696 LYS A CA 1
ATOM 5490 C C . LYS A 1 696 ? 3.251 7.582 22.066 1.00 81.38 696 LYS A C 1
ATOM 5492 O O . LYS A 1 696 ? 4.326 8.012 22.477 1.00 81.38 696 LYS A O 1
ATOM 5497 N N . ALA A 1 697 ? 2.123 7.715 22.756 1.00 82.44 697 ALA A N 1
ATOM 5498 C CA . ALA A 1 697 ? 2.050 8.363 24.061 1.00 82.44 697 ALA A CA 1
ATOM 5499 C C . ALA A 1 697 ? 2.086 7.310 25.173 1.00 82.44 697 ALA A C 1
ATOM 5501 O O . ALA A 1 697 ? 1.062 6.956 25.757 1.00 82.44 697 ALA A O 1
ATOM 5502 N N . THR A 1 698 ? 3.275 6.784 25.473 1.00 81.94 698 THR A N 1
ATOM 5503 C CA . THR A 1 698 ? 3.445 5.706 26.463 1.00 81.94 698 THR A CA 1
ATOM 5504 C C . THR A 1 698 ? 3.071 6.112 27.891 1.00 81.94 698 THR A C 1
ATOM 5506 O O . THR A 1 698 ? 2.872 5.228 28.714 1.00 81.94 698 THR A O 1
ATOM 5509 N N . ALA A 1 699 ? 2.963 7.412 28.188 1.00 83.12 699 ALA A N 1
ATOM 5510 C CA . ALA A 1 699 ? 2.467 7.956 29.456 1.00 83.12 699 ALA A CA 1
ATOM 5511 C C . ALA A 1 699 ? 0.970 8.340 29.414 1.00 83.12 699 ALA A C 1
ATOM 5513 O O . ALA A 1 699 ? 0.454 8.921 30.366 1.00 83.12 699 ALA A O 1
ATOM 5514 N N . GLY A 1 700 ? 0.261 8.004 28.331 1.00 86.00 700 GLY A N 1
ATOM 5515 C CA . GLY A 1 700 ? -1.161 8.294 28.158 1.00 86.00 700 GLY A CA 1
ATOM 5516 C C . GLY A 1 700 ? -1.426 9.775 27.890 1.00 86.00 700 GLY A C 1
ATOM 5517 O O . GLY A 1 700 ? -0.682 10.436 27.160 1.00 86.00 700 GLY A O 1
ATOM 5518 N N . GLY A 1 701 ? -2.506 10.306 28.464 1.00 89.69 701 GLY A N 1
ATOM 5519 C CA . GLY A 1 701 ? -2.870 11.721 28.357 1.00 89.69 701 GLY A CA 1
ATOM 5520 C C . GLY A 1 701 ? -4.333 11.948 27.994 1.00 89.69 701 GLY A C 1
ATOM 5521 O O . GLY A 1 701 ? -5.166 11.054 28.081 1.00 89.69 701 GLY A O 1
ATOM 5522 N N . THR A 1 702 ? -4.677 13.174 27.609 1.00 92.50 702 THR A N 1
ATOM 5523 C CA . THR A 1 702 ? -6.027 13.517 27.137 1.00 92.50 702 THR A CA 1
ATOM 5524 C C . THR A 1 702 ? -5.966 13.843 25.653 1.00 92.50 702 THR A C 1
ATOM 5526 O O . THR A 1 702 ? -5.171 14.694 25.266 1.00 92.50 702 THR A O 1
ATOM 5529 N N . LEU A 1 703 ? -6.812 13.221 24.831 1.00 92.88 703 LEU A N 1
ATOM 5530 C CA . LEU A 1 703 ? -6.988 13.655 23.446 1.00 92.88 703 LEU A CA 1
ATOM 5531 C C . LEU A 1 703 ? -7.591 15.065 23.404 1.00 92.88 703 LEU A C 1
ATOM 5533 O O . LEU A 1 703 ? -8.444 15.432 24.209 1.00 92.88 703 LEU A O 1
ATOM 5537 N N . LYS A 1 704 ? -7.158 15.895 22.461 1.00 91.19 704 LYS A N 1
ATOM 5538 C CA . LYS A 1 704 ? -7.823 17.176 22.193 1.00 91.19 704 LYS A CA 1
ATOM 5539 C C . LYS A 1 704 ? -9.245 16.925 21.668 1.00 91.19 704 LYS A C 1
ATOM 5541 O O . LYS A 1 704 ? -9.420 16.039 20.836 1.00 91.19 704 LYS A O 1
ATOM 5546 N N . ASP A 1 705 ? -10.216 17.707 22.138 1.00 91.00 705 ASP A N 1
ATOM 5547 C CA . ASP A 1 705 ? -11.590 17.712 21.610 1.00 91.00 705 ASP A CA 1
ATOM 5548 C C . ASP A 1 705 ? -11.570 18.167 20.139 1.00 91.00 705 ASP A C 1
ATOM 5550 O O . ASP A 1 705 ? -10.885 19.139 19.802 1.00 91.00 705 ASP A O 1
ATOM 5554 N N . GLY A 1 706 ? -12.279 17.449 19.267 1.00 89.31 706 GLY A N 1
ATOM 5555 C CA . GLY A 1 706 ? -12.283 17.680 17.822 1.00 89.31 706 GLY A CA 1
ATOM 5556 C C . GLY A 1 706 ? -12.145 16.408 16.982 1.00 89.31 706 GLY A C 1
ATOM 5557 O O . GLY A 1 706 ? -12.018 15.295 17.493 1.00 89.31 706 GLY A O 1
ATOM 5558 N N . THR A 1 707 ? -12.184 16.570 15.660 1.00 91.19 707 THR A N 1
ATOM 5559 C CA . THR A 1 707 ? -12.080 15.456 14.709 1.00 91.19 707 THR A CA 1
ATOM 5560 C C . THR A 1 707 ? -10.671 15.360 14.146 1.00 91.19 707 THR A C 1
ATOM 5562 O O . THR A 1 707 ? -10.260 16.206 13.357 1.00 91.19 707 THR A O 1
ATOM 5565 N N . TYR A 1 708 ? -9.971 14.291 14.509 1.00 88.88 708 TYR A N 1
ATOM 5566 C CA . TYR A 1 708 ? -8.738 13.863 13.866 1.00 88.88 708 TYR A CA 1
ATOM 5567 C C . TYR A 1 708 ? -9.118 13.166 12.569 1.00 88.88 708 TYR A C 1
ATOM 5569 O O . TYR A 1 708 ? -9.757 12.112 12.606 1.00 88.88 708 TYR A O 1
ATOM 5577 N N . LYS A 1 709 ? -8.751 13.746 11.429 1.00 83.56 709 LYS A N 1
ATOM 5578 C CA . LYS A 1 709 ? -8.921 13.086 10.134 1.00 83.56 709 LYS A CA 1
ATOM 5579 C C . LYS A 1 709 ? -7.569 12.623 9.638 1.00 83.56 709 LYS A C 1
ATOM 5581 O O . LYS A 1 709 ? -6.635 13.409 9.632 1.00 83.56 709 LYS A O 1
ATOM 5586 N N . GLY A 1 710 ? -7.456 11.368 9.240 1.00 68.50 710 GLY A N 1
ATOM 5587 C CA . GLY A 1 710 ? -6.218 10.812 8.705 1.00 68.50 710 GLY A CA 1
ATOM 5588 C C . GLY A 1 710 ? -6.502 9.789 7.622 1.00 68.50 710 GLY A C 1
ATOM 5589 O O . GLY A 1 710 ? -7.593 9.231 7.570 1.00 68.50 710 GLY A O 1
ATOM 5590 N N . LYS A 1 711 ? -5.505 9.479 6.795 1.00 64.38 711 LYS A N 1
ATOM 5591 C CA . LYS A 1 711 ? -5.545 8.289 5.934 1.00 64.38 711 LYS A CA 1
ATOM 5592 C C . LYS A 1 711 ? -5.577 7.023 6.795 1.00 64.38 711 LYS A C 1
ATOM 5594 O O . LYS A 1 711 ? -6.398 6.135 6.598 1.00 64.38 711 LYS A O 1
ATOM 5599 N N . ALA A 1 712 ? -4.716 6.984 7.809 1.00 68.25 712 ALA A N 1
ATOM 5600 C CA . ALA A 1 712 ? -4.745 6.010 8.892 1.00 68.25 712 ALA A CA 1
ATOM 5601 C C . ALA A 1 712 ? -4.400 6.700 10.215 1.00 68.25 712 ALA A C 1
ATOM 5603 O O . ALA A 1 712 ? -3.649 7.678 10.233 1.00 68.25 712 ALA A O 1
ATOM 5604 N N . ILE A 1 713 ? -4.932 6.186 11.318 1.00 80.25 713 ILE A N 1
ATOM 5605 C CA . ILE A 1 713 ? -4.642 6.667 12.666 1.00 80.25 713 ILE A CA 1
ATOM 5606 C C . ILE A 1 713 ? -4.184 5.476 13.503 1.00 80.25 713 ILE A C 1
ATOM 5608 O O . ILE A 1 713 ? -4.951 4.545 13.751 1.00 80.25 713 ILE A O 1
ATOM 5612 N N . TYR A 1 714 ? -2.932 5.522 13.947 1.00 80.56 714 TYR A N 1
ATOM 5613 C CA . TYR A 1 714 ? -2.344 4.519 14.824 1.00 80.56 714 TYR A CA 1
ATOM 5614 C C . TYR A 1 714 ? -2.150 5.113 16.213 1.00 80.56 714 TYR A C 1
ATOM 5616 O O . TYR A 1 714 ? -1.503 6.144 16.382 1.00 80.56 714 TYR A O 1
ATOM 5624 N N . CYS A 1 715 ? -2.719 4.457 17.213 1.00 83.88 715 CYS A N 1
ATOM 5625 C CA . CYS A 1 715 ? -2.671 4.882 18.597 1.00 83.88 715 CYS A CA 1
ATOM 5626 C C . CYS A 1 715 ? -2.000 3.811 19.457 1.00 83.88 715 CYS A C 1
ATOM 5628 O O . CYS A 1 715 ? -2.499 2.694 19.570 1.00 83.88 715 CYS A O 1
ATOM 5630 N N . ASP A 1 716 ? -0.895 4.174 20.098 1.00 80.94 716 ASP A N 1
ATOM 5631 C CA . ASP A 1 716 ? -0.212 3.419 21.145 1.00 80.94 716 ASP A CA 1
ATOM 5632 C C . ASP A 1 716 ? -0.153 4.292 22.410 1.00 80.94 716 ASP A C 1
ATOM 5634 O O . ASP A 1 716 ? 0.707 5.165 22.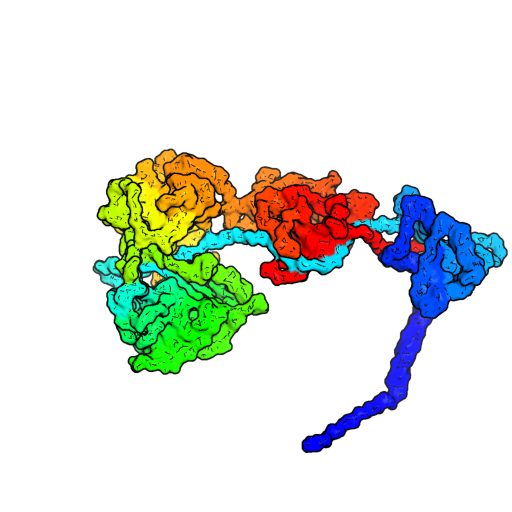567 1.00 80.94 716 ASP A O 1
ATOM 5638 N N . PHE A 1 717 ? -1.133 4.093 23.289 1.00 84.69 717 PHE A N 1
ATOM 5639 C CA . PHE A 1 717 ? -1.392 4.902 24.474 1.00 84.69 717 PHE A CA 1
ATOM 5640 C C . PHE A 1 717 ? -1.118 4.117 25.754 1.00 84.69 717 PHE A C 1
ATOM 5642 O O . PHE A 1 717 ? -1.743 3.095 25.971 1.00 84.69 717 PHE A O 1
ATOM 5649 N N . GLY A 1 718 ? -0.250 4.582 26.648 1.00 68.69 718 GLY A N 1
ATOM 5650 C CA . GLY A 1 718 ? -0.034 3.920 27.943 1.00 68.69 718 GLY A CA 1
ATOM 5651 C C . GLY A 1 718 ? 0.615 2.535 27.826 1.00 68.69 718 GLY A C 1
ATOM 5652 O O . GLY A 1 718 ? 0.002 1.595 27.343 1.00 68.69 718 GLY A O 1
ATOM 5653 N N . ASN A 1 719 ? 1.876 2.407 28.236 1.00 64.31 719 ASN A N 1
ATOM 5654 C CA . ASN A 1 719 ? 2.583 1.120 28.257 1.00 64.31 719 ASN A CA 1
ATOM 5655 C C . ASN A 1 719 ? 3.073 0.809 29.680 1.00 64.31 719 ASN A C 1
ATOM 5657 O O . ASN A 1 719 ? 4.279 0.739 29.930 1.00 64.31 719 ASN A O 1
ATOM 5661 N N . GLY A 1 720 ? 2.133 0.730 30.624 1.00 55.50 720 GLY A N 1
ATOM 5662 C CA . GLY A 1 720 ? 2.365 0.406 32.029 1.00 55.50 720 GLY A CA 1
ATOM 5663 C C . GLY A 1 720 ? 1.805 -0.973 32.377 1.00 55.50 720 GLY A C 1
ATOM 5664 O O . GLY A 1 720 ? 0.799 -1.416 31.832 1.00 55.50 720 GLY A O 1
ATOM 5665 N N . SER A 1 721 ? 2.471 -1.696 33.277 1.00 48.12 721 SER A N 1
ATOM 5666 C CA . SER A 1 721 ? 2.042 -3.025 33.728 1.00 48.12 721 SER A CA 1
ATOM 5667 C C . SER A 1 721 ? 0.562 -3.044 34.152 1.00 48.12 721 SER A C 1
ATOM 5669 O O . SER A 1 721 ? 0.105 -2.179 34.895 1.00 48.12 721 SER A O 1
ATOM 5671 N N . SER A 1 722 ? -0.189 -4.058 33.712 1.00 45.75 722 SER A N 1
ATOM 5672 C CA . SER A 1 722 ? -1.614 -4.226 34.029 1.00 45.75 722 SER A CA 1
ATOM 5673 C C . SER A 1 722 ? -1.875 -4.255 35.545 1.00 45.75 722 SER A C 1
ATOM 5675 O O . SER A 1 722 ? -1.281 -5.081 36.238 1.00 45.75 722 SER A O 1
ATOM 5677 N N . GLY A 1 723 ? -2.793 -3.425 36.057 1.00 54.84 723 GLY A N 1
ATOM 5678 C CA . GLY A 1 723 ? -3.196 -3.422 37.472 1.00 54.84 723 GLY A CA 1
ATOM 5679 C C . GLY A 1 723 ? -3.447 -2.018 38.033 1.00 54.84 723 GLY A C 1
ATOM 5680 O O . GLY A 1 723 ? -3.941 -1.147 37.323 1.00 54.84 723 GLY A O 1
ATOM 5681 N N . LYS A 1 724 ? -3.092 -1.791 39.310 1.00 46.03 724 LYS A N 1
ATOM 5682 C CA . LYS A 1 724 ? -3.185 -0.477 39.990 1.00 46.03 724 LYS A CA 1
ATOM 5683 C C . LYS A 1 724 ? -2.339 0.633 39.335 1.00 46.03 724 LYS A C 1
ATOM 5685 O O . LYS A 1 724 ? -2.577 1.796 39.636 1.00 46.03 724 LYS A O 1
ATOM 5690 N N . ASP A 1 725 ? -1.430 0.268 38.429 1.00 58.09 725 ASP A N 1
ATOM 5691 C CA . ASP A 1 725 ? -0.506 1.164 37.720 1.00 58.09 725 ASP A CA 1
ATOM 5692 C C . ASP A 1 725 ? -0.884 1.371 36.234 1.00 58.09 725 ASP A C 1
ATOM 5694 O O . ASP A 1 725 ? -0.058 1.822 35.438 1.00 58.09 725 ASP A O 1
ATOM 5698 N N . ALA A 1 726 ? -2.118 1.026 35.835 1.00 66.12 726 ALA A N 1
ATOM 5699 C CA . ALA A 1 726 ? -2.585 1.199 34.459 1.00 66.12 726 ALA A CA 1
ATOM 5700 C C . ALA A 1 726 ? -2.581 2.680 34.046 1.00 66.12 726 ALA A C 1
ATOM 5702 O O . ALA A 1 726 ? -3.137 3.542 34.732 1.00 66.12 726 ALA A O 1
ATOM 5703 N N . ILE A 1 727 ? -1.976 2.973 32.897 1.00 82.06 727 ILE A N 1
ATOM 5704 C CA . ILE A 1 727 ? -1.844 4.342 32.404 1.00 82.06 727 ILE A CA 1
ATOM 5705 C C . ILE A 1 727 ? -3.135 4.758 31.694 1.00 82.06 727 ILE A C 1
ATOM 5707 O O . ILE A 1 727 ? -3.552 4.149 30.708 1.00 82.06 727 ILE A O 1
ATOM 5711 N N . VAL A 1 728 ? -3.763 5.822 32.200 1.00 86.50 728 VAL A N 1
ATOM 5712 C CA . VAL A 1 728 ? -5.066 6.300 31.722 1.00 86.50 728 VAL A CA 1
ATOM 5713 C C . VAL A 1 728 ? -4.912 7.203 30.502 1.00 86.50 728 VAL A C 1
ATOM 5715 O O . VAL A 1 728 ? -4.113 8.143 30.492 1.00 86.50 728 VAL A O 1
ATOM 5718 N N . THR A 1 729 ? -5.737 6.955 29.488 1.00 91.38 729 THR A N 1
ATOM 5719 C CA . THR A 1 729 ? -5.927 7.855 28.348 1.00 91.38 729 THR A CA 1
ATOM 5720 C C . THR A 1 729 ? -7.380 8.299 28.251 1.00 91.38 729 THR A C 1
ATOM 5722 O O . THR A 1 729 ? -8.296 7.491 28.355 1.00 91.38 729 THR A O 1
ATOM 5725 N N . TYR A 1 730 ? -7.602 9.594 28.047 1.00 92.00 730 TYR A N 1
ATOM 5726 C CA . TYR A 1 730 ? -8.934 10.191 28.051 1.00 92.00 730 TYR A CA 1
ATOM 5727 C C . TYR A 1 730 ? -9.419 10.537 26.640 1.00 92.00 730 TYR A C 1
ATOM 5729 O O . TYR A 1 730 ? -8.725 11.251 25.910 1.00 92.00 730 TYR A O 1
ATOM 5737 N N . GLY A 1 731 ? -10.629 10.084 26.290 1.00 88.94 731 GLY A N 1
ATOM 5738 C CA . GLY A 1 731 ? -11.251 10.282 24.971 1.00 88.94 731 GLY A CA 1
ATOM 5739 C C . GLY A 1 731 ? -11.641 11.730 24.650 1.00 88.94 731 GLY A C 1
ATOM 5740 O O . GLY A 1 731 ? -11.374 12.211 23.552 1.00 88.94 731 GLY A O 1
ATOM 5741 N N . ASN A 1 732 ? -12.222 12.447 25.620 1.00 92.25 732 ASN A N 1
ATOM 5742 C CA . ASN A 1 732 ? -12.496 13.893 25.566 1.00 92.25 732 ASN A CA 1
ATOM 5743 C C . ASN A 1 732 ? -13.245 14.383 24.300 1.00 92.25 732 ASN A C 1
ATOM 5745 O O . ASN A 1 732 ? -12.939 15.444 23.760 1.00 92.25 732 ASN A O 1
ATOM 5749 N N . ASN A 1 733 ? -14.232 13.614 23.826 1.00 90.62 733 ASN A N 1
ATOM 5750 C CA . ASN A 1 733 ? -15.053 13.891 22.634 1.00 90.62 733 ASN A CA 1
ATOM 5751 C C . ASN A 1 733 ? -14.239 13.975 21.329 1.00 90.62 733 ASN A C 1
ATOM 5753 O O . ASN A 1 733 ? -14.735 14.446 20.304 1.00 90.62 733 ASN A O 1
ATOM 5757 N N . ALA A 1 734 ? -13.008 13.463 21.337 1.00 93.81 734 ALA A N 1
ATOM 5758 C CA . ALA A 1 734 ? -12.242 13.277 20.122 1.00 93.81 734 ALA A CA 1
ATOM 5759 C C . ALA A 1 734 ? -12.972 12.321 19.171 1.00 93.81 734 ALA A C 1
ATOM 5761 O O . ALA A 1 734 ? -13.599 11.348 19.596 1.00 93.81 734 ALA A O 1
ATOM 5762 N N . THR A 1 735 ? -12.866 12.592 17.874 1.00 94.31 735 THR A N 1
ATOM 5763 C CA . THR A 1 735 ? -13.323 11.690 16.814 1.00 94.31 735 THR A CA 1
ATOM 5764 C C . THR A 1 735 ? -12.129 11.277 15.971 1.00 94.31 735 THR A C 1
ATOM 5766 O O . THR A 1 735 ? -11.493 12.139 15.373 1.00 94.31 735 THR A O 1
ATOM 5769 N N . LEU A 1 736 ? -11.819 9.983 15.916 1.00 92.88 736 LEU A N 1
ATOM 5770 C CA . LEU A 1 736 ? -10.779 9.430 15.048 1.00 92.88 736 LEU A CA 1
ATOM 5771 C C . LEU A 1 736 ? -11.428 8.945 13.751 1.00 92.88 736 LEU A C 1
ATOM 5773 O O . LEU A 1 736 ? -12.146 7.942 13.748 1.00 92.88 736 LEU A O 1
ATOM 5777 N N . LYS A 1 737 ? -11.200 9.674 12.657 1.00 88.38 737 LYS A N 1
ATOM 5778 C CA . LYS A 1 737 ? -11.812 9.418 11.353 1.00 88.38 737 LYS A CA 1
ATOM 5779 C C . LYS A 1 737 ? -10.751 9.087 10.305 1.00 88.38 737 LYS A C 1
ATOM 5781 O O . LYS A 1 737 ? -9.983 9.965 9.922 1.00 88.38 737 LYS A O 1
ATOM 5786 N N . ALA A 1 738 ? -10.703 7.836 9.849 1.00 74.31 738 ALA A N 1
ATOM 5787 C CA . ALA A 1 738 ? -9.698 7.363 8.892 1.00 74.31 738 ALA A CA 1
ATOM 5788 C C . ALA A 1 738 ? -10.097 6.051 8.207 1.00 74.31 738 ALA A C 1
ATOM 5790 O O . ALA A 1 738 ? -11.003 5.379 8.682 1.00 74.31 738 ALA A O 1
ATOM 5791 N N . ASP A 1 739 ? -9.391 5.637 7.147 1.00 67.88 739 ASP A N 1
ATOM 5792 C CA . ASP A 1 739 ? -9.611 4.313 6.533 1.00 67.88 739 ASP A CA 1
ATOM 5793 C C . ASP A 1 739 ? -9.279 3.176 7.508 1.00 67.88 739 ASP A C 1
ATOM 5795 O O . ASP A 1 739 ? -9.912 2.119 7.522 1.00 67.88 739 ASP A O 1
ATOM 5799 N N . VAL A 1 740 ? -8.251 3.401 8.327 1.00 70.06 740 VAL A N 1
ATOM 5800 C CA . VAL A 1 740 ? -7.790 2.473 9.354 1.00 70.06 740 VAL A CA 1
ATOM 5801 C C . VAL A 1 740 ? -7.596 3.233 10.651 1.00 70.06 740 VAL A C 1
ATOM 5803 O O . VAL A 1 740 ? -6.854 4.212 10.699 1.00 70.06 740 VAL A O 1
ATOM 5806 N N . VAL A 1 741 ? -8.239 2.751 11.712 1.00 83.25 741 VAL A N 1
ATOM 5807 C CA . VAL A 1 741 ? -7.992 3.197 13.082 1.00 83.25 741 VAL A CA 1
ATOM 5808 C C . VAL A 1 741 ? -7.541 1.994 13.900 1.00 83.25 741 VAL A C 1
ATOM 5810 O O . VAL A 1 741 ? -8.251 0.985 13.971 1.00 83.25 741 VAL A O 1
ATOM 5813 N N . SER A 1 742 ? -6.368 2.109 14.519 1.00 82.25 742 SER A N 1
ATOM 5814 C CA . SER A 1 742 ? -5.798 1.080 15.388 1.00 82.25 742 SER A CA 1
ATOM 5815 C C . SER A 1 742 ? -5.513 1.656 16.764 1.00 82.25 742 SER A C 1
ATOM 5817 O O . SER A 1 742 ? -4.862 2.690 16.876 1.00 82.25 742 SER A O 1
ATOM 5819 N N . ILE A 1 743 ? -5.968 0.976 17.812 1.00 87.88 743 ILE A N 1
ATOM 5820 C CA . ILE A 1 743 ? -5.851 1.436 19.193 1.00 87.88 743 ILE A CA 1
ATOM 5821 C C . ILE A 1 743 ? -5.195 0.354 20.045 1.00 87.88 743 ILE A C 1
ATOM 5823 O O . ILE A 1 743 ? -5.671 -0.774 20.133 1.00 87.88 743 ILE A O 1
ATOM 5827 N N . GLY A 1 744 ? -4.105 0.712 20.707 1.00 84.69 744 GLY A N 1
ATOM 5828 C CA . GLY A 1 744 ? -3.566 -0.010 21.848 1.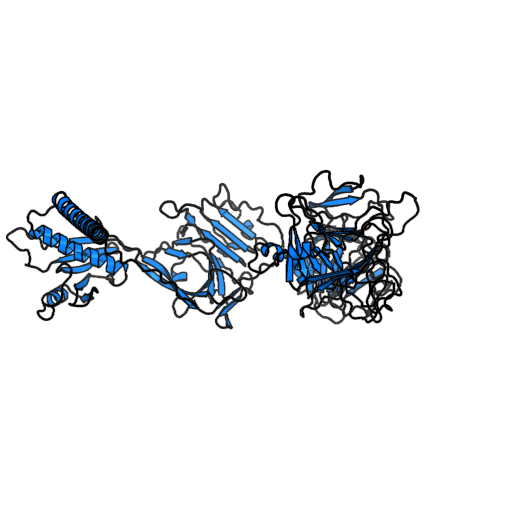00 84.69 744 GLY A CA 1
ATOM 5829 C C . GLY A 1 744 ? -3.580 0.909 23.051 1.00 84.69 744 GLY A C 1
ATOM 5830 O O . GLY A 1 744 ? -2.956 1.968 23.002 1.00 84.69 744 GLY A O 1
ATOM 5831 N N . ALA A 1 745 ? -4.283 0.522 24.114 1.00 86.06 745 ALA A N 1
ATOM 5832 C CA . ALA A 1 745 ? -4.244 1.249 25.372 1.00 86.06 745 ALA A CA 1
ATOM 5833 C C . ALA A 1 745 ? -4.324 0.332 26.589 1.00 86.06 745 ALA A C 1
ATOM 5835 O O . ALA A 1 745 ? -4.915 -0.732 26.492 1.00 86.06 745 ALA A O 1
ATOM 5836 N N . ASP A 1 746 ? -3.767 0.730 27.734 1.00 83.44 746 ASP A N 1
ATOM 5837 C CA . ASP A 1 746 ? -4.012 -0.004 28.987 1.00 83.44 746 ASP A CA 1
ATOM 5838 C C . ASP A 1 746 ? -5.450 0.257 29.473 1.00 83.44 746 ASP A C 1
ATOM 5840 O O . ASP A 1 746 ? -6.238 -0.672 29.693 1.00 83.44 746 ASP A O 1
ATOM 5844 N N . LEU A 1 747 ? -5.803 1.544 29.576 1.00 88.56 747 LEU A N 1
ATOM 5845 C CA . LEU A 1 747 ? -7.109 2.032 30.006 1.00 88.56 747 LEU A CA 1
ATOM 5846 C C . LEU A 1 747 ? -7.514 3.290 29.217 1.00 88.56 747 LEU A C 1
ATOM 5848 O O . LEU A 1 747 ? -6.804 4.297 29.232 1.00 88.56 747 LEU A O 1
ATOM 5852 N N . LEU A 1 748 ? -8.676 3.238 28.563 1.00 91.56 748 LEU A N 1
ATOM 5853 C CA . LEU A 1 748 ? -9.356 4.392 27.976 1.00 91.56 748 LEU A CA 1
ATOM 5854 C C . LEU A 1 748 ? -10.579 4.756 28.814 1.00 91.56 748 LEU A C 1
ATOM 5856 O O . LEU A 1 748 ? -11.419 3.900 29.091 1.00 91.56 748 LEU A O 1
ATOM 5860 N N . GLU A 1 749 ? -10.690 6.024 29.194 1.00 90.12 749 GLU A N 1
ATOM 5861 C CA . GLU A 1 749 ? -11.771 6.526 30.042 1.00 90.12 749 GLU A CA 1
ATOM 5862 C C . GLU A 1 749 ? -12.429 7.769 29.431 1.00 90.12 749 GLU A C 1
ATOM 5864 O O . GLU A 1 749 ? -11.796 8.559 28.715 1.00 90.12 749 GLU A O 1
ATOM 5869 N N . ILE A 1 750 ? -13.719 7.955 29.714 1.00 86.44 750 ILE A N 1
ATOM 5870 C CA . ILE A 1 750 ? -14.396 9.215 29.412 1.00 86.44 750 ILE A CA 1
ATOM 5871 C C . ILE A 1 750 ? -13.809 10.355 30.255 1.00 86.44 750 ILE A C 1
ATOM 5873 O O . ILE A 1 750 ? -13.317 10.153 31.364 1.00 86.44 750 ILE A O 1
ATOM 5877 N N . LYS A 1 751 ? -13.901 11.586 29.761 1.00 83.44 751 LYS A N 1
ATOM 5878 C CA . LYS A 1 751 ? -13.514 12.778 30.524 1.00 83.44 751 LYS A CA 1
ATOM 5879 C C . LYS A 1 751 ? -14.667 13.755 30.559 1.00 83.44 751 LYS A C 1
ATOM 5881 O O . LYS A 1 751 ? -15.148 14.132 29.503 1.00 83.44 751 LYS A O 1
ATOM 5886 N N . ASP A 1 752 ? -15.127 14.141 31.745 1.00 82.94 752 ASP A N 1
ATOM 5887 C CA . ASP A 1 752 ? -16.217 15.114 31.910 1.00 82.94 752 ASP A CA 1
ATOM 5888 C C . ASP A 1 752 ? -17.483 14.760 31.092 1.00 82.94 752 ASP A C 1
ATOM 5890 O O . ASP A 1 752 ? -18.082 15.611 30.437 1.00 82.94 752 ASP A O 1
ATOM 5894 N N . GLY A 1 753 ? -17.860 13.475 31.061 1.00 79.50 753 GLY A N 1
ATOM 5895 C CA . GLY A 1 753 ? -19.004 12.984 30.275 1.00 79.50 753 GLY A CA 1
ATOM 5896 C C . GLY A 1 753 ? -18.741 12.822 28.770 1.00 79.50 753 GLY A C 1
ATOM 5897 O O . GLY A 1 753 ? -19.654 12.487 28.020 1.00 79.50 753 GLY A O 1
ATOM 5898 N N . LYS A 1 754 ? -17.508 13.058 28.305 1.00 86.62 754 LYS A N 1
ATOM 5899 C CA . LYS A 1 754 ? -17.119 13.012 26.891 1.00 86.62 754 LYS A CA 1
ATOM 5900 C C . LYS A 1 754 ? -16.328 11.745 26.542 1.00 86.62 754 LYS A C 1
ATOM 5902 O O . LYS A 1 754 ? -15.249 11.517 27.099 1.00 86.62 754 LYS A O 1
ATOM 5907 N N . GLY A 1 755 ? -16.842 10.961 25.590 1.00 90.69 755 GLY A N 1
ATOM 5908 C CA . GLY A 1 755 ? -16.267 9.690 25.126 1.00 90.69 755 GLY A CA 1
ATOM 5909 C C . GLY A 1 755 ? -15.207 9.803 24.025 1.00 90.69 755 GLY A C 1
ATOM 5910 O O . GLY A 1 755 ? -14.511 10.815 23.928 1.00 90.69 755 GLY A O 1
ATOM 5911 N N . LEU A 1 756 ? -15.062 8.747 23.216 1.00 94.88 756 LEU A N 1
ATOM 5912 C CA . LEU A 1 756 ? -14.122 8.653 22.090 1.00 94.88 756 LEU A CA 1
ATOM 5913 C C . LEU A 1 756 ? -14.848 8.059 20.887 1.00 94.88 756 LEU A C 1
ATOM 5915 O O . LEU A 1 756 ? -15.220 6.886 20.882 1.00 94.88 756 LEU A O 1
ATOM 5919 N N . LYS A 1 757 ? -15.017 8.870 19.848 1.00 95.56 757 LYS A N 1
ATOM 5920 C CA . LYS A 1 757 ? -15.726 8.480 18.633 1.00 95.56 757 LYS A CA 1
ATOM 5921 C C . LYS A 1 757 ? -14.761 7.937 17.593 1.00 95.56 757 LYS A C 1
ATOM 5923 O O . LYS A 1 757 ? -13.659 8.455 17.424 1.00 95.56 757 LYS A O 1
ATOM 5928 N N . ILE A 1 758 ? -15.203 6.929 16.860 1.00 93.38 758 ILE A N 1
ATOM 5929 C CA . ILE A 1 758 ? -14.482 6.308 15.755 1.00 93.38 758 ILE A CA 1
ATOM 5930 C C . ILE A 1 758 ? -15.348 6.408 14.505 1.00 93.38 758 ILE A C 1
ATOM 5932 O O . ILE A 1 758 ? -16.566 6.252 14.572 1.00 93.38 758 ILE A O 1
ATOM 5936 N N . ASN A 1 759 ? -14.723 6.658 13.359 1.00 87.88 759 ASN A N 1
ATOM 5937 C CA . ASN A 1 759 ? -15.389 6.602 12.067 1.00 87.88 759 ASN A CA 1
ATOM 5938 C C . ASN A 1 759 ? -14.438 6.046 11.006 1.00 87.88 759 ASN A C 1
ATOM 5940 O O . ASN A 1 759 ? -13.543 6.747 10.533 1.00 87.88 759 ASN A O 1
ATOM 5944 N N . THR A 1 760 ? -14.654 4.788 10.626 1.00 75.69 760 THR A N 1
ATOM 5945 C CA . THR A 1 760 ? -13.880 4.123 9.568 1.00 75.69 760 THR A CA 1
ATOM 5946 C C . THR A 1 760 ? -14.678 3.842 8.298 1.00 75.69 760 THR A C 1
ATOM 5948 O O . THR A 1 760 ? -14.121 3.361 7.317 1.00 75.69 760 THR A O 1
ATOM 5951 N N . TYR A 1 761 ? -15.971 4.188 8.280 1.00 66.31 761 TYR A N 1
ATOM 5952 C CA . TYR A 1 761 ? -16.861 3.964 7.136 1.00 66.31 761 TYR A CA 1
ATOM 5953 C C . TYR A 1 761 ? -17.024 5.195 6.243 1.00 66.31 761 TYR A C 1
ATOM 5955 O O . TYR A 1 761 ? -16.966 5.109 5.020 1.00 66.31 761 TYR A O 1
ATOM 5963 N N . SER A 1 762 ? -17.237 6.375 6.834 1.00 50.62 762 SER A N 1
ATOM 5964 C CA . SER A 1 762 ? -17.559 7.587 6.076 1.00 50.62 762 SER A CA 1
ATOM 5965 C C . SER A 1 762 ? -16.306 8.336 5.587 1.00 50.62 762 SER A C 1
ATOM 5967 O O . SER A 1 762 ? -16.416 9.502 5.198 1.00 50.62 762 SER A O 1
ATOM 5969 N N . ALA A 1 763 ? -15.123 7.732 5.715 1.00 42.88 763 ALA A N 1
ATOM 5970 C CA . ALA A 1 763 ? -13.880 8.240 5.147 1.00 42.88 763 ALA A CA 1
ATOM 5971 C C . ALA A 1 763 ? -13.788 7.840 3.662 1.00 42.88 763 ALA A C 1
ATOM 5973 O O . ALA A 1 763 ? -13.695 8.736 2.836 1.00 42.88 763 ALA A O 1
ATOM 5974 N N . HIS A 1 764 ? -13.975 6.554 3.317 1.00 43.28 764 HIS A N 1
ATOM 5975 C CA . HIS A 1 764 ? -14.180 6.031 1.952 1.00 43.28 764 HIS A CA 1
ATOM 5976 C C . HIS A 1 764 ? -14.935 4.674 1.998 1.00 43.28 764 HIS A C 1
ATOM 5978 O O . HIS A 1 764 ? -14.656 3.847 2.862 1.00 43.28 764 HIS A O 1
ATOM 5984 N N . LYS A 1 765 ? -15.876 4.412 1.070 1.00 44.53 765 LYS A N 1
ATOM 5985 C CA . LYS A 1 765 ? -16.893 3.322 1.128 1.00 44.53 765 LYS A CA 1
ATOM 5986 C C . LYS A 1 765 ? -16.405 1.881 0.821 1.00 44.53 765 LYS A C 1
ATOM 5988 O O . LYS A 1 765 ? -17.220 1.030 0.487 1.00 44.53 765 LYS A O 1
ATOM 5993 N N . GLU A 1 766 ? -15.106 1.589 0.869 1.00 44.56 766 GLU A N 1
ATOM 5994 C CA . GLU A 1 766 ? -14.533 0.398 0.195 1.00 44.56 766 GLU A CA 1
ATOM 5995 C C . GLU A 1 766 ? -14.032 -0.732 1.124 1.00 44.56 766 GLU A C 1
ATOM 5997 O O . GLU A 1 766 ? -13.606 -1.783 0.643 1.00 44.56 766 GLU A O 1
ATOM 6002 N N . SER A 1 767 ? -14.080 -0.564 2.452 1.00 46.78 767 SER A N 1
ATOM 6003 C CA . SER A 1 767 ? -13.803 -1.663 3.398 1.00 46.78 767 SER A CA 1
ATOM 6004 C C . SER A 1 767 ? -14.933 -2.697 3.350 1.00 46.78 767 SER A C 1
ATOM 6006 O O . SER A 1 767 ? -16.091 -2.341 3.551 1.00 46.78 767 SER A O 1
ATOM 6008 N N . THR A 1 768 ? -14.616 -3.976 3.114 1.00 54.50 768 THR A N 1
ATOM 6009 C CA . THR A 1 768 ? -15.624 -5.036 2.924 1.00 54.50 768 THR A CA 1
ATOM 6010 C C . THR A 1 768 ? -15.470 -6.171 3.938 1.00 54.50 768 THR A C 1
ATOM 6012 O O . THR A 1 768 ? -14.389 -6.720 4.147 1.00 54.50 768 THR A O 1
ATOM 6015 N N . CYS A 1 769 ? -16.577 -6.558 4.570 1.00 51.22 769 CYS A N 1
ATOM 6016 C CA . CYS A 1 769 ? -16.682 -7.779 5.366 1.00 51.22 769 CYS A CA 1
ATOM 6017 C C . CYS A 1 769 ? -17.665 -8.716 4.674 1.00 51.22 769 CYS A C 1
ATOM 6019 O O . CYS A 1 769 ? -18.744 -8.280 4.286 1.00 51.22 769 CYS A O 1
ATOM 6021 N N . VAL A 1 770 ? -17.300 -9.985 4.496 1.00 59.28 770 VAL A N 1
ATOM 6022 C CA . VAL A 1 770 ? -18.144 -10.980 3.828 1.00 59.28 770 VAL A CA 1
ATOM 6023 C C . VAL A 1 770 ? -18.524 -12.064 4.827 1.00 59.28 770 VAL A C 1
ATOM 6025 O O . VAL A 1 770 ? -17.665 -12.681 5.457 1.00 59.28 770 VAL A O 1
ATOM 6028 N N . VAL A 1 771 ? -19.823 -12.311 4.961 1.00 59.41 771 VAL A N 1
ATOM 6029 C CA . VAL A 1 771 ? -20.398 -13.299 5.878 1.00 59.41 771 VAL A CA 1
ATOM 6030 C C . VAL A 1 771 ? -21.207 -14.292 5.066 1.00 59.41 771 VAL A C 1
ATOM 6032 O O . VAL A 1 771 ? -22.118 -13.896 4.340 1.00 59.41 771 VAL A O 1
ATOM 6035 N N . ASP A 1 772 ? -20.828 -15.570 5.126 1.00 61.88 772 ASP A N 1
ATOM 6036 C CA . ASP A 1 772 ? -21.439 -16.637 4.322 1.00 61.88 772 ASP A CA 1
ATOM 6037 C C . ASP A 1 772 ? -21.519 -16.297 2.813 1.00 61.88 772 ASP A C 1
ATOM 6039 O O . ASP A 1 772 ? -22.496 -16.602 2.132 1.00 61.88 772 ASP A O 1
ATOM 6043 N N . GLY A 1 773 ? -20.499 -15.607 2.285 1.00 60.47 773 GLY A N 1
ATOM 6044 C CA . GLY A 1 773 ? -20.436 -15.171 0.882 1.00 60.47 773 GLY A CA 1
ATOM 6045 C C . GLY A 1 773 ? -21.169 -13.860 0.561 1.00 60.47 773 GLY A C 1
ATOM 6046 O O . GLY A 1 773 ? -21.065 -13.385 -0.568 1.00 60.47 773 GLY A O 1
ATOM 6047 N N . ASN A 1 774 ? -21.850 -13.239 1.530 1.00 61.91 774 ASN A N 1
ATOM 6048 C CA . ASN A 1 774 ? -22.557 -11.970 1.347 1.00 61.91 774 ASN A CA 1
ATOM 6049 C C . ASN A 1 774 ? -21.764 -10.789 1.930 1.00 61.91 774 ASN A C 1
ATOM 6051 O O . ASN A 1 774 ? -21.435 -10.816 3.119 1.00 61.91 774 ASN A O 1
ATOM 6055 N N . PRO A 1 775 ? -21.470 -9.741 1.142 1.00 68.00 775 PRO A N 1
ATOM 6056 C CA . PRO A 1 775 ? -20.903 -8.503 1.660 1.00 68.00 775 PRO A CA 1
ATOM 6057 C C . PRO A 1 775 ? -21.852 -7.823 2.654 1.00 68.00 775 PRO A C 1
ATOM 6059 O O . PRO A 1 775 ? -23.058 -7.738 2.419 1.00 68.00 775 PRO A O 1
ATOM 6062 N N . ILE A 1 776 ? -21.299 -7.323 3.754 1.00 74.94 776 ILE A N 1
ATOM 6063 C CA . ILE A 1 776 ? -21.995 -6.563 4.787 1.00 74.94 776 ILE A CA 1
ATOM 6064 C C . ILE A 1 776 ? -21.281 -5.223 4.957 1.00 74.94 776 ILE A C 1
ATOM 6066 O O . ILE A 1 776 ? -20.070 -5.185 5.180 1.00 74.94 776 ILE A O 1
ATOM 6070 N N . ASP A 1 777 ? -22.048 -4.136 4.900 1.00 77.62 777 ASP A N 1
ATOM 6071 C CA . ASP A 1 777 ? -21.564 -2.781 5.170 1.00 77.62 777 ASP A CA 1
ATOM 6072 C C . ASP A 1 777 ? -21.349 -2.569 6.670 1.00 77.62 777 ASP A C 1
ATOM 6074 O O . ASP A 1 777 ? -22.145 -3.018 7.501 1.00 77.62 777 ASP A O 1
ATOM 6078 N N . GLY A 1 778 ? -20.288 -1.856 7.040 1.00 77.94 778 GLY A N 1
ATOM 6079 C CA . GLY A 1 778 ? -19.996 -1.563 8.439 1.00 77.94 778 GLY A CA 1
ATOM 6080 C C . GLY A 1 778 ? -18.615 -0.962 8.664 1.00 77.94 778 GLY A C 1
ATOM 6081 O O . GLY A 1 778 ? -17.800 -0.853 7.751 1.00 77.94 778 GLY A O 1
ATOM 6082 N N . SER A 1 779 ? -18.357 -0.566 9.906 1.00 82.25 779 SER A N 1
ATOM 6083 C CA . SER A 1 779 ? -17.083 0.025 10.323 1.00 82.25 779 SER A CA 1
ATOM 6084 C C . SER A 1 779 ? -16.154 -1.033 10.906 1.00 82.25 779 SER A C 1
ATOM 6086 O O . SER A 1 779 ? -16.609 -1.974 11.554 1.00 82.25 779 SER A O 1
ATOM 6088 N N . MET A 1 780 ? -14.844 -0.859 10.738 1.00 80.56 780 MET A N 1
ATOM 6089 C CA . MET A 1 780 ? -13.834 -1.741 11.327 1.00 80.56 780 MET A CA 1
ATOM 6090 C C . MET A 1 780 ? -12.871 -0.976 12.239 1.00 80.56 780 MET A C 1
ATOM 6092 O O . MET A 1 780 ? -12.456 0.132 11.914 1.00 80.56 780 MET A O 1
ATOM 6096 N N . LEU A 1 781 ? -12.497 -1.579 13.364 1.00 86.62 781 LEU A N 1
ATOM 6097 C CA . LEU A 1 781 ? -11.552 -1.068 14.354 1.00 86.62 781 LEU A CA 1
ATOM 6098 C C . LEU A 1 781 ? -10.501 -2.140 14.646 1.00 86.62 781 LEU A C 1
ATOM 6100 O O . LEU A 1 781 ? -10.842 -3.306 14.828 1.00 86.62 781 LEU A O 1
ATOM 6104 N N . GLN A 1 782 ? -9.229 -1.764 14.736 1.00 84.81 782 GLN A N 1
ATOM 6105 C CA . GLN A 1 782 ? -8.184 -2.676 15.193 1.00 84.81 782 GLN A CA 1
ATOM 6106 C C . GLN A 1 782 ? -7.806 -2.376 16.644 1.00 84.81 782 GLN A C 1
ATOM 6108 O O . GLN A 1 782 ? -7.524 -1.235 16.999 1.00 84.81 782 GLN A O 1
ATOM 6113 N N . ILE A 1 783 ? -7.723 -3.418 17.465 1.00 84.69 783 ILE A N 1
ATOM 6114 C CA . ILE A 1 783 ? -7.151 -3.377 18.808 1.00 84.69 783 ILE A CA 1
ATOM 6115 C C . ILE A 1 783 ? -5.784 -4.064 18.767 1.00 84.69 783 ILE A C 1
ATOM 6117 O O . ILE A 1 783 ? -5.678 -5.232 18.396 1.00 84.69 783 ILE A O 1
ATOM 6121 N N . THR A 1 784 ? -4.713 -3.347 19.105 1.00 75.31 784 THR A N 1
ATOM 6122 C CA . THR A 1 784 ? -3.331 -3.850 18.947 1.00 75.31 784 THR A CA 1
ATOM 6123 C C . THR A 1 784 ? -2.798 -4.540 20.201 1.00 75.31 784 THR A C 1
ATOM 6125 O O . THR A 1 784 ? -1.955 -5.432 20.104 1.00 75.31 784 THR A O 1
ATOM 6128 N N . ARG A 1 785 ? -3.318 -4.179 21.379 1.00 77.62 785 ARG A N 1
ATOM 6129 C CA . ARG A 1 785 ? -3.069 -4.860 22.658 1.00 77.62 785 ARG A CA 1
ATOM 6130 C C . ARG A 1 785 ? -4.329 -4.894 23.522 1.00 77.62 785 ARG A C 1
ATOM 6132 O O . ARG A 1 785 ? -5.272 -4.154 23.257 1.00 77.62 785 ARG A O 1
ATOM 6139 N N . LYS A 1 786 ? -4.340 -5.736 24.563 1.00 82.38 786 LYS A N 1
ATOM 6140 C CA . LYS A 1 786 ? -5.462 -5.832 25.513 1.00 82.38 786 LYS A CA 1
ATOM 6141 C C . LYS A 1 786 ? -5.797 -4.442 26.061 1.00 82.38 786 LYS A C 1
ATOM 6143 O O . LYS A 1 786 ? -4.946 -3.845 26.706 1.00 82.38 786 LYS A O 1
ATOM 6148 N N . THR A 1 787 ? -7.014 -3.972 25.800 1.00 87.75 787 THR A N 1
ATOM 6149 C CA . THR A 1 787 ? -7.437 -2.596 26.079 1.00 87.75 787 THR A CA 1
ATOM 6150 C C . THR A 1 787 ? -8.716 -2.579 26.899 1.00 87.75 787 THR A C 1
ATOM 6152 O O . THR A 1 787 ? -9.708 -3.189 26.504 1.00 87.75 787 THR A O 1
ATOM 6155 N N . THR A 1 788 ? -8.705 -1.884 28.038 1.00 89.88 788 THR A N 1
ATOM 6156 C CA . THR A 1 788 ? -9.905 -1.696 28.870 1.00 89.88 788 THR A CA 1
ATOM 6157 C C . THR A 1 788 ? -10.561 -0.360 28.546 1.00 89.88 788 THR A C 1
ATOM 6159 O O . THR A 1 788 ? -9.901 0.675 28.575 1.00 89.88 788 THR A O 1
ATOM 6162 N N . LEU A 1 789 ? -11.855 -0.379 28.241 1.00 92.50 789 LEU A N 1
ATOM 6163 C CA . LEU A 1 789 ? -12.678 0.794 27.956 1.00 92.50 789 LEU A CA 1
ATOM 6164 C C . LEU A 1 789 ? -13.627 1.013 29.137 1.00 92.50 789 LEU A C 1
ATOM 6166 O O . LEU A 1 789 ? -14.393 0.109 29.461 1.00 92.50 789 LEU A O 1
ATOM 6170 N N . LYS A 1 790 ? -13.578 2.177 29.787 1.00 88.31 790 LYS A N 1
ATOM 6171 C CA . LYS A 1 790 ? -14.373 2.498 30.982 1.00 88.31 790 LYS A CA 1
ATOM 6172 C C . LYS A 1 790 ? -15.424 3.570 30.678 1.00 88.31 790 LYS A C 1
ATOM 6174 O O . LYS A 1 790 ? -15.092 4.631 30.150 1.00 88.31 790 LYS A O 1
ATOM 6179 N N . PHE A 1 791 ? -16.680 3.286 31.028 1.00 84.06 791 PHE A N 1
ATOM 6180 C CA . PHE A 1 791 ? -17.862 4.047 30.592 1.00 84.06 791 PHE A CA 1
ATOM 6181 C C . PHE A 1 791 ? -18.378 5.075 31.617 1.00 84.06 791 PHE A C 1
ATOM 6183 O O . PHE A 1 791 ? -19.153 5.948 31.247 1.00 84.06 791 PHE A O 1
ATOM 6190 N N . ASN A 1 792 ? -17.932 4.998 32.880 1.00 68.38 792 ASN A N 1
ATOM 6191 C CA . ASN A 1 792 ? -18.378 5.830 34.018 1.00 68.38 792 ASN A CA 1
ATOM 6192 C C . ASN A 1 792 ? -19.914 5.891 34.212 1.00 68.38 792 ASN A C 1
ATOM 6194 O O . ASN A 1 792 ? -20.433 6.926 34.621 1.00 68.38 792 ASN A O 1
ATOM 6198 N N . ASP A 1 793 ? -20.620 4.787 33.940 1.00 56.88 793 ASP A N 1
ATOM 6199 C CA . ASP A 1 793 ? -22.079 4.660 34.071 1.00 56.88 793 ASP A CA 1
ATOM 6200 C C . ASP A 1 793 ? -22.441 3.568 35.107 1.00 56.88 793 ASP A C 1
ATOM 6202 O O . ASP A 1 793 ? -21.834 2.493 35.117 1.00 56.88 793 ASP A O 1
ATOM 6206 N N . ASP A 1 794 ? -23.435 3.818 35.967 1.00 54.09 794 ASP A N 1
ATOM 6207 C CA . ASP A 1 794 ? -23.596 3.181 37.298 1.00 54.09 794 ASP A CA 1
ATOM 6208 C C . ASP A 1 794 ? -23.936 1.673 37.296 1.00 54.09 794 ASP A C 1
ATOM 6210 O O . ASP A 1 794 ? -23.900 1.013 38.334 1.00 54.09 794 ASP A O 1
ATOM 6214 N N . ASN A 1 795 ? -24.253 1.096 36.133 1.00 51.06 795 ASN A N 1
ATOM 6215 C CA . ASN A 1 795 ? -24.733 -0.287 36.004 1.00 51.06 795 ASN A CA 1
ATOM 6216 C C . ASN A 1 795 ? -23.799 -1.217 35.214 1.00 51.06 795 ASN A C 1
ATOM 6218 O O . ASN A 1 795 ? -24.061 -2.412 35.171 1.00 51.06 795 ASN A O 1
ATOM 6222 N N . ALA A 1 796 ? -22.779 -0.700 34.519 1.00 58.78 796 ALA A N 1
ATOM 6223 C CA . ALA A 1 796 ? -21.693 -1.502 33.946 1.00 58.78 796 ALA A CA 1
ATOM 6224 C C . ALA A 1 796 ? -20.486 -0.597 33.668 1.00 58.78 796 ALA A C 1
ATOM 6226 O O . ALA A 1 796 ? -20.580 0.322 32.857 1.00 58.78 796 ALA A O 1
ATOM 6227 N N . ASN A 1 797 ? -19.356 -0.852 34.327 1.00 75.56 797 ASN A N 1
ATOM 6228 C CA . ASN A 1 797 ? -18.284 0.139 34.413 1.00 75.56 797 ASN A CA 1
ATOM 6229 C C . ASN A 1 797 ? -17.284 0.064 33.256 1.00 75.56 797 ASN A C 1
ATOM 6231 O O . ASN A 1 797 ? -16.651 1.075 32.948 1.00 75.56 797 ASN A O 1
ATOM 6235 N N . SER A 1 798 ? -17.117 -1.102 32.622 1.00 86.25 798 SER A N 1
ATOM 6236 C CA . SER A 1 798 ? -16.135 -1.282 31.549 1.00 86.25 798 SER A CA 1
ATOM 6237 C C . SER A 1 798 ? -16.394 -2.487 30.637 1.00 86.25 798 SER A C 1
ATOM 6239 O O . SER A 1 798 ? -17.190 -3.368 30.965 1.00 86.25 798 SER A O 1
ATOM 6241 N N . ILE A 1 799 ? -15.686 -2.529 29.505 1.00 89.88 799 ILE A N 1
ATOM 6242 C CA . ILE A 1 799 ? -15.436 -3.727 28.686 1.00 89.88 799 ILE A CA 1
ATOM 6243 C C . ILE A 1 799 ? -13.929 -3.848 28.438 1.00 89.88 799 ILE A C 1
ATOM 6245 O O . ILE A 1 799 ? -13.239 -2.844 28.251 1.00 89.88 799 ILE A O 1
ATOM 6249 N N . THR A 1 800 ? -13.399 -5.070 28.403 1.00 89.62 800 THR A N 1
ATOM 6250 C CA . THR A 1 800 ? -12.002 -5.312 28.019 1.00 89.62 800 THR A CA 1
ATOM 6251 C C . THR A 1 800 ? -11.936 -6.037 26.684 1.00 89.62 800 THR A C 1
ATOM 6253 O O . THR A 1 800 ? -12.425 -7.157 26.555 1.00 89.62 800 THR A O 1
ATOM 6256 N N . LEU A 1 801 ? -11.273 -5.416 25.713 1.00 90.19 801 LEU A N 1
ATOM 6257 C CA . LEU A 1 801 ? -11.073 -5.949 24.371 1.00 90.19 801 LEU A CA 1
ATOM 6258 C C . LEU A 1 801 ? -9.705 -6.625 24.271 1.00 90.19 801 LEU A C 1
ATOM 6260 O O . LEU A 1 801 ? -8.701 -6.110 24.775 1.00 90.19 801 LEU A O 1
ATOM 6264 N N . SER A 1 802 ? -9.645 -7.782 23.617 1.00 85.06 802 SER A N 1
ATOM 6265 C CA . SER A 1 802 ? -8.378 -8.449 23.310 1.00 85.06 802 SER A CA 1
ATOM 6266 C C . SER A 1 802 ? -7.787 -7.917 21.996 1.00 85.06 802 SER A C 1
ATOM 6268 O O . SER A 1 802 ? -8.500 -7.301 21.208 1.00 85.06 802 SER A O 1
ATOM 6270 N N . PRO A 1 803 ? -6.499 -8.173 21.709 1.00 80.81 803 PRO A N 1
ATOM 6271 C CA . PRO A 1 803 ? -5.929 -7.840 20.408 1.00 80.81 803 PRO A CA 1
ATOM 6272 C C . PRO A 1 803 ? -6.712 -8.512 19.271 1.00 80.81 803 PRO A C 1
ATOM 6274 O O . PRO A 1 803 ? -7.109 -9.673 19.400 1.00 80.81 803 PRO A O 1
ATOM 6277 N N . GLY A 1 804 ? -6.924 -7.791 18.172 1.00 77.31 804 GLY A N 1
ATOM 6278 C CA . GLY A 1 804 ? -7.657 -8.279 17.006 1.00 77.31 804 GLY A CA 1
ATOM 6279 C C . GLY A 1 804 ? -8.318 -7.169 16.190 1.00 77.31 804 GLY A C 1
ATOM 6280 O O . GLY A 1 804 ? -8.149 -5.981 16.453 1.00 77.31 804 GLY A O 1
ATOM 6281 N N . TYR A 1 805 ? -9.086 -7.571 15.188 1.00 82.00 805 TYR A N 1
ATOM 6282 C CA . TYR A 1 805 ? -9.882 -6.724 14.311 1.00 82.00 805 TYR A CA 1
ATOM 6283 C C . TYR A 1 805 ? -11.354 -6.921 14.633 1.00 82.00 805 TYR A C 1
ATOM 6285 O O . TYR A 1 805 ? -11.836 -8.049 14.698 1.00 82.00 805 TYR A O 1
ATOM 6293 N N . TYR A 1 806 ? -12.048 -5.810 14.813 1.00 88.31 806 TYR A N 1
ATOM 6294 C CA . TYR A 1 806 ? -13.427 -5.715 15.250 1.00 88.31 806 TYR A CA 1
ATOM 6295 C C . TYR A 1 806 ? -14.235 -5.069 14.137 1.00 88.31 806 TYR A C 1
ATOM 6297 O O . TYR A 1 806 ? -13.960 -3.931 13.767 1.00 88.31 806 TYR A O 1
ATOM 6305 N N . PHE A 1 807 ? -15.208 -5.781 13.585 1.00 86.06 807 PHE A N 1
ATOM 6306 C CA . PHE A 1 807 ? -16.080 -5.267 12.536 1.00 86.06 807 PHE A CA 1
ATOM 6307 C C . PHE A 1 807 ? -17.509 -5.150 13.042 1.00 86.06 807 PHE A C 1
ATOM 6309 O O . PHE A 1 807 ? -18.061 -6.121 13.555 1.00 86.06 807 PHE A O 1
ATOM 6316 N N . PHE A 1 808 ? -18.094 -3.969 12.858 1.00 89.56 808 PHE A N 1
ATOM 6317 C CA . PHE A 1 808 ? -19.393 -3.553 13.369 1.00 89.56 808 PHE A CA 1
ATOM 6318 C C . PHE A 1 808 ? -20.388 -3.371 12.209 1.00 89.56 808 PHE A C 1
ATOM 6320 O O . PHE A 1 808 ? -20.404 -2.309 11.570 1.00 89.56 808 PHE A O 1
ATOM 6327 N N . PRO A 1 809 ? -21.221 -4.389 11.919 1.00 86.38 809 PRO A N 1
ATOM 6328 C CA . PRO A 1 809 ? -22.216 -4.341 10.850 1.00 86.38 809 PRO A CA 1
ATOM 6329 C C . PRO A 1 809 ? -23.191 -3.169 10.986 1.00 86.38 809 PRO A C 1
ATOM 6331 O O . PRO A 1 809 ? -23.686 -2.883 12.074 1.00 86.38 809 PRO A O 1
ATOM 6334 N N . GLY A 1 810 ? -23.502 -2.510 9.871 1.00 84.38 810 GLY A N 1
ATOM 6335 C CA . GLY A 1 810 ? -24.485 -1.427 9.784 1.00 84.38 810 GLY A CA 1
ATOM 6336 C C . GLY A 1 810 ? -24.042 -0.089 10.383 1.00 84.38 810 GLY A C 1
ATOM 6337 O O . GLY A 1 810 ? -24.808 0.871 10.337 1.00 84.38 810 GLY A O 1
ATOM 6338 N N . ILE A 1 811 ? -22.825 0.010 10.929 1.00 87.25 811 ILE A N 1
ATOM 6339 C CA . ILE A 1 811 ? -22.288 1.268 11.460 1.00 87.25 811 ILE A CA 1
ATOM 6340 C C . ILE A 1 811 ? -21.622 2.060 10.337 1.00 87.25 811 ILE A C 1
ATOM 6342 O O . ILE A 1 811 ? -20.515 1.733 9.908 1.00 87.25 811 ILE A O 1
ATOM 6346 N N . THR A 1 812 ? -22.296 3.117 9.883 1.00 82.62 812 THR A N 1
ATOM 6347 C CA . THR A 1 812 ? -21.883 3.926 8.723 1.00 82.62 812 THR A CA 1
ATOM 6348 C C . THR A 1 812 ? -21.428 5.351 9.066 1.00 82.62 812 THR A C 1
ATOM 6350 O O . THR A 1 812 ? -21.181 6.161 8.172 1.00 82.62 812 THR A O 1
ATOM 6353 N N . GLY A 1 813 ? -21.352 5.694 10.350 1.00 84.38 813 GLY A N 1
ATOM 6354 C CA . GLY A 1 813 ? -20.989 7.026 10.837 1.00 84.38 813 GLY A CA 1
ATOM 6355 C C . GLY A 1 813 ? -20.182 6.954 12.129 1.00 84.38 813 GLY A C 1
ATOM 6356 O O . GLY A 1 813 ? -19.652 5.899 12.467 1.00 84.38 813 GLY A O 1
ATOM 6357 N N . ASP A 1 814 ? -20.095 8.075 12.842 1.00 91.19 814 ASP A N 1
ATOM 6358 C CA . ASP A 1 814 ? -19.375 8.154 14.114 1.00 91.19 814 ASP A CA 1
ATOM 6359 C C . ASP A 1 814 ? -20.030 7.238 15.161 1.00 91.19 814 ASP A C 1
ATOM 6361 O O . ASP A 1 814 ? -21.229 7.346 15.428 1.00 91.19 814 ASP A O 1
ATOM 6365 N N . PHE A 1 815 ? -19.240 6.370 15.790 1.00 92.62 815 PHE A N 1
ATOM 6366 C CA . PHE A 1 815 ? -19.676 5.542 16.914 1.00 92.62 815 PHE A CA 1
ATOM 6367 C C . PHE A 1 815 ? -18.743 5.724 18.109 1.00 92.62 815 PHE A C 1
ATOM 6369 O O . PHE A 1 815 ? -17.526 5.790 17.951 1.00 92.62 815 PHE A O 1
ATOM 6376 N N . ASP A 1 816 ? -19.311 5.837 19.308 1.00 93.50 816 ASP A N 1
ATOM 6377 C CA . ASP A 1 816 ? -18.550 6.080 20.535 1.00 93.50 816 ASP A CA 1
ATOM 6378 C C . ASP A 1 816 ? -18.186 4.758 21.213 1.00 93.50 816 ASP A C 1
ATOM 6380 O O . ASP A 1 816 ? -19.050 4.061 21.746 1.00 93.50 816 ASP A O 1
ATOM 6384 N N . ILE A 1 817 ? -16.897 4.417 21.209 1.00 93.88 817 ILE A N 1
ATOM 6385 C CA . ILE A 1 817 ? -16.411 3.174 21.819 1.00 93.88 817 ILE A CA 1
ATOM 6386 C C . ILE A 1 817 ? -16.371 3.243 23.349 1.00 93.88 817 ILE A C 1
ATOM 6388 O O . ILE A 1 817 ? -16.254 2.203 23.993 1.00 93.88 817 ILE A O 1
ATOM 6392 N N . LEU A 1 818 ? -16.493 4.439 23.934 1.00 92.56 818 LEU A N 1
ATOM 6393 C CA . LEU A 1 818 ? -16.643 4.658 25.374 1.00 92.56 818 LEU A CA 1
ATOM 6394 C C . LEU A 1 818 ? -18.115 4.849 25.784 1.00 92.56 818 LEU A C 1
ATOM 6396 O O . LEU A 1 818 ? -18.394 5.253 26.911 1.00 92.56 818 LEU A O 1
ATOM 6400 N N . SER A 1 819 ? -19.063 4.526 24.900 1.00 89.94 819 SER A N 1
ATOM 6401 C CA . SER A 1 819 ? -20.485 4.467 25.230 1.00 89.94 819 SER A CA 1
ATOM 6402 C C . SER A 1 819 ? -20.897 3.051 25.619 1.00 89.94 819 SER A C 1
ATOM 6404 O O . SER A 1 819 ? -20.790 2.116 24.825 1.00 89.94 819 SER A O 1
ATOM 6406 N N . LYS A 1 820 ? -21.464 2.899 26.818 1.00 86.69 820 LYS A N 1
ATOM 6407 C CA . LYS A 1 820 ? -22.078 1.640 27.258 1.00 86.69 820 LYS A CA 1
ATOM 6408 C C . LYS A 1 820 ? -23.174 1.170 26.287 1.00 86.69 820 LYS A C 1
ATOM 6410 O O . LYS A 1 820 ? -23.177 0.012 25.873 1.00 86.69 820 LYS A O 1
ATOM 6415 N N . ALA A 1 821 ? -24.046 2.088 25.866 1.00 87.38 821 ALA A N 1
ATOM 6416 C CA . ALA A 1 821 ? -25.160 1.796 24.962 1.00 87.38 821 ALA A CA 1
ATOM 6417 C C . ALA A 1 821 ? -24.699 1.267 23.591 1.00 87.38 821 ALA A C 1
ATOM 6419 O O . ALA A 1 821 ? -25.385 0.440 22.990 1.00 87.38 821 ALA A O 1
ATOM 6420 N N . PHE A 1 822 ? -23.529 1.701 23.102 1.00 91.31 822 PHE A N 1
ATOM 6421 C CA . PHE A 1 822 ? -22.948 1.162 21.870 1.00 91.31 822 PHE A CA 1
ATOM 6422 C C . PHE A 1 822 ? -22.651 -0.337 21.995 1.00 91.31 822 PHE A C 1
ATOM 6424 O O . PHE A 1 822 ? -22.960 -1.100 21.082 1.00 91.31 822 PHE A O 1
ATOM 6431 N N . TRP A 1 823 ? -22.093 -0.771 23.128 1.00 91.12 823 TRP A N 1
ATOM 6432 C CA . TRP A 1 823 ? -21.731 -2.171 23.347 1.00 91.12 823 TRP A CA 1
ATOM 6433 C C . TRP A 1 823 ? -22.938 -3.061 23.657 1.00 91.12 823 TRP A C 1
ATOM 6435 O O . TRP A 1 823 ? -23.015 -4.177 23.147 1.00 91.12 823 TRP A O 1
ATOM 6445 N N . GLU A 1 824 ? -23.912 -2.565 24.422 1.00 87.00 824 GLU A N 1
ATOM 6446 C CA . GLU A 1 824 ? -25.144 -3.306 24.745 1.00 87.00 824 GLU A CA 1
ATOM 6447 C C . GLU A 1 824 ? -26.031 -3.584 23.520 1.00 87.00 824 GLU A C 1
ATOM 6449 O O . GLU A 1 824 ? -26.831 -4.519 23.527 1.00 87.00 824 GLU A O 1
ATOM 6454 N N . ASN A 1 825 ? -25.869 -2.817 22.439 1.00 88.75 825 ASN A N 1
ATOM 6455 C CA . ASN A 1 825 ? -26.601 -3.032 21.191 1.00 88.75 825 ASN A CA 1
ATOM 6456 C C . ASN A 1 825 ? -26.236 -4.363 20.493 1.00 88.75 825 ASN A C 1
ATOM 6458 O O . ASN A 1 825 ? -27.016 -4.872 19.680 1.00 88.75 825 ASN A O 1
ATOM 6462 N N . TRP A 1 826 ? -25.076 -4.951 20.806 1.00 92.25 826 TRP A N 1
ATOM 6463 C CA . TRP A 1 826 ? -24.584 -6.160 20.147 1.00 92.25 826 TRP A CA 1
ATOM 6464 C C . TRP A 1 826 ? -25.102 -7.442 20.809 1.00 92.25 826 TRP A C 1
ATOM 6466 O O . TRP A 1 826 ? -24.499 -8.001 21.727 1.00 92.25 826 TRP A O 1
ATOM 6476 N N . SER A 1 827 ? -26.228 -7.935 20.298 1.00 87.19 827 SER A N 1
ATOM 6477 C CA . SER A 1 827 ? -26.942 -9.115 20.803 1.00 87.19 827 SER A CA 1
ATOM 6478 C C . SER A 1 827 ? -26.844 -10.311 19.851 1.00 87.19 827 SER A C 1
ATOM 6480 O O . SER A 1 827 ? -26.330 -10.210 18.739 1.00 87.19 827 SER A O 1
ATOM 6482 N N . SER A 1 828 ? -27.404 -11.462 20.233 1.00 81.75 828 SER A N 1
ATOM 6483 C CA . SER A 1 828 ? -27.469 -12.655 19.368 1.00 81.75 828 SER A CA 1
ATOM 6484 C C . SER A 1 828 ? -28.123 -12.400 18.001 1.00 81.75 828 SER A C 1
ATOM 6486 O O . SER A 1 828 ? -27.724 -13.022 17.008 1.00 81.75 828 SER A O 1
ATOM 6488 N N . SER A 1 829 ? -29.082 -11.465 17.952 1.00 82.69 829 SER A N 1
ATOM 6489 C CA . SER A 1 829 ? -29.796 -11.029 16.743 1.00 82.69 829 SER A CA 1
ATOM 6490 C C . SER A 1 829 ? -29.026 -10.014 15.890 1.00 82.69 829 SER A C 1
ATOM 6492 O O . SER A 1 829 ? -29.293 -9.891 14.698 1.00 82.69 829 SER A O 1
ATOM 6494 N N . LYS A 1 830 ? -28.065 -9.303 16.490 1.00 87.31 830 LYS A N 1
ATOM 6495 C CA . LYS A 1 830 ? -27.231 -8.276 15.855 1.00 87.31 830 LYS A CA 1
ATOM 6496 C C . LYS A 1 830 ? -25.810 -8.372 16.422 1.00 87.31 830 LYS A C 1
ATOM 6498 O O . LYS A 1 830 ? -25.453 -7.552 17.263 1.00 87.31 830 LYS A O 1
ATOM 6503 N N . PRO A 1 831 ? -25.030 -9.402 16.061 1.00 88.88 831 PRO A N 1
ATOM 6504 C CA . PRO A 1 831 ? -23.664 -9.541 16.554 1.00 88.88 831 PRO A CA 1
ATOM 6505 C C . PRO A 1 831 ? -22.710 -8.576 15.842 1.00 88.88 831 PRO A C 1
ATOM 6507 O O . PRO A 1 831 ? -22.991 -8.122 14.732 1.00 88.88 831 PRO A O 1
ATOM 6510 N N . TYR A 1 832 ? -21.542 -8.350 16.439 1.00 90.69 832 TYR A N 1
ATOM 6511 C CA . TYR A 1 832 ? -20.365 -7.892 15.697 1.00 90.69 832 TYR A CA 1
ATOM 6512 C C . TYR A 1 832 ? -19.420 -9.067 15.438 1.00 90.69 832 TYR A C 1
ATOM 6514 O O . TYR A 1 832 ? -19.626 -10.180 15.935 1.00 90.69 832 TYR A O 1
ATOM 6522 N N . TYR A 1 833 ? -18.385 -8.830 14.640 1.00 87.00 833 TYR A N 1
ATOM 6523 C CA . TYR A 1 833 ? -17.447 -9.866 14.223 1.00 87.00 833 TYR A CA 1
ATOM 6524 C C . TYR A 1 833 ? -16.026 -9.534 14.651 1.00 87.00 833 TYR A C 1
ATOM 6526 O O . TYR A 1 833 ? -15.617 -8.372 14.646 1.00 87.00 833 TYR A O 1
ATOM 6534 N N . LYS A 1 834 ? -15.274 -10.569 15.023 1.00 86.38 834 LYS A N 1
ATOM 6535 C CA . LYS A 1 834 ? -13.906 -10.449 15.522 1.00 86.38 834 LYS A CA 1
ATOM 6536 C C . LYS A 1 834 ? -12.965 -11.417 14.811 1.00 86.38 834 LYS A C 1
ATOM 6538 O O . LYS A 1 834 ? -13.289 -12.593 14.632 1.00 86.38 834 LYS A O 1
ATOM 6543 N N . ALA A 1 835 ? -11.779 -10.922 14.470 1.00 76.50 835 ALA A N 1
ATOM 6544 C CA . ALA A 1 835 ? -10.684 -11.684 13.877 1.00 76.50 835 ALA A CA 1
ATOM 6545 C C . ALA A 1 835 ? -9.372 -11.432 14.618 1.00 76.50 835 ALA A C 1
ATOM 6547 O O . ALA A 1 835 ? -9.056 -10.293 14.939 1.00 76.50 835 ALA A O 1
ATOM 6548 N N . GLU A 1 836 ? -8.539 -12.449 14.816 1.00 72.44 836 GLU A N 1
ATOM 6549 C CA . GLU A 1 836 ? -7.175 -12.225 15.325 1.00 72.44 836 GLU A CA 1
ATOM 6550 C C . GLU A 1 836 ? -6.228 -11.722 14.224 1.00 72.44 836 GLU A C 1
ATOM 6552 O O . GLU A 1 836 ? -5.301 -10.955 14.486 1.00 72.44 836 GLU A O 1
ATOM 6557 N N . LYS A 1 837 ? -6.467 -12.139 12.976 1.00 65.31 837 LYS A N 1
ATOM 6558 C CA . LYS A 1 837 ? -5.692 -11.768 11.786 1.00 65.31 837 LYS A CA 1
ATOM 6559 C C . LYS A 1 837 ? -6.620 -11.573 10.592 1.00 65.31 837 LYS A C 1
ATOM 6561 O O . LYS A 1 837 ? -7.686 -12.178 10.522 1.00 65.31 837 LYS A O 1
ATOM 6566 N N . LEU A 1 838 ? -6.177 -10.764 9.638 1.00 58.66 838 LEU A N 1
ATOM 6567 C CA . LEU A 1 838 ? -6.822 -10.597 8.341 1.00 58.66 838 LEU A CA 1
ATOM 6568 C C . LEU A 1 838 ? -6.007 -11.376 7.310 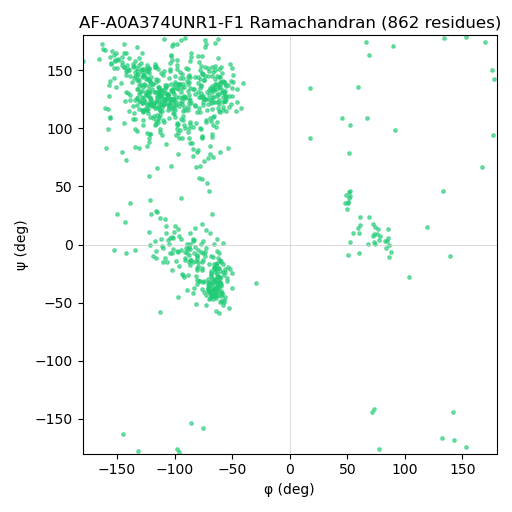1.00 58.66 838 LEU A C 1
ATOM 6570 O O . LEU A 1 838 ? -4.817 -11.117 7.176 1.00 58.66 838 LEU A O 1
ATOM 6574 N N . ASN A 1 839 ? -6.628 -12.317 6.604 1.00 52.62 839 ASN A N 1
ATOM 6575 C CA . ASN A 1 839 ? -6.025 -13.049 5.490 1.00 52.62 839 ASN A CA 1
ATOM 6576 C C . ASN A 1 839 ? -7.083 -13.203 4.387 1.00 52.62 839 ASN A C 1
ATOM 6578 O O . ASN A 1 839 ? -8.267 -13.332 4.699 1.00 52.62 839 ASN A O 1
ATOM 6582 N N . A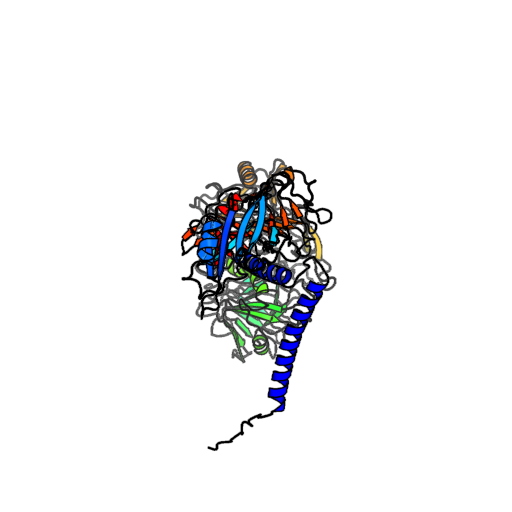SP A 1 840 ? -6.657 -13.271 3.122 1.00 44.78 840 ASP A N 1
ATOM 6583 C CA . ASP A 1 840 ? -7.518 -13.532 1.955 1.00 44.78 840 ASP A CA 1
ATOM 6584 C C . ASP A 1 840 ? -8.009 -15.008 1.901 1.00 44.78 840 ASP A C 1
ATOM 6586 O O . ASP A 1 840 ? -7.820 -15.692 0.897 1.00 44.78 840 ASP A O 1
ATOM 6590 N N . GLY A 1 841 ? -8.619 -15.526 2.980 1.00 42.50 841 GLY A N 1
ATOM 6591 C CA . GLY A 1 841 ? -9.321 -16.823 2.961 1.00 42.50 841 GLY A CA 1
ATOM 6592 C C . GLY A 1 841 ? -9.041 -17.819 4.098 1.00 42.50 841 GLY A C 1
ATOM 6593 O O . GLY A 1 841 ? -8.850 -18.999 3.819 1.00 42.50 841 GLY A O 1
ATOM 6594 N N . THR A 1 842 ? -9.036 -17.410 5.373 1.00 41.28 842 THR A N 1
ATOM 6595 C CA . THR A 1 842 ? -9.018 -18.367 6.512 1.00 41.28 842 THR A CA 1
ATOM 6596 C C . THR A 1 842 ? -10.300 -18.321 7.338 1.00 41.28 842 THR A C 1
ATOM 6598 O O . THR A 1 842 ? -10.636 -17.268 7.846 1.00 41.28 842 THR A O 1
ATOM 6601 N N . GLU A 1 843 ? -10.939 -19.471 7.561 1.00 47.59 843 GLU A N 1
ATOM 6602 C CA . GLU A 1 843 ? -12.278 -19.683 8.159 1.00 47.59 843 GLU A CA 1
ATOM 6603 C C . GLU A 1 843 ? -12.407 -19.445 9.687 1.00 47.59 843 GLU A C 1
ATOM 6605 O O . GLU A 1 843 ? -13.398 -19.838 10.296 1.00 47.59 843 GLU A O 1
ATOM 6610 N N . ALA A 1 844 ? -11.427 -18.826 10.353 1.00 51.94 844 ALA A N 1
ATOM 6611 C CA . ALA A 1 844 ? -11.385 -18.745 11.821 1.00 51.94 844 ALA A CA 1
ATOM 6612 C C . ALA A 1 844 ? -11.798 -17.363 12.351 1.00 51.94 844 ALA A C 1
ATOM 6614 O O . ALA A 1 844 ? -10.986 -16.627 12.915 1.00 51.94 844 ALA A O 1
ATOM 6615 N N . TYR A 1 845 ? -13.069 -17.014 12.182 1.00 67.94 845 TYR A N 1
ATOM 6616 C CA . TYR A 1 845 ? -13.629 -15.756 12.667 1.00 67.94 845 TYR A CA 1
ATOM 6617 C C . TYR A 1 845 ? -14.709 -16.008 13.723 1.00 67.94 845 TYR A C 1
ATOM 6619 O O . TYR A 1 845 ? -15.336 -17.068 13.773 1.00 67.94 845 TYR A O 1
ATOM 6627 N N . LYS A 1 846 ? -14.907 -15.040 14.619 1.00 79.50 846 LYS A N 1
ATOM 6628 C CA . LYS A 1 846 ? -15.824 -15.183 15.753 1.00 79.50 846 LYS A CA 1
ATOM 6629 C C . LYS A 1 846 ? -16.981 -14.207 15.617 1.00 79.50 846 LYS A C 1
ATOM 6631 O O . LYS A 1 846 ? -16.776 -13.006 15.447 1.00 79.50 846 LYS A O 1
ATOM 6636 N N . LYS A 1 847 ? -18.199 -14.732 15.716 1.00 84.19 847 LYS A N 1
ATOM 6637 C CA . LYS A 1 847 ? -19.405 -13.955 15.987 1.00 84.19 847 LYS A CA 1
ATOM 6638 C C . LYS A 1 847 ? -19.386 -13.599 17.469 1.00 84.19 847 LYS A C 1
ATOM 6640 O O . LYS A 1 847 ? -19.214 -14.483 18.306 1.00 84.19 847 LYS A O 1
ATOM 6645 N N . VAL A 1 848 ? -19.547 -12.324 17.799 1.00 87.75 848 VAL A N 1
ATOM 6646 C CA . VAL A 1 848 ? -19.449 -11.852 19.180 1.00 87.75 848 VAL A CA 1
ATOM 6647 C C . VAL A 1 848 ? -20.738 -11.167 19.603 1.00 87.75 848 VAL A C 1
ATOM 6649 O O . VAL A 1 848 ? -21.341 -10.390 18.860 1.00 87.75 848 VAL A O 1
ATOM 6652 N N . THR A 1 849 ? -21.159 -11.492 20.818 1.00 88.69 849 THR A N 1
ATOM 6653 C CA . THR A 1 849 ? -22.275 -10.858 21.519 1.00 88.69 849 THR A CA 1
ATOM 6654 C C . THR A 1 849 ? -21.773 -10.316 22.844 1.00 88.69 849 THR A C 1
ATOM 6656 O O . THR A 1 849 ? -20.840 -10.872 23.425 1.00 88.69 849 THR A O 1
ATOM 6659 N N . VAL A 1 850 ? -22.375 -9.234 23.322 1.00 87.44 850 VAL A N 1
ATOM 6660 C CA . VAL A 1 850 ? -22.007 -8.630 24.601 1.00 87.44 850 VAL A CA 1
ATOM 6661 C C . VAL A 1 850 ? -23.027 -9.037 25.651 1.00 87.44 850 VAL A C 1
ATOM 6663 O O . VAL A 1 850 ? -24.234 -9.003 25.421 1.00 87.44 850 VAL A O 1
ATOM 6666 N N . THR A 1 851 ? -22.530 -9.445 26.813 1.00 83.44 851 THR A N 1
ATOM 6667 C CA . THR A 1 851 ? -23.351 -9.777 27.982 1.00 83.44 851 THR A CA 1
ATOM 6668 C C . THR A 1 851 ? -22.804 -9.068 29.210 1.00 83.44 851 THR A C 1
ATOM 6670 O O . THR A 1 851 ? -21.648 -8.654 29.222 1.00 83.44 851 THR A O 1
ATOM 6673 N N . THR A 1 852 ? -23.618 -8.924 30.249 1.00 79.81 852 THR A N 1
ATOM 6674 C CA . THR A 1 852 ? -23.180 -8.334 31.517 1.00 79.81 852 THR A CA 1
ATOM 6675 C C . THR A 1 852 ? -22.765 -9.442 32.476 1.00 79.81 852 THR A C 1
ATOM 6677 O O . THR A 1 852 ? -23.510 -10.401 32.674 1.00 79.81 852 THR A O 1
ATOM 6680 N N . LYS A 1 853 ? -21.592 -9.306 33.094 1.00 77.75 853 LYS A N 1
ATOM 6681 C CA . LYS A 1 853 ? -21.098 -10.203 34.141 1.00 77.75 853 LYS A CA 1
ATOM 6682 C C . LYS A 1 853 ? -20.712 -9.400 35.383 1.00 77.75 853 LYS A C 1
ATOM 6684 O O . LYS A 1 853 ? -20.246 -8.271 35.276 1.00 77.75 853 LYS A O 1
ATOM 6689 N N . ILE A 1 854 ? -20.921 -9.988 36.555 1.00 75.62 854 ILE A N 1
ATOM 6690 C CA . ILE A 1 854 ? -20.471 -9.445 37.838 1.00 75.62 854 ILE A CA 1
ATOM 6691 C C . ILE A 1 854 ? -18.966 -9.720 38.003 1.00 75.62 854 ILE A C 1
ATOM 6693 O O . ILE A 1 854 ? -18.506 -10.829 37.716 1.00 75.62 854 ILE A O 1
ATOM 6697 N N . ASP A 1 855 ? -18.200 -8.722 38.444 1.00 74.94 855 ASP A N 1
ATOM 6698 C CA . ASP A 1 855 ? -16.830 -8.927 38.921 1.00 74.94 855 ASP A CA 1
ATOM 6699 C C . ASP A 1 855 ? -16.842 -9.881 40.117 1.00 74.94 855 ASP A C 1
ATOM 6701 O O . ASP A 1 855 ? -17.698 -9.710 40.987 1.00 74.94 855 ASP A O 1
ATOM 6705 N N . PRO A 1 856 ? -15.901 -10.843 40.203 1.00 79.00 856 PRO A N 1
ATOM 6706 C CA . PRO A 1 856 ? -15.847 -11.757 41.332 1.00 79.00 856 PRO A CA 1
ATOM 6707 C C . PRO A 1 856 ? -15.868 -10.997 42.659 1.00 79.00 856 PRO A C 1
ATOM 6709 O O . PRO A 1 856 ? -15.014 -10.141 42.910 1.00 79.00 856 PRO A O 1
ATOM 6712 N N . VAL A 1 857 ? -16.868 -11.293 43.483 1.00 81.12 857 VAL A N 1
ATOM 6713 C CA . VAL A 1 857 ? -16.953 -10.794 44.852 1.00 81.12 857 VAL A CA 1
ATOM 6714 C C . VAL A 1 857 ? -16.198 -11.749 45.764 1.00 81.12 857 VAL A C 1
ATOM 6716 O O . VAL A 1 857 ? -16.173 -12.948 45.513 1.00 81.12 857 VAL A O 1
ATOM 6719 N N . ASP A 1 858 ? -15.576 -11.196 46.796 1.00 83.00 858 ASP A N 1
ATOM 6720 C CA . ASP A 1 858 ? -14.789 -11.934 47.784 1.00 83.00 858 ASP A CA 1
ATOM 6721 C C . ASP A 1 858 ? -15.291 -11.542 49.174 1.00 83.00 858 ASP A C 1
ATOM 6723 O O . ASP A 1 858 ? -15.307 -10.344 49.503 1.00 83.00 858 ASP A O 1
ATOM 6727 N N . PHE A 1 859 ? -15.749 -12.517 49.959 1.00 81.44 859 PHE A N 1
ATOM 6728 C CA . PHE A 1 859 ? -16.273 -12.301 51.306 1.00 81.44 859 PHE A CA 1
ATOM 6729 C C . PHE A 1 859 ? -15.207 -12.491 52.395 1.00 81.44 859 PHE A C 1
ATOM 6731 O O . PHE A 1 859 ? -15.478 -12.209 53.568 1.00 81.44 859 PHE A O 1
ATOM 6738 N N . GLU A 1 860 ? -13.985 -12.918 52.053 1.00 74.12 860 GLU A N 1
ATOM 6739 C CA . GLU A 1 860 ? -12.929 -13.201 53.023 1.00 74.12 860 GLU A CA 1
ATOM 6740 C C . GLU A 1 860 ? -12.618 -11.971 53.900 1.00 74.12 860 GLU A C 1
ATOM 6742 O O . GLU A 1 860 ? -12.328 -10.869 53.430 1.00 74.12 860 GLU A O 1
ATOM 6747 N N . GLY A 1 861 ? -12.733 -12.150 55.222 1.00 69.12 861 GLY A N 1
ATOM 6748 C CA . GLY A 1 861 ? -12.502 -11.093 56.213 1.00 69.12 861 GLY A CA 1
ATOM 6749 C C . GLY A 1 861 ? -13.586 -10.007 56.302 1.00 69.12 861 GLY A C 1
ATOM 6750 O O . GLY A 1 861 ? -13.370 -9.018 56.998 1.00 69.12 861 GLY A O 1
ATOM 6751 N N . LYS A 1 862 ? -14.737 -10.165 55.630 1.00 73.31 862 LYS A N 1
ATOM 6752 C CA . LYS A 1 862 ? -15.837 -9.172 55.581 1.00 73.31 862 LYS A CA 1
ATOM 6753 C C . LYS A 1 862 ? -17.118 -9.639 56.284 1.00 73.31 862 LYS A C 1
ATOM 6755 O O . LYS A 1 862 ? -18.212 -9.181 55.947 1.00 73.31 862 LYS A O 1
ATOM 6760 N N . TYR A 1 863 ? -16.989 -10.581 57.212 1.00 79.00 863 TYR A N 1
ATOM 6761 C CA . TYR A 1 863 ? -18.102 -11.137 57.979 1.00 79.00 863 TYR A CA 1
ATOM 6762 C C . TYR A 1 863 ? -18.372 -10.301 59.233 1.00 79.00 863 TYR A C 1
ATOM 6764 O O . TYR A 1 863 ? -17.417 -9.876 59.884 1.00 79.00 863 TYR A O 1
ATOM 6772 N N . PHE A 1 864 ? -19.642 -10.090 59.577 1.00 74.94 864 PHE A N 1
ATOM 6773 C CA . PHE A 1 864 ? -20.064 -9.412 60.805 1.00 74.94 864 PHE A CA 1
ATOM 6774 C C . PHE A 1 864 ? -21.380 -9.961 61.357 1.00 74.94 864 PHE A C 1
ATOM 6776 O O . PHE A 1 864 ? -22.138 -10.609 60.587 1.00 74.94 864 PHE A O 1
#

Solvent-accessible surface area (backbone atoms only — not comparable to full-atom values): 46417 Å² total; per-residue (Å²): 136,82,90,81,88,78,84,80,77,79,84,82,48,73,63,58,59,50,48,52,50,47,50,50,50,46,49,50,45,50,53,48,48,49,51,50,47,53,55,50,50,57,72,73,62,81,92,60,99,45,74,56,53,50,53,30,44,56,23,17,47,52,34,44,55,50,47,41,54,37,42,57,71,65,76,51,84,81,42,94,64,58,57,35,28,36,41,43,31,32,49,84,95,45,96,58,81,44,80,48,81,34,83,42,71,66,60,46,51,49,55,75,66,34,76,91,49,70,74,44,52,53,41,38,55,28,38,38,40,36,32,47,45,96,88,71,32,36,38,43,30,19,42,38,56,83,79,78,72,77,73,82,93,73,95,71,69,35,57,36,32,34,69,48,73,82,50,31,28,43,43,82,47,76,42,87,37,65,39,42,52,47,73,61,78,82,73,71,77,79,64,85,73,86,42,74,54,32,52,46,38,18,44,40,72,66,73,66,74,77,92,60,98,60,92,84,75,84,75,75,79,32,53,42,70,74,88,66,30,42,78,35,66,59,57,53,51,19,57,49,51,70,62,61,99,69,64,55,69,39,54,39,34,45,35,35,64,46,21,35,40,36,55,21,47,50,88,34,58,49,38,43,34,13,42,68,21,29,38,33,45,41,7,70,61,83,71,86,56,55,61,80,94,72,55,88,67,65,61,11,29,38,40,41,34,80,23,70,73,34,36,40,34,42,27,17,32,31,39,35,36,46,36,33,36,39,23,33,36,33,84,94,56,52,43,34,33,40,32,59,22,55,70,68,78,82,86,73,41,42,31,42,34,37,29,77,40,73,26,47,31,36,33,28,43,98,82,68,42,79,77,46,76,35,78,46,66,56,44,39,34,39,40,74,28,48,92,80,47,49,69,42,30,72,59,30,67,68,47,56,73,61,38,41,75,46,45,96,84,35,88,61,32,76,66,51,75,75,58,57,62,63,66,75,48,28,44,100,84,69,44,74,54,62,68,38,21,32,17,40,93,72,52,36,64,96,54,60,68,39,58,47,22,34,71,68,4,34,55,41,77,52,81,72,45,92,22,18,24,83,56,88,76,92,74,80,81,72,62,41,47,82,29,30,34,41,36,46,57,58,49,69,62,81,67,60,30,33,36,49,44,71,12,43,48,26,30,38,41,40,44,70,33,64,56,46,53,58,36,72,36,59,29,38,37,37,41,28,11,41,26,34,37,42,35,42,25,47,53,80,66,38,54,31,30,28,42,65,81,47,55,46,102,85,70,46,61,42,58,43,39,64,51,92,64,99,50,71,71,74,95,66,85,74,83,65,100,42,64,43,88,43,65,22,69,73,6,23,26,38,34,34,69,24,79,75,32,42,46,28,47,29,30,24,91,95,43,65,53,32,37,40,33,31,52,46,58,26,36,39,35,33,58,88,70,54,69,50,59,44,47,31,44,79,46,67,82,59,56,55,83,33,42,42,64,72,35,72,67,33,45,55,48,35,62,74,63,46,68,56,56,64,95,66,100,48,60,93,64,67,50,45,50,93,40,19,40,36,58,81,60,58,77,82,64,33,59,33,60,50,32,46,45,66,39,67,9,48,63,8,37,48,48,54,67,46,59,37,28,17,42,28,35,42,37,40,31,15,75,42,66,89,62,101,59,46,24,56,26,28,25,32,50,16,28,48,33,9,63,40,42,35,43,23,30,39,29,38,33,52,38,97,91,22,30,30,29,40,22,29,25,72,63,54,89,72,51,48,36,30,49,81,87,42,79,47,61,34,23,53,42,33,29,73,34,60,26,33,34,28,40,87,41,102,78,39,41,33,39,72,46,63,52,23,38,41,36,37,69,75,38,61,51,78,42,44,76,33,38,60,70,62,51,66,63,20,31,94,93,44,49,33,38,39,26,77,71,74,53,104,77,60,66,77,26,30,39,32,25,49,44,82,44,67,56,79,65,81,66,83,93,44,70,93

Nearest PDB structures (foldseek):
  7o80-assembly1_By  TM=2.481E-01  e=9.753E+00  Oryctolagus cuniculus

pLDDT: mean 70.14, std 18.72, range [24.02, 96.56]